Protein AF-A0A1V6RLN1-F1 (afdb_monomer)

pLDDT: mean 80.8, std 19.76, range [25.62, 98.81]

Secondary structure (DSSP, 8-state):
-TTTTSTTTSS---TTSHHHHHHT--HHHHGGGHHHHHHHHHHHHT----TT--S--SSEEESS-TT--S----TT-TTSTT---------------EEEESSBTTBTT--EEEE--------SS--HHHHHHHHHHH-HHHHTTTTTSPPPB--EEEEEETTTEEEEEES-HHHHHHHHHTB--BTTTB-HHHHHTTBHHHHHHHHHHHHHHHHTTT----PSEEES---S---SS-EEEEEEETTEEEEE-SSSS-GGGTS-----------TTS----EEE--B--GGGS-HHHHHHHHHHHHHHTT---S--SS-----S-EEEE-----TTT-HHHHHHHHHS-TTTEEEEEE-SSSSS-SS--HHHHHHHHHHHHTT-EEEEEEE-GGGG-STT----TTS---HHHHHHHHHHHHHHHHHHHGGG--EEEEES---S--GGGHHHHHHHHHHHHHHHHSTT-EEEEE-SS---GGGTTTSSEEEEEEEEHHHHHHS----SS--SSGGGEEEEEES--GGGHHHHHHHHHHTT--EEEE-S--TT-TTSSPPPHHHHHHHHHHS--------PPPPPP--------TT-EEEEE-SS-EEEE-PPPTT--EEEEEETTEEEEEEETT--EEEE-SPPTT-EEEEEEEEE--TTS---S----EEEEPPPPPTT-SEEEEEEEEETTEEEEEEEE-S--SEEEEEEEE---SS-BSS-EEEEEEEE-TTS-EEEEEE-EEEEE-SS-EEEEEE----BTT--SPPP--EEEEEE--EEEETTEEEEEEE-TT--EEEEEEEEEEESSS--EEEEES--EETT--

Solvent-accessible surface area (backbone atoms only — not comparable to full-atom values): 45846 Å² total; per-residue (Å²): 96,74,32,49,72,27,90,40,42,31,51,78,60,56,60,78,39,70,42,34,37,41,20,46,10,34,59,80,38,14,61,96,32,48,69,52,46,44,45,23,35,37,42,38,58,65,71,70,92,54,100,83,55,94,69,79,76,64,63,44,81,40,56,57,64,90,80,64,42,56,75,91,76,65,82,74,42,74,45,49,96,81,58,80,92,78,91,87,76,84,88,70,90,80,79,75,41,51,42,40,36,66,52,25,95,92,43,81,85,27,27,31,39,36,48,48,73,77,88,88,75,91,85,58,99,78,51,78,57,42,57,54,42,24,39,44,31,50,25,36,86,26,29,40,24,65,69,90,26,62,63,28,40,88,43,45,33,31,42,31,28,65,97,81,46,72,45,78,40,64,37,41,54,68,55,39,17,31,53,50,10,40,28,52,50,46,96,89,82,44,38,15,15,67,50,32,61,23,22,24,46,17,54,23,50,29,32,45,42,49,34,50,12,64,74,49,85,66,48,70,83,64,74,51,45,81,50,80,68,75,97,70,88,83,58,64,82,63,67,47,38,25,49,68,68,76,101,43,46,21,44,53,72,85,69,88,89,63,70,56,79,60,48,61,90,65,68,66,27,71,57,78,84,67,89,73,69,80,82,73,50,48,67,54,72,49,62,57,58,73,86,53,42,58,68,75,45,55,51,49,53,48,50,55,50,53,60,55,74,68,43,93,36,85,87,89,84,75,74,82,42,55,90,41,32,27,34,34,40,69,42,53,48,53,52,83,82,43,50,66,54,54,53,49,62,66,66,47,57,37,42,34,47,33,40,37,31,45,51,78,43,84,20,59,41,70,60,70,52,66,58,57,43,52,54,32,47,52,30,36,78,62,71,25,29,37,16,41,34,37,74,43,45,27,50,23,72,45,96,82,51,36,53,41,80,85,70,42,56,48,58,39,44,35,53,34,49,46,50,46,47,54,51,44,33,43,70,56,52,37,86,40,48,27,24,38,32,34,33,49,34,65,44,59,37,56,78,92,35,51,50,27,54,47,45,31,46,51,43,48,54,49,33,72,80,36,73,76,40,35,39,35,39,26,44,43,35,55,46,44,69,75,44,69,83,23,40,47,22,36,27,40,34,57,47,42,38,66,43,62,75,74,64,64,69,75,47,95,62,80,72,94,50,34,55,36,26,27,35,38,32,29,50,39,56,74,90,45,41,49,60,50,48,52,50,36,47,77,68,42,29,15,26,34,31,78,34,65,42,47,86,98,61,56,34,58,63,76,69,55,71,74,50,49,51,49,48,54,71,47,42,82,18,21,47,73,64,57,73,68,75,76,82,68,74,79,57,79,39,81,61,63,46,90,60,64,41,79,76,45,62,34,34,28,30,41,29,38,36,40,60,81,58,81,76,39,66,14,36,32,34,23,50,75,87,40,80,67,46,75,37,55,51,90,48,49,47,41,40,54,59,89,40,65,57,50,39,68,72,48,38,36,33,52,36,43,41,53,56,72,88,67,85,84,69,88,53,74,73,40,74,44,52,26,39,62,67,58,96,73,41,56,57,33,82,71,48,70,50,74,60,87,54,35,36,38,38,36,32,30,44,59,55,55,47,63,39,63,35,44,33,30,9,45,82,77,74,80,91,48,70,51,76,38,48,77,48,70,49,94,58,53,51,101,85,68,50,48,36,27,36,59,25,35,31,40,37,44,69,46,74,89,46,26,44,22,28,36,57,69,35,58,32,52,63,60,51,92,66,84,59,51,93,38,70,42,79,77,53,66,25,58,35,45,74,59,89,45,36,39,36,38,45,37,70,42,74,96,58,72,68,34,94,69,23,33,34,43,35,37,35,25,60,39,79,77,41,76,49,82,41,60,72,74,44,58,62,67,70,132

Sequence (830 aa):
MSTLATEGVASKIDWNNAAALEFLGAPATNKDQQSEIQAVFENTATVIYSNINPFPHWIKIRCDDPSNLCPKSNQDDPCQSGSSKRDGQAKVKTTLLAYATNDDPDSPGYPMINLCEEKARLSNYENRGALFLHELFHLNVAANSPDPNPSVIDLNIKIKYGTSGILDTPAYGPLATKVLARWQGNQALGTAGFWVQRNADNLAHYALAKYVMTKNGGIYPHLPIVTYEIDGPPHPGSLASFVREGSDFYLNTTSDDDITIWSGDYPVCDDDLVVSAASSSLTIDGFVPASDYPDSYNKQVSTWIEELGSTDGGSDSGSGGDAGQQIAIASYINPLGDSASWGRLLAYDTSKVSVLVANVLNGPDYVVDESWKLVIDQAASQGKKILGYVRTGYLGVSQQQFTTRLGSHDLADWASQIEQDIDKWFELYGTSLGGIFFDEGWPECGPNSIYADLYAYINKYTKQRHPGAYTVLNPGSPIAQCFEDTMDTLLTFESSYDTYTSSYVPNDWTPKDPRKLWHIIYKVPQDQIATIAALASSRHAGLLEITDDGQPNPYDNLPSEAYMQALIGAVPGGTPPINDLAKAASSYADGLPSDVAVSSSDYSSVTLTWSSVANALGYGVYKDGTLVLELPASLTRATVGMLDPGSSGISFEVRTVLASGSGGGSSRTILASTKSLPSDGPIANVRYTQNGDTVVYKADVLVPYAFVRLFIGIKQPDVGIGRGWPIQVPEVDAQGVAHHEIVNYMVEGNEFYSGFYKYTGAWYETTTANADWTWASIGVAPQSQSGYTYTWNVPFTGTDAVASEYVIQGQGYAPLRDVFIGTLRQYGAI

Organism: NCBI:txid60172

Nearest PDB structures (foldseek):
  5d6t-assembly1_A  TM=7.659E-01  e=9.845E-12  Aspergillus clavatus NRRL 1
  3se4-assembly1_A  TM=3.316E-01  e=7.053E-04  Homo sapiens
  6q9m-assembly2_B  TM=2.916E-01  e=4.585E-04  Drosophila melanogaster
  6q9m-assembly1_A  TM=2.777E-01  e=3.320E-04  Drosophila melanogaster
  1ffr-assembly1_A  TM=4.385E-01  e=1.396E+00  Serratia marcescens

Radius of gyration: 37.32 Å; Cα contacts (8 Å, |Δi|>4): 1724; chains: 1; bounding box: 80×52×123 Å

Mean predicted aligned error: 17.6 Å

InterPro domains:
  IPR013783 Immunoglobulin-like fold [G3DSA:2.60.40.10] (591-674)
  IPR021986 Spherulation-specific family 4 [PF12138] (326-569)
  IPR021986 Spherulation-specific family 4 [PTHR35040] (324-586)
  IPR024079 Metallopeptidase, catalytic domain superfamily [G3DSA:3.40.390.10] (1-212)

Foldseek 3Di:
DLLLVFPLQLDVPPCQDPLNCQLQAFCVFAVVQPVLLSVLSVQLVVQDDDPPDPDDNLEAEEQADPPQLFDPDDLQFPNDPDRDDDDDDDDDDDDKEKAKDLADPVGGRGIYIYTTDDDDDPPDPDDPQLVVQLRQQQHCSNRVDDPPPNGADFAWAWAAADPDDTDTATCAFSVSSSLLRFFCADPVGGGSSNVSSRYSRSSSSSSVQSSVCVVVVNDGPCFAPEDQADDDDAFPDGYWHWDDDDQFIHTDDPDPDDPCVRVDPDSYRPHPPPPPPPSPHHYRRHGDDPVSRDPVNVVVSVVVVVVRVPDDDDDDDDDQKDAWAAAAAQQAAQCVNCVPLLVVLLPDQCLHYAYYEDDPQQAQFQAADVSVLVSLLSCLVRNHAYATEFELQLLLPDPVSDADLQRDSHSQASQQRRLLRLVSNCVHNNLSHQAHEYELHNQELPDVNVSLVSLLVSQVSNCVVHPNHAYEYENLAAHAPSNLNSGLAYAHHEEEPCCLVPPDDAHPDAHPRLLNYEYEYELDDLVCLLVVLVSSVVSSHRYYHYYNDDPPCRNHDDDDPSSVVSNSVNIPGIHRRRDRDDQDDWDDDDDFQQDWDFPDAEQFKTKIFGDQDPPFQWKFKDKPNHGSGIGGSVDGMHMNGLHHGFAWQTWIFIAGDTSDPDGPDDTPIDIDGYHHDDPLGQKDPWDWDDDPQKIKTKIFGRGGFSWKKKFFAFPFDPFDKQRAAWDWDPDAPPVRWTKTAGTFWMWIDAQVATFIWGDDWIDGQQDPDHTPPDIDTPDGWHWYDDNRMIMTIDGNVPHRTDNQFMWIWGTGSDPTDIDGGDDMDTHHDD

Structure (mmCIF, N/CA/C/O backbone):
data_AF-A0A1V6RLN1-F1
#
_entry.id   AF-A0A1V6RLN1-F1
#
loop_
_atom_site.group_PDB
_atom_site.id
_atom_site.type_symbol
_atom_site.label_atom_id
_atom_site.label_alt_id
_atom_site.label_comp_id
_atom_site.label_asym_id
_atom_site.label_entity_id
_atom_site.label_seq_id
_atom_site.pdbx_PDB_ins_code
_atom_site.Cartn_x
_atom_site.Cartn_y
_atom_site.Cartn_z
_atom_site.occupancy
_atom_site.B_iso_or_equiv
_atom_site.auth_seq_id
_atom_site.auth_comp_id
_atom_site.auth_asym_id
_atom_site.auth_atom_id
_atom_site.pdbx_PDB_model_num
ATOM 1 N N . MET A 1 1 ? -11.264 10.037 51.842 1.00 53.62 1 MET A N 1
ATOM 2 C CA . MET A 1 1 ? -10.988 11.490 51.991 1.00 53.62 1 MET A CA 1
ATOM 3 C C . MET A 1 1 ? -10.481 12.141 50.707 1.00 53.62 1 MET A C 1
ATOM 5 O O . MET A 1 1 ? -11.074 13.129 50.305 1.00 53.62 1 MET A O 1
ATOM 9 N N . SER A 1 2 ? -9.456 11.613 50.024 1.00 55.88 2 SER A N 1
ATOM 10 C CA . SER A 1 2 ? -9.050 12.133 48.700 1.00 55.88 2 SER A CA 1
ATOM 11 C C . SER A 1 2 ? -10.163 12.039 47.642 1.00 55.88 2 SER A C 1
ATOM 13 O O . SER A 1 2 ? -10.234 12.887 46.761 1.00 55.88 2 SER A O 1
ATOM 15 N N . THR A 1 3 ? -11.058 11.053 47.765 1.00 62.16 3 THR A N 1
ATOM 16 C CA . THR A 1 3 ? -12.265 10.886 46.937 1.00 62.16 3 THR A CA 1
ATOM 17 C C . THR A 1 3 ? -13.268 12.031 47.116 1.00 62.16 3 THR A C 1
ATOM 19 O O . THR A 1 3 ? -13.607 12.687 46.142 1.00 62.16 3 THR A O 1
ATOM 22 N N . LEU A 1 4 ? -13.667 1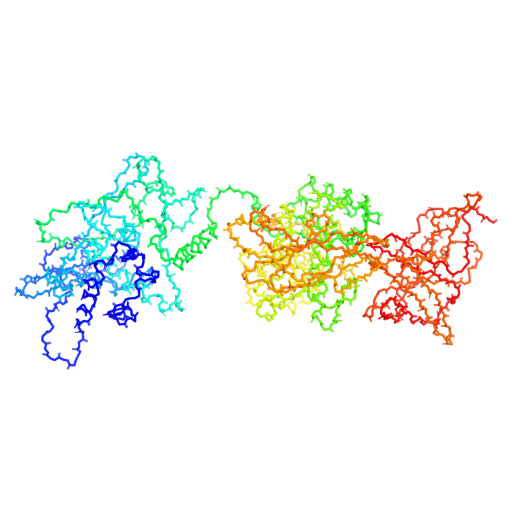2.359 48.351 1.00 72.38 4 LEU A N 1
ATOM 23 C CA . LEU A 1 4 ? -14.583 13.480 48.640 1.00 72.38 4 LEU A CA 1
ATOM 24 C C . LEU A 1 4 ? -13.993 14.854 48.283 1.00 72.38 4 LEU A C 1
ATOM 26 O O . LEU A 1 4 ? -14.725 15.748 47.873 1.00 72.38 4 LEU A O 1
ATOM 30 N N . ALA A 1 5 ? -12.670 15.015 48.383 1.00 71.94 5 ALA A N 1
ATOM 31 C CA . ALA A 1 5 ? -11.971 16.232 47.964 1.00 71.94 5 ALA A CA 1
ATOM 32 C C . ALA A 1 5 ? -11.813 16.365 46.433 1.00 71.94 5 ALA A C 1
ATOM 34 O O . ALA A 1 5 ? -11.226 17.339 45.963 1.00 71.94 5 ALA A O 1
ATOM 35 N N . THR A 1 6 ? -12.293 15.390 45.652 1.00 77.62 6 THR A N 1
ATOM 36 C CA . THR A 1 6 ? -12.260 15.444 44.186 1.00 77.62 6 THR A CA 1
ATOM 37 C C . THR A 1 6 ? -13.273 16.469 43.684 1.00 77.62 6 THR A C 1
ATOM 39 O O . THR A 1 6 ? -14.421 16.499 44.133 1.00 77.62 6 THR A O 1
ATOM 42 N N . GLU A 1 7 ? -12.853 17.311 42.738 1.00 81.38 7 GLU A N 1
ATOM 43 C CA . GLU A 1 7 ? -13.737 18.290 42.106 1.00 81.38 7 GLU A CA 1
ATOM 44 C C . GLU A 1 7 ? -14.972 17.602 41.498 1.00 81.38 7 GLU A C 1
ATOM 46 O O . GLU A 1 7 ? -14.869 16.580 40.813 1.00 81.38 7 GLU A O 1
ATOM 51 N N . GLY A 1 8 ? -16.152 18.157 41.780 1.00 82.56 8 GLY A N 1
ATOM 52 C CA . GLY A 1 8 ? -17.423 17.595 41.335 1.00 82.56 8 GLY A CA 1
ATOM 53 C C . GLY A 1 8 ? -17.945 16.426 42.175 1.00 82.56 8 GLY A C 1
ATOM 54 O O . GLY A 1 8 ? -18.871 15.768 41.724 1.00 82.56 8 GLY A O 1
ATOM 55 N N . VAL A 1 9 ? -17.381 16.127 43.356 1.00 84.25 9 VAL A N 1
ATOM 56 C CA . VAL A 1 9 ? -17.948 15.143 44.307 1.00 84.25 9 VAL A CA 1
ATOM 57 C C . VAL A 1 9 ? -18.674 15.852 45.452 1.00 84.25 9 VAL A C 1
ATOM 59 O O . VAL A 1 9 ? -19.899 15.862 45.494 1.00 84.25 9 VAL A O 1
ATOM 62 N N . ALA A 1 10 ? -17.936 16.512 46.349 1.00 84.69 10 ALA A N 1
ATOM 63 C CA . ALA A 1 10 ? -18.518 17.195 47.509 1.00 84.69 10 ALA A CA 1
ATOM 64 C C . ALA A 1 10 ? -19.271 18.491 47.175 1.00 84.69 10 ALA A C 1
ATOM 66 O O . ALA A 1 10 ? -19.934 19.032 48.041 1.00 84.69 10 ALA A O 1
ATOM 67 N N . SER A 1 11 ? -19.133 19.031 45.964 1.00 85.06 11 SER A N 1
ATOM 68 C CA . SER A 1 11 ? -19.912 20.177 45.481 1.00 85.06 11 SER A CA 1
ATOM 69 C C . SER A 1 11 ? -19.864 20.218 43.955 1.00 85.06 11 SER A C 1
ATOM 71 O O . SER A 1 11 ? -18.894 19.737 43.362 1.00 85.06 11 SER A O 1
ATOM 73 N N . LYS A 1 12 ? -20.874 20.837 43.329 1.00 87.19 12 LYS A N 1
ATOM 74 C CA . LYS A 1 12 ? -20.953 21.053 41.872 1.00 87.19 12 LYS A CA 1
ATOM 75 C C . LYS A 1 12 ? -20.808 19.758 41.064 1.00 87.19 12 LYS A C 1
ATOM 77 O O . LYS A 1 12 ? -20.012 19.704 40.126 1.00 87.19 12 LYS A O 1
ATOM 82 N N . ILE A 1 13 ? -21.556 18.718 41.433 1.00 92.19 13 ILE A N 1
ATOM 83 C CA . ILE A 1 13 ? -21.640 17.493 40.632 1.00 92.19 13 ILE A CA 1
ATOM 84 C C . ILE A 1 13 ? -22.000 17.855 39.182 1.00 92.19 13 ILE A C 1
ATOM 86 O O . ILE A 1 13 ? -23.005 18.515 38.918 1.00 92.19 13 ILE A O 1
ATOM 90 N N . ASP A 1 14 ? -21.159 17.427 38.239 1.00 92.25 14 ASP A N 1
ATOM 91 C CA . ASP A 1 14 ? -21.507 17.436 36.820 1.00 92.25 14 ASP A CA 1
ATOM 92 C C . ASP A 1 14 ? -22.346 16.193 36.524 1.00 92.25 14 ASP A C 1
ATOM 94 O O . ASP A 1 14 ? -21.816 15.107 36.276 1.00 92.25 14 ASP A O 1
ATOM 98 N N . TRP A 1 15 ? -23.663 16.385 36.576 1.00 93.25 15 TRP A N 1
ATOM 99 C CA . TRP A 1 15 ? -24.684 15.355 36.383 1.00 93.25 15 TRP A CA 1
ATOM 100 C C . TRP A 1 15 ? -24.689 14.722 34.988 1.00 93.25 15 TRP A C 1
ATOM 102 O O . TRP A 1 15 ? -25.380 13.729 34.785 1.00 93.25 15 TRP A O 1
ATOM 112 N N . ASN A 1 16 ? -23.930 15.274 34.034 1.00 91.38 16 ASN A N 1
ATOM 113 C CA . ASN A 1 16 ? -23.846 14.773 32.664 1.00 91.38 16 ASN A CA 1
ATOM 114 C C . ASN A 1 16 ? -22.516 14.068 32.356 1.00 91.38 16 ASN A C 1
ATOM 116 O O . ASN A 1 16 ? -22.307 13.644 31.218 1.00 91.38 16 ASN A O 1
ATOM 120 N N . ASN A 1 17 ? -21.607 13.934 33.328 1.00 90.12 17 ASN A N 1
ATOM 121 C CA . ASN A 1 17 ? -20.411 13.120 33.126 1.00 90.12 17 ASN A CA 1
ATOM 122 C C . ASN A 1 17 ? -20.702 11.626 33.313 1.00 90.12 17 ASN A C 1
ATOM 124 O O . ASN A 1 17 ? -21.638 11.229 34.004 1.00 90.12 17 ASN A O 1
ATOM 128 N N . ALA A 1 18 ? -19.834 10.800 32.734 1.00 86.56 18 ALA A N 1
ATOM 129 C CA . ALA A 1 18 ? -19.936 9.348 32.764 1.00 86.56 18 ALA A CA 1
ATOM 130 C C . ALA A 1 18 ? -20.139 8.753 34.169 1.00 86.56 18 ALA A C 1
ATOM 132 O O . ALA A 1 18 ? -20.981 7.881 34.349 1.00 86.56 18 ALA A O 1
ATOM 133 N N . ALA A 1 19 ? -19.418 9.249 35.181 1.00 88.31 19 ALA A N 1
ATOM 134 C CA . ALA A 1 19 ? -19.525 8.729 36.543 1.00 88.31 19 ALA A CA 1
ATOM 135 C C . ALA A 1 19 ? -20.888 9.025 37.184 1.00 88.31 19 ALA A C 1
ATOM 137 O O . ALA A 1 19 ? -21.445 8.152 37.846 1.00 88.31 19 ALA A O 1
ATOM 138 N N . ALA A 1 20 ? -21.434 10.228 36.983 1.00 93.12 20 ALA A N 1
ATOM 139 C CA . ALA A 1 20 ? -22.761 10.581 37.477 1.00 93.12 20 ALA A CA 1
ATOM 140 C C . ALA A 1 20 ? -23.849 9.776 36.753 1.00 93.12 20 ALA A C 1
ATOM 142 O O . ALA A 1 20 ? -24.738 9.235 37.400 1.00 93.12 20 ALA A O 1
ATOM 143 N N . LEU A 1 21 ? -23.739 9.626 35.433 1.00 93.62 21 LEU A N 1
ATOM 144 C CA . LEU A 1 21 ? -24.727 8.906 34.626 1.00 93.62 21 LEU A CA 1
ATOM 145 C C . LEU A 1 21 ? -24.758 7.397 34.915 1.00 93.62 21 LEU A C 1
ATOM 147 O O . LEU A 1 21 ? -25.832 6.798 34.893 1.00 93.62 21 LEU A O 1
ATOM 151 N N . GLU A 1 22 ? -23.609 6.799 35.236 1.00 89.44 22 GLU A N 1
ATOM 152 C CA . GLU A 1 22 ? -23.490 5.366 35.534 1.00 89.44 22 GLU A CA 1
ATOM 153 C C . GLU A 1 22 ? -23.836 5.010 36.987 1.00 89.44 22 GLU A C 1
ATOM 155 O O . GLU A 1 22 ? -24.316 3.909 37.221 1.00 89.44 22 GLU A O 1
ATOM 160 N N . PHE A 1 23 ? -23.631 5.902 37.967 1.00 93.06 23 PHE A N 1
ATOM 161 C CA . PHE A 1 23 ? -23.862 5.580 39.390 1.00 93.06 23 PHE A CA 1
ATOM 162 C C . PHE A 1 23 ? -24.986 6.378 40.061 1.00 93.06 23 PHE A C 1
ATOM 164 O O . PHE A 1 23 ? -25.514 5.933 41.077 1.00 93.06 23 PHE A O 1
ATOM 171 N N . LEU A 1 24 ? -25.381 7.527 39.510 1.00 94.50 24 LEU A N 1
ATOM 172 C CA . LEU A 1 24 ? -26.465 8.374 40.031 1.00 94.50 24 LEU A CA 1
ATOM 173 C C . LEU A 1 24 ? -27.667 8.452 39.072 1.00 94.50 24 LEU A C 1
ATOM 175 O O . LEU A 1 24 ? -28.677 9.070 39.405 1.00 94.50 24 LEU A O 1
ATOM 179 N N . GLY A 1 25 ? -27.576 7.830 37.896 1.00 91.94 25 GLY A N 1
ATOM 180 C CA . GLY A 1 25 ? -28.665 7.682 36.932 1.00 91.94 25 GLY A CA 1
ATOM 181 C C . GLY A 1 25 ? -28.781 8.806 35.903 1.00 91.94 25 GLY A C 1
ATOM 182 O O . GLY A 1 25 ? -28.053 9.800 35.928 1.00 91.94 25 GLY A O 1
ATOM 183 N N . ALA A 1 26 ? -29.708 8.627 34.959 1.00 91.25 26 ALA A N 1
ATOM 184 C CA . ALA A 1 26 ? -29.963 9.590 33.891 1.00 91.25 26 ALA A CA 1
ATOM 185 C C . ALA A 1 26 ? -30.563 10.898 34.441 1.00 91.25 26 ALA A C 1
ATOM 187 O O . ALA A 1 26 ? -31.353 10.851 35.389 1.00 91.25 26 ALA A O 1
ATOM 188 N N . PRO A 1 27 ? -30.318 12.062 33.805 1.00 87.50 27 PRO A N 1
ATOM 189 C CA . PRO A 1 27 ? -30.930 13.321 34.216 1.00 87.50 27 PRO A CA 1
ATOM 190 C C . PRO A 1 27 ? -32.458 13.242 34.234 1.00 87.50 27 PRO A C 1
ATOM 192 O O . PRO A 1 27 ? -33.092 13.837 35.097 1.00 87.50 27 PRO A O 1
ATOM 195 N N . ALA A 1 28 ? -33.064 12.468 33.328 1.00 83.44 28 ALA A N 1
ATOM 196 C CA . ALA A 1 28 ? -34.511 12.267 33.288 1.00 83.44 28 ALA A CA 1
ATOM 197 C C . ALA A 1 28 ? -35.076 11.568 34.539 1.00 83.44 28 ALA A C 1
ATOM 199 O O . ALA A 1 28 ? -36.226 11.811 34.898 1.00 83.44 28 ALA A O 1
ATOM 200 N N . THR A 1 29 ? -34.283 10.733 35.218 1.00 88.56 29 THR A N 1
ATOM 201 C CA . THR A 1 29 ? -34.725 9.917 36.360 1.00 88.56 29 THR A CA 1
ATOM 202 C C . THR A 1 29 ? -34.077 10.297 37.689 1.00 88.56 29 THR A C 1
ATOM 204 O O . THR A 1 29 ? -34.500 9.782 38.722 1.00 88.56 29 THR A O 1
ATOM 207 N N . ASN A 1 30 ? -33.099 11.209 37.711 1.00 91.69 30 ASN A N 1
ATOM 208 C CA . ASN A 1 30 ? -32.485 11.686 38.954 1.00 91.69 30 ASN A CA 1
ATOM 209 C C . ASN A 1 30 ? -32.689 13.173 39.262 1.00 91.69 30 ASN A C 1
ATOM 211 O O . ASN A 1 30 ? -32.362 13.587 40.371 1.00 91.69 30 ASN A O 1
ATOM 215 N N . LYS A 1 31 ? -33.245 13.968 38.333 1.00 90.56 31 LYS A N 1
ATOM 216 C CA . LYS A 1 31 ? -33.376 15.432 38.464 1.00 90.56 31 LYS A CA 1
ATOM 217 C C . LYS A 1 31 ? -33.961 15.891 39.797 1.00 90.56 31 LYS A C 1
ATOM 219 O O . LYS A 1 31 ? -33.435 16.825 40.396 1.00 90.56 31 LYS A O 1
ATOM 224 N N . ASP A 1 32 ? -35.017 15.225 40.252 1.00 90.06 32 ASP A N 1
ATOM 225 C CA . ASP A 1 32 ? -35.748 15.590 41.468 1.00 90.06 32 ASP A CA 1
ATOM 226 C C . ASP A 1 32 ? -34.997 15.225 42.761 1.00 90.06 32 ASP A C 1
ATOM 228 O O . ASP A 1 32 ? -35.445 15.602 43.834 1.00 90.06 32 ASP A O 1
ATOM 232 N N . GLN A 1 33 ? -33.892 14.474 42.671 1.00 93.56 33 GLN A N 1
ATOM 233 C CA . GLN A 1 33 ? -33.051 14.057 43.802 1.00 93.56 33 GLN A CA 1
ATOM 234 C C . GLN A 1 33 ? -31.626 14.628 43.725 1.00 93.56 33 GLN A C 1
ATOM 236 O O . GLN A 1 33 ? -30.782 14.312 44.562 1.00 93.56 33 GLN A O 1
ATOM 241 N N . GLN A 1 34 ? -31.312 15.463 42.726 1.00 94.31 34 GLN A N 1
ATOM 242 C CA . GLN A 1 34 ? -29.959 16.006 42.561 1.00 94.31 34 GLN A CA 1
ATOM 243 C C . GLN A 1 34 ? -29.534 16.871 43.756 1.00 94.31 34 GLN A C 1
ATOM 245 O O . GLN A 1 34 ? -28.388 16.788 44.196 1.00 94.31 34 GLN A O 1
ATOM 250 N N . SER A 1 35 ? -30.444 17.682 44.307 1.00 92.00 35 SER A N 1
ATOM 251 C CA . SER A 1 35 ? -30.176 18.499 45.499 1.00 92.00 35 SER A CA 1
ATOM 252 C C . SER A 1 35 ? -29.917 17.650 46.741 1.00 92.00 35 SER A C 1
ATOM 254 O O . SER A 1 35 ? -28.995 17.933 47.501 1.00 92.00 35 SER A O 1
ATOM 256 N N . GLU A 1 36 ? -30.709 16.603 46.920 1.00 92.44 36 GLU A N 1
ATOM 257 C CA . GLU A 1 36 ? -30.678 15.665 48.033 1.00 92.44 36 GLU A CA 1
ATOM 258 C C . GLU A 1 36 ? -29.365 14.878 48.021 1.00 92.44 36 GLU A C 1
ATOM 260 O O . GLU A 1 36 ? -28.617 14.896 49.001 1.00 92.44 36 GLU A O 1
ATOM 265 N N . ILE A 1 37 ? -29.016 14.291 46.870 1.00 93.62 37 ILE A N 1
ATOM 266 C CA . ILE A 1 37 ? -27.749 13.582 46.652 1.00 93.62 37 ILE A CA 1
ATOM 267 C C . ILE A 1 37 ? -26.556 14.528 46.849 1.00 93.62 37 ILE A C 1
ATOM 269 O O . ILE A 1 37 ? -25.581 14.165 47.507 1.00 93.62 37 ILE A O 1
ATOM 273 N N . GLN A 1 38 ? -26.611 15.758 46.324 1.00 93.25 38 GLN A N 1
ATOM 274 C CA . GLN A 1 38 ? -25.539 16.735 46.538 1.00 93.25 38 GLN A CA 1
ATOM 275 C C . GLN A 1 38 ? -25.378 17.074 48.028 1.00 93.25 38 GLN A C 1
ATOM 277 O O . GLN A 1 38 ? -24.242 17.152 48.499 1.00 93.25 38 GLN A O 1
ATOM 282 N N . ALA A 1 39 ? -26.481 17.211 48.773 1.00 90.25 39 ALA A N 1
ATOM 283 C CA . ALA A 1 39 ? -26.464 17.474 50.210 1.00 90.25 39 ALA A CA 1
ATOM 284 C C . ALA A 1 39 ? -25.853 16.312 51.014 1.00 90.25 39 ALA A C 1
ATOM 286 O O . ALA A 1 39 ? -25.134 16.565 51.982 1.00 90.25 39 ALA A O 1
ATOM 287 N N . VAL A 1 40 ? -26.066 15.055 50.594 1.00 91.56 40 VAL A N 1
ATOM 288 C CA . VAL A 1 40 ? -25.394 13.876 51.178 1.00 91.56 40 VAL A CA 1
ATOM 289 C C . VAL A 1 40 ? -23.871 14.028 51.077 1.00 91.56 40 VAL A C 1
ATOM 291 O O . VAL A 1 40 ? -23.171 13.939 52.088 1.00 91.56 40 VAL A O 1
ATOM 294 N N . PHE A 1 41 ? -23.342 14.305 49.879 1.00 92.12 41 PHE A N 1
ATOM 295 C CA . PHE A 1 41 ? -21.895 14.453 49.670 1.00 92.12 41 PHE A CA 1
ATOM 296 C C . PHE A 1 41 ? -21.316 15.703 50.346 1.00 92.12 41 PHE A C 1
ATOM 298 O O . PHE A 1 41 ? -20.222 15.628 50.909 1.00 92.12 41 PHE A O 1
ATOM 305 N N . GLU A 1 42 ? -22.035 16.831 50.316 1.00 88.75 42 GLU A N 1
ATOM 306 C CA . GLU A 1 42 ? -21.645 18.077 50.992 1.00 88.75 42 GLU A CA 1
ATOM 307 C C . GLU A 1 42 ? -21.506 17.856 52.498 1.00 88.75 42 GLU A C 1
ATOM 309 O O . GLU A 1 42 ? -20.472 18.186 53.081 1.00 88.75 42 GLU A O 1
ATOM 314 N N . ASN A 1 43 ? -22.511 17.236 53.122 1.00 87.38 43 ASN A N 1
ATOM 315 C CA . ASN A 1 43 ? -22.512 16.970 54.554 1.00 87.38 43 ASN A CA 1
ATOM 316 C C . ASN A 1 43 ? -21.463 15.916 54.939 1.00 87.38 43 ASN A C 1
ATOM 318 O O . ASN A 1 43 ? -20.701 16.126 55.884 1.00 87.38 43 ASN A O 1
ATOM 322 N N . THR A 1 44 ? -21.322 14.843 54.155 1.00 86.94 44 THR A N 1
ATOM 323 C CA . THR A 1 44 ? -20.286 13.816 54.369 1.00 86.94 44 THR A CA 1
ATOM 324 C C . THR A 1 44 ? -18.877 14.416 54.283 1.00 86.94 44 THR A C 1
ATOM 326 O O . THR A 1 44 ? -17.991 14.048 55.054 1.00 86.94 44 THR A O 1
ATOM 329 N N . ALA A 1 45 ? -18.649 15.395 53.401 1.00 83.00 45 ALA A N 1
ATOM 330 C CA . ALA A 1 45 ? -17.366 16.089 53.296 1.00 83.00 45 ALA A CA 1
ATOM 331 C C . ALA A 1 45 ? -17.026 16.960 54.522 1.00 83.00 45 ALA A C 1
ATOM 333 O O . ALA A 1 45 ? -15.853 17.277 54.734 1.00 83.00 45 ALA A O 1
ATOM 334 N N . THR A 1 46 ? -18.012 17.312 55.358 1.00 80.00 46 THR A N 1
ATOM 335 C CA . THR A 1 46 ? -17.772 18.010 56.635 1.00 80.00 46 THR A CA 1
ATOM 336 C C . THR A 1 46 ? -17.230 17.094 57.734 1.00 80.00 46 THR A C 1
ATOM 338 O O . THR A 1 46 ? -16.720 17.585 58.746 1.00 80.00 46 THR A O 1
ATOM 341 N N . VAL A 1 47 ? -17.264 15.771 57.531 1.00 73.25 47 VAL A N 1
ATOM 342 C CA . VAL A 1 47 ? -16.676 14.779 58.438 1.00 73.25 47 VAL A CA 1
ATOM 343 C C . VAL A 1 47 ? -15.143 14.823 58.306 1.00 73.25 47 VAL A C 1
ATOM 345 O O . VAL A 1 47 ? -14.517 14.040 57.592 1.00 73.25 47 VAL A O 1
ATOM 348 N N . ILE A 1 48 ? -14.513 15.804 58.961 1.00 56.69 48 ILE A N 1
ATOM 349 C CA . ILE A 1 48 ? -13.065 16.061 58.896 1.00 56.69 48 ILE A CA 1
ATOM 350 C C . ILE A 1 48 ? -12.312 15.259 59.971 1.00 56.69 48 ILE A C 1
ATOM 352 O O . ILE A 1 48 ? -12.597 15.360 61.164 1.00 56.69 48 ILE A O 1
ATOM 356 N N . TYR A 1 49 ? -11.243 14.565 59.564 1.00 51.75 49 TYR A N 1
ATOM 357 C CA . TYR A 1 49 ? -10.155 14.159 60.461 1.00 51.75 49 TYR A CA 1
ATOM 358 C C . TYR A 1 49 ? -9.226 15.356 60.678 1.00 51.75 49 TYR A C 1
ATOM 360 O O . TYR A 1 49 ? -8.453 15.722 59.792 1.00 51.75 49 TYR A O 1
ATOM 368 N N . SER A 1 50 ? -9.318 16.011 61.834 1.00 42.00 50 SER A N 1
ATOM 369 C CA . SER A 1 50 ? -8.417 17.107 62.182 1.00 42.00 50 SER A CA 1
ATOM 370 C C . SER A 1 50 ? -7.553 16.729 63.375 1.00 42.00 50 SER A C 1
ATOM 372 O O . SER A 1 50 ? -8.041 16.655 64.494 1.00 42.00 50 SER A O 1
ATOM 374 N N . ASN A 1 51 ? -6.241 16.620 63.154 1.00 42.12 51 ASN A N 1
ATOM 375 C CA . ASN A 1 51 ? -5.242 16.639 64.232 1.00 42.12 51 ASN A CA 1
ATOM 376 C C . ASN A 1 51 ? -5.087 18.042 64.868 1.00 42.12 51 ASN A C 1
ATOM 378 O O . ASN A 1 51 ? -4.201 18.249 65.694 1.00 42.12 51 ASN A O 1
ATOM 382 N N . ILE A 1 52 ? -5.886 19.031 64.441 1.00 41.34 52 ILE A N 1
ATOM 383 C CA . ILE A 1 52 ? -5.725 20.458 64.761 1.00 41.34 52 ILE A CA 1
ATOM 384 C C . ILE A 1 52 ? -6.999 21.045 65.409 1.00 41.34 52 ILE A C 1
ATOM 386 O O . ILE A 1 52 ? -6.960 22.161 65.921 1.00 41.34 52 ILE A O 1
ATOM 390 N N . ASN A 1 53 ? -8.121 20.314 65.452 1.00 40.78 53 ASN A N 1
ATOM 391 C CA . ASN A 1 53 ? -9.388 20.814 65.994 1.00 40.78 53 ASN A CA 1
ATOM 392 C C . ASN A 1 53 ? -9.830 19.983 67.219 1.00 40.78 53 ASN A C 1
ATOM 394 O O . ASN A 1 53 ? -10.141 18.809 67.054 1.00 40.78 53 ASN A O 1
ATOM 398 N N . PRO A 1 54 ? -9.866 20.551 68.441 1.00 39.88 54 PRO A N 1
ATOM 399 C CA . PRO A 1 54 ? -10.119 19.816 69.686 1.00 39.88 54 PRO A CA 1
ATOM 400 C C . PRO A 1 54 ? -11.611 19.573 69.994 1.00 39.88 54 PRO A C 1
ATOM 402 O O . PRO A 1 54 ? -11.949 19.225 71.125 1.00 39.88 54 PRO A O 1
ATOM 405 N N . PHE A 1 55 ? -12.517 19.773 69.031 1.00 47.03 55 PHE A N 1
ATOM 406 C CA . PHE A 1 55 ? -13.932 19.424 69.197 1.00 47.03 55 PHE A CA 1
ATOM 407 C C . PHE A 1 55 ? -14.136 17.922 68.937 1.00 47.03 55 PHE A C 1
ATOM 409 O O . PHE A 1 55 ? -13.480 17.367 68.057 1.00 47.03 55 PHE A O 1
ATOM 416 N N . PRO A 1 56 ? -14.983 17.245 69.732 1.00 47.59 56 PRO A N 1
ATOM 417 C CA . PRO A 1 56 ? -15.009 15.789 69.827 1.00 47.59 56 PRO A CA 1
ATOM 418 C C . PRO A 1 56 ? -15.352 15.163 68.475 1.00 47.59 56 PRO A C 1
ATOM 420 O O . PRO A 1 56 ? -16.356 15.518 67.865 1.00 47.59 56 PRO A O 1
ATOM 423 N N . HIS A 1 57 ? -14.527 14.218 68.022 1.00 54.06 57 HIS A N 1
ATOM 424 C CA . HIS A 1 57 ? -14.875 13.338 66.912 1.00 54.06 57 HIS A CA 1
ATOM 425 C C . HIS A 1 57 ? -16.188 12.621 67.264 1.00 54.06 57 HIS A C 1
ATOM 427 O O . HIS A 1 57 ? -16.206 11.759 68.139 1.00 54.06 57 HIS A O 1
ATOM 433 N N . TRP A 1 58 ? -17.297 13.033 66.644 1.00 65.00 58 TRP A N 1
ATOM 434 C CA . TRP A 1 58 ? -18.626 12.493 66.950 1.00 65.00 58 TRP A CA 1
ATOM 435 C C . TRP A 1 58 ? -18.842 11.080 66.403 1.00 65.00 58 TRP A C 1
ATOM 437 O O . TRP A 1 58 ? -19.732 10.392 66.884 1.00 65.00 58 TRP A O 1
ATOM 447 N N . ILE A 1 59 ? -18.015 10.643 65.449 1.00 71.06 59 ILE A N 1
ATOM 448 C CA . ILE A 1 59 ? -18.023 9.286 64.897 1.00 71.06 59 ILE A CA 1
ATOM 449 C C . ILE A 1 59 ? -16.828 8.526 65.468 1.00 71.06 59 ILE A C 1
ATOM 451 O O . ILE A 1 59 ? -15.683 8.973 65.346 1.00 71.06 59 ILE A O 1
ATOM 455 N N . LYS A 1 60 ? -17.084 7.377 66.087 1.00 71.12 60 LYS A N 1
ATOM 456 C CA . LYS A 1 60 ? -16.043 6.516 66.647 1.00 71.12 60 LYS A CA 1
ATOM 457 C C . LYS A 1 60 ? -15.577 5.485 65.632 1.00 71.12 60 LYS A C 1
ATOM 459 O O . LYS A 1 60 ? -16.387 4.773 65.055 1.00 71.12 60 LYS A O 1
ATOM 464 N N . ILE A 1 61 ? -14.265 5.374 65.457 1.00 68.06 61 ILE A N 1
ATOM 465 C CA . ILE A 1 61 ? -13.659 4.326 64.632 1.00 68.06 61 ILE A CA 1
ATOM 466 C C . ILE A 1 61 ? -13.102 3.250 65.552 1.00 68.06 61 ILE A C 1
ATOM 468 O O . ILE A 1 61 ? -12.318 3.557 66.455 1.00 68.06 61 ILE A O 1
ATOM 472 N N . ARG A 1 62 ? -13.523 2.009 65.329 1.00 61.78 62 ARG A N 1
ATOM 473 C CA . ARG A 1 62 ? -13.206 0.854 66.168 1.00 61.78 62 ARG A CA 1
ATOM 474 C C . ARG A 1 62 ? -12.554 -0.249 65.337 1.00 61.78 62 ARG A C 1
ATOM 476 O O . ARG A 1 62 ? -12.813 -0.360 64.143 1.00 61.78 62 ARG A O 1
ATOM 483 N N . CYS A 1 63 ? -11.689 -1.027 65.983 1.00 58.88 63 CYS A N 1
ATOM 484 C CA . CYS A 1 63 ? -11.045 -2.213 65.397 1.00 58.88 63 CYS A CA 1
ATOM 485 C C . CYS A 1 63 ? -11.385 -3.494 66.181 1.00 58.88 63 CYS A C 1
ATOM 487 O O . CYS A 1 63 ? -10.791 -4.545 65.959 1.00 58.88 63 CYS A O 1
ATOM 489 N N . ASP A 1 64 ? -12.280 -3.380 67.158 1.00 57.44 64 ASP A N 1
ATOM 490 C CA . ASP A 1 64 ? -12.886 -4.455 67.927 1.00 57.44 64 ASP A CA 1
ATOM 491 C C . ASP A 1 64 ? -14.349 -4.598 67.483 1.00 57.44 64 ASP A C 1
ATOM 493 O O . ASP A 1 64 ? -14.971 -3.580 67.207 1.00 57.44 64 ASP A O 1
ATOM 497 N N . ASP A 1 65 ? -14.897 -5.819 67.386 1.00 63.62 65 ASP A N 1
ATOM 498 C CA . ASP A 1 65 ? -16.318 -6.101 67.075 1.00 63.62 65 ASP A CA 1
ATOM 499 C C . ASP A 1 65 ? -17.147 -6.272 68.363 1.00 63.62 65 ASP A C 1
ATOM 501 O O . ASP A 1 65 ? -17.408 -7.402 68.788 1.00 63.62 65 ASP A O 1
ATOM 505 N N . PRO A 1 66 ? -17.544 -5.169 69.044 1.00 63.12 66 PRO A N 1
ATOM 506 C CA . PRO A 1 66 ? -18.288 -5.240 70.302 1.00 63.12 66 PRO A CA 1
ATOM 507 C C . PRO A 1 66 ? -19.677 -5.862 70.126 1.00 63.12 66 PRO A C 1
ATOM 509 O O . PRO A 1 66 ? -20.231 -6.402 71.086 1.00 63.12 66 PRO A O 1
ATOM 512 N N . SER A 1 67 ? -20.234 -5.796 68.915 1.00 67.12 67 SER A N 1
ATOM 513 C CA . SER A 1 67 ? -21.591 -6.246 68.611 1.00 67.12 67 SER A CA 1
ATOM 514 C C . SER A 1 67 ? -21.641 -7.689 68.092 1.00 67.12 67 SER A C 1
ATOM 516 O O . SER A 1 67 ? -22.729 -8.255 68.022 1.00 67.12 67 SER A O 1
ATOM 518 N N . ASN A 1 68 ? -20.490 -8.314 67.806 1.00 65.56 68 ASN A N 1
ATOM 519 C CA . ASN A 1 68 ? -20.377 -9.629 67.158 1.00 65.56 68 ASN A CA 1
ATOM 520 C C . ASN A 1 68 ? -21.202 -9.724 65.860 1.00 65.56 68 ASN A C 1
ATOM 522 O O . ASN A 1 68 ? -21.844 -10.752 65.622 1.00 65.56 68 ASN A O 1
ATOM 526 N N . LEU A 1 69 ? -21.231 -8.654 65.059 1.00 65.56 69 LEU A N 1
ATOM 527 C CA . LEU A 1 69 ? -21.978 -8.636 63.792 1.00 65.56 69 LEU A CA 1
ATOM 528 C C . LEU A 1 69 ? -21.192 -9.311 62.667 1.00 65.56 69 LEU A C 1
ATOM 530 O O . LEU A 1 69 ? -21.783 -9.767 61.691 1.00 65.56 69 LEU A O 1
ATOM 534 N N . CYS A 1 70 ? -19.870 -9.431 62.814 1.00 60.91 70 CYS A N 1
ATOM 535 C CA . CYS A 1 70 ? -19.018 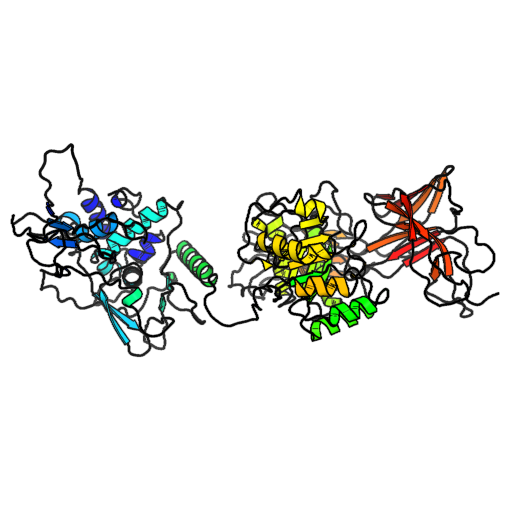-10.049 61.814 1.00 60.91 70 CYS A CA 1
ATOM 536 C C . CYS A 1 70 ? -18.915 -11.585 61.995 1.00 60.91 70 CYS A C 1
ATOM 538 O O . CYS A 1 70 ? -18.844 -12.092 63.123 1.00 60.91 70 CYS A O 1
ATOM 540 N N . PRO A 1 71 ? -18.870 -12.378 60.901 1.00 55.84 71 PRO A N 1
ATOM 541 C CA . PRO A 1 71 ? -18.773 -13.838 60.976 1.00 55.84 71 PRO A CA 1
ATOM 542 C C . PRO A 1 71 ? -17.487 -14.327 61.667 1.00 55.84 71 PRO A C 1
ATOM 544 O O . PRO A 1 71 ? -16.384 -13.887 61.352 1.00 55.84 71 PRO A O 1
ATOM 547 N N . LYS A 1 72 ? -17.600 -15.332 62.551 1.00 53.06 72 LYS A N 1
ATOM 548 C CA . LYS A 1 72 ? -16.476 -15.956 63.288 1.00 53.06 72 LYS A CA 1
ATOM 549 C C . LYS A 1 72 ? -15.610 -16.857 62.396 1.00 53.06 72 LYS A C 1
ATOM 551 O O . LYS A 1 72 ? -15.580 -18.075 62.587 1.00 53.06 72 LYS A O 1
ATOM 556 N N . SER A 1 73 ? -14.923 -16.302 61.404 1.00 45.62 73 SER A N 1
ATOM 557 C CA . SER A 1 73 ? -14.030 -17.080 60.542 1.00 45.62 73 SER A CA 1
ATOM 558 C C . SER A 1 73 ? -12.573 -16.971 61.021 1.00 45.62 73 SER A C 1
ATOM 560 O O . SER A 1 73 ? -11.896 -15.979 60.799 1.00 45.62 73 SER A O 1
ATOM 562 N N . ASN A 1 74 ? -12.104 -18.038 61.680 1.00 44.81 74 ASN A N 1
ATOM 563 C CA . ASN A 1 74 ? -10.741 -18.311 62.175 1.00 44.81 74 ASN A CA 1
ATOM 564 C C . ASN A 1 74 ? -10.350 -17.771 63.568 1.00 44.81 74 ASN A C 1
ATOM 566 O O . ASN A 1 74 ? -10.607 -16.633 63.940 1.00 44.81 74 ASN A O 1
ATOM 570 N N . GLN A 1 75 ? -9.675 -18.637 64.340 1.00 43.97 75 GLN A N 1
ATOM 571 C CA . GLN A 1 75 ? -9.140 -18.388 65.695 1.00 43.97 75 GLN A CA 1
ATOM 572 C C . GLN A 1 75 ? -7.910 -17.455 65.722 1.00 43.97 75 GLN A C 1
ATOM 574 O O . GLN A 1 75 ? -7.345 -17.214 66.789 1.00 43.97 75 GLN A O 1
ATOM 579 N N . ASP A 1 76 ? -7.500 -16.944 64.560 1.00 44.88 76 ASP A N 1
ATOM 580 C CA . ASP A 1 76 ? -6.316 -16.099 64.371 1.00 44.88 76 ASP A CA 1
ATOM 581 C C . ASP A 1 76 ? -6.674 -14.657 63.954 1.00 44.88 76 ASP A C 1
ATOM 583 O O . ASP A 1 76 ? -5.782 -13.871 63.645 1.00 44.88 76 ASP A O 1
ATOM 587 N N . ASP A 1 77 ? -7.962 -14.293 63.973 1.00 50.59 77 ASP A N 1
ATOM 588 C CA . ASP A 1 77 ? -8.434 -12.938 63.676 1.00 50.59 77 ASP A CA 1
ATOM 589 C C . ASP A 1 77 ? -8.023 -11.955 64.801 1.00 50.59 77 ASP A C 1
ATOM 591 O O . ASP A 1 77 ? -8.368 -12.172 65.972 1.00 50.59 77 ASP A O 1
ATOM 595 N N . PRO A 1 78 ? -7.261 -10.886 64.501 1.00 44.34 78 PRO A N 1
ATOM 596 C CA . PRO A 1 78 ? -6.845 -9.890 65.489 1.00 44.34 78 PRO A CA 1
ATOM 597 C C . PRO A 1 78 ? -7.992 -9.033 66.047 1.00 44.34 78 PRO A C 1
ATOM 599 O O . PRO A 1 78 ? -7.777 -8.346 67.046 1.00 44.34 78 PRO A O 1
ATOM 602 N N . CYS A 1 79 ? -9.197 -9.102 65.476 1.00 43.22 79 CYS A N 1
ATOM 603 C CA . CYS A 1 79 ? -10.405 -8.482 66.030 1.00 43.22 79 CYS A CA 1
ATOM 604 C C . CYS A 1 79 ? -11.040 -9.306 67.161 1.00 43.22 79 CYS A C 1
ATOM 606 O O . CYS A 1 79 ? -11.982 -8.852 67.812 1.00 43.22 79 CYS A O 1
ATOM 608 N N . GLN A 1 80 ? -10.493 -10.493 67.456 1.00 50.62 80 GLN A N 1
ATOM 609 C CA . GLN A 1 80 ? -10.914 -11.334 68.573 1.00 50.62 80 GLN A CA 1
ATOM 610 C C . GLN A 1 80 ? -10.066 -11.098 69.827 1.00 50.62 80 GLN A C 1
ATOM 612 O O . GLN A 1 80 ? -8.839 -10.983 69.796 1.00 50.62 80 GLN A O 1
ATOM 617 N N . SER A 1 81 ? -10.716 -11.127 70.991 1.00 38.19 81 SER A N 1
ATOM 618 C CA . SER A 1 81 ? -10.007 -11.135 72.270 1.00 38.19 81 SER A CA 1
ATOM 619 C C . SER A 1 81 ? -9.326 -12.499 72.511 1.00 38.19 81 SER A C 1
ATOM 621 O O . SER A 1 81 ? -9.972 -13.472 72.889 1.00 38.19 81 SER A O 1
ATOM 623 N N . GLY A 1 82 ? -7.998 -12.579 72.320 1.00 44.06 82 GLY A N 1
ATOM 624 C CA . GLY A 1 82 ? -7.158 -13.672 72.852 1.00 44.06 82 GLY A CA 1
ATOM 625 C C . GLY A 1 82 ? -6.393 -14.586 71.874 1.00 44.06 82 GLY A C 1
ATOM 626 O O . GLY A 1 82 ? -5.967 -15.659 72.302 1.00 44.06 82 GLY A O 1
ATOM 627 N N . SER A 1 83 ? -6.170 -14.217 70.607 1.00 41.09 83 SER A N 1
ATOM 628 C CA . SER A 1 83 ? -5.481 -15.081 69.625 1.00 41.09 83 SER A CA 1
ATOM 629 C C . SER A 1 83 ? -3.943 -15.165 69.810 1.00 41.09 83 SER A C 1
ATOM 631 O O . SER A 1 83 ? -3.251 -14.176 70.066 1.00 41.09 83 SER A O 1
ATOM 633 N N . SER A 1 84 ? -3.377 -16.381 69.710 1.00 37.94 84 SER A N 1
ATOM 634 C CA . SER A 1 84 ? -1.946 -16.693 69.907 1.00 37.94 84 SER A CA 1
ATOM 635 C C . SER A 1 84 ? -1.259 -17.068 68.586 1.00 37.94 84 SER A C 1
ATOM 637 O O . SER A 1 84 ? -1.567 -18.108 68.010 1.00 37.94 84 SER A O 1
ATOM 639 N N . LYS A 1 85 ? -0.279 -16.276 68.136 1.00 35.62 85 LYS A N 1
ATOM 640 C CA . LYS A 1 85 ? 0.407 -16.456 66.840 1.00 35.62 85 LYS A CA 1
ATOM 641 C C . LYS A 1 85 ? 1.143 -17.803 66.723 1.00 35.62 85 LYS A C 1
ATOM 643 O O . LYS A 1 85 ? 2.030 -18.083 67.532 1.00 35.62 85 LYS A O 1
ATOM 648 N N . ARG A 1 86 ? 0.873 -18.586 65.669 1.00 36.16 86 ARG A N 1
ATOM 649 C CA . ARG A 1 86 ? 1.771 -19.654 65.181 1.00 36.16 86 ARG A CA 1
ATOM 650 C C . ARG A 1 86 ? 2.254 -19.339 63.769 1.00 36.16 86 ARG A C 1
ATOM 652 O O . ARG A 1 86 ? 1.471 -18.962 62.909 1.00 36.16 86 ARG A O 1
ATOM 659 N N . ASP A 1 87 ? 3.553 -19.505 63.554 1.00 34.47 87 ASP A N 1
ATOM 660 C CA . ASP A 1 87 ? 4.236 -19.208 62.295 1.00 34.47 87 ASP A CA 1
ATOM 661 C C . ASP A 1 87 ? 4.242 -20.455 61.386 1.00 34.47 87 ASP A C 1
ATOM 663 O O . ASP A 1 87 ? 4.565 -21.548 61.861 1.00 34.47 87 ASP A O 1
ATOM 667 N N . GLY A 1 88 ? 3.895 -20.310 60.097 1.00 39.56 88 GLY A N 1
ATOM 668 C CA . GLY A 1 88 ? 4.174 -21.339 59.078 1.00 39.56 88 GLY A CA 1
ATOM 669 C C . GLY A 1 88 ? 3.028 -21.938 58.240 1.00 39.56 88 GLY A C 1
ATOM 670 O O . GLY A 1 88 ? 3.246 -23.001 57.662 1.00 39.56 88 GLY A O 1
ATOM 671 N N . GLN A 1 89 ? 1.849 -21.315 58.102 1.00 34.62 89 GLN A N 1
ATOM 672 C CA . GLN A 1 89 ? 0.839 -21.751 57.111 1.00 34.62 89 GLN A CA 1
ATOM 673 C C . GLN A 1 89 ? 0.672 -20.771 55.939 1.00 34.62 89 GLN A C 1
ATOM 675 O O . GLN A 1 89 ? 0.939 -19.576 56.050 1.00 34.62 89 GLN A O 1
ATOM 680 N N . ALA A 1 90 ? 0.285 -21.322 54.784 1.00 31.44 90 ALA A N 1
ATOM 681 C CA . ALA A 1 90 ? 0.100 -20.609 53.525 1.00 31.44 90 ALA A CA 1
ATOM 682 C C . ALA A 1 90 ? -0.879 -19.430 53.669 1.00 31.44 90 ALA A C 1
ATOM 684 O O . ALA A 1 90 ? -1.930 -19.556 54.288 1.00 31.44 90 ALA A O 1
ATOM 685 N N . LYS A 1 91 ? -0.530 -18.287 53.063 1.00 33.59 91 LYS A N 1
ATOM 686 C CA . LYS A 1 91 ? -1.359 -17.074 53.033 1.00 33.59 91 LYS A CA 1
ATOM 687 C C . LYS A 1 91 ? -2.687 -17.344 52.318 1.00 33.59 91 LYS A C 1
ATOM 689 O O . LYS A 1 91 ? -2.710 -17.431 51.092 1.00 33.59 91 LYS A O 1
ATOM 694 N N . VAL A 1 92 ? -3.768 -17.436 53.083 1.00 35.66 92 VAL A N 1
ATOM 695 C CA . VAL A 1 92 ? -5.152 -17.383 52.592 1.00 35.66 92 VAL A CA 1
ATOM 696 C C . VAL A 1 92 ? -5.475 -15.931 52.194 1.00 35.66 92 VAL A C 1
ATOM 698 O O . VAL A 1 92 ? -4.973 -14.999 52.822 1.00 35.66 92 VAL A O 1
ATOM 701 N N . LYS A 1 93 ? -6.254 -15.723 51.120 1.00 35.28 93 LYS A N 1
ATOM 702 C CA . LYS A 1 93 ? -6.798 -14.405 50.732 1.00 35.28 93 LYS A CA 1
ATOM 703 C C . LYS A 1 93 ? -7.657 -13.874 51.890 1.00 35.28 93 LYS A C 1
ATOM 705 O O . LYS A 1 93 ? -8.686 -14.468 52.183 1.00 35.28 93 LYS A O 1
ATOM 710 N N . THR A 1 94 ? -7.241 -12.795 52.542 1.00 39.34 94 THR A N 1
ATOM 711 C CA . THR A 1 94 ? -8.025 -12.112 53.580 1.00 39.34 94 THR A CA 1
ATOM 712 C C . THR A 1 94 ? -8.897 -11.024 52.940 1.00 39.34 94 THR A C 1
ATOM 714 O O . THR A 1 94 ? -8.371 -10.069 52.368 1.00 39.34 94 THR A O 1
ATOM 717 N N . THR A 1 95 ? -10.220 -11.190 52.998 1.00 44.56 95 THR A N 1
ATOM 718 C CA . THR A 1 95 ? -11.230 -10.166 52.657 1.00 44.56 95 THR A CA 1
ATOM 719 C C . THR A 1 95 ? -11.429 -9.232 53.863 1.00 44.56 95 THR A C 1
ATOM 721 O O . THR A 1 95 ? -11.265 -9.672 55.000 1.00 44.56 95 THR A O 1
ATOM 724 N N . LEU A 1 96 ? -11.718 -7.943 53.638 1.00 52.50 96 LEU A N 1
ATOM 725 C CA . LEU A 1 96 ? -11.961 -6.963 54.711 1.00 52.50 96 LEU A CA 1
ATOM 726 C C . LEU A 1 96 ? -13.390 -7.112 55.272 1.00 52.50 96 LEU A C 1
ATOM 728 O O . LEU A 1 96 ? -14.314 -7.298 54.489 1.00 52.50 96 LEU A O 1
ATOM 732 N N . LEU A 1 97 ? -13.563 -6.974 56.591 1.00 58.31 97 LEU A N 1
ATOM 733 C CA . LEU A 1 97 ? -14.859 -6.949 57.290 1.00 58.31 97 LEU A CA 1
ATOM 734 C C . LEU A 1 97 ? -15.076 -5.560 57.910 1.00 58.31 97 LEU A C 1
ATOM 736 O O . LEU A 1 97 ? -14.182 -5.071 58.612 1.00 58.31 97 LEU A O 1
ATOM 740 N N . ALA A 1 98 ? -16.223 -4.930 57.652 1.00 64.81 98 ALA A N 1
ATOM 741 C CA . ALA A 1 98 ? -16.600 -3.621 58.188 1.00 64.81 98 ALA A CA 1
ATOM 742 C C . ALA A 1 98 ? -18.124 -3.521 58.400 1.00 64.81 98 ALA A C 1
ATOM 744 O O . ALA A 1 98 ? -18.859 -4.311 57.816 1.00 64.81 98 ALA A O 1
ATOM 745 N N . TYR A 1 99 ? -18.553 -2.607 59.278 1.00 64.50 99 TYR A N 1
ATOM 746 C CA . TYR A 1 99 ? -19.953 -2.179 59.429 1.00 64.50 99 TYR A CA 1
ATOM 747 C C . TYR A 1 99 ? -20.055 -0.809 60.112 1.00 64.50 99 TYR A C 1
ATOM 749 O O . TYR A 1 99 ? -19.110 -0.381 60.798 1.00 64.50 99 TYR A O 1
ATOM 757 N N . ALA A 1 100 ? -21.222 -0.164 60.032 1.00 68.25 100 ALA A N 1
ATOM 758 C CA . ALA A 1 100 ? -21.507 1.095 60.713 1.00 68.25 100 ALA A CA 1
ATOM 759 C C . ALA A 1 100 ? -22.828 1.066 61.491 1.00 68.25 100 ALA A C 1
ATOM 761 O O . ALA A 1 100 ? -23.825 0.492 61.073 1.00 68.25 100 ALA A O 1
ATOM 762 N N . THR A 1 101 ? -22.873 1.744 62.640 1.00 72.25 101 THR A N 1
ATOM 763 C CA . THR A 1 101 ? -24.120 1.934 63.393 1.00 72.25 101 THR A CA 1
ATOM 764 C C . THR A 1 101 ? -24.307 3.392 63.778 1.00 72.25 101 THR A C 1
ATOM 766 O O . THR A 1 101 ? -23.368 4.111 64.124 1.00 72.25 101 THR A O 1
ATOM 769 N N . ASN A 1 102 ? -25.564 3.835 63.776 1.00 77.00 102 ASN A N 1
ATOM 770 C CA . ASN A 1 102 ? -25.938 5.167 64.252 1.00 77.00 102 ASN A CA 1
ATOM 771 C C . ASN A 1 102 ? -25.872 5.302 65.787 1.00 77.00 102 ASN A C 1
ATOM 773 O O . ASN A 1 102 ? -26.062 6.402 66.305 1.00 77.00 102 ASN A O 1
ATOM 777 N N . ASP A 1 103 ? -25.592 4.203 66.496 1.00 75.69 103 ASP A N 1
ATOM 778 C CA . ASP A 1 103 ? -25.486 4.143 67.952 1.00 75.69 103 ASP A CA 1
ATOM 779 C C . ASP A 1 103 ? -24.401 3.137 68.397 1.00 75.69 103 ASP A C 1
ATOM 781 O O . ASP A 1 103 ? -24.476 1.952 68.061 1.00 75.69 103 ASP A O 1
ATOM 785 N N . ASP A 1 104 ? -23.377 3.603 69.118 1.00 71.00 104 ASP A N 1
ATOM 786 C CA . ASP A 1 104 ? -22.287 2.788 69.671 1.00 71.00 104 ASP A CA 1
ATOM 787 C C . ASP A 1 104 ? -22.763 2.044 70.934 1.00 71.00 104 ASP A C 1
ATOM 789 O O . ASP A 1 104 ? -23.158 2.703 71.905 1.00 71.00 104 ASP A O 1
ATOM 793 N N . PRO A 1 105 ? -22.659 0.698 70.994 1.00 69.25 105 PRO A N 1
ATOM 794 C CA . PRO A 1 105 ? -23.038 -0.093 72.167 1.00 69.25 105 PRO A CA 1
ATOM 795 C C . PRO A 1 105 ? -22.386 0.368 73.478 1.00 69.25 105 PRO A C 1
ATOM 797 O O . PRO A 1 105 ? -23.001 0.273 74.540 1.00 69.25 105 PRO A O 1
ATOM 800 N N . ASP A 1 106 ? -21.156 0.889 73.414 1.00 72.56 106 ASP A N 1
ATOM 801 C CA . ASP A 1 106 ? -20.411 1.360 74.586 1.00 72.56 106 ASP A CA 1
ATOM 802 C C . ASP A 1 106 ? -20.616 2.859 74.861 1.00 72.56 106 ASP A C 1
ATOM 804 O O . ASP A 1 106 ? -20.151 3.387 75.878 1.00 72.56 106 ASP A O 1
ATOM 808 N N . SER A 1 107 ? -21.269 3.601 73.962 1.00 72.69 107 SER A N 1
ATOM 809 C CA . SER A 1 107 ? -21.573 5.026 74.146 1.00 72.69 107 SER A CA 1
ATOM 810 C C . SER A 1 107 ? -22.825 5.455 73.385 1.00 72.69 107 SER A C 1
ATOM 812 O O . SER A 1 107 ? -22.712 6.059 72.315 1.00 72.69 107 SER A O 1
ATOM 814 N N . PRO A 1 108 ? -24.006 5.235 73.988 1.00 73.06 108 PRO A N 1
ATOM 815 C CA . PRO A 1 108 ? -25.273 5.598 73.381 1.00 73.06 108 PRO A CA 1
ATOM 816 C C . PRO A 1 108 ? -25.333 7.072 72.942 1.00 73.06 108 PRO A C 1
ATOM 818 O O . PRO A 1 108 ? -24.961 7.970 73.704 1.00 73.06 108 PRO A O 1
ATOM 821 N N . GLY A 1 109 ? -25.814 7.327 71.727 1.00 67.81 109 GLY A N 1
ATOM 822 C CA . GLY A 1 109 ? -25.894 8.635 71.075 1.00 67.81 109 GLY A CA 1
ATOM 823 C C . GLY A 1 109 ? -24.675 9.021 70.229 1.00 67.81 109 GLY A C 1
ATOM 824 O O . GLY A 1 109 ? -24.666 10.120 69.673 1.00 67.81 109 GLY A O 1
ATOM 825 N N . TYR A 1 110 ? -23.660 8.156 70.125 1.00 73.62 110 TYR A N 1
ATOM 826 C CA . TYR A 1 110 ? -22.499 8.357 69.253 1.00 73.62 110 TYR A CA 1
ATOM 827 C C . TYR A 1 110 ? -22.480 7.313 68.131 1.00 73.62 110 TYR A C 1
ATOM 829 O O . TYR A 1 110 ? -22.438 6.128 68.442 1.00 73.62 110 TYR A O 1
ATOM 837 N N . PRO A 1 111 ? -22.454 7.704 66.848 1.00 76.62 111 PRO A N 1
ATOM 838 C CA . PRO A 1 111 ? -22.287 6.757 65.748 1.00 76.62 111 PRO A CA 1
ATOM 839 C C . PRO A 1 111 ? -20.889 6.120 65.729 1.00 76.62 111 PRO A C 1
ATOM 841 O O . PRO A 1 111 ? -19.902 6.738 66.149 1.00 76.62 111 PRO A O 1
ATOM 844 N N . MET A 1 112 ? -20.782 4.904 65.192 1.00 73.69 112 MET A N 1
ATOM 845 C CA . MET A 1 112 ? -19.512 4.185 65.059 1.00 73.69 112 MET A CA 1
ATOM 846 C C . MET A 1 112 ? -19.346 3.466 63.717 1.00 73.69 112 MET A C 1
ATOM 848 O O . MET A 1 112 ? -20.326 3.067 63.101 1.00 73.69 112 MET A O 1
ATOM 852 N N . ILE A 1 113 ? -18.088 3.288 63.299 1.00 71.06 113 ILE A N 1
ATOM 853 C CA . ILE A 1 113 ? -17.658 2.456 62.164 1.00 71.06 113 ILE A CA 1
ATOM 854 C C . ILE A 1 113 ? -16.621 1.448 62.673 1.00 71.06 113 ILE A C 1
ATOM 856 O O . ILE A 1 113 ? -15.687 1.824 63.392 1.00 71.06 113 ILE A O 1
ATOM 860 N N . ASN A 1 114 ? -16.762 0.186 62.277 1.00 66.75 114 ASN A N 1
ATOM 861 C CA . ASN A 1 114 ? -15.860 -0.912 62.607 1.00 66.75 114 ASN A CA 1
ATOM 862 C C . ASN A 1 114 ? -15.024 -1.346 61.392 1.00 66.75 114 ASN A C 1
ATOM 864 O O . ASN A 1 114 ? -15.564 -1.451 60.297 1.00 66.75 114 ASN A O 1
ATOM 868 N N . LEU A 1 115 ? -13.723 -1.605 61.571 1.00 63.16 115 LEU A N 1
ATOM 869 C CA . LEU A 1 115 ? -12.816 -2.112 60.531 1.00 63.16 115 LEU A CA 1
ATOM 870 C C . LEU A 1 115 ? -11.949 -3.265 61.076 1.00 63.16 115 LEU A C 1
ATOM 872 O O . LEU A 1 115 ? -11.121 -3.035 61.961 1.00 63.16 115 LEU A O 1
ATOM 876 N N . CYS A 1 116 ? -12.050 -4.473 60.507 1.00 54.84 116 CYS A N 1
ATOM 877 C CA . CYS A 1 116 ? -11.226 -5.623 60.916 1.00 54.84 116 CYS A CA 1
ATOM 878 C C . CYS A 1 116 ? -9.907 -5.727 60.114 1.00 54.84 116 CYS A C 1
ATOM 880 O O . CYS A 1 116 ? -9.914 -5.567 58.892 1.00 54.84 116 CYS A O 1
ATOM 882 N N . GLU A 1 117 ? -8.748 -5.968 60.752 1.00 41.88 117 GLU A N 1
ATOM 883 C CA . GLU A 1 117 ? -7.420 -5.758 60.126 1.00 41.88 117 GLU A CA 1
ATOM 884 C C . GLU A 1 117 ? -6.589 -7.044 59.888 1.00 41.88 117 GLU A C 1
ATOM 886 O O . GLU A 1 117 ? -6.121 -7.649 60.837 1.00 41.88 117 GLU A O 1
ATOM 891 N N . GLU A 1 118 ? -6.207 -7.371 58.641 1.00 38.03 118 GLU A N 1
ATOM 892 C CA . GLU A 1 118 ? -4.870 -7.931 58.345 1.00 38.03 118 GLU A CA 1
ATOM 893 C C . GLU A 1 118 ? -4.296 -7.398 57.010 1.00 38.03 118 GLU A C 1
ATOM 895 O O . GLU A 1 118 ? -4.951 -7.356 55.972 1.00 38.03 118 GLU A O 1
ATOM 900 N N . LYS A 1 119 ? -3.025 -6.974 57.078 1.00 34.12 119 LYS A N 1
ATOM 901 C CA . LYS A 1 119 ? -2.073 -6.534 56.030 1.00 34.12 119 LYS A CA 1
ATOM 902 C C . LYS A 1 119 ? -2.548 -6.558 54.559 1.00 34.12 119 LYS A C 1
ATOM 904 O O . LYS A 1 119 ? -2.487 -7.572 53.868 1.00 34.12 119 LYS A O 1
ATOM 909 N N . ALA A 1 120 ? -2.816 -5.350 54.060 1.00 35.62 120 ALA A N 1
ATOM 910 C CA . ALA A 1 120 ? -3.248 -5.000 52.707 1.00 35.62 120 ALA A CA 1
ATOM 911 C C . ALA A 1 120 ? -2.345 -5.502 51.555 1.00 35.62 120 ALA A C 1
ATOM 913 O O . ALA A 1 120 ? -1.134 -5.263 51.538 1.00 35.62 120 ALA A O 1
ATOM 914 N N . ARG A 1 121 ? -2.962 -6.095 50.521 1.00 31.41 121 ARG A N 1
ATOM 915 C CA . ARG A 1 121 ? -2.391 -6.244 49.170 1.00 31.41 121 ARG A CA 1
ATOM 916 C C . ARG A 1 121 ? -3.223 -5.438 48.166 1.00 31.41 121 ARG A C 1
ATOM 918 O O . ARG A 1 121 ? -4.386 -5.731 47.947 1.00 31.41 121 ARG A O 1
ATOM 925 N N . LEU A 1 122 ? -2.577 -4.444 47.554 1.00 35.03 122 LEU A N 1
ATOM 926 C CA . LEU A 1 122 ? -3.092 -3.437 46.605 1.00 35.03 122 LEU A CA 1
ATOM 927 C C . LEU A 1 122 ? -3.421 -3.967 45.190 1.00 35.03 122 LEU A C 1
ATOM 929 O O . LEU A 1 122 ? -3.448 -3.183 44.247 1.00 35.03 122 LEU A O 1
ATOM 933 N N . SER A 1 123 ? -3.588 -5.276 44.991 1.00 34.31 123 SER A N 1
ATOM 934 C CA . SER A 1 123 ? -3.562 -5.848 43.634 1.00 34.31 123 SER A CA 1
ATOM 935 C C . SER A 1 123 ? -4.910 -5.927 42.911 1.00 34.31 123 SER A C 1
ATOM 937 O O . SER A 1 123 ? -4.884 -6.168 41.713 1.00 34.31 123 SER A O 1
ATOM 939 N N . ASN A 1 124 ? -6.047 -5.680 43.572 1.00 37.91 124 ASN A N 1
ATOM 940 C CA . ASN A 1 124 ? -7.364 -5.609 42.923 1.00 37.91 124 ASN A CA 1
ATOM 941 C C . ASN A 1 124 ? -8.047 -4.297 43.350 1.00 37.91 124 ASN A C 1
ATOM 943 O O . ASN A 1 124 ? -7.968 -3.928 44.514 1.00 37.91 124 ASN A O 1
ATOM 947 N N . TYR A 1 125 ? -8.654 -3.574 42.413 1.00 41.50 125 TYR A N 1
ATOM 948 C CA . TYR A 1 125 ? -8.925 -2.125 42.430 1.00 41.50 125 TYR A CA 1
ATOM 949 C C . TYR A 1 125 ? -9.874 -1.549 43.517 1.00 41.50 125 TYR A C 1
ATOM 951 O O . TYR A 1 125 ? -10.204 -0.364 43.463 1.00 41.50 125 TYR A O 1
ATOM 959 N N . GLU A 1 126 ? -10.245 -2.302 44.551 1.00 51.75 126 GLU A N 1
ATOM 960 C CA . GLU A 1 126 ? -10.977 -1.795 45.718 1.00 51.75 126 GLU A CA 1
ATOM 961 C C . GLU A 1 126 ? -10.012 -1.371 46.825 1.00 51.75 126 GLU A C 1
ATOM 963 O O . GLU A 1 126 ? -9.233 -2.156 47.367 1.00 51.75 126 GLU A O 1
ATOM 968 N N . ASN A 1 127 ? -10.025 -0.078 47.148 1.00 56.22 127 ASN A N 1
ATOM 969 C CA . ASN A 1 127 ? -9.130 0.499 48.143 1.00 56.22 127 ASN A CA 1
ATOM 970 C C . ASN A 1 127 ? -9.887 0.853 49.432 1.00 56.22 127 ASN A C 1
ATOM 972 O O . ASN A 1 127 ? -11.075 1.164 49.412 1.00 56.22 127 ASN A O 1
ATOM 976 N N . ARG A 1 128 ? -9.159 0.884 50.558 1.00 58.12 128 ARG A N 1
ATOM 977 C CA . ARG A 1 128 ? -9.664 1.195 51.916 1.00 58.12 128 ARG A CA 1
ATOM 978 C C . ARG A 1 128 ? -10.531 2.460 52.004 1.00 58.12 128 ARG A C 1
ATOM 980 O O . ARG A 1 128 ? -11.283 2.614 52.957 1.00 58.12 128 ARG A O 1
ATOM 987 N N . GLY A 1 129 ? -10.383 3.391 51.060 1.00 64.00 129 GLY A N 1
ATOM 988 C CA . GLY A 1 129 ? -11.143 4.633 51.028 1.00 64.00 129 GLY A CA 1
ATOM 989 C C . GLY A 1 129 ? -12.575 4.483 50.516 1.00 64.00 129 GLY A C 1
ATOM 990 O O . GLY A 1 129 ? -13.408 5.279 50.933 1.00 64.00 129 GLY A O 1
ATOM 991 N N . ALA A 1 130 ? -12.852 3.512 49.640 1.00 68.38 130 ALA A N 1
ATOM 992 C CA . ALA A 1 130 ? -14.195 3.254 49.118 1.00 68.38 130 ALA A CA 1
ATOM 993 C C . ALA A 1 130 ? -15.065 2.542 50.161 1.00 68.38 130 ALA A C 1
ATOM 995 O O . ALA A 1 130 ? -16.149 3.025 50.457 1.00 68.38 130 ALA A O 1
ATOM 996 N N . LEU A 1 131 ? -14.527 1.501 50.808 1.00 71.19 131 LEU A N 1
ATOM 997 C CA . LEU A 1 131 ? -15.207 0.805 51.903 1.00 71.19 131 LEU A CA 1
ATOM 998 C C . LEU A 1 131 ? -15.502 1.743 53.079 1.00 71.19 131 LEU A C 1
ATOM 1000 O O . LEU A 1 131 ? -16.630 1.842 53.527 1.00 71.19 131 LEU A O 1
ATOM 1004 N N . PHE A 1 132 ? -14.519 2.528 53.532 1.00 74.19 132 PHE A N 1
ATOM 1005 C CA . PHE A 1 132 ? -14.772 3.510 54.592 1.00 74.19 132 PHE A CA 1
ATOM 1006 C C . PHE A 1 132 ? -15.860 4.525 54.209 1.00 74.19 132 PHE A C 1
ATOM 1008 O O . PHE A 1 132 ? -16.580 5.012 55.072 1.00 74.19 132 PHE A O 1
ATOM 1015 N N . LEU A 1 133 ? -15.947 4.885 52.926 1.00 78.88 133 LEU A N 1
ATOM 1016 C CA . LEU A 1 133 ? -16.952 5.820 52.445 1.00 78.88 133 LEU A CA 1
ATOM 1017 C C . LEU A 1 133 ? -18.347 5.178 52.374 1.00 78.88 133 LEU A C 1
ATOM 1019 O O . LEU A 1 133 ? -19.308 5.854 52.716 1.00 78.88 133 LEU A O 1
ATOM 1023 N N . HIS A 1 134 ? -18.435 3.903 51.988 1.00 84.12 134 HIS A N 1
ATOM 1024 C CA . HIS A 1 134 ? -19.648 3.086 52.069 1.00 84.12 134 HIS A CA 1
ATOM 1025 C C . HIS A 1 134 ? -20.197 3.088 53.504 1.00 84.12 134 HIS A C 1
ATOM 1027 O O . HIS A 1 134 ? -21.279 3.619 53.739 1.00 84.12 134 HIS A O 1
ATOM 1033 N N . GLU A 1 135 ? -19.376 2.672 54.475 1.00 80.94 135 GLU A N 1
ATOM 1034 C CA . GLU A 1 135 ? -19.748 2.655 55.899 1.00 80.94 135 GLU A CA 1
ATOM 1035 C C . GLU A 1 135 ? -20.169 4.028 56.425 1.00 80.94 135 GLU A C 1
ATOM 1037 O O . GLU A 1 135 ? -21.099 4.183 57.217 1.00 80.94 135 GLU A O 1
ATOM 1042 N N . LEU A 1 136 ? -19.476 5.072 55.970 1.00 83.50 136 LEU A N 1
ATOM 1043 C CA . LEU A 1 136 ? -19.781 6.433 56.372 1.00 83.50 136 LEU A CA 1
ATOM 1044 C C . LEU A 1 136 ? -21.175 6.869 55.902 1.00 83.50 136 LEU A C 1
ATOM 1046 O O . LEU A 1 136 ? -21.812 7.645 56.610 1.00 83.50 136 LEU A O 1
ATOM 1050 N N . PHE A 1 137 ? -21.666 6.381 54.759 1.00 87.19 137 PHE A N 1
ATOM 1051 C CA . PHE A 1 137 ? -22.985 6.753 54.250 1.00 87.19 137 PHE A CA 1
ATOM 1052 C C . PHE A 1 137 ? -24.149 6.147 55.044 1.00 87.19 137 PHE A C 1
ATOM 1054 O O . PHE A 1 137 ? -25.200 6.779 55.096 1.00 87.19 137 PHE A O 1
ATOM 1061 N N . HIS A 1 138 ? -23.978 5.023 55.744 1.00 83.56 138 HIS A N 1
ATOM 1062 C CA . HIS A 1 138 ? -25.019 4.492 56.644 1.00 83.56 138 HIS A CA 1
ATOM 1063 C C . HIS A 1 138 ? -25.293 5.384 57.860 1.00 83.56 138 HIS A C 1
ATOM 1065 O O . HIS A 1 138 ? -26.355 5.313 58.493 1.00 83.56 138 HIS A O 1
ATOM 1071 N N . LEU A 1 139 ? -24.342 6.251 58.213 1.00 82.94 139 LEU A N 1
ATOM 1072 C CA . LEU A 1 139 ? -24.507 7.168 59.327 1.00 82.94 139 LEU A CA 1
ATOM 1073 C C . LEU A 1 139 ? -25.416 8.331 58.923 1.00 82.94 139 LEU A C 1
ATOM 1075 O O . LEU A 1 139 ? -25.046 9.177 58.112 1.00 82.94 139 LEU A O 1
ATOM 1079 N N . ASN A 1 140 ? -26.566 8.444 59.583 1.00 83.88 140 ASN A N 1
ATOM 1080 C CA . ASN A 1 140 ? -27.546 9.516 59.413 1.00 83.88 140 ASN A CA 1
ATOM 1081 C C . ASN A 1 140 ? -26.900 10.908 59.502 1.00 83.88 140 ASN A C 1
ATOM 1083 O O . ASN A 1 140 ? -27.177 11.805 58.705 1.00 83.88 140 ASN A O 1
ATOM 1087 N N . VAL A 1 141 ? -25.964 11.066 60.444 1.00 80.69 141 VAL A N 1
ATOM 1088 C CA . VAL A 1 141 ? -25.221 12.316 60.653 1.00 80.69 141 VAL A CA 1
ATOM 1089 C C . VAL A 1 141 ? -24.283 12.676 59.501 1.00 80.69 141 VAL A C 1
ATOM 1091 O O . VAL A 1 141 ? -23.972 13.851 59.339 1.00 80.69 141 VAL A O 1
ATOM 1094 N N . ALA A 1 142 ? -23.819 11.700 58.717 1.00 83.25 142 ALA A N 1
ATOM 1095 C CA . ALA A 1 142 ? -22.962 11.918 57.555 1.00 83.25 142 ALA A CA 1
ATOM 1096 C C . ALA A 1 142 ? -23.801 12.048 56.276 1.00 83.25 142 ALA A C 1
ATOM 1098 O O . ALA A 1 142 ? -23.600 12.989 55.509 1.00 83.25 142 ALA A O 1
ATOM 1099 N N . ALA A 1 143 ? -24.817 11.201 56.104 1.00 85.44 143 ALA A N 1
ATOM 1100 C CA . ALA A 1 143 ? -25.711 11.226 54.952 1.00 85.44 143 ALA A CA 1
ATOM 1101 C C . ALA A 1 143 ? -26.810 12.304 54.997 1.00 85.44 143 ALA A C 1
ATOM 1103 O O . ALA A 1 143 ? -27.600 12.415 54.060 1.00 85.44 143 ALA A O 1
ATOM 1104 N N . ASN A 1 144 ? -26.855 13.135 56.045 1.00 86.00 144 ASN A N 1
ATOM 1105 C CA . ASN A 1 144 ? -27.869 14.183 56.201 1.00 86.00 144 ASN A CA 1
ATOM 1106 C C . ASN A 1 144 ? -29.306 13.610 56.160 1.00 86.00 144 ASN A C 1
ATOM 1108 O O . ASN A 1 144 ? -30.184 14.130 55.469 1.00 86.00 144 ASN A O 1
ATOM 1112 N N . SER A 1 145 ? -29.512 12.493 56.864 1.00 84.00 145 SER A N 1
ATOM 1113 C CA . SER A 1 145 ? -30.735 11.679 56.869 1.00 84.00 145 SER A CA 1
ATOM 1114 C C . SER A 1 145 ? -31.218 11.394 58.307 1.00 84.00 145 SER A C 1
ATOM 1116 O O . SER A 1 145 ? -30.460 11.616 59.252 1.00 84.00 145 SER A O 1
ATOM 1118 N N . PRO A 1 146 ? -32.479 10.963 58.551 1.00 72.88 146 PRO A N 1
ATOM 1119 C CA . PRO A 1 146 ? -33.579 10.754 57.603 1.00 72.88 146 PRO A CA 1
ATOM 1120 C C . PRO A 1 146 ? -34.329 12.040 57.177 1.00 72.88 146 PRO A C 1
ATOM 1122 O O . PRO A 1 146 ? -35.318 11.947 56.452 1.00 72.88 146 PRO A O 1
ATOM 1125 N N . ASP A 1 147 ? -33.914 13.224 57.638 1.00 77.12 147 ASP A N 1
ATOM 1126 C CA . ASP A 1 147 ? -34.505 14.519 57.265 1.00 77.12 147 ASP A CA 1
ATOM 1127 C C . ASP A 1 147 ? -33.370 15.527 57.000 1.00 77.12 147 ASP A C 1
ATOM 1129 O O . ASP A 1 147 ? -32.554 15.742 57.903 1.00 77.12 147 ASP A O 1
ATOM 1133 N N . PRO A 1 148 ? -33.261 16.125 55.795 1.00 79.69 148 PRO A N 1
ATOM 1134 C CA . PRO A 1 148 ? -34.201 16.071 54.666 1.00 79.69 148 PRO A CA 1
ATOM 1135 C C . PRO A 1 148 ? -34.072 14.847 53.744 1.00 79.69 148 PRO A C 1
ATOM 1137 O O . PRO A 1 148 ? -34.966 14.624 52.929 1.00 79.69 148 PRO A O 1
ATOM 1140 N N . ASN A 1 149 ? -32.995 14.059 53.841 1.00 85.19 149 ASN A N 1
ATOM 1141 C CA . ASN A 1 149 ? -32.758 12.929 52.934 1.00 85.19 149 ASN A CA 1
ATOM 1142 C C . ASN A 1 149 ? -33.246 11.605 53.526 1.00 85.19 149 ASN A C 1
ATOM 1144 O O . ASN A 1 149 ? -33.086 11.398 54.721 1.00 85.19 149 ASN A O 1
ATOM 1148 N N . PRO A 1 150 ? -33.747 10.649 52.726 1.00 87.19 150 PRO A N 1
ATOM 1149 C CA . PRO A 1 150 ? -34.050 9.312 53.232 1.00 87.19 150 PRO A CA 1
ATOM 1150 C C . PRO A 1 150 ? -32.801 8.615 53.798 1.00 87.19 150 PRO A C 1
ATOM 1152 O O . PRO A 1 150 ? -31.674 8.922 53.412 1.00 87.19 150 PRO A O 1
ATOM 1155 N N . SER A 1 151 ? -32.998 7.642 54.692 1.00 83.88 151 SER A N 1
ATOM 1156 C CA . SER A 1 151 ? -31.895 6.808 55.187 1.00 83.88 151 SER A CA 1
ATOM 1157 C C . SER A 1 151 ? -31.194 6.079 54.042 1.00 83.88 151 SER A C 1
ATOM 1159 O O . SER A 1 151 ? -31.853 5.536 53.146 1.00 83.88 151 SER A O 1
ATOM 1161 N N . VAL A 1 152 ? -29.864 6.064 54.116 1.00 86.25 152 VAL A N 1
ATOM 1162 C CA . VAL A 1 152 ? -28.989 5.326 53.208 1.00 86.25 152 VAL A CA 1
ATOM 1163 C C . VAL A 1 152 ? -28.698 3.969 53.835 1.00 86.25 152 VAL A C 1
ATOM 1165 O O . VAL A 1 152 ? -28.288 3.884 54.991 1.00 86.25 152 VAL A O 1
ATOM 1168 N N . ILE A 1 153 ? -28.984 2.919 53.084 1.00 82.00 153 ILE A N 1
ATOM 1169 C CA . ILE A 1 153 ? -28.980 1.526 53.521 1.00 82.00 153 ILE A CA 1
ATOM 1170 C C . ILE A 1 153 ? -28.367 0.657 52.426 1.00 82.00 153 ILE A C 1
ATOM 1172 O O . ILE A 1 153 ? -28.089 1.136 51.322 1.00 82.00 153 ILE A O 1
ATOM 1176 N N . ASP A 1 154 ? -28.231 -0.626 52.717 1.00 77.00 154 ASP A N 1
ATOM 1177 C CA . ASP A 1 154 ? -27.863 -1.635 51.736 1.00 77.00 154 ASP A CA 1
ATOM 1178 C C . ASP A 1 154 ? -29.107 -2.148 51.035 1.00 77.00 154 ASP A C 1
ATOM 1180 O O . ASP A 1 154 ? -29.931 -2.884 51.582 1.00 77.00 154 ASP A O 1
ATOM 1184 N N . LEU A 1 155 ? -29.312 -1.681 49.806 1.00 81.56 155 LEU A N 1
ATOM 1185 C CA . LEU A 1 155 ? -30.505 -2.046 49.060 1.00 81.56 155 LEU A CA 1
ATOM 1186 C C . LEU A 1 155 ? -30.360 -3.427 48.436 1.00 81.56 155 LEU A C 1
ATOM 1188 O O . LEU A 1 155 ? -29.400 -3.678 47.723 1.00 81.56 155 LEU A O 1
ATOM 1192 N N . ASN A 1 156 ? -31.385 -4.266 48.572 1.00 79.31 156 ASN A N 1
ATOM 1193 C CA . ASN A 1 156 ? -31.536 -5.465 47.747 1.00 79.31 156 ASN A CA 1
ATOM 1194 C C . ASN A 1 156 ? -32.364 -5.165 46.489 1.00 79.31 156 ASN A C 1
ATOM 1196 O O . ASN A 1 156 ? -33.424 -4.526 46.552 1.00 79.31 156 ASN A O 1
ATOM 1200 N N . ILE A 1 157 ? -31.900 -5.661 45.344 1.00 79.75 157 ILE A N 1
ATOM 1201 C CA . ILE A 1 157 ? -32.567 -5.564 44.045 1.00 79.75 157 ILE A CA 1
ATOM 1202 C C . ILE A 1 157 ? -32.841 -6.953 43.471 1.00 79.75 157 ILE A C 1
ATOM 1204 O O . ILE A 1 157 ? -32.057 -7.887 43.626 1.00 79.75 157 ILE A O 1
ATOM 1208 N N . LYS A 1 158 ? -33.967 -7.072 42.763 1.00 80.94 158 LYS A N 1
ATOM 1209 C CA . LYS A 1 158 ? -34.340 -8.265 42.001 1.00 80.94 158 LYS A CA 1
ATOM 1210 C C . LYS A 1 158 ? -34.084 -8.043 40.522 1.00 80.94 158 LYS A C 1
ATOM 1212 O O . LYS A 1 158 ? -34.759 -7.224 39.896 1.00 80.94 158 LYS A O 1
ATOM 1217 N N . ILE A 1 159 ? -33.144 -8.801 39.968 1.00 76.25 159 ILE A N 1
ATOM 1218 C CA . ILE A 1 159 ? -32.783 -8.781 38.549 1.00 76.25 159 ILE A CA 1
ATOM 1219 C C . ILE A 1 159 ? -33.277 -10.078 37.916 1.00 76.25 159 ILE A C 1
ATOM 1221 O O . ILE A 1 159 ? -32.906 -11.172 38.336 1.00 76.25 159 ILE A O 1
ATOM 1225 N N . LYS A 1 160 ? -34.127 -9.973 36.897 1.00 69.81 160 LYS A N 1
ATOM 1226 C CA . LYS A 1 160 ? -34.513 -11.131 36.084 1.00 69.81 160 LYS A CA 1
ATOM 1227 C C . LYS A 1 160 ? -33.332 -11.553 35.193 1.00 69.81 160 LYS A C 1
ATOM 1229 O O . LYS A 1 160 ? -32.669 -10.692 34.619 1.00 69.81 160 LYS A O 1
ATOM 1234 N N . TYR A 1 161 ? -33.075 -12.851 35.052 1.00 66.12 161 TYR A N 1
ATOM 1235 C CA . TYR A 1 161 ? -32.067 -13.405 34.135 1.00 66.12 161 TYR A CA 1
ATOM 1236 C C . TYR A 1 161 ? -32.626 -14.632 33.400 1.00 66.12 161 TYR A C 1
ATOM 1238 O O . TYR A 1 161 ? -33.377 -15.431 33.971 1.00 66.12 161 TYR A O 1
ATOM 1246 N N . GLY A 1 162 ? -32.296 -14.763 32.113 1.00 57.38 162 GLY A N 1
ATOM 1247 C CA . GLY A 1 162 ? -32.934 -15.740 31.222 1.00 57.38 162 GLY A CA 1
ATOM 1248 C C . GLY A 1 162 ? -34.473 -15.663 31.218 1.00 57.38 162 GLY A C 1
ATOM 1249 O O . GLY A 1 162 ? -35.074 -14.650 31.567 1.00 57.38 162 GLY A O 1
ATOM 1250 N N . THR A 1 163 ? -35.138 -16.762 30.850 1.00 56.97 163 THR A N 1
ATOM 1251 C CA . THR A 1 163 ? -36.605 -16.805 30.678 1.00 56.97 163 THR A CA 1
ATOM 1252 C C . THR A 1 163 ? -37.403 -17.025 31.971 1.00 56.97 163 THR A C 1
ATOM 1254 O O . THR A 1 163 ? -38.630 -16.947 31.953 1.00 56.97 163 THR A O 1
ATOM 1257 N N . SER A 1 164 ? -36.755 -17.347 33.097 1.00 58.41 164 SER A N 1
ATOM 1258 C CA . SER A 1 164 ? -37.455 -17.662 34.360 1.00 58.41 164 SER A CA 1
ATOM 1259 C C . SER A 1 164 ? -36.659 -17.408 35.647 1.00 58.41 164 SER A C 1
ATOM 1261 O O . SER A 1 164 ? -37.193 -17.642 36.732 1.00 58.41 164 SER A O 1
ATOM 1263 N N . GLY A 1 165 ? -35.399 -16.971 35.561 1.00 65.50 165 GLY A N 1
ATOM 1264 C CA . GLY A 1 165 ? -34.537 -16.739 36.720 1.00 65.50 165 GLY A CA 1
ATOM 1265 C C . GLY A 1 165 ? -34.777 -15.369 37.355 1.00 65.50 165 GLY A C 1
ATOM 1266 O O . GLY A 1 165 ? -34.976 -14.375 36.658 1.00 65.50 165 GLY A O 1
ATOM 1267 N N . ILE A 1 166 ? -34.750 -15.307 38.687 1.00 72.12 166 ILE A N 1
ATOM 1268 C CA . ILE A 1 166 ? -34.700 -14.055 39.453 1.00 72.12 166 ILE A CA 1
ATOM 1269 C C . ILE A 1 166 ? -33.497 -14.148 40.382 1.00 72.12 166 ILE A C 1
ATOM 1271 O O . ILE A 1 166 ? -33.411 -15.074 41.188 1.00 72.12 166 ILE A O 1
ATOM 1275 N N . LEU A 1 167 ? -32.584 -13.191 40.266 1.00 72.50 167 LEU A N 1
ATOM 1276 C CA . LEU A 1 167 ? -31.515 -12.972 41.224 1.00 72.50 167 LEU A CA 1
ATOM 1277 C C . LEU A 1 167 ? -31.979 -11.927 42.234 1.00 72.50 167 LEU A C 1
ATOM 1279 O O . LEU A 1 167 ? -32.286 -10.803 41.846 1.00 72.50 167 LEU A O 1
ATOM 1283 N N . ASP A 1 168 ? -32.015 -12.303 43.507 1.00 76.25 168 ASP A N 1
ATOM 1284 C CA . ASP A 1 168 ? -32.152 -11.381 44.635 1.00 76.25 168 ASP A CA 1
ATOM 1285 C C . ASP A 1 168 ? -30.741 -11.118 45.175 1.00 76.25 168 ASP A C 1
ATOM 1287 O O . ASP A 1 168 ? -30.076 -12.054 45.618 1.00 76.25 168 ASP A O 1
ATOM 1291 N N . THR A 1 169 ? -30.247 -9.888 45.037 1.00 69.06 169 THR A N 1
ATOM 1292 C CA . THR A 1 169 ? -28.862 -9.523 45.375 1.00 69.06 169 THR A CA 1
ATOM 1293 C C . THR A 1 169 ? -28.813 -8.147 46.026 1.00 69.06 169 THR A C 1
ATOM 1295 O O . THR A 1 169 ? -29.597 -7.274 45.634 1.00 69.06 169 THR A O 1
ATOM 1298 N N . PRO A 1 170 ? -27.867 -7.892 46.946 1.00 71.62 170 PRO A N 1
ATOM 1299 C CA . PRO A 1 170 ? -27.537 -6.526 47.317 1.00 71.62 170 PRO A CA 1
ATOM 1300 C C . PRO A 1 170 ? -27.096 -5.742 46.077 1.00 71.62 170 PRO A C 1
ATOM 1302 O O . PRO A 1 170 ? -26.473 -6.284 45.156 1.00 71.62 170 PRO A O 1
ATOM 1305 N N . ALA A 1 171 ? -27.419 -4.453 46.049 1.00 79.06 171 ALA A N 1
ATOM 1306 C CA . ALA A 1 171 ? -27.004 -3.483 45.046 1.00 79.06 171 ALA A CA 1
ATOM 1307 C C . ALA A 1 171 ? -25.544 -3.073 45.287 1.00 79.06 171 ALA A C 1
ATOM 1309 O O . ALA A 1 171 ? -25.235 -1.891 45.421 1.00 79.06 171 ALA A O 1
ATOM 1310 N N . TYR A 1 172 ? -24.667 -4.072 45.384 1.00 71.44 172 TYR A N 1
ATOM 1311 C CA . TYR A 1 172 ? -23.251 -3.942 45.690 1.00 71.44 172 TYR A CA 1
ATOM 1312 C C . TYR A 1 172 ? -22.381 -4.167 44.464 1.00 71.44 172 TYR A C 1
ATOM 1314 O O . TYR A 1 172 ? -22.694 -4.956 43.567 1.00 71.44 172 TYR A O 1
ATOM 1322 N N . GLY A 1 173 ? -21.246 -3.487 44.462 1.00 67.12 173 GLY A N 1
ATOM 1323 C CA . GLY A 1 173 ? -20.275 -3.539 43.398 1.00 67.12 173 GLY A CA 1
ATOM 1324 C C . GLY A 1 173 ? -20.722 -2.761 42.161 1.00 67.12 173 GLY A C 1
ATOM 1325 O O . GLY A 1 173 ? -21.863 -2.297 42.028 1.00 67.12 173 GLY A O 1
ATOM 1326 N N . PRO A 1 174 ? -19.813 -2.618 41.190 1.00 67.75 174 PRO A N 1
ATOM 1327 C CA . PRO A 1 174 ? -20.007 -1.712 40.072 1.00 67.75 174 PRO A CA 1
ATOM 1328 C C . PRO A 1 174 ? -21.124 -2.159 39.120 1.00 67.75 174 PRO A C 1
ATOM 1330 O O . PRO A 1 174 ? -21.720 -1.314 38.465 1.00 67.75 174 PRO A O 1
ATOM 1333 N N . LEU A 1 175 ? -21.449 -3.455 39.036 1.00 71.12 175 LEU A N 1
ATOM 1334 C CA . LEU A 1 175 ? -22.535 -3.926 38.174 1.00 71.12 175 LEU A CA 1
ATOM 1335 C C . LEU A 1 175 ? -23.914 -3.608 38.763 1.00 71.12 175 LEU A C 1
ATOM 1337 O O . LEU A 1 175 ? -24.731 -2.964 38.106 1.00 71.12 175 LEU A O 1
ATOM 1341 N N . ALA A 1 176 ? -24.186 -4.049 39.992 1.00 75.38 176 ALA A N 1
ATOM 1342 C CA . ALA A 1 176 ? -25.513 -3.927 40.589 1.00 75.38 176 ALA A CA 1
ATOM 1343 C C . ALA A 1 176 ? -25.889 -2.457 40.844 1.00 75.38 176 ALA A C 1
ATOM 1345 O O . ALA A 1 176 ? -27.031 -2.056 40.611 1.00 75.38 176 ALA A O 1
ATOM 1346 N N . THR A 1 177 ? -24.909 -1.627 41.214 1.00 84.31 177 THR A N 1
ATOM 1347 C CA . THR A 1 177 ? -25.089 -0.175 41.358 1.00 84.31 177 THR A CA 1
ATOM 1348 C C . THR A 1 177 ? -25.409 0.511 40.022 1.00 84.31 177 THR A C 1
ATOM 1350 O O . THR A 1 177 ? -26.323 1.339 39.974 1.00 84.31 177 THR A O 1
ATOM 1353 N N . LYS A 1 178 ? -24.741 0.136 38.918 1.00 87.38 178 LYS A N 1
ATOM 1354 C CA . LYS A 1 178 ? -25.058 0.630 37.561 1.00 87.38 178 LYS A CA 1
ATOM 1355 C C . LYS A 1 178 ? -26.430 0.176 37.068 1.00 87.38 178 LYS A C 1
ATOM 1357 O O . LYS A 1 178 ? -27.159 0.953 36.454 1.00 87.38 178 LYS A O 1
ATOM 1362 N N . VAL A 1 179 ? -26.808 -1.069 37.362 1.00 83.75 179 VAL A N 1
ATOM 1363 C CA . VAL A 1 179 ? -28.142 -1.608 37.056 1.00 83.75 179 VAL A CA 1
ATOM 1364 C C . VAL A 1 179 ? -29.225 -0.816 37.788 1.00 83.75 179 VAL A C 1
ATOM 1366 O O . VAL A 1 179 ? -30.205 -0.409 37.165 1.00 83.75 179 VAL A O 1
ATOM 1369 N N . LEU A 1 180 ? -29.029 -0.530 39.080 1.00 88.81 180 LEU A N 1
ATOM 1370 C CA . LEU A 1 180 ? -29.949 0.309 39.848 1.00 88.81 180 LEU A CA 1
ATOM 1371 C C . LEU A 1 180 ? -30.056 1.725 39.256 1.00 88.81 180 LEU A C 1
ATOM 1373 O O . LEU A 1 180 ? -31.159 2.249 39.102 1.00 88.81 180 LEU A O 1
ATOM 1377 N N . ALA A 1 181 ? -28.929 2.326 38.866 1.00 92.50 181 ALA A N 1
ATOM 1378 C CA . ALA A 1 181 ? -28.886 3.670 38.288 1.00 92.50 181 ALA A CA 1
ATOM 1379 C C . ALA A 1 181 ? -29.579 3.784 36.916 1.00 92.50 181 ALA A C 1
ATOM 1381 O O . ALA A 1 181 ? -30.075 4.855 36.562 1.00 92.50 181 ALA A O 1
ATOM 1382 N N . ARG A 1 182 ? -29.643 2.692 36.145 1.00 89.62 182 ARG A N 1
ATOM 1383 C CA . ARG A 1 182 ? -30.288 2.645 34.821 1.00 89.62 182 ARG A CA 1
ATOM 1384 C C . ARG A 1 182 ? -31.779 2.331 34.857 1.00 89.62 182 ARG A C 1
ATOM 1386 O O . ARG A 1 182 ? -32.421 2.374 33.808 1.00 89.62 182 ARG A O 1
ATOM 1393 N N . TRP A 1 183 ? -32.347 2.026 36.023 1.00 89.38 183 TRP A N 1
ATOM 1394 C CA . TRP A 1 183 ? -33.762 1.678 36.146 1.00 89.38 183 TRP A CA 1
ATOM 1395 C C . TRP A 1 183 ? -34.683 2.806 35.652 1.00 89.38 183 TRP A C 1
ATOM 1397 O O . TRP A 1 183 ? -34.522 3.972 36.005 1.00 89.38 183 TRP A O 1
ATOM 1407 N N . GLN A 1 184 ? -35.680 2.462 34.834 1.00 85.50 184 GLN A N 1
ATOM 1408 C CA . GLN A 1 184 ? -36.596 3.438 34.221 1.00 85.50 184 GLN A CA 1
ATOM 1409 C C . GLN A 1 184 ? -37.522 4.154 35.220 1.00 85.50 184 GLN A C 1
ATOM 1411 O O . GLN A 1 184 ? -38.098 5.192 34.898 1.00 85.50 184 GLN A O 1
ATOM 1416 N N . GLY A 1 185 ? -37.659 3.622 36.438 1.00 84.38 185 GLY A N 1
ATOM 1417 C CA . GLY A 1 185 ? -38.627 4.107 37.416 1.00 84.38 185 GLY A CA 1
ATOM 1418 C C . GLY A 1 185 ? -40.035 3.555 37.190 1.00 84.38 185 GLY A C 1
ATOM 1419 O O . GLY A 1 185 ? -40.376 3.060 36.116 1.00 84.38 185 GLY A O 1
ATOM 1420 N N . ASN A 1 186 ? -40.899 3.668 38.199 1.00 81.44 186 ASN A N 1
ATOM 1421 C CA . ASN A 1 186 ? -42.336 3.481 38.009 1.00 81.44 186 ASN A CA 1
ATOM 1422 C C . ASN A 1 186 ? -43.152 4.391 38.940 1.00 81.44 186 ASN A C 1
ATOM 1424 O O . ASN A 1 186 ? -42.677 4.850 39.978 1.00 81.44 186 ASN A O 1
ATOM 1428 N N . GLN A 1 187 ? -44.416 4.635 38.588 1.00 76.69 187 GLN A N 1
ATOM 1429 C CA . GLN A 1 187 ? -45.278 5.570 39.324 1.00 76.69 187 GLN A CA 1
ATOM 1430 C C . GLN A 1 187 ? -45.569 5.167 40.783 1.00 76.69 187 GLN A C 1
ATOM 1432 O O . GLN A 1 187 ? -45.913 6.029 41.585 1.00 76.69 187 GLN A O 1
ATOM 1437 N N . ALA A 1 188 ? -45.460 3.884 41.134 1.00 79.81 188 ALA A N 1
ATOM 1438 C CA . ALA A 1 188 ? -45.727 3.364 42.475 1.00 79.81 188 ALA A CA 1
ATOM 1439 C C . ALA A 1 188 ? -44.489 3.352 43.391 1.00 79.81 188 ALA A C 1
ATOM 1441 O O . ALA A 1 188 ? -44.636 3.463 44.605 1.00 79.81 188 ALA A O 1
ATOM 1442 N N . LEU A 1 189 ? -43.288 3.197 42.825 1.00 80.88 189 LEU A N 1
ATOM 1443 C CA . LEU A 1 189 ? -42.033 2.984 43.556 1.00 80.88 189 LEU A CA 1
ATOM 1444 C C . LEU A 1 189 ? -41.031 4.140 43.408 1.00 80.88 189 LEU A C 1
ATOM 1446 O O . LEU A 1 189 ? -39.994 4.125 44.066 1.00 80.88 189 LEU A O 1
ATOM 1450 N N . GLY A 1 190 ? -41.329 5.142 42.578 1.00 85.25 190 GLY A N 1
ATOM 1451 C CA . GLY A 1 190 ? -40.484 6.316 42.367 1.00 85.25 190 GLY A CA 1
ATOM 1452 C C . GLY A 1 190 ? -39.511 6.171 41.194 1.00 85.25 190 GLY A C 1
ATOM 1453 O O . GLY A 1 190 ? -39.694 5.345 40.300 1.00 85.25 190 GLY A O 1
ATOM 1454 N N . THR A 1 191 ? -38.488 7.020 41.181 1.00 89.88 191 THR A N 1
ATOM 1455 C CA . THR A 1 191 ? -37.486 7.132 40.109 1.00 89.88 191 THR A CA 1
ATOM 1456 C C . THR A 1 191 ? -36.171 6.447 40.494 1.00 89.88 191 THR A C 1
ATOM 1458 O O . THR A 1 191 ? -35.950 6.162 41.671 1.00 89.88 191 THR A O 1
ATOM 1461 N N . ALA A 1 192 ? -35.255 6.228 39.542 1.00 90.31 192 ALA A N 1
ATOM 1462 C CA . ALA A 1 192 ? -33.904 5.752 39.866 1.00 90.31 192 ALA A CA 1
ATOM 1463 C C . ALA A 1 192 ? -33.194 6.663 40.878 1.00 90.31 192 ALA A C 1
ATOM 1465 O O . ALA A 1 192 ? -32.608 6.154 41.831 1.00 90.31 192 ALA A O 1
ATOM 1466 N N . GLY A 1 193 ? -33.324 7.990 40.735 1.00 91.12 193 GLY A N 1
ATOM 1467 C CA . GLY A 1 193 ? -32.788 8.982 41.672 1.00 91.12 193 GLY A CA 1
ATOM 1468 C C . GLY A 1 193 ? -33.186 8.718 43.123 1.00 91.12 193 GLY A C 1
ATOM 1469 O O . GLY A 1 193 ? -32.346 8.771 44.021 1.00 91.12 193 GLY A O 1
ATOM 1470 N N . PHE A 1 194 ? -34.453 8.356 43.352 1.00 90.75 194 PHE A N 1
ATOM 1471 C CA . PHE A 1 194 ? -34.963 8.041 44.686 1.00 90.75 194 PHE A CA 1
ATOM 1472 C C . PHE A 1 194 ? -34.299 6.815 45.327 1.00 90.75 194 PHE A C 1
ATOM 1474 O O . PHE A 1 194 ? -34.163 6.776 46.551 1.00 90.75 194 PHE A O 1
ATOM 1481 N N . TRP A 1 195 ? -33.883 5.827 44.533 1.00 91.75 195 TRP A N 1
ATOM 1482 C CA . TRP A 1 195 ? -33.258 4.607 45.045 1.00 91.75 195 TRP A CA 1
ATOM 1483 C C . TRP A 1 195 ? -31.734 4.704 45.113 1.00 91.75 195 TRP A C 1
ATOM 1485 O O . TRP A 1 195 ? -31.164 4.292 46.118 1.00 91.75 195 TRP A O 1
ATOM 1495 N N . VAL A 1 196 ? -31.063 5.308 44.125 1.00 93.62 196 VAL A N 1
ATOM 1496 C CA . VAL A 1 196 ? -29.595 5.477 44.167 1.00 93.62 196 VAL A CA 1
ATOM 1497 C C . VAL A 1 196 ? -29.150 6.371 45.325 1.00 93.62 196 VAL A C 1
ATOM 1499 O O . VAL A 1 196 ? -28.123 6.091 45.933 1.00 93.62 196 VAL A O 1
ATOM 1502 N N . GLN A 1 197 ? -29.940 7.388 45.703 1.00 91.88 197 GLN A N 1
ATOM 1503 C CA . GLN A 1 197 ? -29.637 8.230 46.871 1.00 91.88 197 GLN A CA 1
ATOM 1504 C C . GLN A 1 197 ? -29.729 7.472 48.206 1.00 91.88 197 GLN A C 1
ATOM 1506 O O . GLN A 1 197 ? -29.272 7.978 49.223 1.00 91.88 197 GLN A O 1
ATOM 1511 N N . ARG A 1 198 ? -30.363 6.291 48.212 1.00 90.44 198 ARG A N 1
ATOM 1512 C CA . ARG A 1 198 ? -30.589 5.445 49.391 1.00 90.44 198 ARG A CA 1
ATOM 1513 C C . ARG A 1 198 ? -29.654 4.244 49.445 1.00 90.44 198 ARG A C 1
ATOM 1515 O O . ARG A 1 198 ? -29.754 3.493 50.405 1.00 90.44 198 ARG A O 1
ATOM 1522 N N . ASN A 1 199 ? -28.789 4.057 48.449 1.00 90.62 199 ASN A N 1
ATOM 1523 C CA . ASN A 1 199 ? -27.829 2.961 48.420 1.00 90.62 199 ASN A CA 1
ATOM 1524 C C . ASN A 1 199 ? -26.427 3.476 48.751 1.00 90.62 199 ASN A C 1
ATOM 1526 O O . ASN A 1 199 ? -25.887 4.292 47.997 1.00 90.62 199 ASN A O 1
ATOM 1530 N N . ALA A 1 200 ? -25.826 2.986 49.838 1.00 85.19 200 ALA A N 1
ATOM 1531 C CA . ALA A 1 200 ? -24.479 3.401 50.245 1.00 85.19 200 ALA A CA 1
ATOM 1532 C C . ALA A 1 200 ? -23.455 3.150 49.130 1.00 85.19 200 ALA A C 1
ATOM 1534 O O . ALA A 1 200 ? -22.599 3.994 48.840 1.00 85.19 200 ALA A O 1
ATOM 1535 N N . ASP A 1 201 ? -23.608 2.029 48.429 1.00 83.06 201 ASP A N 1
ATOM 1536 C CA . ASP A 1 201 ? -22.635 1.596 47.444 1.00 83.06 201 ASP A CA 1
ATOM 1537 C C . ASP A 1 201 ? -22.687 2.383 46.123 1.00 83.06 201 ASP A C 1
ATOM 1539 O O . ASP A 1 201 ? -21.638 2.660 45.538 1.00 83.06 201 ASP A O 1
ATOM 1543 N N . ASN A 1 202 ? -23.866 2.859 45.690 1.00 91.69 202 ASN A N 1
ATOM 1544 C CA . ASN A 1 202 ? -23.970 3.793 44.555 1.00 91.69 202 ASN A CA 1
ATOM 1545 C C . ASN A 1 202 ? -23.220 5.100 44.846 1.00 91.69 202 ASN A C 1
ATOM 1547 O O . ASN A 1 202 ? -22.489 5.610 43.992 1.00 91.69 202 ASN A O 1
ATOM 1551 N N . LEU A 1 203 ? -23.378 5.637 46.060 1.00 92.88 203 LEU A N 1
ATOM 1552 C CA . LEU A 1 203 ? -22.723 6.877 46.471 1.00 92.88 203 LEU A CA 1
ATOM 1553 C C . LEU A 1 203 ? -21.201 6.694 46.594 1.00 92.88 203 LEU A C 1
ATOM 1555 O O . LEU A 1 203 ? -20.426 7.545 46.141 1.00 92.88 203 LEU A O 1
ATOM 1559 N N . ALA A 1 204 ? -20.759 5.566 47.159 1.00 86.06 204 ALA A N 1
ATOM 1560 C CA . ALA A 1 204 ? -19.344 5.232 47.292 1.00 86.06 204 ALA A CA 1
ATOM 1561 C C . ALA A 1 204 ? -18.670 5.034 45.923 1.00 86.06 204 ALA A C 1
ATOM 1563 O O . ALA A 1 204 ? -17.604 5.612 45.672 1.00 86.06 204 ALA A O 1
ATOM 1564 N N . HIS A 1 205 ? -19.311 4.298 45.009 1.00 83.38 205 HIS A N 1
ATOM 1565 C CA . HIS A 1 205 ? -18.794 4.056 43.663 1.00 83.38 205 HIS A CA 1
ATOM 1566 C C . HIS A 1 205 ? -18.794 5.311 42.787 1.00 83.38 205 HIS A C 1
ATOM 1568 O O . HIS A 1 205 ? -17.835 5.512 42.041 1.00 83.38 205 HIS A O 1
ATOM 1574 N N . TYR A 1 206 ? -19.771 6.216 42.927 1.00 92.06 206 TYR A N 1
ATOM 1575 C CA . TYR A 1 206 ? -19.720 7.527 42.271 1.00 92.06 206 TYR A CA 1
ATOM 1576 C C . TYR A 1 206 ? -18.452 8.306 42.662 1.00 92.06 206 TYR A C 1
ATOM 1578 O O . TYR A 1 206 ? -17.675 8.737 41.801 1.00 92.06 206 TYR A O 1
ATOM 1586 N N . ALA A 1 207 ? -18.204 8.452 43.969 1.00 87.56 207 ALA A N 1
ATOM 1587 C CA . ALA A 1 207 ? -17.048 9.188 44.476 1.00 87.56 207 ALA A CA 1
ATOM 1588 C C . ALA A 1 207 ? -15.717 8.522 44.086 1.00 87.56 207 ALA A C 1
ATOM 1590 O O . ALA A 1 207 ? -14.745 9.211 43.754 1.00 87.56 207 ALA A O 1
ATOM 1591 N N . LEU A 1 208 ? -15.668 7.186 44.097 1.00 80.62 208 LEU A N 1
ATOM 1592 C CA . LEU A 1 208 ? -14.509 6.420 43.647 1.00 80.62 208 LEU A CA 1
ATOM 1593 C C . LEU A 1 208 ? -14.258 6.613 42.147 1.00 80.62 208 LEU A C 1
ATOM 1595 O O . LEU A 1 208 ? -13.131 6.921 41.754 1.00 80.62 208 LEU A O 1
ATOM 1599 N N . ALA A 1 209 ? -15.288 6.491 41.311 1.00 81.31 209 ALA A N 1
ATOM 1600 C CA . ALA A 1 209 ? -15.162 6.607 39.866 1.00 81.31 209 ALA A CA 1
ATOM 1601 C C . ALA A 1 209 ? -14.744 8.019 39.436 1.00 81.31 209 ALA A C 1
ATOM 1603 O O . ALA A 1 209 ? -13.876 8.163 38.574 1.00 81.31 209 ALA A O 1
ATOM 1604 N N . LYS A 1 210 ? -15.263 9.068 40.090 1.00 84.75 210 LYS A N 1
ATOM 1605 C CA . LYS A 1 210 ? -14.791 10.449 39.893 1.00 84.75 210 LYS A CA 1
ATOM 1606 C C . LYS A 1 210 ? -13.323 10.611 40.258 1.00 84.75 210 LYS A C 1
ATOM 1608 O O . LYS A 1 210 ? -12.566 11.194 39.482 1.00 84.75 210 LYS A O 1
ATOM 1613 N N . TYR A 1 211 ? -12.901 10.078 41.402 1.00 79.75 211 TYR A N 1
ATOM 1614 C CA . TYR A 1 211 ? -11.498 10.124 41.801 1.00 79.75 211 TYR A CA 1
ATOM 1615 C C . TYR A 1 211 ? -10.600 9.431 40.770 1.00 79.75 211 TYR A C 1
ATOM 1617 O O . TYR A 1 211 ? -9.637 10.037 40.299 1.00 79.75 211 TYR A O 1
ATOM 1625 N N . VAL A 1 212 ? -10.940 8.207 40.355 1.00 67.00 212 VAL A N 1
ATOM 1626 C CA . VAL A 1 212 ? -10.177 7.453 39.346 1.00 67.00 212 VAL A CA 1
ATOM 1627 C C . VAL A 1 212 ? -10.135 8.199 38.012 1.00 67.00 212 VAL A C 1
ATOM 1629 O O . VAL A 1 212 ? -9.051 8.366 37.459 1.00 67.00 212 VAL A O 1
ATOM 1632 N N . MET A 1 213 ? -11.264 8.743 37.550 1.00 74.62 213 MET A N 1
ATOM 1633 C CA . MET A 1 213 ? -11.3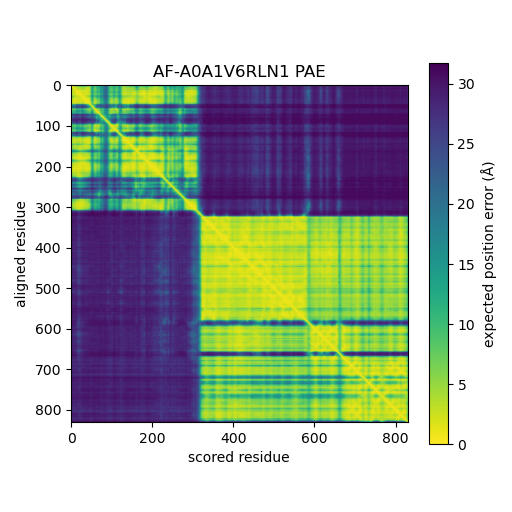46 9.546 36.326 1.00 74.62 213 MET A CA 1
ATOM 1634 C C . MET A 1 213 ? -10.364 10.728 36.353 1.00 74.62 213 MET A C 1
ATOM 1636 O O . MET A 1 213 ? -9.641 10.952 35.384 1.00 74.62 213 MET A O 1
ATOM 1640 N N . THR A 1 214 ? -10.249 11.449 37.477 1.00 70.94 214 THR A N 1
ATOM 1641 C CA . THR A 1 214 ? -9.265 12.548 37.593 1.00 70.94 214 THR A CA 1
ATOM 1642 C C . THR A 1 214 ? -7.812 12.078 37.613 1.00 70.94 214 THR A C 1
ATOM 1644 O O . THR A 1 214 ? -6.923 12.816 37.191 1.00 70.94 214 THR A O 1
ATOM 1647 N N . LYS A 1 215 ? -7.541 10.860 38.096 1.00 67.81 215 LYS A N 1
ATOM 1648 C CA . LYS A 1 215 ? -6.191 10.276 38.089 1.00 67.81 215 LYS A CA 1
ATOM 1649 C C . LYS A 1 215 ? -5.814 9.669 36.743 1.00 67.81 215 LYS A C 1
ATOM 1651 O O . LYS A 1 215 ? -4.627 9.582 36.453 1.00 67.81 215 LYS A O 1
ATOM 1656 N N . ASN A 1 216 ? -6.799 9.327 35.921 1.00 54.88 216 ASN A N 1
ATOM 1657 C CA . ASN A 1 216 ? -6.622 8.731 34.603 1.00 54.88 216 ASN A CA 1
ATOM 1658 C C . ASN A 1 216 ? -6.741 9.760 33.463 1.00 54.88 216 ASN A C 1
ATOM 1660 O O . ASN A 1 216 ? -7.369 9.503 32.442 1.00 54.88 216 ASN A O 1
ATOM 1664 N N . GLY A 1 217 ? -6.220 10.977 33.660 1.00 59.56 217 GLY A N 1
ATOM 1665 C CA . GLY A 1 217 ? -6.225 12.018 32.622 1.00 59.56 217 GLY A CA 1
ATOM 1666 C C . GLY A 1 217 ? -7.619 12.480 32.167 1.00 59.56 217 GLY A C 1
ATOM 1667 O O . GLY A 1 217 ? -7.740 13.048 31.088 1.00 59.56 217 GLY A O 1
ATOM 1668 N N . GLY A 1 218 ? -8.666 12.241 32.964 1.00 67.62 218 GLY A N 1
ATOM 1669 C CA . GLY A 1 218 ? -10.057 12.534 32.607 1.00 67.62 218 GLY A CA 1
ATOM 1670 C C . GLY A 1 218 ? -10.815 11.365 31.966 1.00 67.62 218 GLY A C 1
ATOM 1671 O O . GLY A 1 218 ? -11.993 11.526 31.663 1.00 67.62 218 GLY A O 1
ATOM 1672 N N . ILE A 1 219 ? -10.191 10.196 31.790 1.00 65.12 219 ILE A N 1
ATOM 1673 C CA . ILE A 1 219 ? -10.810 9.008 31.183 1.00 65.12 219 ILE A CA 1
ATOM 1674 C C . ILE A 1 219 ? -11.590 8.212 32.241 1.00 65.12 219 ILE A C 1
ATOM 1676 O O . ILE A 1 219 ? -11.050 7.857 33.293 1.00 65.12 219 ILE A O 1
ATOM 1680 N N . TYR A 1 220 ? -12.862 7.912 31.964 1.00 77.19 220 TYR A N 1
ATOM 1681 C CA . TYR A 1 220 ? -13.746 7.169 32.867 1.00 77.19 220 TYR A CA 1
ATOM 1682 C C . TYR A 1 220 ? -13.509 5.641 32.800 1.00 77.19 220 TYR A C 1
ATOM 1684 O O . TYR A 1 220 ? -13.476 5.088 31.699 1.00 77.19 220 TYR A O 1
ATOM 1692 N N . PRO A 1 221 ? -13.367 4.940 33.946 1.00 66.56 221 PRO A N 1
ATOM 1693 C CA . PRO A 1 221 ? -13.242 3.479 33.992 1.00 66.56 221 PRO A CA 1
ATOM 1694 C C . PRO A 1 221 ? -14.606 2.805 33.756 1.00 66.56 221 PRO A C 1
ATOM 1696 O O . PRO A 1 221 ? -15.402 2.642 34.679 1.00 66.56 221 PRO A O 1
ATOM 1699 N N . HIS A 1 222 ? -14.892 2.437 32.509 1.00 66.19 222 HIS A N 1
ATOM 1700 C CA . HIS A 1 222 ? -16.249 2.129 32.051 1.00 66.19 222 HIS A CA 1
ATOM 1701 C C . HIS A 1 222 ? -16.743 0.693 32.300 1.00 66.19 222 HIS A C 1
ATOM 1703 O O . HIS A 1 222 ? -17.932 0.436 32.129 1.00 66.19 222 HIS A O 1
ATOM 1709 N N . LEU A 1 223 ? -15.897 -0.229 32.768 1.00 61.44 223 LEU A N 1
ATOM 1710 C CA . LEU A 1 223 ? -16.296 -1.620 33.029 1.00 61.44 223 LEU A CA 1
ATOM 1711 C C . LEU A 1 223 ? -16.886 -1.832 34.432 1.00 61.44 223 LEU A C 1
ATOM 1713 O O . LEU A 1 223 ? -16.385 -1.238 35.389 1.00 61.44 223 LEU A O 1
ATOM 1717 N N . PRO A 1 224 ? -17.913 -2.694 34.585 1.00 64.94 224 PRO A N 1
ATOM 1718 C CA . PRO A 1 224 ? -18.696 -3.346 33.527 1.00 64.94 224 PRO A CA 1
ATOM 1719 C C . PRO A 1 224 ? -19.648 -2.349 32.843 1.00 64.94 224 PRO A C 1
ATOM 1721 O O . PRO A 1 224 ? -20.109 -1.408 33.491 1.00 64.94 224 PRO A O 1
ATOM 1724 N N . ILE A 1 225 ? -19.958 -2.549 31.558 1.00 65.81 225 ILE A N 1
ATOM 1725 C CA . ILE A 1 225 ? -20.955 -1.730 30.839 1.00 65.81 225 ILE A CA 1
ATOM 1726 C C . ILE A 1 225 ? -22.328 -2.392 30.942 1.00 65.81 225 ILE A C 1
ATOM 1728 O O . ILE A 1 225 ? -22.448 -3.603 30.758 1.00 65.81 225 ILE A O 1
ATOM 1732 N N . VAL A 1 226 ? -23.357 -1.583 31.197 1.00 73.06 226 VAL A N 1
ATOM 1733 C CA . VAL A 1 226 ? -24.766 -1.993 31.187 1.00 73.06 226 VAL A CA 1
ATOM 1734 C C . VAL A 1 226 ? -25.453 -1.395 29.954 1.00 73.06 226 VAL A C 1
ATOM 1736 O O . VAL A 1 226 ? -25.473 -0.176 29.799 1.00 73.06 226 VAL A O 1
ATOM 1739 N N . THR A 1 227 ? -26.024 -2.219 29.071 1.00 64.19 227 THR A N 1
ATOM 1740 C CA . THR A 1 227 ? -26.702 -1.763 27.835 1.00 64.19 227 THR A CA 1
ATOM 1741 C C . THR A 1 227 ? -28.124 -2.321 27.708 1.00 64.19 227 THR A C 1
ATOM 1743 O O . THR A 1 227 ? -28.498 -3.255 28.414 1.00 64.19 227 THR A O 1
ATOM 1746 N N . TYR A 1 228 ? -28.942 -1.697 26.848 1.00 56.22 228 TYR A N 1
ATOM 1747 C CA . TYR A 1 228 ? -30.374 -1.999 26.688 1.00 56.22 228 TYR A CA 1
ATOM 1748 C C . TYR A 1 228 ? -30.666 -3.146 25.693 1.00 56.22 228 TYR A C 1
ATOM 1750 O O . TYR A 1 228 ? -31.713 -3.761 25.831 1.00 56.22 228 TYR A O 1
ATOM 1758 N N . GLU A 1 229 ? -29.770 -3.442 24.736 1.00 52.41 229 GLU A N 1
ATOM 1759 C CA . GLU A 1 229 ? -29.879 -4.537 23.746 1.00 52.41 229 GLU A CA 1
ATOM 1760 C C . GLU A 1 229 ? -28.509 -4.783 23.063 1.00 52.41 229 GLU A C 1
ATOM 1762 O O . GLU A 1 229 ? -27.768 -3.827 22.818 1.00 52.41 229 GLU A O 1
ATOM 1767 N N . ILE A 1 230 ? -28.179 -6.042 22.731 1.00 39.00 230 ILE A N 1
ATOM 1768 C CA . ILE A 1 230 ? -27.096 -6.426 21.798 1.00 39.00 230 ILE A CA 1
ATOM 1769 C C . ILE A 1 230 ? -27.648 -7.510 20.856 1.00 39.00 230 ILE A C 1
ATOM 1771 O O . ILE A 1 230 ? -28.118 -8.542 21.332 1.00 39.00 230 ILE A O 1
ATOM 1775 N N . ASP A 1 231 ? -27.589 -7.288 19.538 1.00 35.69 231 ASP A N 1
ATOM 1776 C CA . ASP A 1 231 ? -27.904 -8.292 18.506 1.00 35.69 231 ASP A CA 1
ATOM 1777 C C . ASP A 1 231 ? -26.590 -8.924 18.000 1.00 35.69 231 ASP A C 1
ATOM 1779 O O . ASP A 1 231 ? -25.915 -8.381 17.123 1.00 35.69 231 ASP A O 1
ATOM 1783 N N . GLY A 1 232 ? -26.166 -10.020 18.642 1.00 37.84 232 GLY A N 1
ATOM 1784 C CA . GLY A 1 232 ? -24.907 -10.740 18.377 1.00 37.84 232 GLY A CA 1
ATOM 1785 C C . GLY A 1 232 ? -24.342 -11.445 19.626 1.00 37.84 232 GLY A C 1
ATOM 1786 O O . GLY A 1 232 ? -24.688 -11.048 20.742 1.00 37.84 232 GLY A O 1
ATOM 1787 N N . PRO A 1 233 ? -23.527 -12.517 19.490 1.00 33.16 233 PRO A N 1
ATOM 1788 C CA . PRO A 1 233 ? -23.082 -13.304 20.639 1.00 33.16 233 PRO A CA 1
ATOM 1789 C C . PRO A 1 233 ? -22.069 -12.526 21.505 1.00 33.16 233 PRO A C 1
ATOM 1791 O O . PRO A 1 233 ? -21.234 -11.810 20.954 1.00 33.16 233 PRO A O 1
ATOM 1794 N N . PRO A 1 234 ? -22.093 -12.653 22.846 1.00 39.88 234 PRO A N 1
ATOM 1795 C CA . PRO A 1 234 ? -21.150 -11.947 23.716 1.00 39.88 234 PRO A CA 1
ATOM 1796 C C . PRO A 1 234 ? -19.787 -12.671 23.768 1.00 39.88 234 PRO A C 1
ATOM 1798 O O . PRO A 1 234 ? -19.737 -13.896 23.655 1.00 39.88 234 PRO A O 1
ATOM 1801 N N . HIS A 1 235 ? -18.687 -11.937 23.995 1.00 39.81 235 HIS A N 1
ATOM 1802 C CA . HIS A 1 235 ? -17.325 -12.483 24.138 1.00 39.81 235 HIS A CA 1
ATOM 1803 C C . HIS A 1 235 ? -16.738 -12.255 25.560 1.00 39.81 235 HIS A C 1
ATOM 1805 O O . HIS A 1 235 ? -17.196 -11.366 26.281 1.00 39.81 235 HIS A O 1
ATOM 1811 N N . PRO A 1 236 ? -15.771 -13.081 26.019 1.00 35.53 236 PRO A N 1
ATOM 1812 C CA . PRO A 1 236 ? -15.176 -13.086 27.353 1.00 35.53 236 PRO A CA 1
ATOM 1813 C C . PRO A 1 236 ? -14.511 -11.761 27.716 1.00 35.53 236 PRO A C 1
ATOM 1815 O O . PRO A 1 236 ? -13.555 -11.340 27.072 1.00 35.53 236 PRO A O 1
ATOM 1818 N N . GLY A 1 237 ? -14.970 -11.168 28.821 1.00 46.47 237 GLY A N 1
ATOM 1819 C CA . GLY A 1 237 ? -14.358 -9.976 29.407 1.00 46.47 237 GLY A CA 1
ATOM 1820 C C . GLY A 1 237 ? -15.348 -8.881 29.801 1.00 46.47 237 GLY A C 1
ATOM 1821 O O . GLY A 1 237 ? -15.158 -7.734 29.421 1.00 46.47 237 GLY A O 1
ATOM 1822 N N . SER A 1 238 ? -16.346 -9.215 30.633 1.00 53.00 238 SER A N 1
ATOM 1823 C CA . SER A 1 238 ? -17.027 -8.256 31.530 1.00 53.00 238 SER A CA 1
ATOM 1824 C C . SER A 1 238 ? -18.080 -7.288 30.946 1.00 53.00 238 SER A C 1
ATOM 1826 O O . SER A 1 238 ? -18.090 -6.106 31.298 1.00 53.00 238 SER A O 1
ATOM 1828 N N . LEU A 1 239 ? -19.017 -7.785 30.129 1.00 50.41 239 LEU A N 1
ATOM 1829 C CA . LEU A 1 239 ? -20.213 -7.057 29.663 1.00 50.41 239 LEU A CA 1
ATOM 1830 C C . LEU A 1 239 ? -21.495 -7.569 30.344 1.00 50.41 239 LEU A C 1
ATOM 1832 O O . LEU A 1 239 ? -21.706 -8.777 30.417 1.00 50.41 239 LEU A O 1
ATOM 1836 N N . ALA A 1 240 ? -22.382 -6.667 30.779 1.00 53.84 240 ALA A N 1
ATOM 1837 C CA . ALA A 1 240 ? -23.736 -7.016 31.208 1.00 53.84 240 ALA A CA 1
ATOM 1838 C C . ALA A 1 240 ? -24.743 -6.636 30.113 1.00 53.84 240 ALA A C 1
ATOM 1840 O O . ALA A 1 240 ? -25.055 -5.460 29.915 1.00 53.84 240 ALA A O 1
ATOM 1841 N N . SER A 1 241 ? -25.237 -7.646 29.396 1.00 52.97 241 SER A N 1
ATOM 1842 C CA . SER A 1 241 ? -26.170 -7.478 28.274 1.00 52.97 241 SER A CA 1
ATOM 1843 C C . SER A 1 241 ? -27.593 -7.761 28.735 1.00 52.97 241 SER A C 1
ATOM 1845 O O . SER A 1 241 ? -27.827 -8.794 29.354 1.00 52.97 241 SER A O 1
ATOM 1847 N N . PHE A 1 242 ? -28.555 -6.896 28.426 1.00 58.62 242 PHE A N 1
ATOM 1848 C CA . PHE A 1 242 ? -29.965 -7.123 28.753 1.00 58.62 242 PHE A CA 1
ATOM 1849 C C . PHE A 1 242 ? -30.770 -7.306 27.466 1.00 58.62 242 PHE A C 1
ATOM 1851 O O . PHE A 1 242 ? -30.546 -6.594 26.492 1.00 58.62 242 PHE A O 1
ATOM 1858 N N . VAL A 1 243 ? -31.661 -8.299 27.442 1.00 53.56 243 VAL A N 1
ATOM 1859 C CA . VAL A 1 243 ? -32.477 -8.654 26.269 1.00 53.56 243 VAL A CA 1
ATOM 1860 C C . VAL A 1 243 ? -33.954 -8.509 26.624 1.00 53.56 243 VAL A C 1
ATOM 1862 O O . VAL A 1 243 ? -34.370 -8.824 27.744 1.00 53.56 243 VAL A O 1
ATOM 1865 N N . ARG A 1 244 ? -34.748 -8.018 25.666 1.00 54.09 244 ARG A N 1
ATOM 1866 C CA . ARG A 1 244 ? -36.195 -7.838 25.801 1.00 54.09 244 ARG A CA 1
ATOM 1867 C C . ARG A 1 244 ? -36.939 -8.787 24.851 1.00 54.09 244 ARG A C 1
ATOM 1869 O O . ARG A 1 244 ? -37.172 -8.452 23.694 1.00 54.09 244 ARG A O 1
ATOM 1876 N N . GLU A 1 245 ? -37.321 -9.977 25.320 1.00 44.09 245 GLU A N 1
ATOM 1877 C CA . GLU A 1 245 ? -38.265 -10.845 24.592 1.00 44.09 245 GLU A CA 1
ATOM 1878 C C . GLU A 1 245 ? -39.691 -10.586 25.082 1.00 44.09 245 GLU A C 1
ATOM 1880 O O . GLU A 1 245 ? -40.048 -10.886 26.222 1.00 44.09 245 GLU A O 1
ATOM 1885 N N . GLY A 1 246 ? -40.541 -10.022 24.220 1.00 51.53 246 GLY A N 1
ATOM 1886 C CA . GLY A 1 246 ? -41.890 -9.639 24.636 1.00 51.53 246 GLY A CA 1
ATOM 1887 C C . GLY A 1 246 ? -41.853 -8.655 25.812 1.00 51.53 246 GLY A C 1
ATOM 1888 O O . GLY A 1 246 ? -40.908 -7.896 25.981 1.00 51.53 246 GLY A O 1
ATOM 1889 N N . SER A 1 247 ? -42.889 -8.616 26.640 1.00 45.84 247 SER A N 1
ATOM 1890 C CA . SER A 1 247 ? -42.989 -7.686 27.775 1.00 45.84 247 SER A CA 1
ATOM 1891 C C . SER A 1 247 ? -41.987 -7.926 28.925 1.00 45.84 247 SER A C 1
ATOM 1893 O O . SER A 1 247 ? -42.138 -7.297 29.971 1.00 45.84 247 SER A O 1
ATOM 1895 N N . ASP A 1 248 ? -40.990 -8.802 28.768 1.00 51.62 248 ASP A N 1
ATOM 1896 C CA . ASP A 1 248 ? -40.071 -9.221 29.828 1.00 51.62 248 ASP A CA 1
ATOM 1897 C C . ASP A 1 248 ? -38.629 -8.724 29.605 1.00 51.62 248 ASP A C 1
ATOM 1899 O O . ASP A 1 248 ? -38.123 -8.692 28.488 1.00 51.62 248 ASP A O 1
ATOM 1903 N N . PHE A 1 249 ? -37.982 -8.300 30.696 1.00 53.72 249 PHE A N 1
ATOM 1904 C CA . PHE A 1 249 ? -36.606 -7.789 30.767 1.00 53.72 249 PHE A CA 1
ATOM 1905 C C . PHE A 1 249 ? -35.732 -8.815 31.489 1.00 53.72 249 PHE A C 1
ATOM 1907 O O . PHE A 1 249 ? -36.126 -9.245 32.574 1.00 53.72 249 PHE A O 1
ATOM 1914 N N . TYR A 1 250 ? -34.578 -9.201 30.934 1.00 58.53 250 TYR A N 1
ATOM 1915 C CA . TYR A 1 250 ? -33.634 -10.090 31.621 1.00 58.53 250 TYR A CA 1
ATOM 1916 C C . TYR A 1 250 ? -32.166 -9.859 31.229 1.00 58.53 250 TYR A C 1
ATOM 1918 O O . TYR A 1 250 ? -31.868 -9.435 30.115 1.00 58.53 250 TYR A O 1
ATOM 1926 N N . LEU A 1 251 ? -31.245 -10.158 32.153 1.00 59.00 251 LEU A N 1
ATOM 1927 C CA . LEU A 1 251 ? -29.795 -10.197 31.921 1.00 59.00 251 LEU A CA 1
ATOM 1928 C C . LEU A 1 251 ? -29.412 -11.480 31.153 1.00 59.00 251 LEU A C 1
ATOM 1930 O O . LEU A 1 251 ? -29.814 -12.580 31.538 1.00 59.00 251 LEU A O 1
ATOM 1934 N N . ASN A 1 252 ? -28.627 -11.334 30.086 1.00 50.91 252 ASN A N 1
ATOM 1935 C CA . ASN A 1 252 ? -27.998 -12.401 29.311 1.00 50.91 252 ASN A CA 1
ATOM 1936 C C . ASN A 1 252 ? -26.507 -12.477 29.685 1.00 50.91 252 ASN A C 1
ATOM 1938 O O . ASN A 1 252 ? -25.755 -11.532 29.434 1.00 50.91 252 ASN A O 1
ATOM 1942 N N . THR A 1 253 ? -26.083 -13.575 30.314 1.00 51.09 253 THR A N 1
ATOM 1943 C CA . THR A 1 253 ? -24.696 -13.802 30.750 1.00 51.09 253 THR A CA 1
ATOM 1944 C C . THR A 1 253 ? -24.049 -14.877 29.881 1.00 51.09 253 THR A C 1
ATOM 1946 O O . THR A 1 253 ? -24.630 -15.939 29.670 1.00 51.09 253 THR A O 1
ATOM 1949 N N . THR A 1 254 ? -22.842 -14.634 29.369 1.00 44.09 254 THR A N 1
ATOM 1950 C CA . THR A 1 254 ? -22.048 -15.678 28.712 1.00 44.09 254 THR A CA 1
ATOM 1951 C C . THR A 1 254 ? -21.486 -16.647 29.739 1.00 44.09 254 THR A C 1
ATOM 1953 O O . THR A 1 254 ? -20.821 -16.225 30.679 1.00 44.09 254 THR A O 1
ATOM 1956 N N . SER A 1 255 ? -21.690 -17.941 29.489 1.00 40.16 255 SER A N 1
ATOM 1957 C CA . SER A 1 255 ? -21.327 -19.106 30.313 1.00 40.16 255 SER A CA 1
ATOM 1958 C C . SER A 1 255 ? -22.233 -19.378 31.519 1.00 40.16 255 SER A C 1
ATOM 1960 O O . SER A 1 255 ? -22.702 -18.464 32.192 1.00 40.16 255 SER A O 1
ATOM 1962 N N . ASP A 1 256 ? -22.512 -20.669 31.705 1.00 40.19 256 ASP A N 1
ATOM 1963 C CA . ASP A 1 256 ? -23.393 -21.242 32.718 1.00 40.19 256 ASP A CA 1
ATOM 1964 C C . ASP A 1 256 ? -23.156 -20.644 34.118 1.00 40.19 256 ASP A C 1
ATOM 1966 O O . ASP A 1 256 ? -22.042 -20.671 34.637 1.00 40.19 256 ASP A O 1
ATOM 1970 N N . ASP A 1 257 ? -24.244 -20.144 34.708 1.00 43.16 257 ASP A N 1
ATOM 1971 C CA . ASP A 1 257 ? -24.492 -19.972 36.141 1.00 43.16 257 ASP A CA 1
ATOM 1972 C C . ASP A 1 257 ? -23.355 -19.392 37.006 1.00 43.16 257 ASP A C 1
ATOM 1974 O O . ASP A 1 257 ? -22.856 -20.094 37.883 1.00 43.16 257 ASP A O 1
ATOM 1978 N N . ASP A 1 258 ? -23.025 -18.092 36.881 1.00 45.12 258 ASP A N 1
ATOM 1979 C CA . ASP A 1 258 ? -22.584 -17.355 38.079 1.00 45.12 258 ASP A CA 1
ATOM 1980 C C . ASP A 1 258 ? -22.653 -15.810 38.016 1.00 45.12 258 ASP A C 1
ATOM 1982 O O . ASP A 1 258 ? -21.696 -15.122 37.651 1.00 45.12 258 ASP A O 1
ATOM 1986 N N . ILE A 1 259 ? -23.764 -15.210 38.471 1.00 46.09 259 ILE A N 1
ATOM 1987 C CA . ILE A 1 259 ? -23.762 -13.773 38.824 1.00 46.09 259 ILE A CA 1
ATOM 1988 C C . ILE A 1 259 ? -22.931 -13.529 40.107 1.00 46.09 259 ILE A C 1
ATOM 1990 O O . ILE A 1 259 ? -22.530 -12.392 40.369 1.00 46.09 259 ILE A O 1
ATOM 1994 N N . THR A 1 260 ? -22.558 -14.577 40.862 1.00 44.34 260 THR A N 1
ATOM 1995 C CA . THR A 1 260 ? -21.756 -14.411 42.088 1.00 44.34 260 THR A CA 1
ATOM 1996 C C . THR A 1 260 ? -20.306 -13.991 41.840 1.00 44.34 260 THR A C 1
ATOM 1998 O O . THR A 1 260 ? -19.631 -13.513 42.743 1.00 44.34 260 THR A O 1
ATOM 2001 N N . ILE A 1 261 ? -19.834 -14.025 40.588 1.00 43.53 261 ILE A N 1
ATOM 2002 C CA . ILE A 1 261 ? -18.544 -13.426 40.206 1.00 43.53 261 ILE A CA 1
ATOM 2003 C C . ILE A 1 261 ? -18.599 -11.881 40.281 1.00 43.53 261 ILE A C 1
ATOM 2005 O O . ILE A 1 261 ? -17.563 -11.233 40.445 1.00 43.53 261 ILE A O 1
ATOM 2009 N N . TRP A 1 262 ? -19.797 -11.286 40.196 1.00 44.12 262 TRP A N 1
ATOM 2010 C CA . TRP A 1 262 ? -20.044 -9.834 40.228 1.00 44.12 262 TRP A CA 1
ATOM 2011 C C . TRP A 1 262 ? -20.535 -9.331 41.579 1.00 44.12 262 TRP A C 1
ATOM 2013 O O . TRP A 1 262 ? -20.206 -8.211 41.969 1.00 44.12 262 TRP A O 1
ATOM 2023 N N . SER A 1 263 ? -21.310 -10.150 42.289 1.00 41.78 263 SER A N 1
ATOM 2024 C CA . SER A 1 263 ? -21.544 -9.969 43.715 1.00 41.78 263 SER A CA 1
ATOM 2025 C C . SER A 1 263 ? -20.382 -10.639 44.433 1.00 41.78 263 SER A C 1
ATOM 2027 O O . SER A 1 263 ? -20.485 -11.803 44.807 1.00 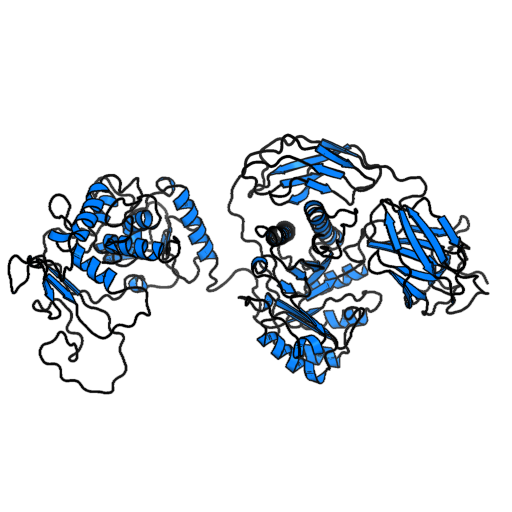41.78 263 SER A O 1
ATOM 2029 N N . GLY A 1 264 ? -19.243 -9.949 44.549 1.00 39.16 264 GLY A N 1
ATOM 2030 C CA . GLY A 1 264 ? -18.118 -10.492 45.307 1.00 39.16 264 GLY A CA 1
ATOM 2031 C C . GLY A 1 264 ? -18.621 -11.087 46.624 1.00 39.16 264 GLY A C 1
ATOM 2032 O O . GLY A 1 264 ? -19.516 -10.507 47.241 1.00 39.16 264 GLY A O 1
ATOM 2033 N N . ASP A 1 265 ? -18.094 -12.251 47.020 1.00 37.62 265 ASP A N 1
ATOM 2034 C CA . ASP A 1 265 ? -18.282 -12.796 48.367 1.00 37.62 265 ASP A CA 1
ATOM 2035 C C . ASP A 1 265 ? -17.706 -11.771 49.355 1.00 37.62 265 ASP A C 1
ATOM 2037 O O . ASP A 1 265 ? -16.546 -11.842 49.776 1.00 37.62 265 ASP A O 1
ATOM 2041 N N . TYR A 1 266 ? -18.501 -10.754 49.668 1.00 41.41 266 TYR A N 1
ATOM 2042 C CA . TYR A 1 266 ? -18.297 -9.886 50.798 1.00 41.41 266 TYR A CA 1
ATOM 2043 C C . TYR A 1 266 ? -18.842 -10.669 51.975 1.00 41.41 266 TYR A C 1
ATOM 2045 O O . TYR A 1 266 ? -20.050 -10.899 52.053 1.00 41.41 266 TYR A O 1
ATOM 2053 N N . PRO A 1 267 ? -17.993 -11.139 52.894 1.00 40.44 267 PRO A N 1
ATOM 2054 C CA . PRO A 1 267 ? -18.509 -11.498 54.191 1.00 40.44 267 PRO A CA 1
ATOM 2055 C C . PRO A 1 267 ? -19.044 -10.192 54.800 1.00 40.44 267 PRO A C 1
ATOM 2057 O O . PRO A 1 267 ? -18.286 -9.305 55.170 1.00 40.44 267 PRO A O 1
ATOM 2060 N N . VAL A 1 268 ? -20.363 -10.029 54.776 1.00 48.22 268 VAL A N 1
ATOM 2061 C CA . VAL A 1 268 ? -21.048 -8.856 55.322 1.00 48.22 268 VAL A CA 1
ATOM 2062 C C . VAL A 1 268 ? -21.171 -9.064 56.828 1.00 48.22 268 VAL A C 1
ATOM 2064 O O . VAL A 1 268 ? -21.500 -10.165 57.286 1.00 48.22 268 VAL A O 1
ATOM 2067 N N . CYS A 1 269 ? -20.850 -8.036 57.605 1.00 51.28 269 CYS A N 1
ATOM 2068 C CA . CYS A 1 269 ? -21.237 -7.996 59.007 1.00 51.28 269 CYS A CA 1
ATOM 2069 C C . CYS A 1 269 ? -22.696 -7.525 59.039 1.00 51.28 269 CYS A C 1
ATOM 2071 O O . CYS A 1 269 ? -22.994 -6.488 58.467 1.00 51.28 269 CYS A O 1
ATOM 2073 N N . ASP A 1 270 ? -23.603 -8.302 59.630 1.00 50.50 270 ASP A N 1
ATOM 2074 C CA . ASP A 1 270 ? -25.052 -8.037 59.586 1.00 50.50 270 ASP A CA 1
ATOM 2075 C C . ASP A 1 270 ? -25.378 -6.780 60.416 1.00 50.50 270 ASP A C 1
ATOM 2077 O O . ASP A 1 270 ? -25.507 -6.856 61.637 1.00 50.50 270 ASP A O 1
ATOM 2081 N N . ASP A 1 271 ? -25.417 -5.604 59.790 1.00 50.44 271 ASP A N 1
ATOM 2082 C CA . ASP A 1 271 ? -25.589 -4.303 60.450 1.00 50.44 271 ASP A CA 1
ATOM 2083 C C . ASP A 1 271 ? -26.982 -3.689 60.268 1.00 50.44 271 ASP A C 1
ATOM 2085 O O . ASP A 1 271 ? -27.266 -2.596 60.774 1.00 50.44 271 ASP A O 1
ATOM 2089 N N . ASP A 1 272 ? -27.893 -4.478 59.691 1.00 45.72 272 ASP A N 1
ATOM 2090 C CA . ASP A 1 272 ? -29.319 -4.220 59.496 1.00 45.72 272 ASP A CA 1
ATOM 2091 C C . ASP A 1 272 ? -30.098 -4.224 60.836 1.00 45.72 272 ASP A C 1
ATOM 2093 O O . ASP A 1 272 ? -31.072 -4.944 61.073 1.00 45.72 272 ASP A O 1
ATOM 2097 N N . LEU A 1 273 ? -29.711 -3.352 61.769 1.00 39.47 273 LEU A N 1
ATOM 2098 C CA . LEU A 1 273 ? -30.414 -3.140 63.038 1.00 39.47 273 LEU A CA 1
ATOM 2099 C C . LEU A 1 273 ? -31.692 -2.290 62.893 1.00 39.47 273 LEU A C 1
ATOM 2101 O O . LEU A 1 273 ? -32.308 -1.926 63.898 1.00 39.47 273 LEU A O 1
ATOM 2105 N N . VAL A 1 274 ? -32.166 -2.018 61.670 1.00 34.91 274 VAL A N 1
ATOM 2106 C CA . VAL A 1 274 ? -33.446 -1.329 61.420 1.00 34.91 274 VAL A CA 1
ATOM 2107 C C . VAL A 1 274 ? -34.425 -2.237 60.669 1.00 34.91 274 VAL A C 1
ATOM 2109 O O . VAL A 1 274 ? -34.823 -1.994 59.533 1.00 34.91 274 VAL A O 1
ATOM 2112 N N . VAL A 1 275 ? -34.910 -3.260 61.377 1.00 30.84 275 VAL A N 1
ATOM 2113 C CA . VAL A 1 275 ? -35.946 -4.233 60.967 1.00 30.84 275 VAL A CA 1
ATOM 2114 C C . VAL A 1 275 ? -37.350 -3.598 60.825 1.00 30.84 275 VAL A C 1
ATOM 2116 O O . VAL A 1 275 ? -38.338 -4.116 61.342 1.00 30.84 275 VAL A O 1
ATOM 2119 N N . SER A 1 276 ? -37.506 -2.436 60.179 1.00 31.23 276 SER A N 1
ATOM 2120 C CA . SER A 1 276 ? -38.848 -1.825 60.052 1.00 31.23 276 SER A CA 1
ATOM 2121 C C . SER A 1 276 ? -39.174 -1.064 58.773 1.00 31.23 276 SER A C 1
ATOM 2123 O O . SER A 1 276 ? -40.350 -0.774 58.551 1.00 31.23 276 SER A O 1
ATOM 2125 N N . ALA A 1 277 ? -38.224 -0.831 57.870 1.00 35.75 277 ALA A N 1
ATOM 2126 C CA . ALA A 1 277 ? -38.584 -0.540 56.489 1.00 35.75 277 ALA A CA 1
ATOM 2127 C C . ALA A 1 277 ? -38.539 -1.872 55.751 1.00 35.75 277 ALA A C 1
ATOM 2129 O O . ALA A 1 277 ? -37.459 -2.381 55.489 1.00 35.75 277 ALA A O 1
ATOM 2130 N N . ALA A 1 278 ? -39.703 -2.472 55.492 1.00 33.97 278 ALA A N 1
ATOM 2131 C CA . ALA A 1 278 ? -39.811 -3.661 54.657 1.00 33.97 278 ALA A CA 1
ATOM 2132 C C . ALA A 1 278 ? -38.876 -3.501 53.448 1.00 33.97 278 ALA A C 1
ATOM 2134 O O . ALA A 1 278 ? -39.108 -2.611 52.627 1.00 33.97 278 ALA A O 1
ATOM 2135 N N . SER A 1 279 ? -37.813 -4.310 53.373 1.00 44.34 279 SER A N 1
ATOM 2136 C CA . SER A 1 279 ? -36.929 -4.405 52.213 1.00 44.34 279 SER A CA 1
ATOM 2137 C C . SER A 1 279 ? -37.725 -5.051 51.082 1.00 44.34 279 SER A C 1
ATOM 2139 O O . SER A 1 279 ? -37.546 -6.201 50.691 1.00 44.34 279 SER A O 1
ATOM 2141 N N . SER A 1 280 ? -38.720 -4.318 50.583 1.00 52.88 280 SER A N 1
ATOM 2142 C CA . SER A 1 280 ? -39.393 -4.618 49.339 1.00 52.88 280 SER A CA 1
ATOM 2143 C C . SER A 1 280 ? -38.333 -4.445 48.264 1.00 52.88 280 SER A C 1
ATOM 2145 O O . SER A 1 280 ? -38.131 -3.341 47.761 1.00 52.88 280 SER A O 1
ATOM 2147 N N . SER A 1 281 ? -37.605 -5.528 48.004 1.00 64.88 281 SER A N 1
ATOM 2148 C CA . SER A 1 281 ? -36.586 -5.625 46.969 1.00 64.88 281 SER A CA 1
ATOM 2149 C C . SER A 1 281 ? -37.114 -4.955 45.701 1.00 64.88 281 SER A C 1
ATOM 2151 O O . SER A 1 281 ? -38.172 -5.357 45.191 1.00 64.88 281 SER A O 1
ATOM 2153 N N . LEU A 1 282 ? -36.421 -3.933 45.207 1.00 81.81 282 LEU A N 1
ATOM 2154 C CA . LEU A 1 282 ? -36.834 -3.268 43.979 1.00 81.81 282 LEU A CA 1
ATOM 2155 C C . LEU A 1 282 ? -36.651 -4.251 42.822 1.00 81.81 282 LEU A C 1
ATOM 2157 O O . LEU A 1 282 ? -35.557 -4.768 42.616 1.00 81.81 282 LEU A O 1
ATOM 2161 N N . THR A 1 283 ? -37.715 -4.528 42.071 1.00 83.62 283 THR A N 1
ATOM 2162 C CA . THR A 1 283 ? -37.598 -5.341 40.855 1.00 83.62 283 THR A CA 1
ATOM 2163 C C . THR A 1 283 ? -37.209 -4.445 39.691 1.00 83.62 283 THR A C 1
ATOM 2165 O O . THR A 1 283 ? -37.931 -3.501 39.379 1.00 83.62 283 THR A O 1
ATOM 2168 N N . ILE A 1 284 ? -36.085 -4.756 39.049 1.00 83.12 284 ILE A N 1
ATOM 2169 C CA . ILE A 1 284 ? -35.620 -4.061 37.851 1.00 83.12 284 ILE A CA 1
ATOM 2170 C C . ILE A 1 284 ? -36.372 -4.645 36.651 1.00 83.12 284 ILE A C 1
ATOM 2172 O O . ILE A 1 284 ? -36.119 -5.772 36.227 1.00 83.12 284 ILE A O 1
ATOM 2176 N N . ASP A 1 285 ? -37.346 -3.893 36.145 1.00 73.88 285 ASP A N 1
ATOM 2177 C CA . ASP A 1 285 ? -38.308 -4.312 35.114 1.00 73.88 285 ASP A CA 1
ATOM 2178 C C . ASP A 1 285 ? -38.144 -3.575 33.771 1.00 73.88 285 ASP A C 1
ATOM 2180 O O . ASP A 1 285 ? -38.900 -3.803 32.823 1.00 73.88 285 ASP A O 1
ATOM 2184 N N . GLY A 1 286 ? -37.137 -2.708 33.677 1.00 75.19 286 GLY A N 1
ATOM 2185 C CA . GLY A 1 286 ? -36.736 -2.029 32.454 1.00 75.19 286 GLY A CA 1
ATOM 2186 C C . GLY A 1 286 ? -35.753 -0.895 32.717 1.00 75.19 286 GLY A C 1
ATOM 2187 O O . GLY A 1 286 ? -35.633 -0.390 33.839 1.00 75.19 286 GLY A O 1
ATOM 2188 N N . PHE A 1 287 ? -35.053 -0.491 31.662 1.00 85.12 287 PHE A N 1
ATOM 2189 C CA . PHE A 1 287 ? -34.074 0.587 31.711 1.00 85.12 287 PHE A CA 1
ATOM 2190 C C . PHE A 1 287 ? -34.527 1.827 30.960 1.00 85.12 287 PHE A C 1
ATOM 2192 O O . PHE A 1 287 ? -35.288 1.757 29.995 1.00 85.12 287 PHE A O 1
ATOM 2199 N N . VAL A 1 288 ? -34.013 2.960 31.428 1.00 81.81 288 VAL A N 1
ATOM 2200 C CA . VAL A 1 288 ? -34.128 4.255 30.765 1.00 81.81 288 VAL A CA 1
ATOM 2201 C C . VAL A 1 288 ? -33.587 4.137 29.326 1.00 81.81 288 VAL A C 1
ATOM 2203 O O . VAL A 1 288 ? -32.479 3.620 29.146 1.00 81.81 288 VAL A O 1
ATOM 2206 N N . PRO A 1 289 ? -34.327 4.587 28.294 1.00 76.94 289 PRO A N 1
ATOM 2207 C CA . PRO A 1 289 ? -33.852 4.539 26.913 1.00 76.94 289 PRO A CA 1
ATOM 2208 C C . PRO A 1 289 ? -32.647 5.466 26.702 1.00 76.94 289 PRO A C 1
ATOM 2210 O O . PRO A 1 289 ? -32.497 6.482 27.378 1.00 76.94 289 PRO A O 1
ATOM 2213 N N . ALA A 1 290 ? -31.812 5.165 25.701 1.00 75.06 290 ALA A N 1
ATOM 2214 C CA . ALA A 1 290 ? -30.634 5.981 25.381 1.00 75.06 290 ALA A CA 1
ATOM 2215 C C . ALA A 1 290 ? -30.978 7.462 25.110 1.00 75.06 290 ALA A C 1
ATOM 2217 O O . ALA A 1 290 ? -30.177 8.339 25.413 1.00 75.06 290 ALA A O 1
ATOM 2218 N N . SER A 1 291 ? -32.184 7.758 24.610 1.00 80.06 291 SER A N 1
ATOM 2219 C CA . SER A 1 291 ? -32.670 9.126 24.363 1.00 80.06 291 SER A CA 1
ATOM 2220 C C . SER A 1 291 ? -32.705 10.029 25.597 1.00 80.06 291 SER A C 1
ATOM 2222 O O . SER A 1 291 ? -32.720 11.248 25.458 1.00 80.06 291 SER A O 1
ATOM 2224 N N . ASP A 1 292 ? -32.738 9.444 26.792 1.00 82.62 292 ASP A N 1
ATOM 2225 C CA . ASP A 1 292 ? -32.832 10.179 28.056 1.00 82.62 292 ASP A CA 1
ATOM 2226 C C . ASP A 1 292 ? -31.445 10.462 28.663 1.00 82.62 292 ASP A C 1
ATOM 2228 O O . ASP A 1 292 ? -31.330 11.107 29.711 1.00 82.62 292 ASP A O 1
ATOM 2232 N N . TYR A 1 293 ? -30.386 10.009 27.987 1.00 87.06 293 TYR A N 1
ATOM 2233 C CA . TYR A 1 293 ? -28.997 10.337 28.276 1.00 87.06 293 TYR A CA 1
ATOM 2234 C C . TYR A 1 293 ? -28.459 11.384 27.286 1.00 87.06 293 TYR A C 1
ATOM 2236 O O . TYR A 1 293 ? -28.897 11.430 26.136 1.00 87.06 293 TYR A O 1
ATOM 2244 N N . PRO A 1 294 ? -27.472 12.213 27.683 1.00 88.88 294 PRO A N 1
ATOM 2245 C CA . PRO A 1 294 ? -26.821 13.142 26.762 1.00 88.88 294 PRO A CA 1
ATOM 2246 C C . PRO A 1 294 ? -26.169 12.429 25.568 1.00 88.88 294 PRO A C 1
ATOM 2248 O O . PRO A 1 294 ? -25.477 11.426 25.746 1.00 88.88 294 PRO A O 1
ATOM 2251 N N . ASP A 1 295 ? -26.271 13.007 24.367 1.00 79.94 295 ASP A N 1
ATOM 2252 C CA . ASP A 1 295 ? -25.642 12.463 23.149 1.00 79.94 295 ASP A CA 1
ATOM 2253 C C . ASP A 1 295 ? -24.130 12.241 23.312 1.00 79.94 295 ASP A C 1
ATOM 2255 O O . ASP A 1 295 ? -23.572 11.259 22.826 1.00 79.94 295 ASP A O 1
ATOM 2259 N N . SER A 1 296 ? -23.456 13.129 24.049 1.00 80.69 296 SER A N 1
ATOM 2260 C CA . SER A 1 296 ? -22.027 13.018 24.363 1.00 80.69 296 SER A CA 1
ATOM 2261 C C . SER A 1 296 ? -21.694 11.805 25.233 1.00 80.69 296 SER A C 1
ATOM 2263 O O . SER A 1 296 ? -20.596 11.260 25.127 1.00 80.69 296 SER A O 1
ATOM 2265 N N . TYR A 1 297 ? -22.618 11.379 26.091 1.00 84.50 297 TYR A N 1
ATOM 2266 C CA . TYR A 1 297 ? -22.480 10.174 26.894 1.00 84.50 297 TYR A CA 1
ATOM 2267 C C . TYR A 1 297 ? -22.846 8.929 26.091 1.00 84.50 297 TYR A C 1
ATOM 2269 O O . TYR A 1 297 ? -22.091 7.967 26.117 1.00 84.50 297 TYR A O 1
ATOM 2277 N N . ASN A 1 298 ? -23.923 8.965 25.302 1.00 81.75 298 ASN A N 1
ATOM 2278 C CA . ASN A 1 298 ? -24.268 7.865 24.394 1.00 81.75 298 ASN A CA 1
ATOM 2279 C C . ASN A 1 298 ? -23.128 7.566 23.411 1.00 81.75 298 ASN A C 1
ATOM 2281 O O . ASN A 1 298 ? -22.827 6.403 23.146 1.00 81.75 298 ASN A O 1
ATOM 2285 N N . LYS A 1 299 ? -22.434 8.607 22.935 1.00 73.88 299 LYS A N 1
ATOM 2286 C CA . LYS A 1 299 ? -21.216 8.472 22.130 1.00 73.88 299 LYS A CA 1
ATOM 2287 C C . LYS A 1 299 ? -20.081 7.797 22.905 1.00 73.88 299 LYS A C 1
ATOM 2289 O O . LYS A 1 299 ? -19.462 6.891 22.369 1.00 73.88 299 LYS A O 1
ATOM 2294 N N . GLN A 1 300 ? -19.837 8.198 24.155 1.00 75.75 300 GLN A N 1
ATOM 2295 C CA . GLN A 1 300 ? -18.827 7.558 25.008 1.00 75.75 300 GLN A CA 1
ATOM 2296 C C . GLN A 1 300 ? -19.157 6.087 25.283 1.00 75.75 300 GLN A C 1
ATOM 2298 O O . GLN A 1 300 ? -18.287 5.246 25.116 1.00 75.75 300 GLN A O 1
ATOM 2303 N N . VAL A 1 301 ? -20.408 5.766 25.626 1.00 68.75 301 VAL A N 1
ATOM 2304 C CA . VAL A 1 301 ? -20.880 4.386 25.820 1.00 68.75 301 VAL A CA 1
ATOM 2305 C C . VAL A 1 301 ? -20.705 3.565 24.547 1.00 68.75 301 VAL A C 1
ATOM 2307 O O . VAL A 1 301 ? -20.257 2.429 24.630 1.00 68.75 301 VAL A O 1
ATOM 2310 N N . SER A 1 302 ? -20.996 4.139 23.376 1.00 61.72 302 SER A N 1
ATOM 2311 C CA . SER A 1 302 ? -20.769 3.471 22.087 1.00 61.72 302 SER A CA 1
ATOM 2312 C C . SER A 1 302 ? -19.285 3.161 21.880 1.00 61.72 302 SER A C 1
ATOM 2314 O O . SER A 1 302 ? -18.948 2.020 21.595 1.00 61.72 302 SER A O 1
ATOM 2316 N N . THR A 1 303 ? -18.396 4.126 22.138 1.00 62.97 303 THR A N 1
ATOM 2317 C CA . THR A 1 303 ? -16.940 3.915 22.091 1.00 62.97 303 THR A CA 1
ATOM 2318 C C . THR A 1 303 ? -16.472 2.855 23.092 1.00 62.97 303 THR A C 1
ATOM 2320 O O . THR A 1 303 ? -15.669 2.003 22.741 1.00 62.97 303 THR A O 1
ATOM 2323 N N . TRP A 1 304 ? -16.998 2.841 24.320 1.00 66.62 304 TRP A N 1
ATOM 2324 C CA . TRP A 1 304 ? -16.657 1.821 25.319 1.00 66.62 304 TRP A CA 1
ATOM 2325 C C . TRP A 1 304 ? -17.129 0.415 24.908 1.00 66.62 304 TRP A C 1
ATOM 2327 O O . TRP A 1 304 ? -16.448 -0.572 25.170 1.00 66.62 304 TRP A O 1
ATOM 2337 N N . ILE A 1 305 ? -18.295 0.303 24.261 1.00 57.91 305 ILE A N 1
ATOM 2338 C CA . ILE A 1 305 ? -18.803 -0.966 23.716 1.00 57.91 305 ILE A CA 1
ATOM 2339 C C . ILE A 1 305 ? -17.940 -1.421 22.530 1.00 57.91 305 ILE A C 1
ATOM 2341 O O . ILE A 1 305 ? -17.623 -2.603 22.433 1.00 57.91 305 ILE A O 1
ATOM 2345 N N . GLU A 1 306 ? -17.521 -0.497 21.663 1.00 54.06 306 GLU A N 1
ATOM 2346 C CA . GLU A 1 306 ? -16.582 -0.760 20.563 1.00 54.06 306 GLU A CA 1
ATOM 2347 C C . GLU A 1 306 ? -15.218 -1.246 21.087 1.00 54.06 306 GLU A C 1
ATOM 2349 O O . GLU A 1 306 ? -14.679 -2.228 20.578 1.00 54.06 306 GLU A O 1
ATOM 2354 N N . GLU A 1 307 ? -14.695 -0.630 22.153 1.00 52.31 307 GLU A N 1
ATOM 2355 C CA . GLU A 1 307 ? -13.461 -1.045 22.837 1.00 52.31 307 GLU A CA 1
ATOM 2356 C C . GLU A 1 307 ? -13.557 -2.474 23.407 1.00 52.31 307 GLU A C 1
ATOM 2358 O O . GLU A 1 307 ? -12.558 -3.193 23.431 1.00 52.31 307 GLU A O 1
ATOM 2363 N N . LEU A 1 308 ? -14.749 -2.926 23.814 1.00 48.16 308 LEU A N 1
ATOM 2364 C CA . LEU A 1 308 ? -14.978 -4.295 24.308 1.00 48.16 308 LEU A CA 1
ATOM 2365 C C . LEU A 1 308 ? -15.261 -5.311 23.206 1.00 48.16 308 LEU A C 1
ATOM 2367 O O . LEU A 1 308 ? -14.911 -6.480 23.344 1.00 48.16 308 LEU A O 1
ATOM 2371 N N . GLY A 1 309 ? -15.824 -4.870 22.082 1.00 41.16 309 GLY A N 1
ATOM 2372 C CA . GLY A 1 309 ? -15.834 -5.649 20.842 1.00 41.16 309 GLY A CA 1
ATOM 2373 C C . GLY A 1 309 ? -14.429 -5.889 20.274 1.00 41.16 309 GLY A C 1
ATOM 2374 O O . GLY A 1 309 ? -14.271 -6.704 19.372 1.00 41.16 309 GLY A O 1
ATOM 2375 N N . SER A 1 310 ? -13.411 -5.212 20.823 1.00 34.25 310 SER A N 1
ATOM 2376 C CA . SER A 1 310 ? -11.991 -5.370 20.495 1.00 34.25 310 SER A CA 1
ATOM 2377 C C . SER A 1 310 ? -11.239 -6.346 21.421 1.00 34.25 310 SER A C 1
ATOM 2379 O O . SER A 1 310 ? -10.012 -6.449 21.313 1.00 34.25 310 SER A O 1
ATOM 2381 N N . THR A 1 311 ? -11.919 -7.080 22.314 1.00 31.61 311 THR A N 1
ATOM 2382 C CA . THR A 1 311 ? -11.301 -8.176 23.083 1.00 31.61 311 THR A CA 1
ATOM 2383 C C . THR A 1 311 ? -11.760 -9.540 22.581 1.00 31.61 311 THR A C 1
ATOM 2385 O O . THR A 1 311 ? -12.833 -10.024 22.940 1.00 31.61 311 THR A O 1
ATOM 2388 N N . ASP A 1 312 ? -10.903 -10.179 21.784 1.00 30.02 312 ASP A N 1
ATOM 2389 C CA . ASP A 1 312 ? -10.985 -11.601 21.475 1.00 30.02 312 ASP A CA 1
ATOM 2390 C C . ASP A 1 312 ? -10.916 -12.428 22.760 1.00 30.02 312 ASP A C 1
ATOM 2392 O O . ASP A 1 312 ? -9.859 -12.634 23.364 1.00 30.02 312 ASP A O 1
ATOM 2396 N N . GLY A 1 313 ? -12.060 -12.987 23.127 1.00 26.05 313 GLY A N 1
ATOM 2397 C CA . GLY A 1 313 ? -12.093 -14.294 23.740 1.00 26.05 313 GLY A CA 1
ATOM 2398 C C . GLY A 1 313 ? -13.055 -15.198 22.966 1.00 26.05 313 GLY A C 1
ATOM 2399 O O . GLY A 1 313 ? -14.235 -14.920 22.803 1.00 26.05 313 GLY A O 1
ATOM 2400 N N . GLY A 1 314 ? -12.538 -16.325 22.500 1.00 27.00 314 GLY A N 1
ATOM 2401 C CA . GLY A 1 314 ? -13.310 -17.552 22.329 1.00 27.00 314 GLY A CA 1
ATOM 2402 C C . GLY A 1 314 ? -14.430 -17.573 21.284 1.00 27.00 314 GLY A C 1
ATOM 2403 O O . GLY A 1 314 ? -15.606 -17.481 21.620 1.00 27.00 314 GLY A O 1
ATOM 2404 N N . SER A 1 315 ? -14.010 -17.928 20.066 1.00 32.69 315 SER A N 1
ATOM 2405 C CA . SER A 1 315 ? -14.675 -18.821 19.100 1.00 32.69 315 SER A CA 1
ATOM 2406 C C . SER A 1 315 ? -15.916 -18.317 18.358 1.00 32.69 315 SER A C 1
ATOM 2408 O O . SER A 1 315 ? -17.047 -18.586 18.746 1.00 32.69 315 SER A O 1
ATOM 2410 N N . ASP A 1 316 ? -15.659 -17.726 17.189 1.00 34.69 316 ASP A N 1
ATOM 2411 C CA . ASP A 1 316 ? -15.779 -18.396 15.876 1.00 34.69 316 ASP A CA 1
ATOM 2412 C C . ASP A 1 316 ? -16.463 -17.504 14.825 1.00 34.69 316 ASP A C 1
ATOM 2414 O O . ASP A 1 316 ? -17.674 -17.557 14.615 1.00 34.69 316 ASP A O 1
ATOM 2418 N N . SER A 1 317 ? -15.658 -16.705 14.116 1.00 25.62 317 SER A N 1
ATOM 2419 C CA . SER A 1 317 ? -15.924 -16.370 12.715 1.00 25.62 317 SER A CA 1
ATOM 2420 C C . SER A 1 317 ? -14.641 -15.922 12.010 1.00 25.62 317 SER A C 1
ATOM 2422 O O . SER A 1 317 ? -14.143 -14.830 12.261 1.00 25.62 317 SER A O 1
ATOM 2424 N N . GLY A 1 318 ? -14.147 -16.750 11.084 1.00 27.72 318 GLY A N 1
ATOM 2425 C CA . GLY A 1 318 ? -13.301 -16.290 9.976 1.00 27.72 318 GLY A CA 1
ATOM 2426 C C . GLY A 1 318 ? -11.787 -16.429 10.147 1.00 27.72 318 GLY A C 1
ATOM 2427 O O . GLY A 1 318 ? -11.074 -15.442 10.085 1.00 27.72 318 GLY A O 1
ATOM 2428 N N . SER A 1 319 ? -11.285 -17.663 10.276 1.00 29.28 319 SER A N 1
ATOM 2429 C CA . SER A 1 319 ? -9.910 -18.056 9.905 1.00 29.28 319 SER A CA 1
ATOM 2430 C C . SER A 1 319 ? -8.767 -17.157 10.420 1.00 29.28 319 SER A C 1
ATOM 2432 O O . SER A 1 319 ? -7.848 -16.812 9.673 1.00 29.28 319 SER A O 1
ATOM 2434 N N . GLY A 1 320 ? -8.744 -16.870 11.723 1.00 32.62 320 GLY A N 1
ATOM 2435 C CA . GLY A 1 320 ? -7.479 -16.626 12.416 1.00 32.62 320 GLY A CA 1
ATOM 2436 C C . GLY A 1 320 ? -6.689 -17.930 12.416 1.00 32.62 320 GLY A C 1
ATOM 2437 O O . GLY A 1 320 ? -6.836 -18.736 13.328 1.00 32.62 320 GLY A O 1
ATOM 2438 N N . GLY A 1 321 ? -5.948 -18.211 11.347 1.00 39.66 321 GLY A N 1
ATOM 2439 C CA . GLY A 1 321 ? -5.219 -19.470 11.275 1.00 39.66 321 GLY A CA 1
ATOM 2440 C C . GLY A 1 321 ? -4.045 -19.499 12.244 1.00 39.66 321 GLY A C 1
ATOM 2441 O O . GLY A 1 321 ? -3.717 -18.497 12.890 1.00 39.66 321 GLY A O 1
ATOM 2442 N N . ASP A 1 322 ? -3.475 -20.696 12.370 1.00 52.19 322 ASP A N 1
ATOM 2443 C CA . ASP A 1 322 ? -2.547 -21.073 13.431 1.00 52.19 322 ASP A CA 1
ATOM 2444 C C . ASP A 1 322 ? -1.477 -20.000 13.680 1.00 52.19 322 ASP A C 1
ATOM 2446 O O . ASP A 1 322 ? -0.821 -19.502 12.759 1.00 52.19 322 ASP A O 1
ATOM 2450 N N . ALA A 1 323 ? -1.310 -19.625 14.949 1.00 62.03 323 ALA A N 1
ATOM 2451 C CA . ALA A 1 323 ? -0.271 -18.697 15.358 1.00 62.03 323 ALA A CA 1
ATOM 2452 C C . ALA A 1 323 ? 1.107 -19.332 15.114 1.00 62.03 323 ALA A C 1
ATOM 2454 O O . ALA A 1 323 ? 1.477 -20.316 15.754 1.00 62.03 323 ALA A O 1
ATOM 2455 N N . GLY A 1 324 ? 1.887 -18.739 14.211 1.00 77.69 324 GLY A N 1
ATOM 2456 C CA . GLY A 1 324 ? 3.274 -19.117 13.990 1.00 77.69 324 GLY A CA 1
ATOM 2457 C C . GLY A 1 324 ? 3.946 -18.309 12.884 1.00 77.69 324 GLY A C 1
ATOM 2458 O O . GLY A 1 324 ? 3.296 -17.687 12.039 1.00 77.69 324 GLY A O 1
ATOM 2459 N N . GLN A 1 325 ? 5.277 -18.282 12.947 1.00 93.75 325 GLN A N 1
ATOM 2460 C CA . GLN A 1 325 ? 6.116 -17.617 11.960 1.00 93.75 325 GLN A CA 1
ATOM 2461 C C . GLN A 1 325 ? 6.043 -18.351 10.610 1.00 93.75 325 GLN A C 1
ATOM 2463 O O . GLN A 1 325 ? 6.051 -19.584 10.564 1.00 93.75 325 GLN A O 1
ATOM 2468 N N . GLN A 1 326 ? 5.951 -17.581 9.530 1.00 96.44 326 GLN A N 1
ATOM 2469 C CA . GLN A 1 326 ? 5.699 -18.015 8.156 1.00 96.44 326 GLN A CA 1
ATOM 2470 C C . GLN A 1 326 ? 6.724 -17.412 7.197 1.00 96.44 326 GLN A C 1
ATOM 2472 O O . GLN A 1 326 ? 7.399 -16.433 7.516 1.00 96.44 326 GLN A O 1
ATOM 2477 N N . ILE A 1 327 ? 6.802 -17.986 6.002 1.00 98.25 327 ILE A N 1
ATOM 2478 C CA . ILE A 1 327 ? 7.603 -17.486 4.892 1.00 98.25 327 ILE A CA 1
ATOM 2479 C C . ILE A 1 327 ? 6.696 -16.686 3.957 1.00 98.25 327 ILE A C 1
ATOM 2481 O O . ILE A 1 327 ? 5.681 -17.195 3.470 1.00 98.25 327 ILE A O 1
ATOM 2485 N N . ALA A 1 328 ? 7.101 -15.448 3.703 1.00 97.94 328 ALA A N 1
ATOM 2486 C CA . ALA A 1 328 ? 6.524 -14.556 2.711 1.00 97.94 328 ALA A CA 1
ATOM 2487 C C . ALA A 1 328 ? 7.641 -14.114 1.766 1.00 97.94 328 ALA A C 1
ATOM 2489 O O . ALA A 1 328 ? 8.744 -13.846 2.235 1.00 97.94 328 ALA A O 1
ATOM 2490 N N . ILE A 1 329 ? 7.388 -14.107 0.456 1.00 97.62 329 ILE A N 1
ATOM 2491 C CA . ILE A 1 329 ? 8.435 -13.897 -0.553 1.00 97.62 329 ILE A CA 1
ATOM 2492 C C . ILE A 1 329 ? 8.015 -12.775 -1.498 1.00 97.62 329 ILE A C 1
ATOM 2494 O O . ILE A 1 329 ? 6.987 -12.885 -2.173 1.00 97.62 329 ILE A O 1
ATOM 2498 N N . ALA A 1 330 ? 8.832 -11.728 -1.590 1.00 95.69 330 ALA A N 1
ATOM 2499 C CA . ALA A 1 330 ? 8.782 -10.740 -2.658 1.00 95.69 330 ALA A CA 1
ATOM 2500 C C . ALA A 1 330 ? 9.215 -11.400 -3.983 1.00 95.69 330 ALA A C 1
ATOM 2502 O O . ALA A 1 330 ? 10.331 -11.245 -4.454 1.00 95.69 330 ALA A O 1
ATOM 2503 N N . SER A 1 331 ? 8.347 -12.225 -4.570 1.00 93.25 331 SER A N 1
ATOM 2504 C CA . SER A 1 331 ? 8.670 -13.113 -5.693 1.00 93.25 331 SER A CA 1
ATOM 2505 C C . SER A 1 331 ? 8.687 -12.387 -7.042 1.00 93.25 331 SER A C 1
ATOM 2507 O O . SER A 1 331 ? 7.848 -12.657 -7.903 1.00 93.25 331 SER A O 1
ATOM 2509 N N . TYR A 1 332 ? 9.647 -11.487 -7.263 1.00 92.38 332 TYR A N 1
ATOM 2510 C CA . TYR A 1 332 ? 9.817 -10.738 -8.519 1.00 92.38 332 TYR A CA 1
ATOM 2511 C C . TYR A 1 332 ? 10.441 -11.596 -9.636 1.00 92.38 332 TYR A C 1
ATOM 2513 O O . TYR A 1 332 ? 11.299 -11.157 -10.398 1.00 92.38 332 TYR A O 1
ATOM 2521 N N . ILE A 1 333 ? 9.969 -12.839 -9.740 1.00 92.56 333 ILE A N 1
ATOM 2522 C CA . ILE A 1 333 ? 10.398 -13.861 -10.685 1.00 92.56 333 ILE A CA 1
ATOM 2523 C C . ILE A 1 333 ? 9.355 -13.928 -11.797 1.00 92.56 333 ILE A C 1
ATOM 2525 O O . ILE A 1 333 ? 8.204 -14.297 -11.555 1.00 92.56 333 ILE A O 1
ATOM 2529 N N . ASN A 1 334 ? 9.741 -13.612 -13.031 1.00 90.50 334 ASN A N 1
ATOM 2530 C CA . ASN A 1 334 ? 8.831 -13.713 -14.170 1.00 90.50 334 ASN A CA 1
ATOM 2531 C C . ASN A 1 334 ? 8.377 -15.184 -14.377 1.00 90.50 334 ASN A C 1
ATOM 2533 O O . ASN A 1 334 ? 9.242 -16.047 -14.559 1.00 90.50 334 ASN A O 1
ATOM 2537 N N . PRO A 1 335 ? 7.062 -15.495 -14.406 1.00 92.69 335 PRO A N 1
ATOM 2538 C CA . PRO A 1 335 ? 6.578 -16.873 -14.538 1.00 92.69 335 PRO A CA 1
ATOM 2539 C C . PRO A 1 335 ? 7.010 -17.602 -15.815 1.00 92.69 335 PRO A C 1
ATOM 2541 O O . PRO A 1 335 ? 7.191 -18.820 -15.792 1.00 92.69 335 PRO A O 1
ATOM 2544 N N . LEU A 1 336 ? 7.206 -16.877 -16.921 1.00 88.69 336 LEU A N 1
ATOM 2545 C CA . LEU A 1 336 ? 7.753 -17.433 -18.163 1.00 88.69 336 LEU A CA 1
ATOM 2546 C C . LEU A 1 336 ? 9.279 -17.549 -18.123 1.00 88.69 336 LEU A C 1
ATOM 2548 O O . LEU A 1 336 ? 9.830 -18.470 -18.723 1.00 88.69 336 LEU A O 1
ATOM 2552 N N . GLY A 1 337 ? 9.949 -16.623 -17.433 1.00 84.69 337 GLY A N 1
ATOM 2553 C CA . GLY A 1 337 ? 11.403 -16.611 -17.276 1.00 84.69 337 GLY A CA 1
ATOM 2554 C C . GLY A 1 337 ? 11.922 -17.765 -16.416 1.00 84.69 337 GLY A C 1
ATOM 2555 O O . GLY A 1 337 ? 12.951 -18.350 -16.745 1.00 84.69 337 GLY A O 1
ATOM 2556 N N . ASP A 1 338 ? 11.191 -18.134 -15.360 1.00 88.94 338 ASP A N 1
ATOM 2557 C CA . ASP A 1 338 ? 11.534 -19.263 -14.490 1.00 88.94 338 ASP A CA 1
ATOM 2558 C C . ASP A 1 338 ? 10.289 -19.988 -13.948 1.00 88.94 338 ASP A C 1
ATOM 2560 O O . ASP A 1 338 ? 9.903 -19.895 -12.777 1.00 88.94 338 ASP A O 1
ATOM 2564 N N . SER A 1 339 ? 9.670 -20.793 -14.812 1.00 92.12 339 SER A N 1
ATOM 2565 C CA . SER A 1 339 ? 8.525 -21.629 -14.434 1.00 92.12 339 SER A CA 1
ATOM 2566 C C . SER A 1 339 ? 8.862 -22.689 -13.371 1.00 92.12 339 SER A C 1
ATOM 2568 O O . SER A 1 339 ? 7.967 -23.182 -12.682 1.00 92.12 339 SER A O 1
ATOM 2570 N N . ALA A 1 340 ? 10.139 -23.077 -13.237 1.00 93.56 340 ALA A N 1
ATOM 2571 C CA . ALA A 1 340 ? 10.553 -24.120 -12.301 1.00 93.56 340 ALA A CA 1
ATOM 2572 C C . ALA A 1 340 ? 10.500 -23.616 -10.852 1.00 93.56 340 ALA A C 1
ATOM 2574 O O . ALA A 1 340 ? 10.020 -24.335 -9.970 1.00 93.56 340 ALA A O 1
ATOM 2575 N N . SER A 1 341 ? 10.923 -22.372 -10.616 1.00 95.44 341 SER A N 1
ATOM 2576 C CA . SER A 1 341 ? 10.789 -21.712 -9.315 1.00 95.44 341 SER A CA 1
ATOM 2577 C C . SER A 1 341 ? 9.328 -21.566 -8.895 1.00 95.44 341 SER A C 1
ATOM 2579 O O . SER A 1 341 ? 8.981 -21.932 -7.770 1.00 95.44 341 SER A O 1
ATOM 2581 N N . TRP A 1 342 ? 8.439 -21.163 -9.808 1.00 96.25 342 TRP A N 1
ATOM 2582 C CA . TRP A 1 342 ? 6.996 -21.121 -9.539 1.00 96.25 342 TRP A CA 1
ATOM 2583 C C . TRP A 1 342 ? 6.413 -22.498 -9.216 1.00 96.25 342 TRP A C 1
ATOM 2585 O O . TRP A 1 342 ? 5.655 -22.634 -8.255 1.00 96.25 342 TRP A O 1
ATOM 2595 N N . GLY A 1 343 ? 6.830 -23.544 -9.936 1.00 96.56 343 GLY A N 1
ATOM 2596 C CA . GLY A 1 343 ? 6.446 -24.922 -9.621 1.00 96.56 343 GLY A CA 1
ATOM 2597 C C . GLY A 1 343 ? 6.811 -25.337 -8.190 1.00 96.56 343 GLY A C 1
ATOM 2598 O O . GLY A 1 343 ? 6.016 -26.000 -7.525 1.00 96.56 343 GLY A O 1
ATOM 2599 N N . ARG A 1 344 ? 7.976 -24.907 -7.685 1.00 97.44 344 ARG A N 1
ATOM 2600 C CA . ARG A 1 344 ? 8.416 -25.156 -6.300 1.00 97.44 344 ARG A CA 1
ATOM 2601 C C . ARG A 1 344 ? 7.619 -24.330 -5.287 1.00 97.44 344 ARG A C 1
ATOM 2603 O O . ARG A 1 344 ? 7.085 -24.900 -4.339 1.00 97.44 344 ARG A O 1
ATOM 2610 N N . LEU A 1 345 ? 7.478 -23.020 -5.512 1.00 97.56 345 LEU A N 1
ATOM 2611 C CA . LEU A 1 345 ? 6.714 -22.108 -4.645 1.00 97.56 345 LEU A CA 1
ATOM 2612 C C . LEU A 1 345 ? 5.274 -22.590 -4.408 1.00 97.56 345 LEU A C 1
ATOM 2614 O O . LEU A 1 345 ? 4.783 -22.584 -3.274 1.00 97.56 345 LEU A O 1
ATOM 2618 N N . LEU A 1 346 ? 4.622 -23.051 -5.478 1.00 96.44 346 LEU A N 1
ATOM 2619 C CA . LEU A 1 346 ? 3.257 -23.579 -5.461 1.00 96.44 346 LEU A CA 1
ATOM 2620 C C . LEU A 1 346 ? 3.168 -24.982 -4.836 1.00 96.44 346 LEU A C 1
ATOM 2622 O O . LEU A 1 346 ? 2.112 -25.370 -4.347 1.00 96.44 346 LEU A O 1
ATOM 2626 N N . ALA A 1 347 ? 4.254 -25.758 -4.830 1.00 96.44 347 ALA A N 1
ATOM 2627 C CA . ALA A 1 347 ? 4.279 -27.093 -4.231 1.00 96.44 347 ALA A CA 1
ATOM 2628 C C . ALA A 1 347 ? 4.511 -27.083 -2.711 1.00 96.44 347 ALA A C 1
ATOM 2630 O O . ALA A 1 347 ? 4.138 -28.042 -2.034 1.00 96.44 347 ALA A O 1
ATOM 2631 N N . TYR A 1 348 ? 5.134 -26.035 -2.162 1.00 97.38 348 TYR A N 1
ATOM 2632 C CA . TYR A 1 348 ? 5.376 -25.942 -0.722 1.00 97.38 348 TYR A CA 1
ATOM 2633 C C . TYR A 1 348 ? 4.078 -25.825 0.080 1.00 97.38 348 TYR A C 1
ATOM 2635 O O . TYR A 1 348 ? 3.099 -25.232 -0.373 1.00 97.38 348 TYR A O 1
ATOM 2643 N N . ASP A 1 349 ? 4.095 -26.330 1.313 1.00 95.38 349 ASP A N 1
ATOM 2644 C CA . ASP A 1 349 ? 2.967 -26.242 2.242 1.00 95.38 349 ASP A CA 1
ATOM 2645 C C . ASP A 1 349 ? 2.525 -24.778 2.432 1.00 95.38 349 ASP A C 1
ATOM 2647 O O . ASP A 1 349 ? 3.345 -23.903 2.721 1.00 95.38 349 ASP A O 1
ATOM 2651 N N . THR A 1 350 ? 1.232 -24.504 2.245 1.00 95.12 350 THR A N 1
ATOM 2652 C CA . THR A 1 350 ? 0.662 -23.153 2.363 1.00 95.12 350 THR A CA 1
ATOM 2653 C C . THR A 1 350 ? 0.718 -22.594 3.783 1.00 95.12 350 THR A C 1
ATOM 2655 O O . THR A 1 350 ? 0.702 -21.379 3.942 1.00 95.12 350 THR A O 1
ATOM 2658 N N . SER A 1 351 ? 0.812 -23.445 4.809 1.00 94.00 351 SER A N 1
ATOM 2659 C CA . SER A 1 351 ? 1.037 -23.003 6.188 1.00 94.00 351 SER A CA 1
ATOM 2660 C C . SER A 1 351 ? 2.475 -22.531 6.412 1.00 94.00 351 SER A C 1
ATOM 2662 O O . SER A 1 351 ? 2.753 -21.788 7.345 1.00 94.00 351 SER A O 1
ATOM 2664 N N . LYS A 1 352 ? 3.423 -22.952 5.566 1.00 95.81 352 LYS A N 1
ATOM 2665 C CA . LYS A 1 352 ? 4.836 -22.560 5.660 1.00 95.81 352 LYS A CA 1
ATOM 2666 C C . LYS A 1 352 ? 5.135 -21.381 4.752 1.00 95.81 352 LYS A C 1
ATOM 2668 O O . LYS A 1 352 ? 5.649 -20.380 5.229 1.00 95.81 352 LYS A O 1
ATOM 2673 N N . VAL A 1 353 ? 4.813 -21.514 3.467 1.00 97.44 353 VAL A N 1
ATOM 2674 C CA . VAL A 1 353 ? 4.983 -20.484 2.435 1.00 97.44 353 VAL A CA 1
ATOM 2675 C C . VAL A 1 353 ? 3.596 -19.987 2.055 1.00 97.44 353 VAL A C 1
ATOM 2677 O O . VAL A 1 353 ? 2.908 -20.615 1.240 1.00 97.44 353 VAL A O 1
ATOM 2680 N N . SER A 1 354 ? 3.173 -18.903 2.700 1.00 94.69 354 SER A N 1
ATOM 2681 C CA . SER A 1 354 ? 1.780 -18.450 2.695 1.00 94.69 354 SER A CA 1
ATOM 2682 C C . SER A 1 354 ? 1.528 -17.243 1.792 1.00 94.69 354 SER A C 1
ATOM 2684 O O . SER A 1 354 ? 0.437 -17.127 1.227 1.00 94.69 354 SER A O 1
ATOM 2686 N N . VAL A 1 355 ? 2.531 -16.375 1.619 1.00 97.94 355 VAL A N 1
ATOM 2687 C CA . VAL A 1 355 ? 2.413 -15.099 0.896 1.00 97.94 355 VAL A CA 1
ATOM 2688 C C . VAL A 1 355 ? 3.496 -14.984 -0.175 1.00 97.94 355 VAL A C 1
ATOM 2690 O O . VAL A 1 355 ? 4.671 -15.228 0.087 1.00 97.94 355 VAL A O 1
ATOM 2693 N N . LEU A 1 356 ? 3.095 -14.595 -1.380 1.00 98.31 356 LEU A N 1
ATOM 2694 C CA . LEU A 1 356 ? 3.950 -14.293 -2.526 1.00 98.31 356 LEU A CA 1
ATOM 2695 C C . LEU A 1 356 ? 3.570 -12.907 -3.068 1.00 98.31 356 LEU A C 1
ATOM 2697 O O . LEU A 1 356 ? 2.456 -12.438 -2.828 1.00 98.31 356 LEU A O 1
ATOM 2701 N N . VAL A 1 357 ? 4.447 -12.267 -3.838 1.00 98.38 357 VAL A N 1
ATOM 2702 C CA . VAL A 1 357 ? 4.173 -10.954 -4.448 1.00 98.38 357 VAL A CA 1
ATOM 2703 C C . VAL A 1 357 ? 4.310 -11.045 -5.962 1.00 98.38 357 VAL A C 1
ATOM 2705 O O . VAL A 1 357 ? 5.330 -11.498 -6.478 1.00 98.38 357 VAL A O 1
ATOM 2708 N N . ALA A 1 358 ? 3.275 -10.610 -6.676 1.00 97.62 358 ALA A N 1
ATOM 2709 C CA . ALA A 1 358 ? 3.291 -10.439 -8.117 1.00 97.62 358 ALA A CA 1
ATOM 2710 C C . ALA A 1 358 ? 3.694 -9.010 -8.474 1.00 97.62 358 ALA A C 1
ATOM 2712 O O . ALA A 1 358 ? 3.067 -8.042 -8.043 1.00 97.62 358 ALA A O 1
ATOM 2713 N N . ASN A 1 359 ? 4.710 -8.891 -9.321 1.00 95.56 359 ASN A N 1
ATOM 2714 C CA . ASN A 1 359 ? 5.116 -7.633 -9.923 1.00 95.56 359 ASN A CA 1
ATOM 2715 C C . ASN A 1 359 ? 5.239 -7.846 -11.436 1.00 95.56 359 ASN A C 1
ATOM 2717 O O . ASN A 1 359 ? 6.250 -8.363 -11.907 1.00 95.56 359 ASN A O 1
ATOM 2721 N N . VAL A 1 360 ? 4.182 -7.511 -12.186 1.00 94.12 360 VAL A N 1
ATOM 2722 C CA . VAL A 1 360 ? 4.117 -7.771 -13.636 1.00 94.12 360 VAL A CA 1
ATOM 2723 C C . VAL A 1 360 ? 5.078 -6.832 -14.356 1.00 94.12 360 VAL A C 1
ATOM 2725 O O . VAL A 1 360 ? 5.999 -7.282 -15.034 1.00 94.12 360 VAL A O 1
ATOM 2728 N N . LEU A 1 361 ? 4.883 -5.525 -14.162 1.00 90.81 361 LEU A N 1
ATOM 2729 C CA . LEU A 1 361 ? 5.686 -4.452 -14.751 1.00 90.81 361 LEU A CA 1
ATOM 2730 C C . LEU A 1 361 ? 5.692 -3.218 -13.831 1.00 90.81 361 LEU A C 1
ATOM 2732 O O . LEU A 1 361 ? 5.171 -2.167 -14.196 1.00 90.81 361 LEU A O 1
ATOM 2736 N N . ASN A 1 362 ? 6.241 -3.341 -12.618 1.00 90.25 362 ASN A N 1
ATOM 2737 C CA . ASN A 1 362 ? 6.142 -2.324 -11.555 1.00 90.25 362 ASN A CA 1
ATOM 2738 C C . ASN A 1 362 ? 4.685 -1.905 -11.283 1.00 90.25 362 ASN A C 1
ATOM 2740 O O . ASN A 1 362 ? 4.354 -0.721 -11.160 1.00 90.25 362 ASN A O 1
ATOM 2744 N N . GLY A 1 363 ? 3.803 -2.907 -11.247 1.00 93.56 363 GLY A N 1
ATOM 2745 C CA . GLY A 1 363 ? 2.356 -2.733 -11.186 1.00 93.56 363 GLY A CA 1
ATOM 2746 C C . GLY A 1 363 ? 1.572 -3.822 -11.927 1.00 93.56 363 GLY A C 1
ATOM 2747 O O . GLY A 1 363 ? 2.167 -4.830 -12.324 1.00 93.56 363 GLY A O 1
ATOM 2748 N N . PRO A 1 364 ? 0.257 -3.609 -12.132 1.00 93.62 364 PRO A N 1
ATOM 2749 C CA . PRO A 1 364 ? -0.667 -4.584 -12.727 1.00 93.62 364 PRO A CA 1
ATOM 2750 C C . PRO A 1 364 ? -0.567 -4.730 -14.251 1.00 93.62 364 PRO A C 1
ATOM 2752 O O . PRO A 1 364 ? -1.092 -5.702 -14.791 1.00 93.62 364 PRO A O 1
ATOM 2755 N N . ASP A 1 365 ? 0.095 -3.783 -14.924 1.00 93.94 365 ASP A N 1
ATOM 2756 C CA . ASP A 1 365 ? 0.008 -3.528 -16.370 1.00 93.94 365 ASP A CA 1
ATOM 2757 C C . ASP A 1 365 ? -1.375 -2.987 -16.828 1.00 93.94 365 ASP A C 1
ATOM 2759 O O . ASP A 1 365 ? -2.246 -2.678 -16.014 1.00 93.94 365 ASP A O 1
ATOM 2763 N N . TYR A 1 366 ? -1.567 -2.764 -18.134 1.00 91.00 366 TYR A N 1
ATOM 2764 C CA . TYR A 1 366 ? -2.830 -2.299 -18.728 1.00 91.00 366 TYR A CA 1
ATOM 2765 C C . TYR A 1 366 ? -3.735 -3.444 -19.204 1.00 91.00 366 TYR A C 1
ATOM 2767 O O . TYR A 1 366 ? -4.941 -3.237 -19.378 1.00 91.00 366 TYR A O 1
ATOM 2775 N N . VAL A 1 367 ? -3.157 -4.630 -19.409 1.00 94.44 367 VAL A N 1
ATOM 2776 C CA . VAL A 1 367 ? -3.798 -5.848 -19.915 1.00 94.44 367 VAL A CA 1
ATOM 2777 C C . VAL A 1 367 ? -3.380 -7.045 -19.061 1.00 94.44 367 VAL A C 1
ATOM 2779 O O . VAL A 1 367 ? -2.334 -7.022 -18.422 1.00 94.44 367 VAL A O 1
ATOM 2782 N N . VAL A 1 368 ? -4.208 -8.088 -19.038 1.00 96.38 368 VAL A N 1
ATOM 2783 C CA . VAL A 1 368 ? -3.915 -9.331 -18.316 1.00 96.38 368 VAL A CA 1
ATOM 2784 C C . VAL A 1 368 ? -2.653 -9.982 -18.881 1.00 96.38 368 VAL A C 1
ATOM 2786 O O . VAL A 1 368 ? -2.580 -10.245 -20.082 1.00 96.38 368 VAL A O 1
ATOM 2789 N N . ASP A 1 369 ? -1.700 -10.311 -18.009 1.00 96.00 369 ASP A N 1
ATOM 2790 C CA . ASP A 1 369 ? -0.634 -11.257 -18.328 1.00 96.00 369 ASP A CA 1
ATOM 2791 C C . ASP A 1 369 ? -1.098 -12.678 -17.977 1.00 96.00 369 ASP A C 1
ATOM 2793 O O . ASP A 1 369 ? -1.310 -13.024 -16.811 1.00 96.00 369 ASP A O 1
ATOM 2797 N N . GLU A 1 370 ? -1.272 -13.516 -18.999 1.00 95.88 370 GLU A N 1
ATOM 2798 C CA . GLU A 1 370 ? -1.793 -14.878 -18.839 1.00 95.88 370 GLU A CA 1
ATOM 2799 C C . GLU A 1 370 ? -0.872 -15.778 -18.000 1.00 95.88 370 GLU A C 1
ATOM 2801 O O . GLU A 1 370 ? -1.345 -16.680 -17.310 1.00 95.88 370 GLU A O 1
ATOM 2806 N N . SER A 1 371 ? 0.443 -15.540 -18.010 1.00 95.38 371 SER A N 1
ATOM 2807 C CA . SER A 1 371 ? 1.383 -16.336 -17.217 1.00 95.38 371 SER A CA 1
ATOM 2808 C C . SER A 1 371 ? 1.276 -16.018 -15.726 1.00 95.38 371 SER A C 1
ATOM 2810 O O . SER A 1 371 ? 1.253 -16.933 -14.899 1.00 95.38 371 SER A O 1
ATOM 2812 N N . TRP A 1 372 ? 1.107 -14.737 -15.388 1.00 97.06 372 TRP A N 1
ATOM 2813 C CA . TRP A 1 372 ? 0.806 -14.292 -14.030 1.00 97.06 372 TRP A CA 1
ATOM 2814 C C . TRP A 1 372 ? -0.573 -14.756 -13.577 1.00 97.06 372 TRP A C 1
ATOM 2816 O O . TRP A 1 372 ? -0.716 -15.268 -12.467 1.00 97.06 372 TRP A O 1
ATOM 2826 N N . LYS A 1 373 ? -1.584 -14.652 -14.446 1.00 97.31 373 LYS A N 1
ATOM 2827 C CA . LYS A 1 373 ? -2.934 -15.134 -14.150 1.00 97.31 373 LYS A CA 1
ATOM 2828 C C . LYS A 1 373 ? -2.942 -16.618 -13.778 1.00 97.31 373 LYS A C 1
ATOM 2830 O O . LYS A 1 373 ? -3.559 -16.983 -12.780 1.00 97.31 373 LYS A O 1
ATOM 2835 N N . LEU A 1 374 ? -2.221 -17.456 -14.525 1.00 96.75 374 LEU A N 1
ATOM 2836 C CA . LEU A 1 374 ? -2.113 -18.889 -14.241 1.00 96.75 374 LEU A CA 1
ATOM 2837 C C . LEU A 1 374 ? -1.535 -19.171 -12.848 1.00 96.75 374 LEU A C 1
ATOM 2839 O O . LEU A 1 374 ? -2.107 -19.974 -12.109 1.00 96.75 374 LEU A O 1
ATOM 2843 N N . VAL A 1 375 ? -0.434 -18.514 -12.463 1.00 97.50 375 VAL A N 1
ATOM 2844 C CA . VAL A 1 375 ? 0.169 -18.740 -11.137 1.00 97.50 375 VAL A CA 1
ATOM 2845 C C . VAL A 1 375 ? -0.680 -18.156 -10.004 1.00 97.50 375 VAL A C 1
ATOM 2847 O O . VAL A 1 375 ? -0.756 -18.772 -8.943 1.00 97.50 375 VAL A O 1
ATOM 2850 N N . ILE A 1 376 ? -1.373 -17.033 -10.232 1.00 98.31 376 ILE A N 1
ATOM 2851 C CA . ILE A 1 376 ? -2.321 -16.434 -9.277 1.00 98.31 376 ILE A CA 1
ATOM 2852 C C . ILE A 1 376 ? -3.508 -17.371 -9.036 1.00 98.31 376 ILE A C 1
ATOM 2854 O O . ILE A 1 376 ? -3.799 -17.705 -7.887 1.00 98.31 376 ILE A O 1
ATOM 2858 N N . ASP A 1 377 ? -4.151 -17.855 -10.100 1.00 97.56 377 ASP A N 1
ATOM 2859 C CA . ASP A 1 377 ? -5.287 -18.776 -10.002 1.00 97.56 377 ASP A CA 1
ATOM 2860 C C . ASP A 1 377 ? -4.876 -20.099 -9.328 1.00 97.56 377 ASP A C 1
ATOM 2862 O O . ASP A 1 377 ? -5.592 -20.626 -8.469 1.00 97.56 377 ASP A O 1
ATOM 2866 N N . GLN A 1 378 ? -3.692 -20.627 -9.662 1.00 97.06 378 GLN A N 1
ATOM 2867 C CA . GLN A 1 378 ? -3.179 -21.849 -9.046 1.00 97.06 378 GLN A CA 1
ATOM 2868 C C . GLN A 1 378 ? -2.869 -21.654 -7.556 1.00 97.06 378 GLN A C 1
ATOM 2870 O O . GLN A 1 378 ? -3.297 -22.478 -6.744 1.00 97.06 378 GLN A O 1
ATOM 2875 N N . ALA A 1 379 ? -2.185 -20.573 -7.177 1.00 96.56 379 ALA A N 1
ATOM 2876 C CA . ALA A 1 379 ? -1.894 -20.257 -5.780 1.00 96.56 379 ALA A CA 1
ATOM 2877 C C . ALA A 1 379 ? -3.177 -20.102 -4.951 1.00 96.56 379 ALA A C 1
ATOM 2879 O O . ALA A 1 379 ? -3.289 -20.693 -3.874 1.00 96.56 379 ALA A O 1
ATOM 2880 N N . ALA A 1 380 ? -4.172 -19.387 -5.485 1.00 95.50 380 ALA A N 1
ATOM 2881 C CA . ALA A 1 380 ? -5.467 -19.206 -4.838 1.00 95.50 380 ALA A CA 1
ATOM 2882 C C . ALA A 1 380 ? -6.174 -20.548 -4.584 1.00 95.50 380 ALA A C 1
ATOM 2884 O O . ALA A 1 380 ? -6.676 -20.784 -3.484 1.00 95.50 380 ALA A O 1
ATOM 2885 N N . SER A 1 381 ? -6.141 -21.475 -5.554 1.00 94.81 381 SER A N 1
ATOM 2886 C CA . SER A 1 381 ? -6.714 -22.825 -5.400 1.00 94.81 381 SER A CA 1
ATOM 2887 C C . SER A 1 381 ? -6.047 -23.665 -4.298 1.00 94.81 381 SER A C 1
ATOM 2889 O O . SER A 1 381 ? -6.639 -24.623 -3.801 1.00 94.81 381 SER A O 1
ATOM 2891 N N . GLN A 1 382 ? -4.827 -23.294 -3.902 1.00 92.75 382 GLN A N 1
ATOM 2892 C CA . GLN A 1 382 ? -4.034 -23.939 -2.854 1.00 92.75 382 GLN A CA 1
ATOM 2893 C C . GLN A 1 382 ? -4.100 -23.193 -1.512 1.00 92.75 382 GLN A C 1
ATOM 2895 O O . GLN A 1 382 ? -3.451 -23.610 -0.555 1.00 92.75 382 GLN A O 1
ATOM 2900 N N . GLY A 1 383 ? -4.858 -22.093 -1.432 1.00 91.38 383 GLY A N 1
ATOM 2901 C CA . GLY A 1 383 ? -4.971 -21.258 -0.234 1.00 91.38 383 GLY A CA 1
ATOM 2902 C C . GLY A 1 383 ? -3.814 -20.275 -0.017 1.00 91.38 383 GLY A C 1
ATOM 2903 O O . GLY A 1 383 ? -3.816 -19.563 0.988 1.00 91.38 383 GLY A O 1
ATOM 2904 N N . LYS A 1 384 ? -2.858 -20.189 -0.951 1.00 94.88 384 LYS A N 1
ATOM 2905 C CA . LYS A 1 384 ? -1.759 -19.212 -0.914 1.00 94.88 384 LYS A CA 1
ATOM 2906 C C . LYS A 1 384 ? -2.256 -17.834 -1.340 1.00 94.88 384 LYS A C 1
ATOM 2908 O O . LYS A 1 384 ? -3.206 -17.711 -2.114 1.00 94.88 384 LYS A O 1
ATOM 2913 N N . LYS A 1 385 ? -1.585 -16.785 -0.871 1.00 96.56 385 LYS A N 1
ATOM 2914 C CA . LYS A 1 385 ? -1.902 -15.397 -1.221 1.00 96.56 385 LYS A CA 1
ATOM 2915 C C . LYS A 1 385 ? -0.824 -14.833 -2.134 1.00 96.56 385 LYS A C 1
ATOM 2917 O O . LYS A 1 385 ? 0.305 -14.662 -1.694 1.00 96.56 385 LYS A O 1
ATOM 2922 N N . ILE A 1 386 ? -1.172 -14.531 -3.385 1.00 98.44 386 ILE A N 1
ATOM 2923 C CA . ILE A 1 386 ? -0.336 -13.684 -4.246 1.00 98.44 386 ILE A CA 1
ATOM 2924 C C . ILE A 1 386 ? -0.853 -12.252 -4.158 1.00 98.44 386 ILE A C 1
ATOM 2926 O O . ILE A 1 386 ? -2.027 -12.013 -4.436 1.00 98.44 386 ILE A O 1
ATOM 2930 N N . LEU A 1 387 ? 0.011 -11.324 -3.756 1.00 98.75 387 LEU A N 1
ATOM 2931 C CA . LEU A 1 387 ? -0.314 -9.909 -3.598 1.00 98.75 387 LEU A CA 1
ATOM 2932 C C . LEU A 1 387 ? 0.147 -9.110 -4.812 1.00 98.75 387 LEU A C 1
ATOM 2934 O O . LEU A 1 387 ? 1.276 -9.284 -5.261 1.00 98.75 387 LEU A O 1
ATOM 2938 N N . GLY A 1 388 ? -0.702 -8.225 -5.327 1.00 98.62 388 GLY A N 1
ATOM 2939 C CA . GLY A 1 388 ? -0.330 -7.316 -6.408 1.00 98.62 388 GLY A CA 1
ATOM 2940 C C . GLY A 1 388 ? 0.561 -6.182 -5.904 1.00 98.62 388 GLY A C 1
ATOM 2941 O O . GLY A 1 388 ? 0.204 -5.505 -4.942 1.00 98.62 388 GLY A O 1
ATOM 2942 N N . TYR A 1 389 ? 1.711 -5.968 -6.539 1.00 98.50 389 TYR A N 1
ATOM 2943 C CA . TYR A 1 389 ? 2.621 -4.863 -6.232 1.00 98.50 389 TYR A CA 1
ATOM 2944 C C . TYR A 1 389 ? 2.006 -3.504 -6.599 1.00 98.50 389 TYR A C 1
ATOM 2946 O O . TYR A 1 389 ? 1.613 -3.285 -7.748 1.00 98.50 389 TYR A O 1
ATOM 2954 N N . VAL A 1 390 ? 1.981 -2.562 -5.656 1.00 98.56 390 VAL A N 1
ATOM 2955 C CA . VAL A 1 390 ? 1.563 -1.171 -5.873 1.00 98.56 390 VAL A CA 1
ATOM 2956 C C . VAL A 1 390 ? 2.625 -0.224 -5.329 1.00 98.56 390 VAL A C 1
ATOM 2958 O O . VAL A 1 390 ? 2.975 -0.267 -4.153 1.00 98.56 390 VAL A O 1
ATOM 2961 N N . ARG A 1 391 ? 3.115 0.675 -6.184 1.00 96.31 391 ARG A N 1
ATOM 2962 C CA . ARG A 1 391 ? 4.133 1.665 -5.825 1.00 96.31 391 ARG A CA 1
ATOM 2963 C C . ARG A 1 391 ? 3.502 2.881 -5.141 1.00 96.31 391 ARG A C 1
ATOM 2965 O O . ARG A 1 391 ? 2.714 3.587 -5.773 1.00 96.31 391 ARG A O 1
ATOM 2972 N N . THR A 1 392 ? 3.897 3.183 -3.902 1.00 97.50 392 THR A N 1
ATOM 2973 C CA . THR A 1 392 ? 3.356 4.330 -3.142 1.00 97.50 392 THR A CA 1
ATOM 2974 C C . THR A 1 392 ? 4.262 5.562 -3.137 1.00 97.50 392 THR A C 1
ATOM 2976 O O . THR A 1 392 ? 3.830 6.635 -2.709 1.00 97.50 392 THR A O 1
ATOM 2979 N N . GLY A 1 393 ? 5.502 5.458 -3.635 1.00 95.50 393 GLY A N 1
ATOM 2980 C CA . GLY A 1 393 ? 6.366 6.615 -3.866 1.00 95.50 393 GLY A CA 1
ATOM 2981 C C . GLY A 1 393 ? 6.767 7.386 -2.624 1.00 95.50 393 GLY A C 1
ATOM 2982 O O . GLY A 1 393 ? 7.068 8.576 -2.736 1.00 95.50 393 GLY A O 1
ATOM 2983 N N . TYR A 1 394 ? 6.704 6.773 -1.442 1.00 96.50 394 TYR A N 1
ATOM 2984 C CA . TYR A 1 394 ? 6.822 7.462 -0.161 1.00 96.50 394 TYR A CA 1
ATOM 2985 C C . TYR A 1 394 ? 5.879 8.667 -0.062 1.00 96.50 394 TYR A C 1
ATOM 2987 O O . TYR A 1 394 ? 6.235 9.683 0.533 1.00 96.50 394 TYR A O 1
ATOM 2995 N N . LEU A 1 395 ? 4.712 8.600 -0.715 1.00 96.00 395 LEU A N 1
ATOM 2996 C CA . LEU A 1 395 ? 3.734 9.687 -0.820 1.00 96.00 395 LEU A CA 1
ATOM 2997 C C . LEU A 1 395 ? 4.311 11.007 -1.377 1.00 96.00 395 LEU A C 1
ATOM 2999 O O . LEU A 1 395 ? 3.738 12.075 -1.173 1.00 96.00 395 LEU A O 1
ATOM 3003 N N . GLY A 1 396 ? 5.465 10.951 -2.051 1.00 93.69 396 GLY A N 1
ATOM 3004 C CA . GLY A 1 396 ? 6.191 12.113 -2.567 1.00 93.69 396 GLY A CA 1
ATOM 3005 C C . GLY A 1 396 ? 6.911 12.954 -1.510 1.00 93.69 396 GLY A C 1
ATOM 3006 O O . GLY A 1 396 ? 7.465 13.998 -1.851 1.00 93.69 396 GLY A O 1
ATOM 3007 N N . VAL A 1 397 ? 6.941 12.521 -0.244 1.00 93.31 397 VAL A N 1
ATOM 3008 C CA . VAL A 1 397 ? 7.493 13.320 0.869 1.00 93.31 397 VAL A CA 1
ATOM 3009 C C . VAL A 1 397 ? 8.935 12.963 1.234 1.00 93.31 397 VAL A C 1
ATOM 3011 O O . VAL A 1 397 ? 9.567 13.671 2.019 1.00 93.31 397 VAL A O 1
ATOM 3014 N N . SER A 1 398 ? 9.483 11.899 0.644 1.00 91.12 398 SER A N 1
ATOM 3015 C CA . SER A 1 398 ? 10.879 11.496 0.836 1.00 91.12 398 SER A CA 1
ATOM 3016 C C . SER A 1 398 ? 11.868 12.536 0.303 1.00 91.12 398 SER A C 1
ATOM 3018 O O . SER A 1 398 ? 11.523 13.407 -0.494 1.00 91.12 398 SER A O 1
ATOM 3020 N N . GLN A 1 399 ? 13.143 12.438 0.691 1.00 88.19 399 GLN A N 1
ATOM 3021 C CA . GLN A 1 399 ? 14.192 13.334 0.173 1.00 88.19 399 GLN A CA 1
ATOM 3022 C C . GLN A 1 399 ? 14.365 13.223 -1.347 1.00 88.19 399 GLN A C 1
ATOM 3024 O O . GLN A 1 399 ? 14.739 14.193 -2.000 1.00 88.19 399 GLN A O 1
ATOM 3029 N N . GLN A 1 400 ? 14.072 12.047 -1.900 1.00 85.38 400 GLN A N 1
ATOM 3030 C CA . GLN A 1 400 ? 14.068 11.777 -3.330 1.00 85.38 400 GLN A CA 1
ATOM 3031 C C . GLN A 1 400 ? 12.914 12.487 -4.043 1.00 85.38 400 GLN A C 1
ATOM 3033 O O . GLN A 1 400 ? 12.983 12.635 -5.251 1.00 85.38 400 GLN A O 1
ATOM 3038 N N . GLN A 1 401 ? 11.880 12.951 -3.329 1.00 87.62 401 GLN A N 1
ATOM 3039 C CA . GLN A 1 401 ? 10.755 13.691 -3.908 1.00 87.62 401 GLN A CA 1
ATOM 3040 C C . GLN A 1 401 ? 10.159 12.946 -5.108 1.00 87.62 401 GLN A C 1
ATOM 3042 O O . GLN A 1 401 ? 10.068 13.479 -6.211 1.00 87.62 401 GLN A O 1
ATOM 3047 N N . PHE A 1 402 ? 9.788 11.678 -4.923 1.00 91.38 402 PHE A N 1
ATOM 3048 C CA . PHE A 1 402 ? 9.169 10.927 -6.008 1.00 91.38 402 PHE A CA 1
ATOM 3049 C C . PHE A 1 402 ? 7.866 11.580 -6.470 1.00 91.38 402 PHE A C 1
ATOM 3051 O O . PHE A 1 402 ? 7.126 12.191 -5.695 1.00 91.38 402 PHE A O 1
ATOM 3058 N N . THR A 1 403 ? 7.588 11.421 -7.757 1.00 93.38 403 THR A N 1
ATOM 3059 C CA . THR A 1 403 ? 6.336 11.832 -8.377 1.00 93.38 403 THR A CA 1
ATOM 3060 C C . THR A 1 403 ? 5.466 10.625 -8.696 1.00 93.38 403 THR A C 1
ATOM 3062 O O . THR A 1 403 ? 5.961 9.510 -8.912 1.00 93.38 403 THR A O 1
ATOM 3065 N N . THR A 1 404 ? 4.155 10.861 -8.744 1.00 94.50 404 THR A N 1
ATOM 3066 C CA . THR A 1 404 ? 3.198 9.944 -9.369 1.00 94.50 404 THR A CA 1
ATOM 3067 C C . THR A 1 404 ? 3.576 9.711 -10.835 1.00 94.50 404 THR A C 1
ATOM 3069 O O . THR A 1 404 ? 4.323 10.490 -11.431 1.00 94.50 404 THR A O 1
ATOM 3072 N N . ARG A 1 405 ? 2.993 8.697 -11.483 1.00 91.44 405 ARG A N 1
ATOM 3073 C CA . ARG A 1 405 ? 3.178 8.446 -12.926 1.00 91.44 405 ARG A CA 1
ATOM 3074 C C . ARG A 1 405 ? 2.765 9.633 -13.808 1.00 91.44 405 ARG A C 1
ATOM 3076 O O . ARG A 1 405 ? 3.167 9.717 -14.960 1.00 91.44 405 ARG A O 1
ATOM 3083 N N . LEU A 1 406 ? 1.958 10.546 -13.262 1.00 92.56 406 LEU A N 1
ATOM 3084 C CA . LEU A 1 406 ? 1.508 11.781 -13.908 1.00 92.56 406 LEU A CA 1
ATOM 3085 C C . LEU A 1 406 ? 2.335 13.015 -13.497 1.00 92.56 406 LEU A C 1
ATOM 3087 O O . LEU A 1 406 ? 1.957 14.137 -13.824 1.00 92.56 406 LEU A O 1
ATOM 3091 N N . GLY A 1 407 ? 3.451 12.833 -12.785 1.00 91.38 407 GLY A N 1
ATOM 3092 C CA . GLY A 1 407 ? 4.388 13.909 -12.460 1.00 91.38 407 GLY A CA 1
ATOM 3093 C C . GLY A 1 407 ? 3.977 14.800 -11.283 1.00 91.38 407 GLY A C 1
ATOM 3094 O O . GLY A 1 407 ? 4.416 15.946 -11.224 1.00 91.38 407 GLY A O 1
ATOM 3095 N N . SER A 1 408 ? 3.134 14.322 -10.360 1.00 92.81 408 SER A N 1
ATOM 3096 C CA . SER A 1 408 ? 2.687 15.100 -9.191 1.00 92.81 408 SER A CA 1
ATOM 3097 C C . SER A 1 408 ? 3.383 14.681 -7.896 1.00 92.81 408 SER A C 1
ATOM 3099 O O . SER A 1 408 ? 3.654 13.500 -7.697 1.00 92.81 408 SER A O 1
ATOM 3101 N N . HIS A 1 409 ? 3.612 15.643 -6.998 1.00 92.62 409 HIS A N 1
ATOM 3102 C CA . HIS A 1 409 ? 4.031 15.410 -5.606 1.00 92.62 409 HIS A CA 1
ATOM 3103 C C . HIS A 1 409 ? 2.870 15.554 -4.607 1.00 92.62 409 HIS A C 1
ATOM 3105 O O . HIS A 1 409 ? 3.075 15.455 -3.401 1.00 92.62 409 HIS A O 1
ATOM 3111 N N . ASP A 1 410 ? 1.665 15.871 -5.085 1.00 94.06 410 ASP A N 1
ATOM 3112 C CA . ASP A 1 410 ? 0.509 16.109 -4.225 1.00 94.06 410 ASP A CA 1
ATOM 3113 C C . ASP A 1 410 ? 0.047 14.797 -3.576 1.00 94.06 410 ASP A C 1
ATOM 3115 O O . ASP A 1 410 ? -0.120 13.778 -4.252 1.00 94.06 410 ASP A O 1
ATOM 3119 N N . LEU A 1 411 ? -0.193 14.836 -2.265 1.00 95.00 411 LEU A N 1
ATOM 3120 C CA . LEU A 1 411 ? -0.637 13.682 -1.487 1.00 95.00 411 LEU A CA 1
ATOM 3121 C C . LEU A 1 411 ? -1.951 13.089 -2.027 1.00 95.00 411 LEU A C 1
ATOM 3123 O O . LEU A 1 411 ? -2.120 11.872 -2.039 1.00 95.00 411 LEU A O 1
ATOM 3127 N N . ALA A 1 412 ? -2.864 13.931 -2.519 1.00 95.75 412 ALA A N 1
ATOM 3128 C CA . ALA A 1 412 ? -4.131 13.480 -3.086 1.00 95.75 412 ALA A CA 1
ATOM 3129 C C . ALA A 1 412 ? -3.972 12.808 -4.454 1.00 95.75 412 ALA A C 1
ATOM 3131 O O . ALA A 1 412 ? -4.733 11.898 -4.792 1.00 95.75 412 ALA A O 1
ATOM 3132 N N . ASP A 1 413 ? -2.967 13.213 -5.232 1.00 97.12 413 ASP A N 1
ATOM 3133 C CA . ASP A 1 413 ? -2.651 12.553 -6.497 1.00 97.12 413 ASP A CA 1
ATOM 3134 C C . ASP A 1 413 ? -1.983 11.190 -6.249 1.00 97.12 413 ASP A C 1
ATOM 3136 O O . ASP A 1 413 ? -2.258 10.245 -6.988 1.00 97.12 413 ASP A O 1
ATOM 3140 N N . TRP A 1 414 ? -1.171 11.057 -5.190 1.00 97.69 414 TRP A N 1
ATOM 3141 C CA . TRP A 1 414 ? -0.653 9.760 -4.735 1.00 97.69 414 TRP A CA 1
ATOM 3142 C C . TRP A 1 414 ? -1.769 8.823 -4.283 1.00 97.69 414 TRP A C 1
ATOM 3144 O O . TRP A 1 414 ? -1.834 7.699 -4.774 1.00 97.69 414 TRP A O 1
ATOM 3154 N N . ALA A 1 415 ? -2.683 9.296 -3.429 1.00 96.88 415 ALA A N 1
ATOM 3155 C CA . ALA A 1 415 ? -3.863 8.531 -3.026 1.00 96.88 415 ALA A CA 1
ATOM 3156 C C . ALA A 1 415 ? -4.666 8.058 -4.251 1.00 96.88 415 ALA A C 1
ATOM 3158 O O . ALA A 1 415 ? -4.948 6.870 -4.394 1.00 96.88 415 ALA A O 1
ATOM 3159 N N . SER A 1 416 ? -4.922 8.976 -5.193 1.00 97.31 416 SER A N 1
ATOM 3160 C CA . SER A 1 416 ? -5.641 8.668 -6.432 1.00 97.31 416 SER A CA 1
ATOM 3161 C C . SER A 1 416 ? -4.940 7.581 -7.254 1.00 97.31 416 SER A C 1
ATOM 3163 O O . SER A 1 416 ? -5.594 6.684 -7.779 1.00 97.31 416 SER A O 1
ATOM 3165 N N . GLN A 1 417 ? -3.616 7.663 -7.413 1.00 97.69 417 GLN A N 1
ATOM 3166 C CA . GLN A 1 417 ? -2.842 6.667 -8.154 1.00 97.69 417 GLN A CA 1
ATOM 3167 C C . GLN A 1 417 ? -2.881 5.292 -7.472 1.00 97.69 417 GLN A C 1
ATOM 3169 O O . GLN A 1 417 ? -3.082 4.292 -8.157 1.00 97.69 417 GLN A O 1
ATOM 3174 N N . ILE A 1 418 ? -2.695 5.245 -6.151 1.00 98.31 418 ILE A N 1
ATOM 3175 C CA . ILE A 1 418 ? -2.643 3.993 -5.389 1.00 98.31 418 ILE A CA 1
ATOM 3176 C C . ILE A 1 418 ? -3.967 3.231 -5.528 1.00 98.31 418 ILE A C 1
ATOM 3178 O O . ILE A 1 418 ? -3.955 2.047 -5.851 1.00 98.31 418 ILE A O 1
ATOM 3182 N N . GLU A 1 419 ? -5.106 3.910 -5.368 1.00 96.94 419 GLU A N 1
ATOM 3183 C CA . GLU A 1 419 ? -6.436 3.300 -5.527 1.00 96.94 419 GLU A CA 1
ATOM 3184 C C . GLU A 1 419 ? -6.702 2.803 -6.944 1.00 96.94 419 GLU A C 1
ATOM 3186 O O . GLU A 1 419 ? -7.226 1.707 -7.131 1.00 96.94 419 GLU A O 1
ATOM 3191 N N . GLN A 1 420 ? -6.274 3.568 -7.947 1.00 96.44 420 GLN A N 1
ATOM 3192 C CA . GLN A 1 420 ? -6.351 3.151 -9.343 1.00 96.44 420 GLN A CA 1
ATOM 3193 C C . GLN A 1 420 ? -5.541 1.880 -9.618 1.00 96.44 420 GLN A C 1
ATOM 3195 O O . GLN A 1 420 ? -5.994 1.026 -10.376 1.00 96.44 420 GLN A O 1
ATOM 3200 N N . ASP A 1 421 ? -4.365 1.740 -9.008 1.00 98.00 421 ASP A N 1
ATOM 3201 C CA . ASP A 1 421 ? -3.518 0.562 -9.205 1.00 98.00 421 ASP A CA 1
ATOM 3202 C C . ASP A 1 421 ? -4.097 -0.659 -8.482 1.00 98.00 421 ASP A C 1
ATOM 3204 O O . ASP A 1 421 ? -4.093 -1.751 -9.051 1.00 98.00 421 ASP A O 1
ATOM 3208 N N . ILE A 1 422 ? -4.675 -0.470 -7.287 1.00 98.12 422 ILE A N 1
ATOM 3209 C CA . ILE A 1 422 ? -5.461 -1.500 -6.587 1.00 98.12 422 ILE A CA 1
ATOM 3210 C C . ILE A 1 422 ? -6.602 -1.986 -7.485 1.00 98.12 422 ILE A C 1
ATOM 3212 O O . ILE A 1 422 ? -6.705 -3.180 -7.768 1.00 98.12 422 ILE A O 1
ATOM 3216 N N . ASP A 1 423 ? -7.441 -1.066 -7.965 1.00 95.94 423 ASP A N 1
ATOM 3217 C CA . ASP A 1 423 ? -8.591 -1.407 -8.799 1.00 95.94 423 ASP A CA 1
ATOM 3218 C C . ASP A 1 423 ? -8.160 -2.108 -10.087 1.00 95.94 423 ASP A C 1
ATOM 3220 O O . ASP A 1 423 ? -8.788 -3.086 -10.492 1.00 95.94 423 ASP A O 1
ATOM 3224 N N . LYS A 1 424 ? -7.059 -1.666 -10.708 1.00 96.88 424 LYS A N 1
ATOM 3225 C CA . LYS A 1 424 ? -6.553 -2.274 -11.939 1.00 96.88 424 LYS A CA 1
ATOM 3226 C C . LYS A 1 424 ? -6.034 -3.695 -11.715 1.00 96.88 424 LYS A C 1
ATOM 3228 O O . LYS A 1 424 ? -6.281 -4.567 -12.546 1.00 96.88 424 LYS A O 1
ATOM 3233 N N . TRP A 1 425 ? -5.380 -3.964 -10.584 1.00 98.19 425 TRP A N 1
ATOM 3234 C CA . TRP A 1 425 ? -5.000 -5.323 -10.188 1.00 98.19 425 TRP A CA 1
ATOM 3235 C C . TRP A 1 425 ? -6.217 -6.254 -10.104 1.00 98.19 425 TRP A C 1
ATOM 3237 O O . TRP A 1 425 ? -6.215 -7.332 -10.701 1.00 98.19 425 TRP A O 1
ATOM 3247 N N . PHE A 1 426 ? -7.278 -5.840 -9.412 1.00 97.75 426 PHE A N 1
ATOM 3248 C CA . PHE A 1 426 ? -8.484 -6.663 -9.281 1.00 97.75 426 PHE A CA 1
ATOM 3249 C C . PHE A 1 426 ? -9.323 -6.723 -10.566 1.00 97.75 426 PHE A C 1
ATOM 3251 O O . PHE A 1 426 ? -9.966 -7.742 -10.814 1.00 97.75 426 PHE A O 1
ATOM 3258 N N . GLU A 1 427 ? -9.291 -5.689 -11.410 1.00 96.19 427 GLU A N 1
ATOM 3259 C CA . GLU A 1 427 ? -9.896 -5.699 -12.748 1.00 96.19 427 GLU A CA 1
ATOM 3260 C C . GLU A 1 427 ? -9.261 -6.781 -13.634 1.00 96.19 427 GLU A C 1
ATOM 3262 O O . GLU A 1 427 ? -9.975 -7.555 -14.271 1.00 96.19 427 GLU A O 1
ATOM 3267 N N . LEU A 1 428 ? -7.926 -6.849 -13.663 1.00 97.31 428 LEU A N 1
ATOM 3268 C CA . LEU A 1 428 ? -7.188 -7.745 -14.554 1.00 97.31 428 LEU A CA 1
ATOM 3269 C C . LEU A 1 428 ? -7.116 -9.188 -14.030 1.00 97.31 428 LEU A C 1
ATOM 3271 O O . LEU A 1 428 ? -7.261 -10.135 -14.804 1.00 97.31 428 LEU A O 1
ATOM 3275 N N . TYR A 1 429 ? -6.909 -9.377 -12.725 1.00 97.44 429 TYR A N 1
ATOM 3276 C CA . TYR A 1 429 ? -6.627 -10.699 -12.146 1.00 97.44 429 TYR A CA 1
ATOM 3277 C C . TYR A 1 429 ? -7.794 -11.279 -11.333 1.00 97.44 429 TYR A C 1
ATOM 3279 O O . TYR A 1 429 ? -7.787 -12.466 -10.997 1.00 97.44 429 TYR A O 1
ATOM 3287 N N . GLY A 1 430 ? -8.844 -10.488 -11.089 1.00 94.00 430 GLY A N 1
ATOM 3288 C CA . GLY A 1 430 ? -10.069 -10.930 -10.431 1.00 94.00 430 GLY A CA 1
ATOM 3289 C C . GLY A 1 430 ? -9.883 -11.316 -8.963 1.00 94.00 430 GLY A C 1
ATOM 3290 O O . GLY A 1 430 ? -8.900 -10.977 -8.309 1.00 94.00 430 GLY A O 1
ATOM 3291 N N . THR A 1 431 ? -10.852 -12.062 -8.430 1.00 92.12 431 THR A N 1
ATOM 3292 C CA . THR A 1 431 ? -10.908 -12.446 -7.008 1.00 92.12 431 THR A CA 1
ATOM 3293 C C . THR A 1 431 ? -9.889 -13.515 -6.601 1.00 92.12 431 THR A C 1
ATOM 3295 O O . THR A 1 431 ? -9.811 -13.849 -5.423 1.00 92.12 431 THR A O 1
ATOM 3298 N N . SER A 1 432 ? -9.139 -14.085 -7.550 1.00 95.62 432 SER A N 1
ATOM 3299 C CA . SER A 1 432 ? -8.022 -14.991 -7.251 1.00 95.62 432 SER A CA 1
ATOM 3300 C C . SER A 1 432 ? -6.811 -14.245 -6.687 1.00 95.62 432 SER A C 1
ATOM 3302 O O . SER A 1 432 ? -5.969 -14.851 -6.026 1.00 95.62 432 SER A O 1
ATOM 3304 N N . LEU A 1 433 ? -6.708 -12.934 -6.931 1.00 98.06 433 LEU A N 1
ATOM 3305 C CA . LEU A 1 433 ? -5.672 -12.111 -6.324 1.00 98.06 433 LEU A CA 1
ATOM 3306 C C . LEU A 1 433 ? -5.856 -12.091 -4.799 1.00 98.06 433 LEU A C 1
ATOM 3308 O O . LEU A 1 433 ? -6.940 -11.815 -4.288 1.00 98.06 433 LEU A O 1
ATOM 3312 N N . GLY A 1 434 ? -4.787 -12.392 -4.062 1.00 96.75 434 GLY A N 1
ATOM 3313 C CA . GLY A 1 434 ? -4.826 -12.552 -2.608 1.00 96.75 434 GLY A CA 1
ATOM 3314 C C . GLY A 1 434 ? -4.849 -11.240 -1.823 1.00 96.75 434 GLY A C 1
ATOM 3315 O O . GLY A 1 434 ? -5.120 -11.269 -0.623 1.00 96.75 434 GLY A O 1
ATOM 3316 N N . GLY A 1 435 ? -4.555 -10.111 -2.472 1.00 98.12 435 GLY A N 1
ATOM 3317 C CA . GLY A 1 435 ? -4.464 -8.798 -1.842 1.00 98.12 435 GLY A CA 1
ATOM 3318 C C . GLY A 1 435 ? -3.427 -7.894 -2.507 1.00 98.12 435 GLY A C 1
ATOM 3319 O O . GLY A 1 435 ? -3.113 -8.083 -3.682 1.00 98.12 435 GLY A O 1
ATOM 3320 N N . ILE A 1 436 ? -2.903 -6.916 -1.765 1.00 98.75 436 ILE A N 1
ATOM 3321 C CA . ILE A 1 436 ? -2.034 -5.852 -2.290 1.00 98.75 436 ILE A CA 1
ATOM 3322 C C . ILE A 1 436 ? -0.784 -5.686 -1.418 1.00 98.75 436 ILE A C 1
ATOM 3324 O O . ILE A 1 436 ? -0.860 -5.642 -0.189 1.00 98.75 436 ILE A O 1
ATOM 3328 N N . PHE A 1 437 ? 0.366 -5.577 -2.080 1.00 98.81 437 PHE A N 1
ATOM 3329 C CA . PHE A 1 437 ? 1.655 -5.242 -1.488 1.00 98.81 437 PHE A CA 1
ATOM 3330 C C . PHE A 1 437 ? 2.012 -3.800 -1.864 1.00 98.81 437 PHE A C 1
ATOM 3332 O O . PHE A 1 437 ? 2.336 -3.511 -3.015 1.00 98.81 437 PHE A O 1
ATOM 3339 N N . PHE A 1 438 ? 1.920 -2.894 -0.897 1.00 98.81 438 PHE A N 1
ATOM 3340 C CA . PHE A 1 438 ? 2.234 -1.478 -1.040 1.00 98.81 438 PHE A CA 1
ATOM 3341 C C . PHE A 1 438 ? 3.719 -1.246 -0.783 1.00 98.81 438 PHE A C 1
ATOM 3343 O O . PHE A 1 438 ? 4.169 -1.335 0.356 1.00 98.81 438 PHE A O 1
ATOM 3350 N N . ASP A 1 439 ? 4.474 -0.928 -1.824 1.00 98.00 439 ASP A N 1
ATOM 3351 C CA . ASP A 1 439 ? 5.912 -0.699 -1.730 1.00 98.00 439 ASP A CA 1
ATOM 3352 C C . ASP A 1 439 ? 6.266 0.786 -1.623 1.00 98.00 439 ASP A C 1
ATOM 3354 O O . ASP A 1 439 ? 5.448 1.657 -1.942 1.00 98.00 439 ASP A O 1
ATOM 3358 N N . GLU A 1 440 ? 7.495 1.075 -1.187 1.00 96.44 440 GLU A N 1
ATOM 3359 C CA . GLU A 1 440 ? 8.001 2.431 -0.932 1.00 96.44 440 GLU A CA 1
ATOM 3360 C C . GLU A 1 440 ? 7.159 3.185 0.119 1.00 96.44 440 GLU A C 1
ATOM 3362 O O . GLU A 1 440 ? 6.850 4.365 -0.029 1.00 96.44 440 GLU A O 1
ATOM 3367 N N . GLY A 1 441 ? 6.756 2.495 1.186 1.00 97.56 441 GLY A N 1
ATOM 3368 C CA . GLY A 1 441 ? 5.928 3.042 2.256 1.00 97.56 441 GLY A CA 1
ATOM 3369 C C . GLY A 1 441 ? 6.637 4.115 3.084 1.00 97.56 441 GLY A C 1
ATOM 3370 O O . GLY A 1 441 ? 7.793 3.964 3.479 1.00 97.56 441 GLY A O 1
ATOM 3371 N N . TRP A 1 442 ? 5.940 5.209 3.394 1.00 97.25 442 TRP A N 1
ATOM 3372 C CA . TRP A 1 442 ? 6.484 6.256 4.265 1.00 97.25 442 TRP A CA 1
ATOM 3373 C C . TRP A 1 442 ? 6.345 5.865 5.748 1.00 97.25 442 TRP A C 1
ATOM 3375 O O . TRP A 1 442 ? 5.222 5.592 6.170 1.00 97.25 442 TRP A O 1
ATOM 3385 N N . PRO A 1 443 ? 7.432 5.848 6.550 1.00 96.38 443 PRO A N 1
ATOM 3386 C CA . PRO A 1 443 ? 7.400 5.245 7.884 1.00 96.38 443 PRO A CA 1
ATOM 3387 C C . PRO A 1 443 ? 7.041 6.199 9.040 1.00 96.38 443 PRO A C 1
ATOM 3389 O O . PRO A 1 443 ? 6.957 5.770 10.194 1.00 96.38 443 PRO A O 1
ATOM 3392 N N . GLU A 1 444 ? 6.855 7.495 8.777 1.00 95.88 444 GLU A N 1
ATOM 3393 C CA . GLU A 1 444 ? 6.548 8.491 9.813 1.00 95.88 444 GLU A CA 1
ATOM 3394 C C . GLU A 1 444 ? 5.073 8.903 9.772 1.00 95.88 444 GLU A C 1
ATOM 3396 O O . GLU A 1 444 ? 4.492 9.026 8.697 1.00 95.88 444 GLU A O 1
ATOM 3401 N N . CYS A 1 445 ? 4.463 9.183 10.931 1.00 91.75 445 CYS A N 1
ATOM 3402 C CA . CYS A 1 445 ? 3.029 9.513 11.011 1.00 91.75 445 CYS A CA 1
ATOM 3403 C C . CYS A 1 445 ? 2.655 10.756 10.186 1.00 91.75 445 CYS A C 1
ATOM 3405 O O . CYS A 1 445 ? 1.535 10.882 9.693 1.00 91.75 445 CYS A O 1
ATOM 3407 N N . GLY A 1 446 ? 3.600 11.688 10.045 1.00 90.12 446 GLY A N 1
ATOM 3408 C CA . GLY A 1 446 ? 3.360 13.007 9.476 1.00 90.12 446 GLY A CA 1
ATOM 3409 C C . GLY A 1 446 ? 2.656 13.963 10.443 1.00 90.12 446 GLY A C 1
ATOM 3410 O O . GLY A 1 446 ? 2.320 13.596 11.574 1.00 90.12 446 GLY A O 1
ATOM 3411 N N . PRO A 1 447 ? 2.434 15.219 10.022 1.00 87.88 447 PRO A N 1
ATOM 3412 C CA . PRO A 1 447 ? 1.697 16.194 10.818 1.00 87.88 447 PRO A CA 1
ATOM 3413 C C . PRO A 1 447 ? 0.280 15.692 11.116 1.00 87.88 447 PRO A C 1
ATOM 3415 O O . PRO A 1 447 ? -0.467 15.376 10.193 1.00 87.88 447 PRO A O 1
ATOM 3418 N N . ASN A 1 448 ? -0.093 15.636 12.399 1.00 85.25 448 ASN A N 1
ATOM 3419 C CA . ASN A 1 448 ? -1.394 15.130 12.860 1.00 85.25 448 ASN A CA 1
ATOM 3420 C C . ASN A 1 448 ? -1.749 13.730 12.315 1.00 85.25 448 ASN A C 1
ATOM 3422 O O . ASN A 1 448 ? -2.914 13.477 12.042 1.00 85.25 448 ASN A O 1
ATOM 3426 N N . SER A 1 449 ? -0.755 12.855 12.127 1.00 90.06 449 SER A N 1
ATOM 3427 C CA . SER A 1 449 ? -0.933 11.479 11.628 1.00 90.06 449 SER A CA 1
ATOM 3428 C C . SER A 1 449 ? -1.448 11.335 10.192 1.00 90.06 449 SER A C 1
ATOM 3430 O O . SER A 1 449 ? -1.788 10.230 9.783 1.00 90.06 449 SER A O 1
ATOM 3432 N N . ILE A 1 450 ? -1.433 12.405 9.390 1.00 90.81 450 ILE A N 1
ATOM 3433 C CA . ILE A 1 450 ? -2.021 12.411 8.040 1.00 90.81 450 ILE A CA 1
ATOM 3434 C C . ILE A 1 450 ? -1.532 11.276 7.121 1.00 90.81 450 ILE A C 1
ATOM 3436 O O . ILE A 1 450 ? -2.302 10.799 6.290 1.00 90.81 450 ILE A O 1
ATOM 3440 N N . TYR A 1 451 ? -0.276 10.832 7.245 1.00 95.06 451 TYR A N 1
ATOM 3441 C CA . TYR A 1 451 ? 0.246 9.753 6.402 1.00 95.06 451 TYR A CA 1
ATOM 3442 C C . TYR A 1 451 ? -0.270 8.391 6.862 1.00 95.06 451 TYR A C 1
ATOM 3444 O O . TYR A 1 451 ? -0.735 7.613 6.033 1.00 95.06 451 TYR A O 1
ATOM 3452 N N . ALA A 1 452 ? -0.251 8.126 8.171 1.00 93.94 452 ALA A N 1
ATOM 3453 C CA . ALA A 1 452 ? -0.820 6.903 8.733 1.00 93.94 452 ALA A CA 1
ATOM 3454 C C . ALA A 1 452 ? -2.330 6.815 8.450 1.00 93.94 452 ALA A C 1
ATOM 3456 O O . ALA A 1 452 ? -2.809 5.784 7.980 1.00 93.94 452 ALA A O 1
ATOM 3457 N N . ASP A 1 453 ? -3.057 7.923 8.625 1.00 88.75 453 ASP A N 1
ATOM 3458 C CA . ASP A 1 453 ? -4.490 8.014 8.335 1.00 88.75 453 ASP A CA 1
ATOM 3459 C C . ASP A 1 453 ? -4.791 7.722 6.860 1.00 88.75 453 ASP A C 1
ATOM 3461 O O . ASP A 1 453 ? -5.766 7.037 6.552 1.00 88.75 453 ASP A O 1
ATOM 3465 N N . LEU A 1 454 ? -3.944 8.193 5.935 1.00 93.31 454 LEU A N 1
ATOM 3466 C CA . LEU A 1 454 ? -4.092 7.889 4.514 1.00 93.31 454 LEU A CA 1
ATOM 3467 C C . LEU A 1 454 ? -3.885 6.396 4.223 1.00 93.31 454 LEU A C 1
ATOM 3469 O O . LEU A 1 454 ? -4.677 5.816 3.487 1.00 93.31 454 LEU A O 1
ATOM 3473 N N . TYR A 1 455 ? -2.870 5.750 4.800 1.00 96.50 455 TYR A N 1
ATOM 3474 C CA . TYR A 1 455 ? -2.682 4.307 4.610 1.00 96.50 455 TYR A CA 1
ATOM 3475 C C . TYR A 1 455 ? -3.822 3.487 5.223 1.00 96.50 455 TYR A C 1
ATOM 3477 O O . TYR A 1 455 ? -4.300 2.554 4.579 1.00 96.50 455 TYR A O 1
ATOM 3485 N N . ALA A 1 456 ? -4.321 3.863 6.407 1.00 92.44 456 ALA A N 1
ATOM 3486 C CA . ALA A 1 456 ? -5.525 3.255 6.979 1.00 92.44 456 ALA A CA 1
ATOM 3487 C C . ALA A 1 456 ? -6.739 3.426 6.050 1.00 92.44 456 ALA A C 1
ATOM 3489 O O . ALA A 1 456 ? -7.525 2.494 5.866 1.00 92.44 456 ALA A O 1
ATOM 3490 N N . TYR A 1 457 ? -6.870 4.598 5.422 1.00 89.62 457 TYR A N 1
ATOM 3491 C CA . TYR A 1 457 ? -7.917 4.872 4.443 1.00 89.62 457 TYR A CA 1
ATOM 3492 C C . TYR A 1 457 ? -7.793 3.980 3.201 1.00 89.62 457 TYR A C 1
ATOM 3494 O O . TYR A 1 457 ? -8.770 3.352 2.806 1.00 89.62 457 TYR A O 1
ATOM 3502 N N . ILE A 1 458 ? -6.592 3.857 2.630 1.00 94.00 458 ILE A N 1
ATOM 3503 C CA . ILE A 1 458 ? -6.304 2.998 1.470 1.00 94.00 458 ILE A CA 1
ATOM 3504 C C . ILE A 1 458 ? -6.584 1.524 1.793 1.00 94.00 458 ILE A C 1
ATOM 3506 O O . ILE A 1 458 ? -7.169 0.801 0.983 1.00 94.00 458 ILE A O 1
ATOM 3510 N N . ASN A 1 459 ? -6.210 1.062 2.989 1.00 93.88 459 ASN A N 1
ATOM 3511 C CA . ASN A 1 459 ? -6.510 -0.294 3.446 1.00 93.88 459 ASN A CA 1
ATOM 3512 C C . ASN A 1 459 ? -8.023 -0.527 3.540 1.00 93.88 459 ASN A C 1
ATOM 3514 O O . ASN A 1 459 ? -8.543 -1.531 3.048 1.00 93.88 459 ASN A O 1
ATOM 3518 N N . LYS A 1 460 ? -8.749 0.440 4.113 1.00 88.38 460 LYS A N 1
ATOM 3519 C CA . LYS A 1 460 ? -10.211 0.419 4.163 1.00 88.38 460 LYS A CA 1
ATOM 3520 C C . LYS A 1 460 ? -10.815 0.389 2.759 1.00 88.38 460 LYS A C 1
ATOM 3522 O O . LYS A 1 460 ? -11.636 -0.482 2.497 1.00 88.38 460 LYS A O 1
ATOM 3527 N N . TYR A 1 461 ? -10.388 1.263 1.852 1.00 88.75 461 TYR A N 1
ATOM 3528 C CA . TYR A 1 461 ? -10.836 1.263 0.458 1.00 88.75 461 TYR A CA 1
ATOM 3529 C C . TYR A 1 461 ? -10.649 -0.117 -0.190 1.00 88.75 461 TYR A C 1
ATOM 3531 O O . TYR A 1 461 ? -11.600 -0.706 -0.712 1.00 88.75 461 TYR A O 1
ATOM 3539 N N . THR A 1 462 ? -9.442 -0.676 -0.055 1.00 92.38 462 THR A N 1
ATOM 3540 C CA . THR A 1 462 ? -9.072 -1.993 -0.591 1.00 92.38 462 THR A CA 1
ATOM 3541 C C . THR A 1 462 ? -10.003 -3.081 -0.065 1.00 92.38 462 THR A C 1
ATOM 3543 O O . THR A 1 462 ? -10.607 -3.805 -0.851 1.00 92.38 462 THR A O 1
ATOM 3546 N N . LYS A 1 463 ? -10.182 -3.176 1.257 1.00 89.12 463 LYS A N 1
ATOM 3547 C CA . LYS A 1 463 ? -10.999 -4.226 1.883 1.00 89.12 463 LYS A CA 1
ATOM 3548 C C . LYS A 1 463 ? -12.506 -4.035 1.674 1.00 89.12 463 LYS A C 1
ATOM 3550 O O . LYS A 1 463 ? -13.234 -5.023 1.638 1.00 89.12 463 LYS A O 1
ATOM 3555 N N . GLN A 1 464 ? -12.999 -2.802 1.517 1.00 84.44 464 GLN A N 1
ATOM 3556 C CA . GLN A 1 464 ? -14.414 -2.548 1.203 1.00 84.44 464 GLN A CA 1
ATOM 3557 C C . GLN A 1 464 ? -14.772 -3.032 -0.201 1.00 84.44 464 GLN A C 1
ATOM 3559 O O . GLN A 1 464 ? -15.844 -3.603 -0.403 1.00 84.44 464 GLN A O 1
ATOM 3564 N N . ARG A 1 465 ? -13.883 -2.801 -1.169 1.00 84.44 465 ARG A N 1
ATOM 3565 C CA . ARG A 1 465 ? -14.086 -3.208 -2.565 1.00 84.44 465 ARG A CA 1
ATOM 3566 C C . ARG A 1 465 ? -13.723 -4.666 -2.809 1.00 84.44 465 ARG A C 1
ATOM 3568 O O . ARG A 1 465 ? -14.349 -5.323 -3.640 1.00 84.44 465 ARG A O 1
ATOM 3575 N N . HIS A 1 466 ? -12.758 -5.172 -2.048 1.00 89.69 466 HIS A N 1
ATOM 3576 C CA . HIS A 1 466 ? -12.215 -6.517 -2.175 1.00 89.69 466 HIS A CA 1
ATOM 3577 C C . HIS A 1 466 ? -12.135 -7.194 -0.793 1.00 89.69 466 HIS A C 1
ATOM 3579 O O . HIS A 1 466 ? -11.052 -7.296 -0.211 1.00 89.69 466 HIS A O 1
ATOM 3585 N N . PRO A 1 467 ? -13.276 -7.652 -0.235 1.00 89.19 467 PRO A N 1
ATOM 3586 C CA . PRO A 1 467 ? -13.294 -8.391 1.029 1.00 89.19 467 PRO A CA 1
ATOM 3587 C C . PRO A 1 467 ? -12.352 -9.602 1.000 1.00 89.19 467 PRO A C 1
ATOM 3589 O O . PRO A 1 467 ? -12.259 -10.293 -0.017 1.00 89.19 467 PRO A O 1
ATOM 3592 N N . GLY A 1 468 ? -11.647 -9.866 2.103 1.00 89.81 468 GLY A N 1
ATOM 3593 C CA . GLY A 1 468 ? -10.623 -10.910 2.177 1.00 89.81 468 GLY A CA 1
ATOM 3594 C C . GLY A 1 468 ? -9.273 -10.571 1.525 1.00 89.81 468 GLY A C 1
ATOM 3595 O O . GLY A 1 468 ? -8.383 -11.430 1.523 1.00 89.81 468 GLY A O 1
ATOM 3596 N N . ALA A 1 469 ? -9.088 -9.357 0.989 1.00 95.25 469 ALA A N 1
ATOM 3597 C CA . ALA A 1 469 ? -7.785 -8.882 0.530 1.00 95.25 469 ALA A CA 1
ATOM 3598 C C . ALA A 1 469 ? -6.816 -8.710 1.712 1.00 95.25 469 ALA A C 1
ATOM 3600 O O . ALA A 1 469 ? -7.120 -8.026 2.697 1.00 95.25 469 ALA A O 1
ATOM 3601 N N . TYR A 1 470 ? -5.637 -9.320 1.584 1.00 97.62 470 TYR A N 1
ATOM 3602 C CA . TYR A 1 470 ? -4.526 -9.166 2.520 1.00 97.62 470 TYR A CA 1
ATOM 3603 C C . TYR A 1 470 ? -3.657 -7.962 2.138 1.00 97.62 470 TYR A C 1
ATOM 3605 O O . TYR A 1 470 ? -3.258 -7.835 0.979 1.00 97.62 470 TYR A O 1
ATOM 3613 N N . THR A 1 471 ? -3.366 -7.073 3.084 1.00 98.38 471 THR A N 1
ATOM 3614 C CA . THR A 1 471 ? -2.623 -5.836 2.806 1.00 98.38 471 THR A CA 1
ATOM 3615 C C . THR A 1 471 ? -1.288 -5.768 3.537 1.00 98.38 471 THR A C 1
ATOM 3617 O O . THR A 1 471 ? -1.194 -5.967 4.749 1.00 98.38 471 THR A O 1
ATOM 3620 N N . VAL A 1 472 ? -0.234 -5.455 2.784 1.00 98.69 472 VAL A N 1
ATOM 3621 C CA . VAL A 1 472 ? 1.124 -5.282 3.313 1.00 98.69 472 VAL A CA 1
ATOM 3622 C C . VAL A 1 472 ? 1.644 -3.904 2.937 1.00 98.69 472 VAL A C 1
ATOM 3624 O O . VAL A 1 472 ? 1.566 -3.545 1.769 1.00 98.69 472 VAL A O 1
ATOM 3627 N N . LEU A 1 473 ? 2.212 -3.157 3.887 1.00 98.81 473 LEU A N 1
ATOM 3628 C CA . LEU A 1 473 ? 2.973 -1.932 3.603 1.00 98.81 473 LEU A CA 1
ATOM 3629 C C . LEU A 1 473 ? 4.464 -2.156 3.842 1.00 98.81 473 LEU A C 1
ATOM 3631 O O . LEU A 1 473 ? 4.860 -2.554 4.937 1.00 98.81 473 LEU A O 1
ATOM 3635 N N . ASN A 1 474 ? 5.279 -1.858 2.832 1.00 98.56 474 ASN A N 1
ATOM 3636 C CA . ASN A 1 474 ? 6.726 -1.993 2.857 1.00 98.56 474 ASN A CA 1
ATOM 3637 C C . ASN A 1 474 ? 7.451 -0.639 2.885 1.00 98.56 474 ASN A C 1
ATOM 3639 O O . ASN A 1 474 ? 7.721 -0.063 1.832 1.00 98.56 474 ASN A O 1
ATOM 3643 N N . PRO A 1 475 ? 7.817 -0.125 4.072 1.00 96.62 475 PRO A N 1
ATOM 3644 C CA . PRO A 1 475 ? 8.827 0.925 4.204 1.00 96.62 475 PRO A CA 1
ATOM 3645 C C . PRO A 1 475 ? 10.281 0.415 4.138 1.00 96.62 475 PRO A C 1
ATOM 3647 O O . PRO A 1 475 ? 11.203 1.234 4.110 1.00 96.62 475 PRO A O 1
ATOM 3650 N N . GLY A 1 476 ? 10.516 -0.899 4.239 1.00 95.81 476 GLY A N 1
ATOM 3651 C CA . GLY A 1 476 ? 11.843 -1.528 4.318 1.00 95.81 476 GLY A CA 1
ATOM 3652 C C . GLY A 1 476 ? 12.659 -1.161 5.568 1.00 95.81 476 GLY A C 1
ATOM 3653 O O . GLY A 1 476 ? 13.840 -1.497 5.684 1.00 95.81 476 GLY A O 1
ATOM 3654 N N . SER A 1 477 ? 12.055 -0.437 6.512 1.00 96.00 477 SER A N 1
ATOM 3655 C CA . SER A 1 477 ? 12.728 0.243 7.621 1.00 96.00 477 SER A CA 1
ATOM 3656 C C . SER A 1 477 ? 11.815 0.368 8.849 1.00 96.00 477 SER A C 1
ATOM 3658 O O . SER A 1 477 ? 10.608 0.126 8.734 1.00 96.00 477 SER A O 1
ATOM 3660 N N . PRO A 1 478 ? 12.361 0.721 10.034 1.00 96.12 478 PRO A N 1
ATOM 3661 C CA . PRO A 1 478 ? 11.551 0.905 11.233 1.00 96.12 478 PRO A CA 1
ATOM 3662 C C . PRO A 1 478 ? 10.427 1.916 11.017 1.00 96.12 478 PRO A C 1
ATOM 3664 O O . PRO A 1 478 ? 10.633 2.955 10.390 1.00 96.12 478 PRO A O 1
ATOM 3667 N N . ILE A 1 479 ? 9.252 1.618 11.566 1.00 96.06 479 ILE A N 1
ATOM 3668 C CA . ILE A 1 479 ? 8.016 2.374 11.335 1.00 96.06 479 ILE A CA 1
ATOM 3669 C C . ILE A 1 479 ? 7.385 2.822 12.654 1.00 96.06 479 ILE A C 1
ATOM 3671 O O . ILE A 1 479 ? 7.429 2.095 13.648 1.00 96.06 479 ILE A O 1
ATOM 3675 N N . ALA A 1 480 ? 6.787 4.015 12.671 1.00 95.56 480 ALA A N 1
ATOM 3676 C CA . ALA A 1 480 ? 6.152 4.579 13.861 1.00 95.56 480 ALA A CA 1
ATOM 3677 C C . ALA A 1 480 ? 4.883 3.810 14.285 1.00 95.56 480 ALA A C 1
ATOM 3679 O O . ALA A 1 480 ? 4.156 3.274 13.449 1.00 95.56 480 ALA A O 1
ATOM 3680 N N . GLN A 1 481 ? 4.563 3.812 15.586 1.00 94.62 481 GLN A N 1
ATOM 3681 C CA . GLN A 1 481 ? 3.437 3.035 16.134 1.00 94.62 481 GLN A CA 1
ATOM 3682 C C . GLN A 1 481 ? 2.062 3.415 15.564 1.00 94.62 481 GLN A C 1
ATOM 3684 O O . GLN A 1 481 ? 1.177 2.570 15.489 1.00 94.62 481 GLN A O 1
ATOM 3689 N N . CYS A 1 482 ? 1.870 4.654 15.102 1.00 93.31 482 CYS A N 1
ATOM 3690 C CA . CYS A 1 482 ? 0.624 5.080 14.450 1.00 93.31 482 CYS A CA 1
ATOM 3691 C C . CYS A 1 482 ? 0.242 4.221 13.225 1.00 93.31 482 CYS A C 1
ATOM 3693 O O . CYS A 1 482 ? -0.900 4.279 12.784 1.00 93.31 482 CYS A O 1
ATOM 3695 N N . PHE A 1 483 ? 1.175 3.422 12.690 1.00 93.06 483 PHE A N 1
ATOM 3696 C CA . PHE A 1 483 ? 0.928 2.498 11.588 1.00 93.06 483 PHE A CA 1
ATOM 3697 C C . PHE A 1 483 ? 0.475 1.098 12.011 1.00 93.06 483 PHE A C 1
ATOM 3699 O O . PHE A 1 483 ? 0.061 0.340 11.133 1.00 93.06 483 PHE A O 1
ATOM 3706 N N . GLU A 1 484 ? 0.536 0.738 13.301 1.00 90.62 484 GLU A N 1
ATOM 3707 C CA . GLU A 1 484 ? 0.260 -0.626 13.795 1.00 90.62 484 GLU A CA 1
ATOM 3708 C C . GLU A 1 484 ? -1.080 -1.175 13.267 1.00 90.62 484 GLU A C 1
ATOM 3710 O O . GLU A 1 484 ? -1.156 -2.330 12.843 1.00 90.62 484 GLU A O 1
ATOM 3715 N N . ASP A 1 485 ? -2.100 -0.322 13.171 1.00 86.81 485 ASP A N 1
ATOM 3716 C CA . ASP A 1 485 ? -3.447 -0.691 12.722 1.00 86.81 485 ASP A CA 1
ATOM 3717 C C . ASP A 1 485 ? -3.783 -0.208 11.294 1.00 86.81 485 ASP A C 1
ATOM 3719 O O . ASP A 1 485 ? -4.936 -0.251 10.870 1.00 86.81 485 ASP A O 1
ATOM 3723 N N . THR A 1 486 ? -2.790 0.242 10.516 1.00 91.56 486 THR A N 1
ATOM 3724 C CA . THR A 1 486 ? -3.030 0.764 9.153 1.00 91.56 486 THR A CA 1
ATOM 3725 C C . THR A 1 486 ? -3.153 -0.327 8.094 1.00 91.56 486 THR A C 1
ATOM 3727 O O . THR A 1 486 ? -3.922 -0.160 7.154 1.00 91.56 486 THR A O 1
ATOM 3730 N N . MET A 1 487 ? -2.441 -1.446 8.250 1.00 95.31 487 MET A N 1
ATOM 3731 C CA . MET A 1 487 ? -2.407 -2.585 7.320 1.00 95.31 487 MET A CA 1
ATOM 3732 C C . MET A 1 487 ? -2.433 -3.906 8.088 1.00 95.31 487 MET A C 1
ATOM 3734 O O . MET A 1 487 ? -2.162 -3.931 9.293 1.00 95.31 487 MET A O 1
ATOM 3738 N N . ASP A 1 488 ? -2.713 -5.020 7.411 1.00 96.44 488 ASP A N 1
ATOM 3739 C CA . ASP A 1 488 ? -2.641 -6.335 8.057 1.00 96.44 488 ASP A CA 1
ATOM 3740 C C . ASP A 1 488 ? -1.209 -6.639 8.537 1.00 96.44 488 ASP A C 1
ATOM 3742 O O . ASP A 1 488 ? -1.013 -7.043 9.687 1.00 96.44 488 ASP A O 1
ATOM 3746 N N . THR A 1 489 ? -0.207 -6.343 7.698 1.00 97.75 489 THR A N 1
ATOM 3747 C CA . THR A 1 489 ? 1.221 -6.526 8.004 1.00 97.75 489 THR A CA 1
ATOM 3748 C C . THR A 1 489 ? 2.079 -5.355 7.507 1.00 97.75 489 THR A C 1
ATOM 3750 O O . THR A 1 489 ? 1.787 -4.714 6.500 1.00 97.75 489 THR A O 1
ATOM 3753 N N . LEU A 1 490 ? 3.168 -5.081 8.223 1.00 98.25 490 LEU A N 1
ATOM 3754 C CA . LEU A 1 490 ? 4.160 -4.046 7.947 1.00 98.25 490 LEU A CA 1
ATOM 3755 C C . LEU A 1 490 ? 5.527 -4.707 7.733 1.00 98.25 490 LEU A C 1
ATOM 3757 O O . LEU A 1 490 ? 5.986 -5.475 8.581 1.00 98.25 490 LEU A O 1
ATOM 3761 N N . LEU A 1 491 ? 6.198 -4.409 6.622 1.00 98.50 491 LEU A N 1
ATOM 3762 C CA . LEU A 1 491 ? 7.541 -4.911 6.339 1.00 98.50 491 LEU A CA 1
ATOM 3763 C C . LEU A 1 491 ? 8.588 -3.938 6.896 1.00 98.50 491 LEU A C 1
ATOM 3765 O O . LEU A 1 491 ? 8.968 -2.956 6.265 1.00 98.50 491 LEU A O 1
ATOM 3769 N N . THR A 1 492 ? 9.022 -4.184 8.130 1.00 97.94 492 THR A N 1
ATOM 3770 C CA . THR A 1 492 ? 9.777 -3.208 8.940 1.00 97.94 492 THR A CA 1
ATOM 3771 C C . THR A 1 492 ? 11.289 -3.398 8.909 1.00 97.94 492 THR A C 1
ATOM 3773 O O . THR A 1 492 ? 12.025 -2.702 9.609 1.00 97.94 492 THR A O 1
ATOM 3776 N N . PHE A 1 493 ? 11.777 -4.357 8.125 1.00 98.25 493 PHE A N 1
ATOM 3777 C CA . PHE A 1 493 ? 13.204 -4.563 7.916 1.00 98.25 493 PHE A CA 1
ATOM 3778 C C . PHE A 1 493 ? 13.470 -5.184 6.550 1.00 98.25 493 PHE A C 1
ATOM 3780 O O . PHE A 1 493 ? 12.986 -6.278 6.268 1.00 98.25 493 PHE A O 1
ATOM 3787 N N . GLU A 1 494 ? 14.321 -4.533 5.765 1.00 97.62 494 GLU A N 1
ATOM 3788 C CA . GLU A 1 494 ? 14.783 -5.026 4.472 1.00 97.62 494 GLU A CA 1
ATOM 3789 C C . GLU A 1 494 ? 16.282 -4.725 4.318 1.00 97.62 494 GLU A C 1
ATOM 3791 O O . GLU A 1 494 ? 16.698 -3.635 3.919 1.00 97.62 494 GLU A O 1
ATOM 3796 N N . SER A 1 495 ? 17.145 -5.661 4.727 1.00 97.38 495 SER A N 1
ATOM 3797 C CA . SER A 1 495 ? 18.598 -5.470 4.617 1.00 97.38 495 SER A CA 1
ATOM 3798 C C . SER A 1 495 ? 19.390 -6.777 4.699 1.00 97.38 495 SER A C 1
ATOM 3800 O O . SER A 1 495 ? 18.847 -7.875 4.785 1.00 97.38 495 SER A O 1
ATOM 3802 N N . SER A 1 496 ? 20.716 -6.657 4.669 1.00 97.69 496 SER A N 1
ATOM 3803 C CA . SER A 1 496 ? 21.630 -7.797 4.696 1.00 97.69 496 SER A CA 1
ATOM 3804 C C . SER A 1 496 ? 21.651 -8.529 6.040 1.00 97.69 496 SER A C 1
ATOM 3806 O O . SER A 1 496 ? 21.402 -7.941 7.095 1.00 97.69 496 SER A O 1
ATOM 3808 N N . TYR A 1 497 ? 22.074 -9.791 6.006 1.00 98.00 497 TYR A N 1
ATOM 3809 C CA . TYR A 1 497 ? 22.437 -10.603 7.167 1.00 98.00 497 TYR A CA 1
ATOM 3810 C C . TYR A 1 497 ? 23.372 -9.874 8.148 1.00 98.00 497 TYR A C 1
ATOM 3812 O O . TYR A 1 497 ? 23.133 -9.880 9.360 1.00 98.00 497 TYR A O 1
ATOM 3820 N N . ASP A 1 498 ? 24.398 -9.188 7.639 1.00 97.25 498 ASP A N 1
ATOM 3821 C CA . ASP A 1 498 ? 25.350 -8.439 8.468 1.00 97.25 498 ASP A CA 1
ATOM 3822 C C . ASP A 1 498 ? 24.655 -7.283 9.201 1.00 97.25 498 ASP A C 1
ATOM 3824 O O . ASP A 1 498 ? 24.825 -7.112 10.412 1.00 97.25 498 ASP A O 1
ATOM 3828 N N . THR A 1 499 ? 23.799 -6.532 8.498 1.00 97.50 499 THR A N 1
ATOM 3829 C CA . THR A 1 499 ? 22.971 -5.479 9.104 1.00 97.50 499 THR A CA 1
ATOM 3830 C C . THR A 1 499 ? 22.065 -6.067 10.181 1.00 97.50 499 THR A C 1
ATOM 3832 O O . THR A 1 499 ? 22.001 -5.545 11.293 1.00 97.50 499 THR A O 1
ATOM 3835 N N . TYR A 1 500 ? 21.389 -7.179 9.880 1.00 97.62 500 TYR A N 1
ATOM 3836 C CA . TYR A 1 500 ? 20.423 -7.792 10.786 1.00 97.62 500 TYR A CA 1
ATOM 3837 C C . TYR A 1 500 ? 21.070 -8.294 12.080 1.00 97.62 500 TYR A C 1
ATOM 3839 O O . TYR A 1 500 ? 20.476 -8.207 13.156 1.00 97.62 500 TYR A O 1
ATOM 3847 N N . THR A 1 501 ? 22.293 -8.808 12.006 1.00 95.06 501 THR A N 1
ATOM 3848 C CA . THR A 1 501 ? 23.002 -9.359 13.168 1.00 95.06 501 THR A CA 1
ATOM 3849 C C . THR A 1 501 ? 23.754 -8.298 13.966 1.00 95.06 501 THR A C 1
ATOM 3851 O O . THR A 1 501 ? 23.790 -8.383 15.192 1.00 95.06 501 THR A O 1
ATOM 3854 N N . SER A 1 502 ? 24.313 -7.284 13.299 1.00 94.50 502 SER A N 1
ATOM 3855 C CA . SER A 1 502 ? 25.286 -6.367 13.912 1.00 94.50 502 SER A CA 1
ATOM 3856 C C . SER A 1 502 ? 24.794 -4.928 14.075 1.00 94.50 502 SER A C 1
ATOM 3858 O O . SER A 1 502 ? 25.393 -4.158 14.824 1.00 94.50 502 SER A O 1
ATOM 3860 N N . SER A 1 503 ? 23.746 -4.514 13.362 1.00 95.19 503 SER A N 1
ATOM 3861 C CA . SER A 1 503 ? 23.306 -3.108 13.309 1.00 95.19 503 SER A CA 1
ATOM 3862 C C . SER A 1 503 ? 21.791 -2.960 13.137 1.00 95.19 503 SER A C 1
ATOM 3864 O O . SER A 1 503 ? 21.316 -1.984 12.564 1.00 95.19 503 SER A O 1
ATOM 3866 N N . TYR A 1 504 ? 21.029 -3.934 13.635 1.00 95.81 504 TYR A N 1
ATOM 3867 C CA . TYR A 1 504 ? 19.572 -3.893 13.618 1.00 95.81 504 TYR A CA 1
ATOM 3868 C C . TYR A 1 504 ? 19.039 -2.743 14.478 1.00 95.81 504 TYR A C 1
ATOM 3870 O O . TYR A 1 504 ? 19.446 -2.580 15.631 1.00 95.81 504 TYR A O 1
ATOM 3878 N N . VAL A 1 505 ? 18.089 -1.995 13.922 1.00 95.69 505 VAL A N 1
ATOM 3879 C CA . VAL A 1 505 ? 17.340 -0.948 14.620 1.00 95.69 505 VAL A CA 1
ATOM 3880 C C . VAL A 1 505 ? 15.896 -1.438 14.771 1.00 95.69 505 VAL A C 1
ATOM 3882 O O . VAL A 1 505 ? 15.261 -1.696 13.752 1.00 95.69 505 VAL A O 1
ATOM 3885 N N . PRO A 1 506 ? 15.381 -1.626 16.000 1.00 92.69 506 PRO A N 1
ATOM 3886 C CA . PRO A 1 506 ? 13.989 -2.011 16.215 1.00 92.69 506 PRO A CA 1
ATOM 3887 C C . PRO A 1 506 ? 13.032 -0.829 16.024 1.00 92.69 506 PRO A C 1
ATOM 3889 O O . PRO A 1 506 ? 13.437 0.330 16.120 1.00 92.69 506 PRO A O 1
ATOM 3892 N N . ASN A 1 507 ? 11.744 -1.138 15.863 1.00 93.00 507 ASN A N 1
ATOM 3893 C CA . ASN A 1 507 ? 10.673 -0.182 16.141 1.00 93.00 507 ASN A CA 1
ATOM 3894 C C . ASN A 1 507 ? 10.716 0.250 17.621 1.00 93.00 507 ASN A C 1
ATOM 3896 O O . ASN A 1 507 ? 11.198 -0.488 18.484 1.00 93.00 507 ASN A O 1
ATOM 3900 N N . ASP A 1 508 ? 10.170 1.424 17.933 1.00 91.56 508 ASP A N 1
ATOM 3901 C CA . ASP A 1 508 ? 10.005 1.911 19.311 1.00 91.56 508 ASP A CA 1
ATOM 3902 C C . ASP A 1 508 ? 8.765 1.331 20.022 1.00 91.56 508 ASP A C 1
ATOM 3904 O O . ASP A 1 508 ? 8.525 1.614 21.197 1.00 91.56 508 ASP A O 1
ATOM 3908 N N . TRP A 1 509 ? 8.022 0.461 19.334 1.00 91.31 509 TRP A N 1
ATOM 3909 C CA . TRP A 1 509 ? 6.859 -0.273 19.821 1.00 91.31 509 TRP A CA 1
ATOM 3910 C C . TRP A 1 509 ? 6.994 -1.775 19.538 1.00 91.31 509 TRP A C 1
ATOM 3912 O O . TRP A 1 509 ? 7.801 -2.217 18.719 1.00 91.31 509 TRP A O 1
ATOM 3922 N N . THR A 1 510 ? 6.207 -2.579 20.251 1.00 89.81 510 THR A N 1
ATOM 3923 C CA . THR A 1 510 ? 6.144 -4.040 20.087 1.00 89.81 510 THR A CA 1
ATOM 3924 C C . THR A 1 510 ? 4.750 -4.418 19.600 1.00 89.81 510 THR A C 1
ATOM 3926 O O . THR A 1 510 ? 3.785 -3.973 20.222 1.00 89.81 510 THR A O 1
ATOM 3929 N N . PRO A 1 511 ? 4.619 -5.225 18.533 1.00 87.69 511 PRO A N 1
ATOM 3930 C CA . PRO A 1 511 ? 3.314 -5.581 18.000 1.00 87.69 511 PRO A CA 1
ATOM 3931 C C . PRO A 1 511 ? 2.557 -6.518 18.941 1.00 87.69 511 PRO A C 1
ATOM 3933 O O . PRO A 1 511 ? 3.149 -7.407 19.561 1.00 87.69 511 PRO A O 1
ATOM 3936 N N . LYS A 1 512 ? 1.230 -6.366 18.993 1.00 84.25 512 LYS A N 1
ATOM 3937 C CA . LYS A 1 512 ? 0.345 -7.308 19.707 1.00 84.25 512 LYS A CA 1
ATOM 3938 C C . LYS A 1 512 ? 0.366 -8.710 19.084 1.00 84.25 512 LYS A C 1
ATOM 3940 O O . LYS A 1 512 ? 0.386 -9.704 19.804 1.00 84.25 512 LYS A O 1
ATOM 3945 N N . ASP A 1 513 ? 0.394 -8.778 17.753 1.00 88.56 513 ASP A N 1
ATOM 3946 C CA . ASP A 1 513 ? 0.521 -10.010 16.969 1.00 88.56 513 ASP A CA 1
ATOM 3947 C C . ASP A 1 513 ? 1.845 -9.976 16.188 1.00 88.56 513 ASP A C 1
ATOM 3949 O O . ASP A 1 513 ? 2.036 -9.065 15.380 1.00 88.56 513 ASP A O 1
ATOM 3953 N N . PRO A 1 514 ? 2.766 -10.944 16.356 1.00 91.75 514 PRO A N 1
ATOM 3954 C CA . PRO A 1 514 ? 4.021 -10.958 15.607 1.00 91.75 514 PRO A CA 1
ATOM 3955 C C . PRO A 1 514 ? 3.823 -11.006 14.083 1.00 91.75 514 PRO A C 1
ATOM 3957 O O . PRO A 1 514 ? 4.664 -10.514 13.335 1.00 91.75 514 PRO A O 1
ATOM 3960 N N . ARG A 1 515 ? 2.700 -11.535 13.582 1.00 94.25 515 ARG A N 1
ATOM 3961 C CA . ARG A 1 515 ? 2.373 -11.515 12.145 1.00 94.25 515 ARG A CA 1
ATOM 3962 C C . ARG A 1 515 ? 2.154 -10.101 11.595 1.00 94.25 515 ARG A C 1
ATOM 3964 O O . ARG A 1 515 ? 2.110 -9.917 10.382 1.00 94.25 515 ARG A O 1
ATOM 3971 N N . LYS A 1 516 ? 2.072 -9.090 12.464 1.00 94.62 516 LYS A N 1
ATOM 3972 C CA . LYS A 1 516 ? 2.095 -7.681 12.075 1.00 94.62 516 LYS A CA 1
ATOM 3973 C C . LYS A 1 516 ? 3.421 -7.272 11.438 1.00 94.62 516 LYS A C 1
ATOM 3975 O O . LYS A 1 516 ? 3.422 -6.312 10.681 1.00 94.62 516 LYS A O 1
ATOM 3980 N N . LEU A 1 517 ? 4.525 -7.969 11.716 1.00 96.94 517 LEU A N 1
ATOM 3981 C CA . LEU A 1 517 ? 5.846 -7.613 11.201 1.00 96.94 517 LEU A CA 1
ATOM 3982 C C . LEU A 1 517 ? 6.374 -8.655 10.210 1.00 96.94 517 LEU A C 1
ATOM 3984 O O . LEU A 1 517 ? 6.407 -9.856 10.500 1.00 96.94 517 LEU A O 1
ATOM 3988 N N . TRP A 1 518 ? 6.846 -8.165 9.063 1.00 98.25 518 TRP A N 1
ATOM 3989 C CA . TRP A 1 518 ? 7.603 -8.919 8.068 1.00 98.25 518 TRP A CA 1
ATOM 3990 C C . TRP A 1 518 ? 9.043 -8.396 7.997 1.00 98.25 518 TRP A C 1
ATOM 3992 O O . TRP A 1 518 ? 9.272 -7.193 7.887 1.00 98.25 518 TRP A O 1
ATOM 4002 N N . HIS A 1 519 ? 10.025 -9.295 8.070 1.00 98.56 519 HIS A N 1
ATOM 4003 C CA . HIS A 1 519 ? 11.427 -8.988 7.781 1.00 98.56 519 HIS A CA 1
ATOM 4004 C C . HIS A 1 519 ? 11.941 -9.734 6.543 1.00 98.56 519 HIS A C 1
ATOM 4006 O O . HIS A 1 519 ? 11.781 -10.951 6.445 1.00 98.56 519 HIS A O 1
ATOM 4012 N N . ILE A 1 520 ? 12.643 -9.025 5.663 1.00 98.50 520 ILE A N 1
ATOM 4013 C CA . ILE A 1 520 ? 13.452 -9.591 4.582 1.00 98.50 520 ILE A CA 1
ATOM 4014 C C . ILE A 1 520 ? 14.929 -9.498 4.978 1.00 98.50 520 ILE A C 1
ATOM 4016 O O . ILE A 1 520 ? 15.448 -8.411 5.249 1.00 98.50 520 ILE A O 1
ATOM 4020 N N . ILE A 1 521 ? 15.621 -10.640 4.998 1.00 98.50 521 ILE A N 1
ATOM 4021 C CA . ILE A 1 521 ? 17.059 -10.721 5.260 1.00 98.50 521 ILE A CA 1
ATOM 4022 C C . ILE A 1 521 ? 17.768 -11.416 4.092 1.00 98.50 521 ILE A C 1
ATOM 4024 O O . ILE A 1 521 ? 17.646 -12.628 3.910 1.00 98.50 521 ILE A O 1
ATOM 4028 N N . TYR A 1 522 ? 18.558 -10.658 3.330 1.00 98.19 522 TYR A N 1
ATOM 4029 C CA . TYR A 1 522 ? 19.340 -11.185 2.204 1.00 98.19 522 TYR A CA 1
ATOM 4030 C C . TYR A 1 522 ? 20.798 -11.488 2.594 1.00 98.19 522 TYR A C 1
ATOM 4032 O O . TYR A 1 522 ? 21.292 -11.011 3.620 1.00 98.19 522 TYR A O 1
ATOM 4040 N N . LYS A 1 523 ? 21.529 -12.248 1.766 1.00 97.69 523 LYS A N 1
ATOM 4041 C CA . LYS A 1 523 ? 22.895 -12.753 2.024 1.00 97.69 523 LYS A CA 1
ATOM 4042 C C . LYS A 1 523 ? 23.023 -13.625 3.282 1.00 97.69 523 LYS A C 1
ATOM 4044 O O . LYS A 1 523 ? 24.056 -13.590 3.951 1.00 97.69 523 LYS A O 1
ATOM 4049 N N . VAL A 1 524 ? 21.997 -14.399 3.634 1.00 98.12 524 VAL A N 1
ATOM 4050 C CA . VAL A 1 524 ? 22.050 -15.303 4.795 1.00 98.12 524 VAL A CA 1
ATOM 4051 C C . VAL A 1 524 ? 22.697 -16.634 4.391 1.00 98.12 524 VAL A C 1
ATOM 4053 O O . VAL A 1 524 ? 22.164 -17.323 3.518 1.00 98.12 524 VAL A O 1
ATOM 4056 N N . PRO A 1 525 ? 23.811 -17.055 5.022 1.00 97.38 525 PRO A N 1
ATOM 4057 C CA . PRO A 1 525 ? 24.381 -18.380 4.790 1.00 97.38 525 PRO A CA 1
ATOM 4058 C C . PRO A 1 525 ? 23.405 -19.496 5.187 1.00 97.38 525 PRO A C 1
ATOM 4060 O O . PRO A 1 525 ? 22.718 -19.394 6.204 1.00 97.38 525 PRO A O 1
ATOM 4063 N N . GLN A 1 526 ? 23.369 -20.589 4.418 1.00 97.12 526 GLN A N 1
ATOM 4064 C CA . GLN A 1 526 ? 22.391 -21.668 4.619 1.00 97.12 526 GLN A CA 1
ATOM 4065 C C . GLN A 1 526 ? 22.426 -22.274 6.038 1.00 97.12 526 GLN A C 1
ATOM 4067 O O . GLN A 1 526 ? 21.389 -22.624 6.597 1.00 97.12 526 GLN A O 1
ATOM 4072 N N . ASP A 1 527 ? 23.605 -22.387 6.650 1.00 96.06 527 ASP A N 1
ATOM 4073 C CA . ASP A 1 527 ? 23.784 -22.918 8.006 1.00 96.06 527 ASP A CA 1
ATOM 4074 C C . ASP A 1 527 ? 23.285 -21.967 9.112 1.00 96.06 527 ASP A C 1
ATOM 4076 O O . ASP A 1 527 ? 23.1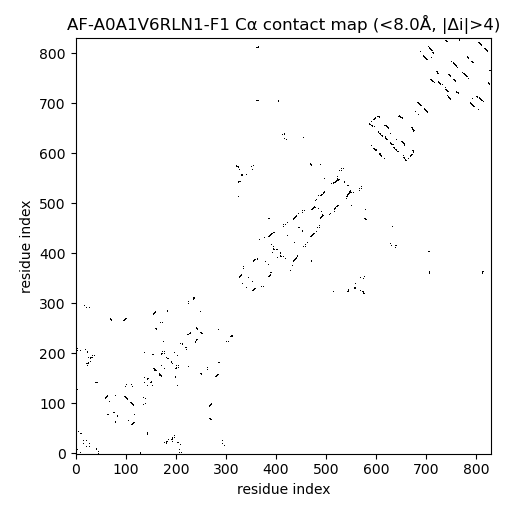04 -22.396 10.251 1.00 96.06 527 ASP A O 1
ATOM 4080 N N . GLN A 1 528 ? 23.021 -20.697 8.785 1.00 98.06 528 GLN A N 1
ATOM 4081 C CA . GLN A 1 528 ? 22.522 -19.681 9.717 1.00 98.06 528 GLN A CA 1
ATOM 4082 C C . GLN A 1 528 ? 21.001 -19.497 9.673 1.00 98.06 528 GLN A C 1
ATOM 4084 O O . GLN A 1 528 ? 20.457 -18.804 10.532 1.00 98.06 528 GLN A O 1
ATOM 4089 N N . ILE A 1 529 ? 20.299 -20.138 8.732 1.00 98.06 529 ILE A N 1
ATOM 4090 C CA . ILE A 1 529 ? 18.850 -19.974 8.528 1.00 98.06 529 ILE A CA 1
ATOM 4091 C C . ILE A 1 529 ? 18.058 -20.169 9.829 1.00 98.06 529 ILE A C 1
ATOM 4093 O O . ILE A 1 529 ? 17.275 -19.301 10.207 1.00 98.06 529 ILE A O 1
ATOM 4097 N N . ALA A 1 530 ? 18.288 -21.270 10.553 1.00 94.94 530 ALA A N 1
ATOM 4098 C CA . ALA A 1 530 ? 17.558 -21.560 11.790 1.00 94.94 530 ALA A CA 1
ATOM 4099 C C . ALA A 1 530 ? 17.837 -20.525 12.896 1.00 94.94 530 ALA A C 1
ATOM 4101 O O . ALA A 1 530 ? 16.923 -20.108 13.608 1.00 94.94 530 ALA A O 1
ATOM 4102 N N . THR A 1 531 ? 19.089 -20.070 13.010 1.00 96.12 531 THR A N 1
ATOM 4103 C CA . THR A 1 531 ? 19.490 -19.016 13.952 1.00 96.12 531 THR A CA 1
ATOM 4104 C C . THR A 1 531 ? 18.797 -17.697 13.625 1.00 96.12 531 THR A C 1
ATOM 4106 O O . THR A 1 531 ? 18.300 -17.025 14.527 1.00 96.12 531 THR A O 1
ATOM 4109 N N . ILE A 1 532 ? 18.732 -17.330 12.342 1.00 97.81 532 ILE A N 1
ATOM 4110 C CA . ILE A 1 532 ? 18.105 -16.083 11.896 1.00 97.81 532 ILE A CA 1
ATOM 4111 C C . ILE A 1 532 ? 16.584 -16.132 12.017 1.00 97.81 532 ILE A C 1
ATOM 4113 O O . ILE A 1 532 ? 16.006 -15.156 12.490 1.00 97.81 532 ILE A O 1
ATOM 4117 N N . ALA A 1 533 ? 15.937 -17.254 11.697 1.00 96.56 533 ALA A N 1
ATOM 4118 C CA . ALA A 1 533 ? 14.498 -17.423 11.907 1.00 96.56 533 ALA A CA 1
ATOM 4119 C C . ALA A 1 533 ? 14.122 -17.258 13.394 1.00 96.56 533 ALA A C 1
ATOM 4121 O O . ALA A 1 533 ? 13.233 -16.473 13.740 1.00 96.56 533 ALA A O 1
ATOM 4122 N N . ALA A 1 534 ? 14.878 -17.900 14.296 1.00 93.81 534 ALA A N 1
ATOM 4123 C CA . ALA A 1 534 ? 14.700 -17.758 15.742 1.00 93.81 534 ALA A CA 1
ATOM 4124 C C . ALA A 1 534 ? 14.973 -16.324 16.233 1.00 93.81 534 ALA A C 1
ATOM 4126 O O . ALA A 1 534 ? 14.211 -15.789 17.042 1.00 93.81 534 ALA A O 1
ATOM 4127 N N . LEU A 1 535 ? 16.026 -15.673 15.723 1.00 96.00 535 LEU A N 1
ATOM 4128 C CA . LEU A 1 535 ? 16.325 -14.275 16.037 1.00 96.00 535 LEU A CA 1
ATOM 4129 C C . LEU A 1 535 ? 15.183 -13.358 15.592 1.00 96.00 535 LEU A C 1
ATOM 4131 O O . LEU A 1 535 ? 14.771 -12.482 16.350 1.00 96.00 535 LEU A O 1
ATOM 4135 N N . ALA A 1 536 ? 14.632 -13.579 14.403 1.00 96.81 536 ALA A N 1
ATOM 4136 C CA . ALA A 1 536 ? 13.520 -12.795 13.902 1.00 96.81 536 ALA A CA 1
ATOM 4137 C C . ALA A 1 536 ? 12.231 -13.024 14.694 1.00 96.81 536 ALA A C 1
ATOM 4139 O O . ALA A 1 536 ? 11.527 -12.063 14.997 1.00 96.81 536 ALA A O 1
ATOM 4140 N N . SER A 1 537 ? 11.986 -14.256 15.149 1.00 93.81 537 SER A N 1
ATOM 4141 C CA . SER A 1 537 ? 10.887 -14.561 16.069 1.00 93.81 537 SER A CA 1
ATOM 4142 C C . SER A 1 537 ? 11.052 -13.821 17.404 1.00 93.81 537 SER A C 1
ATOM 4144 O O . SER A 1 537 ? 10.104 -13.203 17.883 1.00 93.81 537 SER A O 1
ATOM 4146 N N . SER A 1 538 ? 12.273 -13.769 17.957 1.00 93.94 538 SER A N 1
ATOM 4147 C CA . SER A 1 538 ? 12.578 -12.982 19.169 1.00 93.94 538 SER A CA 1
ATOM 4148 C C . SER A 1 538 ? 12.429 -11.466 18.980 1.00 93.94 538 SER A C 1
ATOM 4150 O O . SER A 1 538 ? 12.291 -10.732 19.953 1.00 93.94 538 SER A O 1
ATOM 4152 N N . ARG A 1 539 ? 12.440 -11.003 17.724 1.00 94.00 539 ARG A N 1
ATOM 4153 C CA . ARG A 1 539 ? 12.183 -9.616 17.311 1.00 94.00 539 ARG A CA 1
ATOM 4154 C C . ARG A 1 539 ? 10.734 -9.404 16.868 1.00 94.00 539 ARG A C 1
ATOM 4156 O O . ARG A 1 539 ? 10.437 -8.381 16.265 1.00 94.00 539 ARG A O 1
ATOM 4163 N N . HIS A 1 540 ? 9.853 -10.355 17.175 1.00 93.50 540 HIS A N 1
ATOM 4164 C CA . HIS A 1 540 ? 8.421 -10.311 16.895 1.00 93.50 540 HIS A CA 1
ATOM 4165 C C . HIS A 1 540 ? 8.051 -10.280 15.405 1.00 93.50 540 HIS A C 1
ATOM 4167 O O . HIS A 1 540 ? 6.952 -9.855 15.077 1.00 93.50 540 HIS A O 1
ATOM 4173 N N . ALA A 1 541 ? 8.918 -10.762 14.507 1.00 96.00 541 ALA A N 1
ATOM 4174 C CA . ALA A 1 541 ? 8.567 -10.933 13.097 1.00 96.00 541 ALA A CA 1
ATOM 4175 C C . ALA A 1 541 ? 7.923 -12.295 12.844 1.00 96.00 541 ALA A C 1
ATOM 4177 O O . ALA A 1 541 ? 8.563 -13.345 12.974 1.00 96.00 541 ALA A O 1
ATOM 4178 N N . GLY A 1 542 ? 6.643 -12.263 12.488 1.00 96.12 542 GLY A N 1
ATOM 4179 C CA . GLY A 1 542 ? 5.841 -13.425 12.135 1.00 96.12 542 GLY A CA 1
ATOM 4180 C C . GLY A 1 542 ? 5.905 -13.777 10.651 1.00 96.12 542 GLY A C 1
ATOM 4181 O O . GLY A 1 542 ? 5.592 -14.910 10.306 1.00 96.12 542 GLY A O 1
ATOM 4182 N N . LEU A 1 543 ? 6.330 -12.864 9.777 1.00 98.00 543 LEU A N 1
ATOM 4183 C CA . LEU A 1 543 ? 6.591 -13.155 8.366 1.00 98.00 543 LEU A CA 1
ATOM 4184 C C . LEU A 1 543 ? 8.075 -12.940 8.060 1.00 98.00 543 LEU A C 1
ATOM 4186 O O . LEU A 1 543 ? 8.682 -11.979 8.536 1.00 98.00 543 LEU A O 1
ATOM 4190 N N . LEU A 1 544 ? 8.669 -13.842 7.280 1.00 97.19 544 LEU A N 1
ATOM 4191 C CA . LEU A 1 544 ? 10.084 -13.795 6.931 1.00 97.19 544 LEU A CA 1
ATOM 4192 C C . LEU A 1 544 ? 10.337 -14.093 5.463 1.00 97.19 544 LEU A C 1
ATOM 4194 O O . LEU A 1 544 ? 9.798 -15.051 4.916 1.00 97.19 544 LEU A O 1
ATOM 4198 N N . GLU A 1 545 ? 11.286 -13.360 4.899 1.00 98.06 545 GLU A N 1
ATOM 4199 C CA . GLU A 1 545 ? 12.034 -13.785 3.725 1.00 98.06 545 GLU A CA 1
ATOM 4200 C C . GLU A 1 545 ? 13.507 -13.925 4.106 1.00 98.06 545 GLU A C 1
ATOM 4202 O O . GLU A 1 545 ? 14.100 -13.016 4.688 1.00 98.06 545 GLU A O 1
ATOM 4207 N N . ILE A 1 546 ? 14.100 -15.079 3.812 1.00 98.06 546 ILE A N 1
ATOM 4208 C CA . ILE A 1 546 ? 15.523 -15.342 4.026 1.00 98.06 546 ILE A CA 1
ATOM 4209 C C . ILE A 1 546 ? 16.078 -15.887 2.713 1.00 98.06 546 ILE A C 1
ATOM 4211 O O . ILE A 1 546 ? 15.580 -16.894 2.212 1.00 98.06 546 ILE A O 1
ATOM 4215 N N . THR A 1 547 ? 17.101 -15.228 2.173 1.00 97.75 547 THR A N 1
ATOM 4216 C CA . THR A 1 547 ? 17.725 -15.596 0.894 1.00 97.75 547 THR A CA 1
ATOM 4217 C C . THR A 1 547 ? 19.250 -15.485 0.965 1.00 97.75 547 THR A C 1
ATOM 4219 O O . THR A 1 547 ? 19.797 -14.673 1.721 1.00 97.75 547 THR A O 1
ATOM 4222 N N . ASP A 1 548 ? 19.952 -16.317 0.193 1.00 96.44 548 ASP A N 1
ATOM 4223 C CA . ASP A 1 548 ? 21.401 -16.242 -0.018 1.00 96.44 548 ASP A CA 1
ATOM 4224 C C . ASP A 1 548 ? 21.805 -15.221 -1.092 1.00 96.44 548 ASP A C 1
ATOM 4226 O O . ASP A 1 548 ? 22.987 -14.876 -1.180 1.00 96.44 548 ASP A O 1
ATOM 4230 N N . ASP A 1 549 ? 20.840 -14.688 -1.844 1.00 95.06 549 ASP A N 1
ATOM 4231 C CA . ASP A 1 549 ? 21.080 -13.672 -2.867 1.00 95.06 549 ASP A CA 1
ATOM 4232 C C . ASP A 1 549 ? 21.392 -12.286 -2.267 1.00 95.06 549 ASP A C 1
ATOM 4234 O O . ASP A 1 549 ? 21.341 -12.064 -1.051 1.00 95.06 549 ASP A O 1
ATOM 4238 N N . GLY A 1 550 ? 21.763 -11.326 -3.110 1.00 91.94 550 GLY A N 1
ATOM 4239 C CA . GLY A 1 550 ? 22.115 -9.977 -2.708 1.00 91.94 550 GLY A CA 1
ATOM 4240 C C . GLY A 1 550 ? 21.771 -8.902 -3.733 1.00 91.94 550 GLY A C 1
ATOM 4241 O O . GLY A 1 550 ? 21.061 -9.093 -4.706 1.00 91.94 550 GLY A O 1
ATOM 4242 N N . GLN A 1 551 ? 22.295 -7.710 -3.471 1.00 86.69 551 GLN A N 1
ATOM 4243 C CA . GLN A 1 551 ? 22.118 -6.539 -4.327 1.00 86.69 551 GLN A CA 1
ATOM 4244 C C . GLN A 1 551 ? 22.670 -6.776 -5.751 1.00 86.69 551 GLN A C 1
ATOM 4246 O O . GLN A 1 551 ? 23.707 -7.435 -5.884 1.00 86.69 551 GLN A O 1
ATOM 4251 N N . PRO A 1 552 ? 22.072 -6.169 -6.796 1.00 80.44 552 PRO A N 1
ATOM 4252 C CA . PRO A 1 552 ? 21.060 -5.106 -6.734 1.00 80.44 552 PRO A CA 1
ATOM 4253 C C . PRO A 1 552 ? 19.606 -5.581 -6.594 1.00 80.44 552 PRO A C 1
ATOM 4255 O O . PRO A 1 552 ? 18.742 -4.743 -6.368 1.00 80.44 552 PRO A O 1
ATOM 4258 N N . ASN A 1 553 ? 19.324 -6.875 -6.743 1.00 85.12 553 ASN A N 1
ATOM 4259 C CA . ASN A 1 553 ? 17.960 -7.390 -6.704 1.00 85.12 553 ASN A CA 1
ATOM 4260 C C . ASN A 1 553 ? 17.939 -8.796 -6.087 1.00 85.12 553 ASN A C 1
ATOM 4262 O O . ASN A 1 553 ? 18.105 -9.758 -6.815 1.00 85.12 553 ASN A O 1
ATOM 4266 N N . PRO A 1 554 ? 17.752 -8.940 -4.767 1.00 90.69 554 PRO A N 1
ATOM 4267 C CA . PRO A 1 554 ? 17.725 -10.255 -4.120 1.00 90.69 554 PRO A CA 1
ATOM 4268 C C . PRO A 1 554 ? 16.404 -11.028 -4.329 1.00 90.69 554 PRO A C 1
ATOM 4270 O O . PRO A 1 554 ? 16.217 -12.080 -3.722 1.00 90.69 554 PRO A O 1
ATOM 4273 N N . TYR A 1 555 ? 15.487 -10.491 -5.140 1.00 91.00 555 TYR A N 1
ATOM 4274 C CA . TYR A 1 555 ? 14.093 -10.927 -5.291 1.00 91.00 555 TYR A CA 1
ATOM 4275 C C . TYR A 1 555 ? 13.804 -11.610 -6.636 1.00 91.00 555 TYR A C 1
ATOM 4277 O O . TYR A 1 555 ? 12.688 -12.075 -6.876 1.00 91.00 555 TYR A O 1
ATOM 4285 N N . ASP A 1 556 ? 14.784 -11.635 -7.544 1.00 88.38 556 ASP A N 1
ATOM 4286 C CA . ASP A 1 556 ? 14.642 -12.144 -8.913 1.00 88.38 556 ASP A CA 1
ATOM 4287 C C . ASP A 1 556 ? 14.956 -13.638 -9.058 1.00 88.38 556 ASP A C 1
ATOM 4289 O O . ASP A 1 556 ? 14.736 -14.205 -10.130 1.00 88.38 556 ASP A O 1
ATOM 4293 N N . ASN A 1 557 ? 15.408 -14.293 -7.984 1.00 89.31 557 ASN A N 1
ATOM 4294 C CA . ASN A 1 557 ? 15.728 -15.715 -7.962 1.00 89.31 557 ASN A CA 1
ATOM 4295 C C . ASN A 1 557 ? 15.182 -16.404 -6.705 1.00 89.31 557 ASN A C 1
ATOM 4297 O O . ASN A 1 557 ? 15.231 -15.872 -5.598 1.00 89.31 557 ASN A O 1
ATOM 4301 N N . LEU A 1 558 ? 14.722 -17.648 -6.860 1.00 95.19 558 LEU A N 1
ATOM 4302 C CA . LEU A 1 558 ? 14.401 -18.513 -5.724 1.00 95.19 558 LEU A CA 1
ATOM 4303 C C . LEU A 1 558 ? 15.654 -19.300 -5.298 1.00 95.19 558 LEU A C 1
ATOM 4305 O O . LEU A 1 558 ? 16.237 -19.986 -6.146 1.00 95.19 558 LEU A O 1
ATOM 4309 N N . PRO A 1 559 ? 16.025 -19.327 -4.001 1.00 96.31 559 PRO A N 1
ATOM 4310 C CA . PRO A 1 559 ? 17.134 -20.146 -3.525 1.00 96.31 559 PRO A CA 1
ATOM 4311 C C . PRO A 1 559 ? 17.007 -21.631 -3.893 1.00 96.31 559 PRO A C 1
ATOM 4313 O O . PRO A 1 559 ? 15.925 -22.161 -4.191 1.00 96.31 559 PRO A O 1
ATOM 4316 N N . SER A 1 560 ? 18.132 -22.348 -3.831 1.00 97.31 560 SER A N 1
ATOM 4317 C CA . SER A 1 560 ? 18.174 -23.789 -4.119 1.00 97.31 560 SER A CA 1
ATOM 4318 C C . SER A 1 560 ? 17.180 -24.597 -3.266 1.00 97.31 560 SER A C 1
ATOM 4320 O O . SER A 1 560 ? 16.748 -24.165 -2.197 1.00 97.31 560 SER A O 1
ATOM 4322 N N . GLU A 1 561 ? 16.820 -25.806 -3.705 1.00 97.25 561 GLU A N 1
ATOM 4323 C CA . GLU A 1 561 ? 15.883 -26.664 -2.955 1.00 97.25 561 GLU A CA 1
ATOM 4324 C C . GLU A 1 561 ? 16.372 -26.980 -1.543 1.00 97.25 561 GLU A C 1
ATOM 4326 O O . GLU A 1 561 ? 15.603 -26.895 -0.591 1.00 97.25 561 GLU A O 1
ATOM 4331 N N . ALA A 1 562 ? 17.665 -27.262 -1.381 1.00 98.00 562 ALA A N 1
ATOM 4332 C CA . ALA A 1 562 ? 18.245 -27.515 -0.066 1.00 98.00 562 ALA A CA 1
ATOM 4333 C C . ALA A 1 562 ? 18.126 -26.296 0.866 1.00 98.00 562 ALA A C 1
ATOM 4335 O O . ALA A 1 562 ? 17.875 -26.461 2.060 1.00 98.00 562 ALA A O 1
ATOM 4336 N N . TYR A 1 563 ? 18.273 -25.088 0.317 1.00 98.50 563 TYR A N 1
ATOM 4337 C CA . TYR A 1 563 ? 18.129 -23.841 1.061 1.00 98.50 563 TYR A CA 1
ATOM 4338 C C . TYR A 1 563 ? 16.676 -23.613 1.490 1.00 98.50 563 TYR A C 1
ATOM 4340 O O . TYR A 1 563 ? 16.400 -23.414 2.672 1.00 98.50 563 TYR A O 1
ATOM 4348 N N . MET A 1 564 ? 15.733 -23.724 0.549 1.00 98.31 564 MET A N 1
ATOM 4349 C CA . MET A 1 564 ? 14.308 -23.536 0.834 1.00 98.31 564 MET A CA 1
ATOM 4350 C C . MET A 1 564 ? 13.783 -24.551 1.850 1.00 98.31 564 MET A C 1
ATOM 4352 O O . MET A 1 564 ? 13.056 -24.173 2.763 1.00 98.31 564 MET A O 1
ATOM 4356 N N . GLN A 1 565 ? 14.194 -25.819 1.765 1.00 97.69 565 GLN A N 1
ATOM 4357 C CA . GLN A 1 565 ? 13.805 -26.833 2.750 1.00 97.69 565 GLN A CA 1
ATOM 4358 C C . GLN A 1 565 ? 14.373 -26.547 4.147 1.00 97.69 565 GLN A C 1
ATOM 4360 O O . GLN A 1 565 ? 13.690 -26.777 5.144 1.00 97.69 565 GLN A O 1
ATOM 4365 N N . ALA A 1 566 ? 15.592 -26.003 4.240 1.00 97.38 566 ALA A N 1
ATOM 4366 C CA . ALA A 1 566 ? 16.152 -25.568 5.518 1.00 97.38 566 ALA A CA 1
ATOM 4367 C C . ALA A 1 566 ? 15.340 -24.413 6.133 1.00 97.38 566 ALA A C 1
ATOM 4369 O O . ALA A 1 566 ? 15.072 -24.433 7.334 1.00 97.38 566 ALA A O 1
ATOM 4370 N N . LEU A 1 567 ? 14.890 -23.454 5.316 1.00 98.00 567 LEU A N 1
ATOM 4371 C CA . LEU A 1 567 ? 14.026 -22.353 5.754 1.00 98.00 567 LEU A CA 1
ATOM 4372 C C . LEU A 1 567 ? 12.629 -22.831 6.167 1.00 98.00 567 LEU A C 1
ATOM 4374 O O . LEU A 1 567 ? 12.162 -22.503 7.256 1.00 98.00 567 LEU A O 1
ATOM 4378 N N . ILE A 1 568 ? 11.992 -23.674 5.354 1.00 98.00 568 ILE A N 1
ATOM 4379 C CA . ILE A 1 568 ? 10.687 -24.283 5.654 1.00 98.00 568 ILE A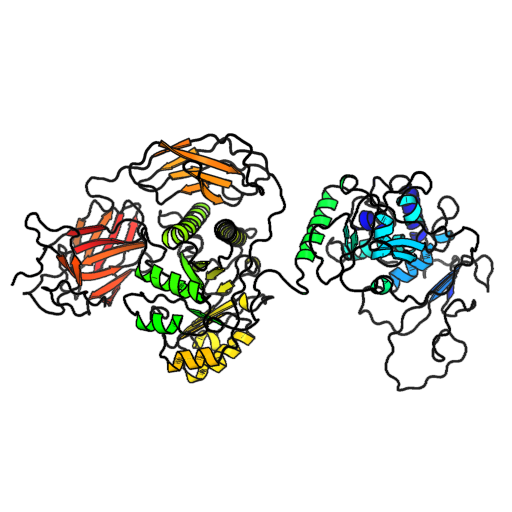 CA 1
ATOM 4380 C C . ILE A 1 568 ? 10.738 -25.089 6.960 1.00 98.00 568 ILE A C 1
ATOM 4382 O O . ILE A 1 568 ? 9.802 -25.034 7.759 1.00 98.00 568 ILE A O 1
ATOM 4386 N N . GLY A 1 569 ? 11.836 -25.811 7.201 1.00 95.25 569 GLY A N 1
ATOM 4387 C CA . GLY A 1 569 ? 12.058 -26.557 8.439 1.00 95.25 569 GLY A CA 1
ATOM 4388 C C . GLY A 1 569 ? 12.344 -25.682 9.666 1.00 95.25 569 GLY A C 1
ATOM 4389 O O . GLY A 1 569 ? 12.162 -26.151 10.788 1.00 95.25 569 GLY A O 1
ATOM 4390 N N . ALA A 1 570 ? 12.779 -24.432 9.474 1.00 95.31 570 ALA A N 1
ATOM 4391 C CA . ALA A 1 570 ? 13.115 -23.504 10.554 1.00 95.31 570 ALA A CA 1
ATOM 4392 C C . ALA A 1 570 ? 11.905 -22.734 11.106 1.00 95.31 570 ALA A C 1
ATOM 4394 O O . ALA A 1 570 ? 11.963 -22.251 12.236 1.00 95.31 570 ALA A O 1
ATOM 4395 N N . VAL A 1 571 ? 10.816 -22.627 10.340 1.00 95.31 571 VAL A N 1
ATOM 4396 C CA . VAL A 1 571 ? 9.608 -21.902 10.753 1.00 95.31 571 VAL A CA 1
ATOM 4397 C C . VAL A 1 571 ? 8.505 -22.870 11.205 1.00 95.31 571 VAL A C 1
ATOM 4399 O O . VAL A 1 571 ? 8.351 -23.947 10.622 1.00 95.31 571 VAL A O 1
ATOM 4402 N N . PRO A 1 572 ? 7.697 -22.535 12.227 1.00 92.56 572 PRO A N 1
ATOM 4403 C CA . PRO A 1 572 ? 6.599 -23.381 12.696 1.00 92.56 572 PRO A CA 1
ATOM 4404 C C . PRO A 1 572 ? 5.426 -23.434 11.707 1.00 92.56 572 PRO A C 1
ATOM 4406 O O . PRO A 1 572 ? 4.771 -24.472 11.631 1.00 92.56 572 PRO A O 1
ATOM 4409 N N . GLY A 1 573 ? 5.249 -22.417 10.858 1.00 91.88 573 GLY A N 1
ATOM 4410 C CA . GLY A 1 573 ? 4.091 -22.271 9.976 1.00 91.88 573 GLY A CA 1
ATOM 4411 C C . GLY A 1 573 ? 2.893 -21.635 10.682 1.00 91.88 573 GLY A C 1
ATOM 4412 O O . GLY A 1 573 ? 2.884 -21.517 11.903 1.00 91.88 573 GLY A O 1
ATOM 4413 N N . GLY A 1 574 ? 1.909 -21.192 9.909 1.00 91.12 574 GLY A N 1
ATOM 4414 C CA . GLY A 1 574 ? 0.715 -20.491 10.365 1.00 91.12 574 GLY A CA 1
ATOM 4415 C C . GLY A 1 574 ? -0.097 -19.955 9.189 1.00 91.12 574 GLY A C 1
ATOM 4416 O O . GLY A 1 574 ? 0.088 -20.399 8.055 1.00 91.12 574 GLY A O 1
ATOM 4417 N N . THR A 1 575 ? -0.960 -18.969 9.434 1.00 91.12 575 THR A N 1
ATOM 4418 C CA . THR A 1 575 ? -1.611 -18.215 8.346 1.00 91.12 575 THR A CA 1
ATOM 4419 C C . THR A 1 575 ? -1.450 -16.702 8.500 1.00 91.12 575 THR A C 1
ATOM 4421 O O . THR A 1 575 ? -1.290 -16.214 9.629 1.00 91.12 575 THR A O 1
ATOM 4424 N N . PRO A 1 576 ? -1.514 -15.933 7.397 1.00 90.25 576 PRO A N 1
ATOM 4425 C CA . PRO A 1 576 ? -1.494 -14.477 7.455 1.00 90.25 576 PRO A CA 1
ATOM 4426 C C . PRO A 1 576 ? -2.702 -13.928 8.236 1.00 90.25 576 PRO A C 1
ATOM 4428 O O . PRO A 1 576 ? -3.773 -14.545 8.196 1.00 90.25 576 PRO A O 1
ATOM 4431 N N . PRO A 1 577 ? -2.554 -12.794 8.945 1.00 88.44 577 PRO A N 1
ATOM 4432 C CA . PRO A 1 577 ? -3.622 -12.180 9.724 1.00 88.44 577 PRO A CA 1
ATOM 4433 C C . PRO A 1 577 ? -4.489 -11.318 8.802 1.00 88.44 577 PRO A C 1
ATOM 4435 O O . PRO A 1 577 ? -4.268 -10.121 8.672 1.00 88.44 577 PRO A O 1
ATOM 4438 N N . ILE A 1 578 ? -5.444 -11.928 8.106 1.00 87.25 578 ILE A N 1
ATOM 4439 C CA . ILE A 1 578 ? -6.347 -11.180 7.226 1.00 87.25 578 ILE A CA 1
ATOM 4440 C C . ILE A 1 578 ? -7.509 -10.678 8.069 1.00 87.25 578 ILE A C 1
ATOM 4442 O O . ILE A 1 578 ? -8.406 -11.447 8.404 1.00 87.25 578 ILE A O 1
ATOM 4446 N N . ASN A 1 579 ? -7.490 -9.393 8.408 1.00 79.00 579 ASN A N 1
ATOM 4447 C CA . ASN A 1 579 ? -8.579 -8.796 9.165 1.00 79.00 579 ASN A CA 1
ATOM 4448 C C . ASN A 1 579 ? -9.587 -8.205 8.185 1.00 79.00 579 ASN A C 1
ATOM 4450 O O . ASN A 1 579 ? -9.284 -7.232 7.492 1.00 79.00 579 ASN A O 1
ATOM 4454 N N . ASP A 1 580 ? -10.776 -8.790 8.088 1.00 65.06 580 ASP A N 1
ATOM 4455 C CA . ASP A 1 580 ? -11.863 -8.131 7.371 1.00 65.06 580 ASP A CA 1
ATOM 4456 C C . ASP A 1 580 ? -12.256 -6.840 8.096 1.00 65.06 580 ASP A C 1
ATOM 4458 O O . ASP A 1 580 ? -12.074 -6.686 9.306 1.00 65.06 580 ASP A O 1
ATOM 4462 N N . LEU A 1 581 ? -12.793 -5.880 7.345 1.00 55.41 581 LEU A N 1
ATOM 4463 C CA . LEU A 1 581 ? -13.277 -4.650 7.955 1.00 55.41 581 LEU A CA 1
ATOM 4464 C C . LEU A 1 581 ? -14.424 -4.952 8.910 1.00 55.41 581 LEU A C 1
ATOM 4466 O O . LEU A 1 581 ? -15.415 -5.582 8.530 1.00 55.41 581 LEU A O 1
ATOM 4470 N N . ALA A 1 582 ? -14.335 -4.402 10.119 1.00 41.94 582 ALA A N 1
ATOM 4471 C CA . ALA A 1 582 ? -15.494 -4.277 10.983 1.00 41.94 582 ALA A CA 1
ATOM 4472 C C . ALA A 1 582 ? -16.616 -3.569 10.202 1.00 41.94 582 ALA A C 1
ATOM 4474 O O . ALA A 1 582 ? -16.391 -2.537 9.558 1.00 41.94 582 ALA A O 1
ATOM 4475 N N . LYS A 1 583 ? -17.830 -4.139 10.218 1.00 34.56 583 LYS A N 1
ATOM 4476 C CA . LYS A 1 583 ? -18.996 -3.516 9.577 1.00 34.56 583 LYS A CA 1
ATOM 4477 C C . LYS A 1 583 ? -19.171 -2.114 10.156 1.00 34.56 583 LYS A C 1
ATOM 4479 O O . LYS A 1 583 ? -19.407 -1.963 11.350 1.00 34.56 583 LYS A O 1
ATOM 4484 N N . ALA A 1 584 ? -19.058 -1.102 9.300 1.00 32.25 584 ALA A N 1
ATOM 4485 C CA . ALA A 1 584 ? -19.239 0.285 9.695 1.00 32.25 584 ALA A CA 1
ATOM 4486 C C . ALA A 1 584 ? -20.635 0.477 10.305 1.00 32.25 584 ALA A C 1
ATOM 4488 O O . ALA A 1 584 ? -21.646 0.211 9.651 1.00 32.25 584 ALA A O 1
ATOM 4489 N N . ALA A 1 585 ? -20.695 0.962 11.544 1.00 30.97 585 ALA A N 1
ATOM 4490 C CA . ALA A 1 585 ? -21.930 1.487 12.097 1.00 30.97 585 ALA A CA 1
ATOM 4491 C C . ALA A 1 585 ? -22.255 2.818 11.404 1.00 30.97 585 ALA A C 1
ATOM 4493 O O . ALA A 1 585 ? -21.393 3.670 11.168 1.00 30.97 585 ALA A O 1
ATOM 4494 N N . SER A 1 586 ? -23.518 2.969 11.028 1.00 30.62 586 SER A N 1
ATOM 4495 C CA . SER A 1 586 ? -24.030 4.095 10.261 1.00 30.62 586 SER A CA 1
ATOM 4496 C C . SER A 1 586 ? -23.799 5.434 10.967 1.00 30.62 586 SER A C 1
ATOM 4498 O O . SER A 1 586 ? -24.418 5.716 11.990 1.00 30.62 586 SER A O 1
ATOM 4500 N N . SER A 1 587 ? -22.989 6.298 10.357 1.00 36.06 587 SER A N 1
ATOM 4501 C CA . SER A 1 587 ? -23.023 7.745 10.569 1.00 36.06 587 SER A CA 1
ATOM 4502 C C . SER A 1 587 ? -23.069 8.453 9.212 1.00 36.06 587 SER A C 1
ATOM 4504 O O . SER A 1 587 ? -22.483 8.000 8.225 1.00 36.06 587 SER A O 1
ATOM 4506 N N . TYR A 1 588 ? -23.864 9.519 9.143 1.00 34.16 588 TYR A N 1
ATOM 4507 C CA . TYR A 1 588 ? -24.177 10.253 7.920 1.00 34.16 588 TYR A CA 1
ATOM 4508 C C . TYR A 1 588 ? -23.618 11.670 8.026 1.00 34.16 588 TYR A C 1
ATOM 4510 O O . TYR A 1 588 ? -23.858 12.356 9.020 1.00 34.16 588 TYR A O 1
ATOM 4518 N N . ALA A 1 589 ? -22.905 12.108 6.991 1.00 39.97 589 ALA A N 1
ATOM 4519 C CA . ALA A 1 589 ? -22.588 13.510 6.767 1.00 39.97 589 ALA A CA 1
ATOM 4520 C C . ALA A 1 589 ? -23.404 13.991 5.561 1.00 39.97 589 ALA A C 1
ATOM 4522 O O . ALA A 1 589 ? -23.099 13.628 4.425 1.00 39.97 589 ALA A O 1
ATOM 4523 N N . ASP A 1 590 ? -24.453 14.780 5.805 1.00 45.78 590 ASP A N 1
ATOM 4524 C CA . ASP A 1 590 ? -25.205 15.427 4.725 1.00 45.78 590 ASP A CA 1
ATOM 4525 C C . ASP A 1 590 ? -24.400 16.597 4.154 1.00 45.78 590 ASP A C 1
ATOM 4527 O O . ASP A 1 590 ? -23.885 17.427 4.908 1.00 45.78 590 ASP A O 1
ATOM 4531 N N . GLY A 1 591 ? -24.321 16.693 2.830 1.00 56.44 591 GLY A N 1
ATOM 4532 C CA . GLY A 1 591 ? -23.686 17.816 2.146 1.00 56.44 591 GLY A CA 1
ATOM 4533 C C . GLY A 1 591 ? -22.952 17.406 0.875 1.00 56.44 591 GLY A C 1
ATOM 4534 O O . GLY A 1 591 ? -22.155 16.479 0.869 1.00 56.44 591 GLY A O 1
ATOM 4535 N N . LEU A 1 592 ? -23.192 18.128 -0.217 1.00 68.38 592 LEU A N 1
ATOM 4536 C CA . LEU A 1 592 ? -22.446 17.977 -1.465 1.00 68.38 592 LEU A CA 1
ATOM 4537 C C . LEU A 1 592 ? -21.420 19.108 -1.578 1.00 68.38 592 LEU A C 1
ATOM 4539 O O . LEU A 1 592 ? -21.764 20.252 -1.256 1.00 68.38 592 LEU A O 1
ATOM 4543 N N . PRO A 1 593 ? -20.202 18.848 -2.087 1.00 79.56 593 PRO A N 1
ATOM 4544 C CA . PRO A 1 593 ? -19.336 19.939 -2.499 1.00 79.56 593 PRO A CA 1
ATOM 4545 C C . PRO A 1 593 ? -20.038 20.698 -3.636 1.00 79.56 593 PRO A C 1
ATOM 4547 O O . PRO A 1 593 ? -20.358 20.130 -4.681 1.00 79.56 593 PRO A O 1
ATOM 4550 N N . SER A 1 594 ? -20.361 21.973 -3.417 1.00 75.81 594 SER A N 1
ATOM 4551 C CA . SER A 1 594 ? -21.184 22.763 -4.350 1.00 75.81 594 SER A CA 1
ATOM 4552 C C . SER A 1 594 ? -20.380 23.366 -5.509 1.00 75.81 594 SER A C 1
ATOM 4554 O O . SER A 1 594 ? -20.952 23.837 -6.495 1.00 75.81 594 SER A O 1
ATOM 4556 N N . ASP A 1 595 ? -19.055 23.322 -5.407 1.00 87.56 595 ASP A N 1
ATOM 4557 C CA . ASP A 1 595 ? -18.092 24.025 -6.248 1.00 87.56 595 ASP A CA 1
ATOM 4558 C C . ASP A 1 595 ? -17.121 23.086 -6.976 1.00 87.56 595 ASP A C 1
ATOM 4560 O O . ASP A 1 595 ? -16.081 23.541 -7.452 1.00 87.56 595 ASP A O 1
ATOM 4564 N N . VAL A 1 596 ? -17.466 21.797 -7.100 1.00 91.12 596 VAL A N 1
ATOM 4565 C CA . VAL A 1 596 ? -16.656 20.835 -7.861 1.00 91.12 596 VAL A CA 1
ATOM 4566 C C . VAL A 1 596 ? -16.350 21.415 -9.248 1.00 91.12 596 VAL A C 1
ATOM 4568 O O . VAL A 1 596 ? -17.231 21.931 -9.953 1.00 91.12 596 VAL A O 1
ATOM 4571 N N . ALA A 1 597 ? -15.084 21.344 -9.642 1.00 93.94 597 ALA A N 1
ATOM 4572 C CA . ALA A 1 597 ? -14.605 21.847 -10.918 1.00 93.94 597 ALA A CA 1
ATOM 4573 C C . ALA A 1 597 ? -13.474 20.977 -11.466 1.00 93.94 597 ALA A C 1
ATOM 4575 O O . ALA A 1 597 ? -12.680 20.419 -10.712 1.00 93.94 597 ALA A O 1
ATOM 4576 N N . VAL A 1 598 ? -13.384 20.914 -12.795 1.00 96.62 598 VAL A N 1
ATOM 4577 C CA . VAL A 1 598 ? -12.199 20.408 -13.492 1.00 96.62 598 VAL A CA 1
ATOM 4578 C C . VAL A 1 598 ? -11.118 21.478 -13.391 1.00 96.62 598 VAL A C 1
ATOM 4580 O O . VAL A 1 598 ? -11.270 22.561 -13.960 1.00 96.62 598 VAL A O 1
ATOM 4583 N N . SER A 1 599 ? -10.049 21.195 -12.651 1.00 96.38 599 SER A N 1
ATOM 4584 C CA . SER A 1 599 ? -8.909 22.104 -12.507 1.00 96.38 599 SER A CA 1
ATOM 4585 C C . SER A 1 599 ? -7.894 21.922 -13.636 1.00 96.38 599 SER A C 1
ATOM 4587 O O . SER A 1 599 ? -7.269 22.892 -14.068 1.00 96.38 599 SER A O 1
ATOM 4589 N N . SER A 1 600 ? -7.763 20.701 -14.159 1.00 96.31 600 SER A N 1
ATOM 4590 C CA . SER A 1 600 ? -6.944 20.394 -15.330 1.00 96.31 600 SER A CA 1
ATOM 4591 C C . SER A 1 600 ? -7.453 19.153 -16.068 1.00 96.31 600 SER A C 1
ATOM 4593 O O . SER A 1 600 ? -8.204 18.327 -15.543 1.00 96.31 600 SER A O 1
ATOM 4595 N N . SER A 1 601 ? -7.060 19.022 -17.332 1.00 96.50 601 SER A N 1
ATOM 4596 C CA . SER A 1 601 ? -7.276 17.812 -18.122 1.00 96.50 601 SER A CA 1
ATOM 4597 C C . SER A 1 601 ? -6.092 17.591 -19.046 1.00 96.50 601 SER A C 1
ATOM 4599 O O . SER A 1 601 ? -5.519 18.545 -19.588 1.00 96.50 601 SER A O 1
ATOM 4601 N N . ASP A 1 602 ? -5.735 16.327 -19.219 1.00 96.94 602 ASP A N 1
ATOM 4602 C CA . ASP A 1 602 ? -4.593 15.909 -20.009 1.00 96.94 602 ASP A CA 1
ATOM 4603 C C . ASP A 1 602 ? -4.929 14.758 -20.967 1.00 96.94 602 ASP A C 1
ATOM 4605 O O . ASP A 1 602 ? -6.100 14.443 -21.174 1.00 96.94 602 ASP A O 1
ATOM 4609 N N . TYR A 1 603 ? -3.923 14.166 -21.616 1.00 97.31 603 TYR A N 1
ATOM 4610 C CA . TYR A 1 603 ? -4.107 13.072 -22.570 1.00 97.31 603 TYR A CA 1
ATOM 4611 C C . TYR A 1 603 ? -4.795 11.858 -21.955 1.00 97.31 603 TYR A C 1
ATOM 4613 O O . TYR A 1 603 ? -5.625 11.258 -22.617 1.00 97.31 603 TYR A O 1
ATOM 4621 N N . SER A 1 604 ? -4.502 11.508 -20.704 1.00 96.44 604 SER A N 1
ATOM 4622 C CA . SER A 1 604 ? -5.063 10.308 -20.067 1.00 96.44 604 SER A CA 1
ATOM 4623 C C . SER A 1 604 ? -5.544 10.546 -18.637 1.00 96.44 604 SER A C 1
ATOM 4625 O O . SER A 1 604 ? -5.626 9.606 -17.842 1.00 96.44 604 SER A O 1
ATOM 4627 N N . SER A 1 605 ? -5.809 11.804 -18.273 1.00 97.50 605 SER A N 1
ATOM 4628 C CA . SER A 1 605 ? -6.224 12.162 -16.919 1.00 97.50 605 SER A CA 1
ATOM 4629 C C . SER A 1 605 ? -7.074 13.429 -16.851 1.00 97.50 605 SER A C 1
ATOM 4631 O O . SER A 1 605 ? -7.022 14.299 -17.723 1.00 97.50 605 SER A O 1
ATOM 4633 N N . VAL A 1 606 ? -7.863 13.531 -15.785 1.00 98.19 606 VAL A N 1
ATOM 4634 C CA . VAL A 1 606 ? -8.639 14.716 -15.408 1.00 98.19 606 VAL A CA 1
ATOM 4635 C C . VAL A 1 606 ? -8.445 14.955 -13.915 1.00 98.19 606 VAL A C 1
ATOM 4637 O O . VAL A 1 606 ? -8.643 14.042 -13.113 1.00 98.19 606 VAL A O 1
ATOM 4640 N N . THR A 1 607 ? -8.091 16.183 -13.533 1.00 97.88 607 THR A N 1
ATOM 4641 C CA . THR A 1 607 ? -8.004 16.587 -12.125 1.00 97.88 607 THR A CA 1
ATOM 4642 C C . THR A 1 607 ? -9.240 17.389 -11.734 1.00 97.88 607 THR A C 1
ATOM 4644 O O . THR A 1 607 ? -9.632 18.345 -12.409 1.00 97.88 607 THR A O 1
ATOM 4647 N N . LEU A 1 608 ? -9.843 16.999 -10.617 1.00 96.94 608 LEU A N 1
ATOM 4648 C CA . LEU A 1 608 ? -10.998 17.637 -10.001 1.00 96.94 608 LEU A CA 1
ATOM 4649 C C . LEU A 1 608 ? -10.582 18.306 -8.689 1.00 96.94 608 LEU A C 1
ATOM 4651 O O . LEU A 1 608 ? -9.734 17.785 -7.965 1.00 96.94 608 LEU A O 1
ATOM 4655 N N . THR A 1 609 ? -11.204 19.437 -8.367 1.00 96.12 609 THR A N 1
ATOM 4656 C CA . THR A 1 609 ? -11.040 20.142 -7.085 1.00 96.12 609 THR A CA 1
ATOM 4657 C C . THR A 1 609 ? -12.385 20.601 -6.548 1.00 96.12 609 THR A C 1
ATOM 4659 O O . THR A 1 609 ? -13.283 20.916 -7.333 1.00 96.12 609 THR A O 1
ATOM 4662 N N . TRP A 1 610 ? -12.508 20.673 -5.226 1.00 93.38 610 TRP A N 1
ATOM 4663 C CA . TRP A 1 610 ? -13.700 21.156 -4.527 1.00 93.38 610 TRP A CA 1
ATOM 4664 C C . TRP A 1 610 ? -13.336 21.794 -3.179 1.00 93.38 610 TRP A C 1
ATOM 4666 O O . TRP A 1 610 ? -12.202 21.680 -2.710 1.00 93.38 610 TRP A O 1
ATOM 4676 N N . SER A 1 611 ? -14.293 22.476 -2.552 1.00 90.50 611 SER A N 1
ATOM 4677 C CA . SER A 1 611 ? -14.166 22.974 -1.180 1.00 90.50 611 SER A CA 1
ATOM 4678 C C . SER A 1 611 ? -14.531 21.902 -0.156 1.00 90.50 611 SER A C 1
ATOM 4680 O O . SER A 1 611 ? -15.380 21.044 -0.405 1.00 90.50 611 SER A O 1
ATOM 4682 N N . SER A 1 612 ? -13.926 21.976 1.032 1.00 88.62 612 SER A N 1
ATOM 4683 C CA . SER A 1 612 ? -14.248 21.056 2.121 1.00 88.62 612 SER A CA 1
ATOM 4684 C C . SER A 1 612 ? -15.690 21.229 2.613 1.00 88.62 612 SER A C 1
ATOM 4686 O O . SER A 1 612 ? -16.215 22.338 2.723 1.00 88.62 612 SER A O 1
ATOM 4688 N N . VAL A 1 613 ? -16.331 20.107 2.931 1.00 82.94 613 VAL A N 1
ATOM 4689 C CA . VAL A 1 613 ? -17.674 20.034 3.508 1.00 82.94 613 VAL A CA 1
ATOM 4690 C C . VAL A 1 613 ? -17.545 19.712 4.997 1.00 82.94 613 VAL A C 1
ATOM 4692 O O . VAL A 1 613 ? -16.829 18.790 5.388 1.00 82.94 613 VAL A O 1
ATOM 4695 N N . ALA A 1 614 ? -18.221 20.487 5.847 1.00 80.00 614 ALA A N 1
ATOM 4696 C CA . ALA A 1 614 ? -18.175 20.293 7.294 1.00 80.00 614 ALA A CA 1
ATOM 4697 C C . ALA A 1 614 ? -18.689 18.897 7.684 1.00 80.00 614 ALA A C 1
ATOM 4699 O O . ALA A 1 614 ? -19.727 18.459 7.195 1.00 80.00 614 ALA A O 1
ATOM 4700 N N . ASN A 1 615 ? -17.976 18.227 8.594 1.00 72.81 615 ASN A N 1
ATOM 4701 C CA . ASN A 1 615 ? -18.265 16.867 9.070 1.00 72.81 615 ASN A CA 1
ATOM 4702 C C . ASN A 1 615 ? -18.207 15.762 7.999 1.00 72.81 615 ASN A C 1
ATOM 4704 O O . ASN A 1 615 ? -18.613 14.640 8.291 1.00 72.81 615 ASN A O 1
ATOM 4708 N N . ALA A 1 616 ? -17.709 16.037 6.787 1.00 76.38 616 ALA A N 1
ATOM 4709 C CA . ALA A 1 616 ? -17.484 14.988 5.799 1.00 76.38 616 ALA A CA 1
ATOM 4710 C C . ALA A 1 616 ? -16.519 13.929 6.354 1.00 76.38 616 ALA A C 1
ATOM 4712 O O . ALA A 1 616 ? -15.503 14.268 6.958 1.00 76.38 616 ALA A O 1
ATOM 4713 N N . LEU A 1 617 ? -16.834 12.653 6.126 1.00 76.12 617 LEU A N 1
ATOM 4714 C CA . LEU A 1 617 ? -15.955 11.528 6.471 1.00 76.12 617 LEU A CA 1
ATOM 4715 C C . LEU A 1 617 ? -14.913 11.251 5.374 1.00 76.12 617 LEU A C 1
ATOM 4717 O O . LEU A 1 617 ? -13.877 10.647 5.630 1.00 76.12 617 LEU A O 1
ATOM 4721 N N . GLY A 1 618 ? -15.189 11.722 4.160 1.00 83.19 618 GLY A N 1
ATOM 4722 C CA . GLY A 1 618 ? -14.378 11.555 2.962 1.00 83.19 618 GLY A CA 1
ATOM 4723 C C . GLY A 1 618 ? -15.143 12.025 1.728 1.00 83.19 618 GLY A C 1
ATOM 4724 O O . GLY A 1 618 ? -16.281 12.499 1.844 1.00 83.19 618 GLY A O 1
ATOM 4725 N N . TYR A 1 619 ? -14.547 11.862 0.551 1.00 86.75 619 TYR A N 1
ATOM 4726 C CA . TYR A 1 619 ? -15.150 12.179 -0.742 1.00 86.75 619 TYR A CA 1
ATOM 4727 C C . TYR A 1 619 ? -15.010 11.011 -1.714 1.00 86.75 619 TYR A C 1
ATOM 4729 O O . TYR A 1 619 ? -13.903 10.590 -2.021 1.00 86.75 619 TYR A O 1
ATOM 4737 N N . GLY A 1 620 ? -16.130 10.524 -2.239 1.00 88.50 620 GLY A N 1
ATOM 4738 C CA . GLY A 1 620 ? -16.153 9.582 -3.351 1.00 88.50 620 GLY A CA 1
ATOM 4739 C C . GLY A 1 620 ? -16.194 10.330 -4.679 1.00 88.50 620 GLY A C 1
ATOM 4740 O O . GLY A 1 620 ? -17.051 11.200 -4.874 1.00 88.50 620 GLY A O 1
ATOM 4741 N N . VAL A 1 621 ? -15.298 9.977 -5.597 1.00 91.19 621 VAL A N 1
ATOM 4742 C CA . VAL A 1 621 ? -15.284 10.469 -6.977 1.00 91.19 621 VAL A CA 1
ATOM 4743 C C . VAL A 1 621 ? -15.910 9.417 -7.874 1.00 91.19 621 VAL A C 1
ATOM 4745 O O . VAL A 1 621 ? -15.483 8.264 -7.907 1.00 91.19 621 VAL A O 1
ATOM 4748 N N . TYR A 1 622 ? -16.923 9.825 -8.627 1.00 90.81 622 TYR A N 1
ATOM 4749 C CA . TYR A 1 622 ? -17.669 8.963 -9.524 1.00 90.81 622 TYR A CA 1
ATOM 4750 C C . TYR A 1 622 ? -17.403 9.378 -10.964 1.00 90.81 622 TYR A C 1
ATOM 4752 O O . TYR A 1 622 ? -17.570 10.547 -11.309 1.00 90.81 622 TYR A O 1
ATOM 4760 N N . LYS A 1 623 ? -17.031 8.414 -11.803 1.00 93.56 623 LYS A N 1
ATOM 4761 C CA . LYS A 1 623 ? -16.924 8.550 -13.255 1.00 93.56 623 LYS A CA 1
ATOM 4762 C C . LYS A 1 623 ? -18.071 7.773 -13.888 1.00 93.56 623 LYS A C 1
ATOM 4764 O O . LYS A 1 623 ? -18.205 6.577 -13.639 1.00 93.56 623 LYS A O 1
ATOM 4769 N N . ASP A 1 624 ? -18.904 8.436 -14.684 1.00 91.94 624 ASP A N 1
ATOM 4770 C CA . ASP A 1 624 ? -20.046 7.809 -15.371 1.00 91.94 624 ASP A CA 1
ATOM 4771 C C . ASP A 1 624 ? -20.951 7.009 -14.414 1.00 91.94 624 ASP A C 1
ATOM 4773 O O . ASP A 1 624 ? -21.412 5.908 -14.707 1.00 91.94 624 ASP A O 1
ATOM 4777 N N . GLY A 1 625 ? -21.171 7.572 -13.219 1.00 85.19 625 GLY A N 1
ATOM 4778 C CA . GLY A 1 625 ? -21.982 6.982 -12.150 1.00 85.19 625 GLY A CA 1
ATOM 4779 C C . GLY A 1 625 ? -21.296 5.881 -11.329 1.00 85.19 625 GLY A C 1
ATOM 4780 O O . GLY A 1 625 ? -21.889 5.410 -10.361 1.00 85.19 625 GLY A O 1
ATOM 4781 N N . THR A 1 626 ? -20.060 5.499 -11.659 1.00 87.06 626 THR A N 1
ATOM 4782 C CA . THR A 1 626 ? -19.292 4.455 -10.957 1.00 87.06 626 THR A CA 1
ATOM 4783 C C . THR A 1 626 ? -18.250 5.077 -10.036 1.00 87.06 626 THR A C 1
ATOM 4785 O O . THR A 1 626 ? -17.513 5.956 -10.471 1.00 87.06 626 THR A O 1
ATOM 4788 N N . LEU A 1 627 ? -18.169 4.626 -8.779 1.00 86.69 627 LEU A N 1
ATOM 4789 C CA . LEU A 1 627 ? -17.127 5.052 -7.835 1.00 86.69 627 LEU A CA 1
ATOM 4790 C C . LEU A 1 627 ? -15.753 4.584 -8.334 1.00 86.69 627 LEU A C 1
ATOM 4792 O O . LEU A 1 627 ? -15.530 3.375 -8.451 1.00 86.69 627 LEU A O 1
ATOM 4796 N N . VAL A 1 628 ? -14.862 5.539 -8.605 1.00 90.38 628 VAL A N 1
ATOM 4797 C CA . VAL A 1 628 ? -13.502 5.292 -9.115 1.00 90.38 628 VAL A CA 1
ATOM 4798 C C . VAL A 1 628 ? -12.395 5.693 -8.147 1.00 90.38 628 VAL A C 1
ATOM 4800 O O . VAL A 1 628 ? -11.274 5.257 -8.350 1.00 90.38 628 VAL A O 1
ATOM 4803 N N . LEU A 1 629 ? -12.687 6.539 -7.155 1.00 91.56 629 LEU A N 1
ATOM 4804 C CA . LEU A 1 629 ? -11.761 6.926 -6.086 1.00 91.56 629 LEU A CA 1
ATOM 4805 C C . LEU A 1 629 ? -12.549 7.254 -4.821 1.00 91.56 629 LEU A C 1
ATOM 4807 O O . LEU A 1 629 ? -13.679 7.750 -4.909 1.00 91.56 629 LEU A O 1
ATOM 4811 N N . GLU A 1 630 ? -11.932 7.084 -3.664 1.00 88.19 630 GLU A N 1
ATOM 4812 C CA . GLU A 1 630 ? -12.441 7.535 -2.379 1.00 88.19 630 GLU A CA 1
ATOM 4813 C C . GLU A 1 630 ? -11.321 8.219 -1.585 1.00 88.19 630 GLU A C 1
ATOM 4815 O O . GLU A 1 630 ? -10.225 7.710 -1.474 1.00 88.19 630 GLU A O 1
ATOM 4820 N N . LEU A 1 631 ? -11.542 9.412 -1.043 1.00 88.06 631 LEU A N 1
ATOM 4821 C CA . LEU A 1 631 ? -10.467 10.194 -0.424 1.00 88.06 631 LEU A CA 1
ATOM 4822 C C . LEU A 1 631 ? -10.840 10.619 0.995 1.00 88.06 631 LEU A C 1
ATOM 4824 O O . LEU A 1 631 ? -11.996 10.986 1.226 1.00 88.06 631 LEU A O 1
ATOM 4828 N N . PRO A 1 632 ? -9.885 10.663 1.943 1.00 87.56 632 PRO A N 1
ATOM 4829 C CA . PRO A 1 632 ? -10.143 11.193 3.275 1.00 87.56 632 PRO A CA 1
ATOM 4830 C C . PRO A 1 632 ? -10.575 12.662 3.216 1.00 87.56 632 PRO A C 1
ATOM 4832 O O . PRO A 1 632 ? -10.212 13.414 2.311 1.00 87.56 632 PRO A O 1
ATOM 4835 N N . ALA A 1 633 ? -11.334 13.103 4.222 1.00 85.69 633 ALA A N 1
ATOM 4836 C CA . ALA A 1 633 ? -11.944 14.437 4.250 1.00 85.69 633 ALA A CA 1
ATOM 4837 C C . ALA A 1 633 ? -10.942 15.609 4.221 1.00 85.69 633 ALA A C 1
ATOM 4839 O O . ALA A 1 633 ? -11.326 16.745 3.929 1.00 85.69 633 ALA A O 1
ATOM 4840 N N . SER A 1 634 ? -9.670 15.340 4.526 1.00 87.50 634 SER A N 1
ATOM 4841 C CA . SER A 1 634 ? -8.558 16.288 4.437 1.00 87.50 634 SER A CA 1
ATOM 4842 C C . SER A 1 634 ? -8.120 16.590 2.999 1.00 87.50 634 SER A C 1
ATOM 4844 O O . SER A 1 634 ? -7.453 17.600 2.780 1.00 87.50 634 SER A O 1
ATOM 4846 N N . LEU A 1 635 ? -8.492 15.756 2.023 1.00 91.69 635 LEU A N 1
ATOM 4847 C CA . LEU A 1 635 ? -8.089 15.879 0.624 1.00 91.69 635 LEU A CA 1
ATOM 4848 C C . LEU A 1 635 ? -9.280 16.331 -0.225 1.00 91.69 635 LEU A C 1
ATOM 4850 O O . LEU A 1 635 ? -10.296 15.648 -0.321 1.00 91.69 635 LEU A O 1
ATOM 4854 N N . THR A 1 636 ? -9.160 17.499 -0.857 1.00 93.88 636 THR A N 1
ATOM 4855 C CA . THR A 1 636 ? -10.240 18.110 -1.656 1.00 93.88 636 THR A CA 1
ATOM 4856 C C . THR A 1 636 ? -9.885 18.246 -3.139 1.00 93.88 636 THR A C 1
ATOM 4858 O O . THR A 1 636 ? -10.303 19.174 -3.842 1.00 93.88 636 THR A O 1
ATOM 4861 N N . ARG A 1 637 ? -9.060 17.311 -3.606 1.00 95.62 637 ARG A N 1
ATOM 4862 C CA . ARG A 1 637 ? -8.550 17.189 -4.968 1.00 95.62 637 ARG A CA 1
ATOM 4863 C C . ARG A 1 637 ? -8.467 15.710 -5.323 1.00 95.62 637 ARG A C 1
ATOM 4865 O O . ARG A 1 637 ? -8.143 14.909 -4.460 1.00 95.62 637 ARG A O 1
ATOM 4872 N N . ALA A 1 638 ? -8.699 15.364 -6.584 1.00 95.81 638 ALA A N 1
ATOM 4873 C CA . ALA A 1 638 ? -8.441 14.025 -7.109 1.00 95.81 638 ALA A CA 1
ATOM 4874 C C . ALA A 1 638 ? -7.958 14.096 -8.554 1.00 95.81 638 ALA A C 1
ATOM 4876 O O . ALA A 1 638 ? -8.475 14.909 -9.322 1.00 95.81 638 ALA A O 1
ATOM 4877 N N . THR A 1 639 ? -7.045 13.210 -8.948 1.00 97.75 639 THR A N 1
ATOM 4878 C CA . THR A 1 639 ? -6.669 13.032 -10.357 1.00 97.75 639 THR A CA 1
ATOM 4879 C C . THR A 1 639 ? -7.078 11.646 -10.828 1.00 97.75 639 THR A C 1
ATOM 4881 O O . THR A 1 639 ? -6.439 10.647 -10.504 1.00 97.75 639 THR A O 1
ATOM 4884 N N . VAL A 1 640 ? -8.136 11.593 -11.636 1.00 97.50 640 VAL A N 1
ATOM 4885 C CA . VAL A 1 640 ? -8.588 10.362 -12.288 1.00 97.50 640 VAL A CA 1
ATOM 4886 C C . VAL A 1 640 ? -7.721 10.148 -13.524 1.00 97.50 640 VAL A C 1
ATOM 4888 O O . VAL A 1 640 ? -7.764 10.956 -14.452 1.00 97.50 640 VAL A O 1
ATOM 4891 N N . GLY A 1 641 ? -6.894 9.106 -13.510 1.00 95.19 641 GLY A N 1
ATOM 4892 C CA . GLY A 1 641 ? -6.003 8.706 -14.597 1.00 95.19 641 GLY A CA 1
ATOM 4893 C C . GLY A 1 641 ? -6.538 7.504 -15.378 1.00 95.19 641 GLY A C 1
ATOM 4894 O O . GLY A 1 641 ? -7.717 7.168 -15.287 1.00 95.19 641 GLY A O 1
ATOM 4895 N N . MET A 1 642 ? -5.660 6.881 -16.176 1.00 92.69 642 MET A N 1
ATOM 4896 C CA . MET A 1 642 ? -5.976 5.728 -17.041 1.00 92.69 642 MET A CA 1
ATOM 4897 C C . MET A 1 642 ? -7.197 5.960 -17.951 1.00 92.69 642 MET A C 1
ATOM 4899 O O . MET A 1 642 ? -7.923 5.031 -18.292 1.00 92.69 642 MET A O 1
ATOM 4903 N N . LEU A 1 643 ? -7.438 7.217 -18.333 1.00 95.50 643 LEU A N 1
ATOM 4904 C CA . LEU A 1 643 ? -8.509 7.582 -19.253 1.00 95.50 643 LEU A CA 1
ATOM 4905 C C . LEU A 1 643 ? -8.028 7.457 -20.698 1.00 95.50 643 LEU A C 1
ATOM 4907 O O . LEU A 1 643 ? -6.886 7.801 -21.007 1.00 95.50 643 LEU A O 1
ATOM 4911 N N . ASP A 1 644 ? -8.929 7.057 -21.592 1.00 94.94 644 ASP A N 1
ATOM 4912 C CA . ASP A 1 644 ? -8.634 7.005 -23.021 1.00 94.94 644 ASP A CA 1
ATOM 4913 C C . ASP A 1 644 ? -8.372 8.414 -23.583 1.00 94.94 644 ASP A C 1
ATOM 4915 O O . ASP A 1 644 ? -9.184 9.330 -23.360 1.00 94.94 644 ASP A O 1
ATOM 4919 N N . PRO A 1 645 ? -7.288 8.618 -24.351 1.00 96.62 645 PRO A N 1
ATOM 4920 C CA . PRO A 1 645 ? -7.034 9.887 -25.018 1.00 96.62 645 PRO A CA 1
ATOM 4921 C C . PRO A 1 645 ? -8.088 10.278 -26.051 1.00 96.62 645 PRO A C 1
ATOM 4923 O O . PRO A 1 645 ? -8.604 9.451 -26.797 1.00 96.62 645 PRO A O 1
ATOM 4926 N N . GLY A 1 646 ? -8.378 11.578 -26.132 1.00 97.12 646 GLY A N 1
ATOM 4927 C CA . GLY A 1 646 ? -9.380 12.140 -27.043 1.00 97.12 646 GLY A CA 1
ATOM 4928 C C . GLY A 1 646 ? -10.836 11.854 -26.659 1.00 97.12 646 GLY A C 1
ATOM 4929 O O . GLY A 1 646 ? -11.734 12.064 -27.476 1.00 97.12 646 GLY A O 1
ATOM 4930 N N . SER A 1 647 ? -11.083 11.395 -25.435 1.00 97.00 647 SER A N 1
ATOM 4931 C CA . SER A 1 647 ? -12.422 11.183 -24.892 1.00 97.00 647 SER A CA 1
ATOM 4932 C C . SER A 1 647 ? -13.122 12.514 -24.634 1.00 97.00 647 SER A C 1
ATOM 4934 O O . SER A 1 647 ? -12.516 13.469 -24.147 1.00 97.00 647 SER A O 1
ATOM 4936 N N . SER A 1 648 ? -14.424 12.581 -24.908 1.00 95.94 648 SER A N 1
ATOM 4937 C CA . SER A 1 648 ? -15.244 13.769 -24.646 1.00 95.94 648 SER A CA 1
ATOM 4938 C C . SER A 1 648 ? -16.539 13.404 -23.934 1.00 95.94 648 SER A C 1
ATOM 4940 O O . SER A 1 648 ? -17.038 12.291 -24.078 1.00 95.94 648 SER A O 1
ATOM 4942 N N . GLY A 1 649 ? -17.076 14.342 -23.151 1.00 94.62 649 GLY A N 1
ATOM 4943 C CA . GLY A 1 649 ? -18.321 14.132 -22.411 1.00 94.62 649 GLY A CA 1
ATOM 4944 C C . GLY A 1 649 ? -18.203 13.148 -21.244 1.00 94.62 649 GLY A C 1
ATOM 4945 O O . GLY A 1 649 ? -19.219 12.587 -20.846 1.00 94.62 649 GLY A O 1
ATOM 4946 N N . ILE A 1 650 ? -16.998 12.950 -20.694 1.00 96.69 650 ILE A N 1
ATOM 4947 C CA . ILE A 1 650 ? -16.795 12.113 -19.503 1.00 96.69 650 ILE A CA 1
ATOM 4948 C C . ILE A 1 650 ? -17.505 12.786 -18.337 1.00 96.69 650 ILE A C 1
ATOM 4950 O O . ILE A 1 650 ? -17.233 13.957 -18.056 1.00 96.69 650 ILE A O 1
ATOM 4954 N N . SER A 1 651 ? -18.405 12.070 -17.672 1.00 95.12 651 SER A N 1
ATOM 4955 C CA . SER A 1 651 ? -19.177 12.632 -16.571 1.00 95.12 651 SER A CA 1
ATOM 4956 C C . SER A 1 651 ? -18.509 12.342 -15.230 1.00 95.12 651 SER A C 1
ATOM 4958 O O . SER A 1 651 ? -18.154 11.202 -14.933 1.00 95.12 651 SER A O 1
ATOM 4960 N N . PHE A 1 652 ? -18.335 13.388 -14.424 1.00 94.06 652 PHE A N 1
ATOM 4961 C CA . PHE A 1 652 ? -17.772 13.311 -13.082 1.00 94.06 652 PHE A CA 1
ATOM 4962 C C . PHE A 1 652 ? -18.720 13.880 -12.037 1.00 94.06 652 PHE A C 1
ATOM 4964 O O . PHE A 1 652 ? -19.360 14.915 -12.246 1.00 94.06 652 PHE A O 1
ATOM 4971 N N . GLU A 1 653 ? -18.749 13.222 -10.885 1.00 89.56 653 GLU A N 1
ATOM 4972 C CA . GLU A 1 653 ? -19.449 13.660 -9.685 1.00 89.56 653 GLU A CA 1
ATOM 4973 C C . GLU A 1 653 ? -18.556 13.447 -8.468 1.00 89.56 653 GLU A C 1
ATOM 4975 O O . GLU A 1 653 ? -17.858 12.442 -8.367 1.00 89.56 653 GLU A O 1
ATOM 4980 N N . VAL A 1 654 ? -18.608 14.378 -7.520 1.00 88.81 654 VAL A N 1
ATOM 4981 C CA . VAL A 1 654 ? -17.997 14.196 -6.200 1.00 88.81 654 VAL A CA 1
ATOM 4982 C C . VAL A 1 654 ? -19.110 14.230 -5.168 1.00 88.81 654 VAL A C 1
ATOM 4984 O O . VAL A 1 654 ? -20.011 15.074 -5.233 1.00 88.81 654 VAL A O 1
ATOM 4987 N N . ARG A 1 655 ? -19.080 13.268 -4.250 1.00 84.06 655 ARG A N 1
ATOM 4988 C CA . ARG A 1 655 ? -20.069 13.093 -3.183 1.00 84.06 655 ARG A CA 1
ATOM 4989 C C . ARG A 1 655 ? -19.328 12.885 -1.869 1.00 84.06 655 ARG A C 1
ATOM 4991 O O . ARG A 1 655 ? -18.256 12.291 -1.873 1.00 84.06 655 ARG A O 1
ATOM 4998 N N . THR A 1 656 ? -19.875 13.346 -0.752 1.00 79.50 656 THR A N 1
ATOM 4999 C CA . THR A 1 656 ? -19.345 12.950 0.558 1.00 79.50 656 THR A CA 1
ATOM 5000 C C . THR A 1 656 ? -19.553 11.450 0.772 1.00 79.50 656 THR A C 1
ATOM 5002 O O . THR A 1 656 ? -20.539 10.871 0.309 1.00 79.50 656 THR A O 1
ATOM 5005 N N . VAL A 1 657 ? -18.601 10.798 1.437 1.00 68.44 657 VAL A N 1
ATOM 5006 C CA . VAL A 1 657 ? -18.694 9.371 1.772 1.00 68.44 657 VAL A CA 1
ATOM 5007 C C . VAL A 1 657 ? -19.692 9.183 2.915 1.00 68.44 657 VAL A C 1
ATOM 5009 O O . VAL A 1 657 ? -19.607 9.856 3.943 1.00 68.44 657 VAL A O 1
ATOM 5012 N N . LEU A 1 658 ? -20.630 8.249 2.732 1.00 58.03 658 LEU A N 1
ATOM 5013 C CA . LEU A 1 658 ? -21.631 7.840 3.718 1.00 58.03 658 LEU A CA 1
ATOM 5014 C C . LEU A 1 658 ? -21.403 6.383 4.111 1.00 58.03 658 LEU A C 1
ATOM 5016 O O . LEU A 1 658 ? -21.119 5.555 3.250 1.00 58.03 658 LEU A O 1
ATOM 5020 N N . ALA A 1 659 ? -21.629 6.039 5.378 1.00 41.66 659 ALA A N 1
ATOM 5021 C CA . ALA A 1 659 ? -21.450 4.670 5.863 1.00 41.66 659 ALA A CA 1
ATOM 5022 C C . ALA A 1 659 ? -22.477 3.641 5.317 1.00 41.66 659 ALA A C 1
ATOM 5024 O O . ALA A 1 659 ? -22.312 2.452 5.566 1.00 41.66 659 ALA A O 1
ATOM 5025 N N . SER A 1 660 ? -23.530 4.045 4.584 1.00 39.47 660 SER A N 1
ATOM 5026 C CA . SER A 1 660 ? -24.654 3.153 4.221 1.00 39.47 660 SER A CA 1
ATOM 5027 C C . SER A 1 660 ? -25.202 3.279 2.788 1.00 39.47 660 SER A C 1
ATOM 5029 O O . SER A 1 660 ? -26.405 3.175 2.567 1.00 39.47 660 SER A O 1
ATOM 5031 N N . GLY A 1 661 ? -24.343 3.457 1.780 1.00 39.69 661 GLY A N 1
ATOM 5032 C CA . GLY A 1 661 ? -24.666 3.051 0.397 1.00 39.69 661 GLY A CA 1
ATOM 5033 C C . GLY A 1 661 ? -25.796 3.791 -0.344 1.00 39.69 661 GLY A C 1
ATOM 5034 O O . GLY A 1 661 ? -26.107 3.433 -1.476 1.00 39.69 661 GLY A O 1
ATOM 5035 N N . SER A 1 662 ? -26.389 4.846 0.213 1.00 41.62 662 SER A N 1
ATOM 5036 C CA . SER A 1 662 ? -27.351 5.692 -0.504 1.00 41.62 662 SER A CA 1
ATOM 5037 C C . SER A 1 662 ? -26.986 7.164 -0.351 1.00 41.62 662 SER A C 1
ATOM 5039 O O . SER A 1 662 ? -27.386 7.822 0.607 1.00 41.62 662 SER A O 1
ATOM 5041 N N . GLY A 1 663 ? -26.209 7.670 -1.314 1.00 42.41 663 GLY A N 1
ATOM 5042 C CA . GLY A 1 663 ? -25.924 9.094 -1.493 1.00 42.41 663 GLY A CA 1
ATOM 5043 C C . GLY A 1 663 ? -27.212 9.884 -1.710 1.00 42.41 663 GLY A C 1
ATOM 5044 O O . GLY A 1 663 ? -27.728 9.947 -2.823 1.00 42.41 663 GLY A O 1
ATOM 5045 N N . GLY A 1 664 ? -27.746 10.468 -0.640 1.00 40.00 664 GLY A N 1
ATOM 5046 C CA . GLY A 1 664 ? -28.826 11.443 -0.706 1.00 40.00 664 GLY A CA 1
ATOM 5047 C C . GLY A 1 664 ? -28.285 12.781 -1.200 1.00 40.00 664 GLY A C 1
ATOM 5048 O O . GLY A 1 664 ? -27.673 13.512 -0.435 1.00 40.00 664 GLY A O 1
ATOM 5049 N N . GLY A 1 665 ? -28.491 13.082 -2.483 1.00 49.31 665 GLY A N 1
ATOM 5050 C CA . GLY A 1 665 ? -28.243 14.401 -3.071 1.00 49.31 665 GLY A CA 1
ATOM 5051 C C . GLY A 1 665 ? -27.892 14.332 -4.559 1.00 49.31 665 GLY A C 1
ATOM 5052 O O . GLY A 1 665 ? -27.102 13.492 -4.978 1.00 49.31 665 GLY A O 1
ATOM 5053 N N . SER A 1 666 ? -28.458 15.229 -5.376 1.00 48.56 666 SER A N 1
ATOM 5054 C CA . SER A 1 666 ? -28.038 15.383 -6.779 1.00 48.56 666 SER A CA 1
ATOM 5055 C C . SER A 1 666 ? -26.710 16.143 -6.818 1.00 48.56 666 SER A C 1
ATOM 5057 O O . SER A 1 666 ? -26.703 17.368 -6.701 1.00 48.56 666 SER A O 1
ATOM 5059 N N . SER A 1 667 ? -25.591 15.424 -6.939 1.00 58.69 667 SER A N 1
ATOM 5060 C CA . SER A 1 667 ? -24.289 16.024 -7.256 1.00 58.69 667 SER A CA 1
ATOM 5061 C C . SER A 1 667 ? -24.393 16.799 -8.572 1.00 58.69 667 SER A C 1
ATOM 5063 O O . SER A 1 667 ? -25.115 16.396 -9.488 1.00 58.69 667 SER A O 1
ATOM 5065 N N . ARG A 1 668 ? -23.697 17.935 -8.683 1.00 73.19 668 ARG A N 1
ATOM 5066 C CA . ARG A 1 668 ? -23.558 18.617 -9.970 1.00 73.19 668 ARG A CA 1
ATOM 5067 C C . ARG A 1 668 ? -22.669 17.745 -10.851 1.00 73.19 668 ARG A C 1
ATOM 5069 O O . ARG A 1 668 ? -21.457 17.735 -10.668 1.00 73.19 668 ARG A O 1
ATOM 5076 N N . THR A 1 669 ? -23.262 17.067 -11.826 1.00 86.00 669 THR A N 1
ATOM 5077 C CA . THR A 1 669 ? -22.501 16.380 -12.870 1.00 86.00 669 THR A CA 1
ATOM 5078 C C . THR A 1 669 ? -21.676 17.399 -13.654 1.00 86.00 669 THR A C 1
ATOM 5080 O O . THR A 1 669 ? -22.193 18.423 -14.116 1.00 86.00 669 THR A O 1
ATOM 5083 N N . ILE A 1 670 ? -20.384 17.130 -13.805 1.00 91.81 670 ILE A N 1
ATOM 5084 C CA . ILE A 1 670 ? -19.458 17.952 -14.585 1.00 91.81 670 ILE A CA 1
ATOM 5085 C C . ILE A 1 670 ? -18.948 17.120 -15.743 1.00 91.81 670 ILE A C 1
ATOM 5087 O O . ILE A 1 670 ? -18.622 15.950 -15.578 1.00 91.81 670 ILE A O 1
ATOM 5091 N N . LEU A 1 671 ? -18.886 17.736 -16.919 1.00 95.25 671 LEU A N 1
ATOM 5092 C CA . LEU A 1 671 ? -18.331 17.100 -18.101 1.00 95.25 671 LEU A CA 1
ATOM 5093 C C . LEU A 1 671 ? -16.871 17.504 -18.262 1.00 95.25 671 LEU A C 1
ATOM 5095 O O . LEU A 1 671 ? -16.533 18.686 -18.171 1.00 95.25 671 LEU A O 1
ATOM 5099 N 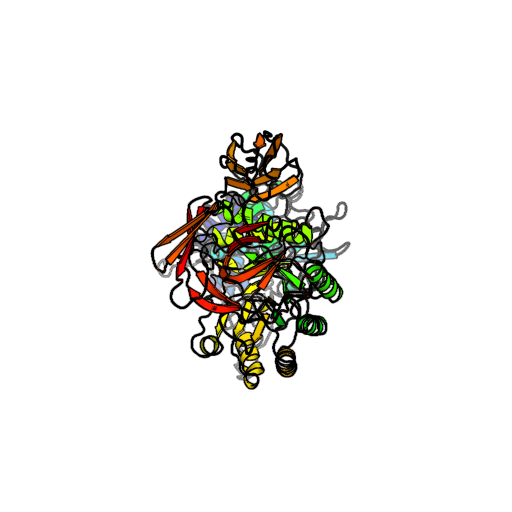N . ALA A 1 672 ? -16.027 16.522 -18.542 1.00 96.94 672 ALA A N 1
ATOM 5100 C CA . ALA A 1 672 ? -14.626 16.712 -18.870 1.00 96.94 672 ALA A CA 1
ATOM 5101 C C . ALA A 1 672 ? -14.292 16.061 -20.217 1.00 96.94 672 ALA A C 1
ATOM 5103 O O . ALA A 1 672 ? -15.109 15.383 -20.850 1.00 96.94 672 ALA A O 1
ATOM 5104 N N . SER A 1 673 ? -13.084 16.315 -20.705 1.00 97.19 673 SER A N 1
ATOM 5105 C CA . SER A 1 673 ? -12.551 15.719 -21.930 1.00 97.19 673 SER A CA 1
ATOM 5106 C C . SER A 1 673 ? -11.045 15.555 -21.789 1.00 97.19 673 SER A C 1
ATOM 5108 O O . SER A 1 673 ? -10.405 16.377 -21.136 1.00 97.19 673 SER A O 1
ATOM 5110 N N . THR A 1 674 ? -10.481 14.522 -22.403 1.00 98.31 674 THR A N 1
ATOM 5111 C CA . THR A 1 674 ? -9.031 14.313 -22.476 1.00 98.31 674 THR A CA 1
ATOM 5112 C C . THR A 1 674 ? -8.481 14.855 -23.793 1.00 98.31 674 THR A C 1
ATOM 5114 O O . THR A 1 674 ? -9.197 14.989 -24.790 1.00 98.31 674 THR A O 1
ATOM 5117 N N . LYS A 1 675 ? -7.192 15.201 -23.818 1.00 97.69 675 LYS A N 1
ATOM 5118 C CA . LYS A 1 675 ? -6.529 15.647 -25.053 1.00 97.69 675 LYS A CA 1
ATOM 5119 C C . LYS A 1 675 ? -6.401 14.477 -26.030 1.00 97.69 675 LYS A C 1
ATOM 5121 O O . LYS A 1 675 ? -6.103 13.357 -25.624 1.00 97.69 675 LYS A O 1
ATOM 5126 N N . SER A 1 676 ? -6.579 14.733 -27.324 1.00 97.25 676 SER A N 1
ATOM 5127 C CA . SER A 1 676 ? -6.279 13.748 -28.370 1.00 97.25 676 SER A CA 1
ATOM 5128 C C . SER A 1 676 ? -4.772 13.619 -28.576 1.00 97.25 676 SER A C 1
ATOM 5130 O O . SER A 1 676 ? -4.067 14.627 -28.599 1.00 97.25 676 SER A O 1
ATOM 5132 N N . LEU A 1 677 ? -4.293 12.390 -28.774 1.00 97.00 677 LEU A N 1
ATOM 5133 C CA . LEU A 1 677 ? -2.906 12.137 -29.164 1.00 97.00 677 LEU A CA 1
ATOM 5134 C C . LEU A 1 677 ? -2.603 12.699 -30.568 1.00 97.00 677 LEU A C 1
ATOM 5136 O O . LEU A 1 677 ? -3.507 12.772 -31.409 1.00 97.00 677 LEU A O 1
ATOM 5140 N N . PRO A 1 678 ? -1.341 13.074 -30.853 1.00 95.50 678 PRO A N 1
ATOM 5141 C CA . PRO A 1 678 ? -0.893 13.351 -32.215 1.00 95.50 678 PRO A CA 1
ATOM 5142 C C . PRO A 1 678 ? -0.925 12.079 -33.080 1.00 95.50 678 PRO A C 1
ATOM 5144 O O . PRO A 1 678 ? -1.033 10.964 -32.571 1.00 95.50 678 PRO A O 1
ATOM 5147 N N . SER A 1 679 ? -0.779 12.239 -34.401 1.00 91.06 679 SER A N 1
ATOM 5148 C CA . SER A 1 679 ? -0.746 11.122 -35.365 1.00 91.06 679 SER A CA 1
ATOM 5149 C C . SER A 1 679 ? 0.324 10.077 -35.057 1.00 91.06 679 SER A C 1
ATOM 5151 O O . SER A 1 679 ? 0.142 8.900 -35.353 1.00 91.06 679 SER A O 1
ATOM 5153 N N . ASP A 1 680 ? 1.428 10.516 -34.455 1.00 86.50 680 ASP A N 1
ATOM 5154 C CA . ASP A 1 680 ? 2.590 9.680 -34.153 1.00 86.50 680 ASP A CA 1
ATOM 5155 C C . ASP A 1 680 ? 2.357 8.803 -32.906 1.00 86.50 680 ASP A C 1
ATOM 5157 O O . ASP A 1 680 ? 3.132 7.885 -32.621 1.00 86.50 680 ASP A O 1
ATOM 5161 N N . GLY A 1 681 ? 1.245 9.035 -32.198 1.00 94.19 681 GLY A N 1
ATOM 5162 C CA . GLY A 1 681 ? 0.811 8.274 -31.037 1.00 94.19 681 GLY A CA 1
ATOM 5163 C C . GLY A 1 681 ? 1.307 8.853 -29.704 1.00 94.19 681 GLY A C 1
ATOM 5164 O O . GLY A 1 681 ? 1.552 10.055 -29.597 1.00 94.19 681 GLY A O 1
ATOM 5165 N N . PRO A 1 682 ? 1.414 8.017 -28.654 1.00 96.31 682 PRO A N 1
ATOM 5166 C CA . PRO A 1 682 ? 1.734 8.465 -27.295 1.00 96.31 682 PRO A CA 1
ATOM 5167 C C . PRO A 1 682 ? 3.207 8.832 -27.072 1.00 96.31 682 PRO A C 1
ATOM 5169 O O . PRO A 1 682 ? 3.515 9.488 -26.080 1.00 96.31 682 PRO A O 1
ATOM 5172 N N . ILE A 1 683 ? 4.103 8.431 -27.977 1.00 97.69 683 ILE A N 1
ATOM 5173 C CA . ILE A 1 683 ? 5.518 8.815 -27.979 1.00 97.69 683 ILE A CA 1
ATOM 5174 C C . ILE A 1 683 ? 5.777 9.579 -29.276 1.00 97.69 683 ILE A C 1
ATOM 5176 O O . ILE A 1 683 ? 5.619 9.025 -30.362 1.00 97.69 683 ILE A O 1
ATOM 5180 N N . ALA A 1 684 ? 6.148 10.852 -29.161 1.00 96.81 684 ALA A N 1
ATOM 5181 C CA . ALA A 1 684 ? 6.271 11.778 -30.283 1.00 96.81 684 ALA A CA 1
ATOM 5182 C C . ALA A 1 684 ? 7.526 12.659 -30.165 1.00 96.81 684 ALA A C 1
ATOM 5184 O O . ALA A 1 684 ? 8.259 12.610 -29.177 1.00 96.81 684 ALA A O 1
ATOM 5185 N N . ASN A 1 685 ? 7.789 13.480 -31.189 1.00 96.31 685 ASN A N 1
ATOM 5186 C CA . ASN A 1 685 ? 8.905 14.441 -31.217 1.00 96.31 685 ASN A CA 1
ATOM 5187 C C . ASN A 1 685 ? 10.284 13.815 -30.918 1.00 96.31 685 ASN A C 1
ATOM 5189 O O . ASN A 1 685 ? 11.169 14.456 -30.331 1.00 96.31 685 ASN A O 1
ATOM 5193 N N . VAL A 1 686 ? 10.455 12.560 -31.339 1.00 97.25 686 VAL A N 1
ATOM 5194 C CA . VAL A 1 686 ? 11.668 11.768 -31.142 1.00 97.25 686 VAL A CA 1
ATOM 5195 C C . VAL A 1 686 ? 12.824 12.360 -31.947 1.00 97.25 686 VAL A C 1
ATOM 5197 O O . VAL A 1 686 ? 12.696 12.635 -33.140 1.00 97.25 686 VAL A O 1
ATOM 5200 N N . ARG A 1 687 ? 13.953 12.615 -31.282 1.00 97.25 687 ARG A N 1
ATOM 5201 C CA . ARG A 1 687 ? 15.141 13.234 -31.885 1.00 97.25 687 ARG A CA 1
ATOM 5202 C C . ARG A 1 687 ? 16.395 12.947 -31.075 1.00 97.25 687 ARG A C 1
ATOM 5204 O O . ARG A 1 687 ? 16.323 12.726 -29.869 1.00 97.25 687 ARG A O 1
ATOM 5211 N N . TYR A 1 688 ? 17.552 13.083 -31.713 1.00 98.19 688 TYR A N 1
ATOM 5212 C CA . TYR A 1 688 ? 18.839 13.048 -31.030 1.00 98.19 688 TYR A CA 1
ATOM 5213 C C . TYR A 1 688 ? 19.775 14.154 -31.525 1.00 98.19 688 TYR A C 1
ATOM 5215 O O . TYR A 1 688 ? 19.636 14.675 -32.633 1.00 98.19 688 TYR A O 1
ATOM 5223 N N . THR A 1 689 ? 20.748 14.511 -30.692 1.00 97.94 689 THR A N 1
ATOM 5224 C CA . THR A 1 689 ? 21.883 15.365 -31.057 1.00 97.94 689 THR A CA 1
ATOM 5225 C C . THR A 1 689 ? 23.161 14.766 -30.499 1.00 97.94 689 THR A C 1
ATOM 5227 O O . THR A 1 689 ? 23.200 14.402 -29.325 1.00 97.94 689 THR A O 1
ATOM 5230 N N . GLN A 1 690 ? 24.213 14.696 -31.309 1.00 96.50 690 GLN A N 1
ATOM 5231 C CA . GLN A 1 690 ? 25.508 14.167 -30.890 1.00 96.50 690 GLN A CA 1
ATOM 5232 C C . GLN A 1 690 ? 26.521 15.299 -30.703 1.00 96.50 690 GLN A C 1
ATOM 5234 O O . GLN A 1 690 ? 26.772 16.072 -31.627 1.00 96.50 690 GLN A O 1
ATOM 5239 N N . ASN A 1 691 ? 27.120 15.368 -29.513 1.00 92.06 691 ASN A N 1
ATOM 5240 C CA . ASN A 1 691 ? 28.144 16.341 -29.145 1.00 92.06 691 ASN A CA 1
ATOM 5241 C C . ASN A 1 691 ? 29.404 15.592 -28.688 1.00 92.06 691 ASN A C 1
ATOM 5243 O O . ASN A 1 691 ? 29.544 15.249 -27.515 1.00 92.06 691 ASN A O 1
ATOM 5247 N N . GLY A 1 692 ? 30.319 15.321 -29.622 1.00 91.06 692 GLY A N 1
ATOM 5248 C CA . GLY A 1 692 ? 31.477 14.464 -29.352 1.00 91.06 692 GLY A CA 1
ATOM 5249 C C . GLY A 1 692 ? 31.043 13.037 -29.003 1.00 91.06 692 GLY A C 1
ATOM 5250 O O . GLY A 1 692 ? 30.271 12.431 -29.749 1.00 91.06 692 GLY A O 1
ATOM 5251 N N . ASP A 1 693 ? 31.513 12.538 -27.860 1.00 92.69 693 ASP A N 1
ATOM 5252 C CA . ASP A 1 693 ? 31.214 11.191 -27.357 1.00 92.69 693 ASP A CA 1
ATOM 5253 C C . ASP A 1 693 ? 29.933 11.122 -26.506 1.00 92.69 693 ASP A C 1
ATOM 5255 O O . ASP A 1 693 ? 29.633 10.074 -25.945 1.00 92.69 693 ASP A O 1
ATOM 5259 N N . THR A 1 694 ? 29.164 12.206 -26.380 1.00 96.62 694 THR A N 1
ATOM 5260 C CA . THR A 1 694 ? 27.869 12.176 -25.685 1.00 96.62 694 THR A CA 1
ATOM 5261 C C . THR A 1 694 ? 26.743 12.384 -26.685 1.00 96.62 694 THR A C 1
ATOM 5263 O O . THR A 1 694 ? 26.729 13.369 -27.431 1.00 96.62 694 THR A O 1
ATOM 5266 N N . VAL A 1 695 ? 25.765 11.479 -26.673 1.00 98.31 695 VAL A N 1
ATOM 5267 C CA . VAL A 1 695 ? 24.538 11.605 -27.462 1.00 98.31 695 VAL A CA 1
ATOM 5268 C C . VAL A 1 695 ? 23.384 11.963 -26.541 1.00 98.31 695 VAL A C 1
ATOM 5270 O O . VAL A 1 695 ? 23.174 11.327 -25.511 1.00 98.31 695 VAL A O 1
ATOM 5273 N N . VAL A 1 696 ? 22.642 13.001 -26.912 1.00 98.44 696 VAL A N 1
ATOM 5274 C CA . VAL A 1 696 ? 21.445 13.439 -26.197 1.00 98.44 696 VAL A CA 1
ATOM 5275 C C . VAL A 1 696 ? 20.227 13.021 -27.003 1.00 98.44 696 VAL A C 1
ATOM 5277 O O . VAL A 1 696 ? 20.002 13.571 -28.082 1.00 98.44 696 VAL A O 1
ATOM 5280 N N . TYR A 1 697 ? 19.444 12.085 -26.479 1.00 98.62 697 TYR A N 1
ATOM 5281 C CA . TYR A 1 697 ? 18.163 11.667 -27.051 1.00 98.62 697 TYR A CA 1
ATOM 5282 C C . TYR A 1 697 ? 17.022 12.380 -26.347 1.00 98.62 697 TYR A C 1
ATOM 5284 O O . TYR A 1 697 ? 17.102 12.638 -25.145 1.00 98.62 697 TYR A O 1
ATOM 5292 N N . LYS A 1 698 ? 15.960 12.696 -27.088 1.00 98.38 698 LYS A N 1
ATOM 5293 C CA . LYS A 1 698 ? 14.743 13.297 -26.550 1.00 98.38 698 LYS A CA 1
ATOM 5294 C C . LYS A 1 698 ? 13.501 12.709 -27.191 1.00 98.38 698 LYS A C 1
ATOM 5296 O O . LYS A 1 698 ? 13.476 12.515 -28.405 1.00 98.38 698 LYS A O 1
ATOM 5301 N N . ALA A 1 699 ? 12.464 12.531 -26.387 1.00 98.25 699 ALA A N 1
ATOM 5302 C CA . ALA A 1 699 ? 11.124 12.181 -26.838 1.00 98.25 699 ALA A CA 1
ATOM 5303 C C . ALA A 1 699 ? 10.080 12.789 -25.913 1.00 98.25 699 ALA A C 1
ATOM 5305 O O . ALA A 1 699 ? 10.323 12.920 -24.716 1.00 98.25 699 ALA A O 1
ATOM 5306 N N . ASP A 1 700 ? 8.928 13.135 -26.472 1.00 97.75 700 ASP A N 1
ATOM 5307 C CA . ASP A 1 700 ? 7.765 13.515 -25.689 1.00 97.75 700 ASP A CA 1
ATOM 5308 C C . ASP A 1 700 ? 6.913 12.269 -25.454 1.00 97.75 700 ASP A C 1
ATOM 5310 O O . ASP A 1 700 ? 6.453 11.643 -26.408 1.00 97.75 700 ASP A O 1
ATOM 5314 N N . VAL A 1 701 ? 6.714 11.912 -24.189 1.00 97.19 701 VAL A N 1
ATOM 5315 C CA . VAL A 1 701 ? 5.887 10.783 -23.757 1.00 97.19 701 VAL A CA 1
ATOM 5316 C C . VAL A 1 701 ? 4.623 11.354 -23.122 1.00 97.19 701 VAL A C 1
ATOM 5318 O O . VAL A 1 701 ? 4.672 12.011 -22.084 1.00 97.19 701 VAL A O 1
ATOM 5321 N N . LEU A 1 702 ? 3.496 11.178 -23.809 1.00 96.75 702 LEU A N 1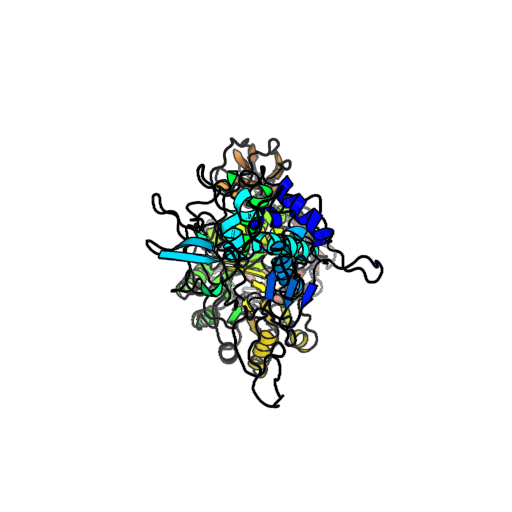
ATOM 5322 C CA . LEU A 1 702 ? 2.254 11.924 -23.574 1.00 96.75 702 LEU A CA 1
ATOM 5323 C C . LEU A 1 702 ? 1.273 11.209 -22.637 1.00 96.75 702 LEU A C 1
ATOM 5325 O O . LEU A 1 702 ? 0.332 11.829 -22.149 1.00 96.75 702 LEU A O 1
ATOM 5329 N N . VAL A 1 703 ? 1.487 9.918 -22.388 1.00 96.12 703 VAL A N 1
ATOM 5330 C CA . VAL A 1 703 ? 0.720 9.087 -21.447 1.00 96.12 703 VAL A CA 1
ATOM 5331 C C . VAL A 1 703 ? 1.699 8.360 -20.522 1.00 96.12 703 VAL A C 1
ATOM 5333 O O . VAL A 1 703 ? 2.842 8.131 -20.923 1.00 96.12 703 VAL A O 1
ATOM 5336 N N . PRO A 1 704 ? 1.299 8.011 -19.291 1.00 93.81 704 PRO A N 1
ATOM 5337 C CA . PRO A 1 704 ? 2.199 7.356 -18.355 1.00 93.81 704 PRO A CA 1
ATOM 5338 C C . PRO A 1 704 ? 2.519 5.922 -18.790 1.00 93.81 704 PRO A C 1
ATOM 5340 O O . PRO A 1 704 ? 1.631 5.183 -19.210 1.00 93.81 704 PRO A O 1
ATOM 5343 N N . TYR A 1 705 ? 3.778 5.530 -18.604 1.00 94.31 705 TYR A N 1
ATOM 5344 C CA . TYR A 1 705 ? 4.258 4.157 -18.743 1.00 94.31 705 TYR A CA 1
ATOM 5345 C C . TYR A 1 705 ? 4.974 3.719 -17.463 1.00 94.31 705 TYR A C 1
ATOM 5347 O O . TYR A 1 705 ? 5.516 4.562 -16.747 1.00 94.31 705 TYR A O 1
ATOM 5355 N N . ALA A 1 706 ? 5.013 2.412 -17.184 1.00 92.12 706 ALA A N 1
ATOM 5356 C CA . ALA A 1 706 ? 5.838 1.887 -16.090 1.00 92.12 706 ALA A CA 1
ATOM 5357 C C . ALA A 1 706 ? 7.332 2.019 -16.413 1.00 92.12 706 ALA A C 1
ATOM 5359 O O . ALA A 1 706 ? 8.137 2.380 -15.556 1.00 92.12 706 ALA A O 1
ATOM 5360 N N . PHE A 1 707 ? 7.682 1.757 -17.673 1.00 92.56 707 PHE A N 1
ATOM 5361 C CA . PHE A 1 707 ? 9.030 1.872 -18.201 1.00 92.56 707 PHE A CA 1
ATOM 5362 C C . PHE A 1 707 ? 9.031 2.721 -19.466 1.00 92.56 707 PHE A C 1
ATOM 5364 O O . PHE A 1 707 ? 8.255 2.479 -20.392 1.00 92.56 707 PHE A O 1
ATOM 5371 N N . VAL A 1 708 ? 9.962 3.673 -19.520 1.00 95.44 708 VAL A N 1
ATOM 5372 C CA . VAL A 1 708 ? 10.349 4.363 -20.751 1.00 95.44 708 VAL A CA 1
ATOM 5373 C C . VAL A 1 708 ? 11.814 4.035 -21.007 1.00 95.44 708 VAL A C 1
ATOM 5375 O O . VAL A 1 708 ? 12.698 4.525 -20.304 1.00 95.44 708 VAL A O 1
ATOM 5378 N N . ARG A 1 709 ? 12.072 3.164 -21.982 1.00 96.94 709 ARG A N 1
ATOM 5379 C CA . ARG A 1 709 ? 13.417 2.676 -22.306 1.00 96.94 709 ARG A CA 1
ATOM 5380 C C . ARG A 1 709 ? 13.930 3.310 -23.581 1.00 96.94 709 ARG A C 1
ATOM 5382 O O . ARG A 1 709 ? 13.187 3.486 -24.546 1.00 96.94 709 ARG A O 1
ATOM 5389 N N . LEU A 1 710 ? 15.229 3.575 -23.594 1.00 98.31 710 LEU A N 1
ATOM 5390 C CA . LEU A 1 710 ? 15.971 3.888 -24.805 1.00 98.31 710 LEU A CA 1
ATOM 5391 C C . LEU A 1 710 ? 16.874 2.701 -25.130 1.00 98.31 710 LEU A C 1
ATOM 5393 O O . LEU A 1 710 ? 17.808 2.398 -24.391 1.00 98.31 710 LEU A O 1
ATOM 5397 N N . PHE A 1 711 ? 16.621 2.057 -26.258 1.00 98.38 711 PHE A N 1
ATOM 5398 C CA . PHE A 1 711 ? 17.500 1.045 -26.817 1.00 98.38 711 PHE A CA 1
ATOM 5399 C C . PHE A 1 711 ? 18.349 1.643 -27.927 1.00 98.38 711 PHE A C 1
ATOM 5401 O O . PHE A 1 711 ? 17.865 2.482 -28.677 1.00 98.38 711 PHE A O 1
ATOM 5408 N N . ILE A 1 712 ? 19.606 1.221 -28.041 1.00 98.38 712 ILE A N 1
ATOM 5409 C CA . ILE A 1 712 ? 20.551 1.762 -29.023 1.00 98.38 712 ILE A CA 1
ATOM 5410 C C . ILE A 1 712 ? 21.237 0.603 -29.743 1.00 98.38 712 ILE A C 1
ATOM 5412 O O . ILE A 1 712 ? 21.775 -0.318 -29.118 1.00 98.38 712 ILE A O 1
ATOM 5416 N N . GLY A 1 713 ? 21.194 0.643 -31.067 1.00 96.81 713 GLY A N 1
ATOM 5417 C CA . GLY A 1 713 ? 21.845 -0.290 -31.966 1.00 96.81 713 GLY A CA 1
ATOM 5418 C C . GLY A 1 713 ? 23.285 0.090 -32.290 1.00 96.81 713 GLY A C 1
ATOM 5419 O O . GLY A 1 713 ? 23.819 1.137 -31.912 1.00 96.81 713 GLY A O 1
ATOM 5420 N N . ILE A 1 714 ? 23.928 -0.812 -33.017 1.00 95.31 714 ILE A N 1
ATOM 5421 C CA . ILE A 1 714 ? 25.249 -0.616 -33.610 1.00 95.31 714 ILE A CA 1
ATOM 5422 C C . ILE A 1 714 ? 25.123 -0.698 -35.127 1.00 95.31 714 ILE A C 1
ATOM 5424 O O . ILE A 1 714 ? 24.085 -1.075 -35.671 1.00 95.31 714 ILE A O 1
ATOM 5428 N N . LYS A 1 715 ? 26.226 -0.452 -35.834 1.00 92.00 715 LYS A N 1
ATOM 5429 C CA . LYS A 1 715 ? 26.321 -0.861 -37.234 1.00 92.00 715 LYS A CA 1
ATOM 5430 C C . LYS A 1 715 ? 26.359 -2.390 -37.309 1.00 92.00 715 LYS A C 1
ATOM 5432 O O . LYS A 1 715 ? 27.427 -2.985 -37.150 1.00 92.00 715 LYS A O 1
ATOM 5437 N N . GLN A 1 716 ? 25.198 -3.003 -37.533 1.00 89.12 716 GLN A N 1
ATOM 5438 C CA . GLN A 1 716 ? 25.060 -4.456 -37.501 1.00 89.12 716 GLN A CA 1
ATOM 5439 C C . GLN A 1 716 ? 25.992 -5.134 -38.527 1.00 89.12 716 GLN A C 1
ATOM 5441 O O . GLN A 1 716 ? 26.046 -4.702 -39.685 1.00 89.12 716 GLN A O 1
ATOM 5446 N N . PRO A 1 717 ? 26.759 -6.166 -38.123 1.00 83.19 717 PRO A N 1
ATOM 5447 C CA . PRO A 1 717 ? 27.517 -7.002 -39.051 1.00 83.19 717 PRO A CA 1
ATOM 5448 C C . PRO A 1 717 ? 26.581 -7.953 -39.823 1.00 83.19 717 PRO A C 1
ATOM 5450 O O . PRO A 1 717 ? 25.365 -7.942 -39.632 1.00 83.19 717 PRO A O 1
ATOM 5453 N N . ASP A 1 718 ? 27.152 -8.820 -40.665 1.00 80.94 718 ASP A N 1
ATOM 5454 C CA . ASP A 1 718 ? 26.397 -9.908 -41.297 1.00 80.94 718 ASP A CA 1
ATOM 5455 C C . ASP A 1 718 ? 25.677 -10.781 -40.245 1.00 80.94 718 ASP A C 1
ATOM 5457 O O . ASP A 1 718 ? 26.147 -10.941 -39.107 1.00 80.94 718 ASP A O 1
ATOM 5461 N N . VAL A 1 719 ? 24.546 -11.362 -40.663 1.00 80.94 719 VAL A N 1
ATOM 5462 C CA . VAL A 1 719 ? 23.660 -12.237 -39.874 1.00 80.94 719 VAL A CA 1
ATOM 5463 C C . VAL A 1 719 ? 24.458 -13.231 -39.015 1.00 80.94 719 VAL A C 1
ATOM 5465 O O . VAL A 1 719 ? 25.359 -13.917 -39.503 1.00 80.94 719 VAL A O 1
ATOM 5468 N N . GLY A 1 720 ? 24.137 -13.345 -37.721 1.00 73.81 720 GLY A N 1
ATOM 5469 C CA . GLY A 1 720 ? 24.877 -14.222 -36.804 1.00 73.81 720 GLY A CA 1
ATOM 5470 C C . GLY A 1 720 ? 24.235 -14.417 -35.428 1.00 73.81 720 GLY A C 1
ATOM 5471 O O . GLY A 1 720 ? 23.161 -13.895 -35.150 1.00 73.81 720 GLY A O 1
ATOM 5472 N N . ILE A 1 721 ? 24.902 -15.193 -34.565 1.00 73.12 721 ILE A N 1
ATOM 5473 C CA . ILE A 1 721 ? 24.482 -15.462 -33.176 1.00 73.12 721 ILE A CA 1
ATOM 5474 C C . ILE A 1 721 ? 25.008 -14.361 -32.244 1.00 73.12 721 ILE A C 1
ATOM 5476 O O . ILE A 1 721 ? 26.156 -13.936 -32.389 1.00 73.12 721 ILE A O 1
ATOM 5480 N N . GLY A 1 722 ? 24.196 -13.938 -31.270 1.00 65.81 722 GLY A N 1
ATOM 5481 C CA . GLY A 1 722 ? 24.606 -13.033 -30.187 1.00 65.81 722 GLY A CA 1
ATOM 5482 C C . GLY A 1 722 ? 24.882 -11.608 -30.666 1.00 65.81 722 GLY A C 1
ATOM 5483 O O . GLY A 1 722 ? 25.783 -10.941 -30.161 1.00 65.81 722 GLY A O 1
ATOM 5484 N N . ARG A 1 723 ? 24.165 -11.161 -31.704 1.00 81.31 723 ARG A N 1
ATOM 5485 C CA . ARG A 1 723 ? 24.387 -9.861 -32.358 1.00 81.31 723 ARG A CA 1
ATOM 5486 C C . ARG A 1 723 ? 23.639 -8.696 -31.716 1.00 81.31 723 ARG A C 1
ATOM 5488 O O . ARG A 1 723 ? 23.956 -7.560 -32.036 1.00 81.31 723 ARG A O 1
ATOM 5495 N N . GLY A 1 724 ? 22.715 -8.962 -30.801 1.00 88.94 724 GLY A N 1
ATOM 5496 C CA . GLY A 1 724 ? 21.906 -7.961 -30.112 1.00 88.94 724 GLY A CA 1
ATOM 5497 C C . GLY A 1 724 ? 20.533 -8.522 -29.755 1.00 88.94 724 GLY A C 1
ATOM 5498 O O . GLY A 1 724 ? 20.212 -9.660 -30.102 1.00 88.94 724 GLY A O 1
ATOM 5499 N N . TRP A 1 725 ? 19.746 -7.714 -29.060 1.00 92.81 725 TRP A N 1
ATOM 5500 C CA . TRP A 1 725 ? 18.359 -7.977 -28.715 1.00 92.81 725 TRP A CA 1
ATOM 5501 C C . TRP A 1 725 ? 17.439 -7.564 -29.878 1.00 92.81 725 TRP A C 1
ATOM 5503 O O . TRP A 1 725 ? 17.549 -6.427 -30.347 1.00 92.81 725 TRP A O 1
ATOM 5513 N N . PRO A 1 726 ? 16.546 -8.440 -30.367 1.00 91.88 726 PRO A N 1
ATOM 5514 C CA . PRO A 1 726 ? 15.565 -8.071 -31.380 1.00 91.88 726 PRO A CA 1
ATOM 5515 C C . PRO A 1 726 ? 14.360 -7.359 -30.763 1.00 91.88 726 PRO A C 1
ATOM 5517 O O . PRO A 1 726 ? 13.729 -7.875 -29.842 1.00 91.88 726 PRO A O 1
ATOM 5520 N N . ILE A 1 727 ? 13.979 -6.215 -31.326 1.00 93.12 727 ILE A N 1
ATOM 5521 C CA . ILE A 1 727 ? 12.683 -5.583 -31.058 1.00 93.12 727 ILE A CA 1
ATOM 5522 C C . ILE A 1 727 ? 11.837 -5.716 -32.316 1.00 93.12 727 ILE A C 1
ATOM 5524 O O . ILE A 1 727 ? 12.148 -5.134 -33.357 1.00 93.12 727 ILE A O 1
ATOM 5528 N N . GLN A 1 728 ? 10.793 -6.536 -32.229 1.00 90.19 728 GLN A N 1
ATOM 5529 C CA . GLN A 1 728 ? 9.916 -6.830 -33.352 1.00 90.19 728 GLN A CA 1
ATOM 5530 C C . GLN A 1 728 ? 8.974 -5.656 -33.639 1.00 90.19 728 GLN A C 1
ATOM 5532 O O . GLN A 1 728 ? 8.351 -5.101 -32.737 1.00 90.19 728 GLN A O 1
ATOM 5537 N N . VAL A 1 729 ? 8.807 -5.336 -34.922 1.00 89.69 729 VAL A N 1
ATOM 5538 C CA . VAL A 1 729 ? 7.756 -4.431 -35.387 1.00 89.69 729 VAL A CA 1
ATOM 5539 C C . VAL A 1 729 ? 6.407 -5.167 -35.288 1.00 89.69 729 VAL A C 1
ATOM 5541 O O . VAL A 1 729 ? 6.298 -6.277 -35.814 1.00 89.69 729 VAL A O 1
ATOM 5544 N N . PRO A 1 730 ? 5.375 -4.594 -34.633 1.00 82.62 730 PRO A N 1
ATOM 5545 C CA . PRO A 1 730 ? 4.115 -5.301 -34.366 1.00 82.62 730 PRO A CA 1
ATOM 5546 C C . PRO A 1 730 ? 3.387 -5.813 -35.615 1.00 82.62 730 PRO A C 1
ATOM 5548 O O . PRO A 1 730 ? 2.677 -6.815 -35.557 1.00 82.62 730 PRO A O 1
ATOM 5551 N N . GLU A 1 731 ? 3.561 -5.129 -36.745 1.00 82.69 731 GLU A N 1
ATOM 5552 C CA . GLU A 1 731 ? 2.918 -5.453 -38.014 1.00 82.69 731 GLU A CA 1
ATOM 5553 C C . GLU A 1 731 ? 3.903 -6.090 -39.000 1.00 82.69 731 GLU A C 1
ATOM 5555 O O . GLU A 1 731 ? 5.109 -5.834 -38.984 1.00 82.69 731 GLU A O 1
ATOM 5560 N N . VAL A 1 732 ? 3.360 -6.914 -39.894 1.00 82.75 732 VAL A N 1
ATOM 5561 C CA . VAL A 1 732 ? 4.076 -7.372 -41.084 1.00 82.75 732 VAL A CA 1
ATOM 5562 C C . VAL A 1 732 ? 3.927 -6.345 -42.200 1.00 82.75 732 VAL A C 1
ATOM 5564 O O . VAL A 1 732 ? 2.928 -5.628 -42.270 1.00 82.75 732 VAL A O 1
ATOM 5567 N N . ASP A 1 733 ? 4.900 -6.282 -43.103 1.00 83.44 733 ASP A N 1
ATOM 5568 C CA . ASP A 1 733 ? 4.767 -5.441 -44.289 1.00 83.44 733 ASP A CA 1
ATOM 5569 C C . ASP A 1 733 ? 3.656 -5.940 -45.235 1.00 83.44 733 ASP A C 1
ATOM 5571 O O . ASP A 1 733 ? 3.028 -6.984 -45.035 1.00 83.44 733 ASP A O 1
ATOM 5575 N N . ALA A 1 734 ? 3.410 -5.195 -46.316 1.00 83.56 734 ALA A N 1
ATOM 5576 C CA . ALA A 1 734 ? 2.389 -5.537 -47.307 1.00 83.56 734 ALA A CA 1
ATOM 5577 C C . ALA A 1 734 ? 2.611 -6.907 -47.990 1.00 83.56 734 ALA A C 1
ATOM 5579 O O . ALA A 1 734 ? 1.721 -7.393 -48.690 1.00 83.56 734 ALA A O 1
ATOM 5580 N N . GLN A 1 735 ? 3.786 -7.519 -47.820 1.00 84.88 735 GLN A N 1
ATOM 5581 C CA . GLN A 1 735 ? 4.153 -8.835 -48.336 1.00 84.88 735 GLN A CA 1
ATOM 5582 C C . GLN A 1 735 ? 4.046 -9.937 -47.267 1.00 84.88 735 GLN A C 1
ATOM 5584 O O . GLN A 1 735 ? 4.295 -11.102 -47.575 1.00 84.88 735 GLN A O 1
ATOM 5589 N N . GLY A 1 736 ? 3.636 -9.600 -46.041 1.00 83.88 736 GLY A N 1
ATOM 5590 C CA . GLY A 1 736 ? 3.518 -10.536 -44.927 1.00 83.88 736 GLY A CA 1
ATOM 5591 C C . GLY A 1 736 ? 4.844 -10.822 -44.219 1.00 83.88 736 GLY A C 1
ATOM 5592 O O . GLY A 1 736 ? 4.925 -11.803 -43.482 1.00 83.88 736 GLY A O 1
ATOM 5593 N N . VAL A 1 737 ? 5.880 -10.002 -44.437 1.00 84.25 737 VAL A N 1
ATOM 5594 C CA . VAL A 1 737 ? 7.195 -10.180 -43.810 1.00 84.25 737 VAL A CA 1
ATOM 5595 C C . VAL A 1 737 ? 7.258 -9.416 -42.492 1.00 84.25 737 VAL A C 1
ATOM 5597 O O . VAL A 1 737 ? 6.961 -8.224 -42.434 1.00 84.25 737 VAL A O 1
ATOM 5600 N N . ALA A 1 738 ? 7.664 -10.110 -41.430 1.00 87.00 738 ALA A N 1
ATOM 5601 C CA . ALA A 1 738 ? 7.923 -9.503 -40.131 1.00 87.00 738 ALA A CA 1
ATOM 5602 C C . ALA A 1 738 ? 9.300 -8.830 -40.115 1.00 87.00 738 ALA A C 1
ATOM 5604 O O . ALA A 1 738 ? 10.293 -9.401 -40.584 1.00 87.00 738 ALA A O 1
ATOM 5605 N N . HIS A 1 739 ? 9.351 -7.636 -39.530 1.00 88.75 739 HIS A N 1
ATOM 5606 C CA . HIS A 1 739 ? 10.570 -6.845 -39.385 1.00 88.75 739 HIS A CA 1
ATOM 5607 C C . HIS A 1 739 ? 10.952 -6.693 -37.916 1.00 88.75 739 HIS A C 1
ATOM 5609 O O . HIS A 1 739 ? 10.101 -6.774 -37.030 1.00 88.75 739 HIS A O 1
ATOM 5615 N N . HIS A 1 740 ? 12.232 -6.457 -37.658 1.00 90.75 740 HIS A N 1
ATOM 5616 C CA . HIS A 1 740 ? 12.755 -6.128 -36.337 1.00 90.75 740 HIS A CA 1
ATOM 5617 C C . HIS A 1 740 ? 13.928 -5.151 -36.441 1.00 90.75 740 HIS A C 1
ATOM 5619 O O . HIS A 1 740 ? 14.614 -5.098 -37.463 1.00 90.75 740 HIS A O 1
ATOM 5625 N N . GLU A 1 741 ? 14.189 -4.410 -35.371 1.00 92.75 741 GLU A N 1
ATOM 5626 C CA . GLU A 1 741 ? 15.448 -3.687 -35.176 1.00 92.75 741 GLU A CA 1
ATOM 5627 C C . GLU A 1 741 ? 16.311 -4.450 -34.165 1.00 92.75 741 GLU A C 1
ATOM 5629 O O . GLU A 1 741 ? 15.794 -4.997 -33.189 1.00 92.75 741 GLU A O 1
ATOM 5634 N N . ILE A 1 742 ? 17.623 -4.524 -34.405 1.00 93.00 742 ILE A N 1
ATOM 5635 C CA . ILE A 1 742 ? 18.563 -5.179 -33.486 1.00 93.00 742 ILE A CA 1
ATOM 5636 C C . ILE A 1 742 ? 19.273 -4.107 -32.673 1.00 93.00 742 ILE A C 1
ATOM 5638 O O . ILE A 1 742 ? 20.031 -3.300 -33.219 1.00 93.00 742 ILE A O 1
ATOM 5642 N N . VAL A 1 743 ? 19.076 -4.157 -31.361 1.00 95.56 743 VAL A N 1
ATOM 5643 C CA . VAL A 1 743 ? 19.655 -3.214 -30.405 1.00 95.56 743 VAL A CA 1
ATOM 5644 C C . VAL A 1 743 ? 20.683 -3.905 -29.513 1.00 95.56 743 VAL A C 1
ATOM 5646 O O . VAL A 1 743 ? 20.598 -5.096 -29.228 1.00 95.56 743 VAL A O 1
ATOM 5649 N N . ASN A 1 744 ? 21.696 -3.172 -29.068 1.00 96.31 744 ASN A N 1
ATOM 5650 C CA . ASN A 1 744 ? 22.844 -3.734 -28.343 1.00 96.31 744 ASN A CA 1
ATOM 5651 C C . ASN A 1 744 ? 23.035 -3.119 -26.967 1.00 96.31 744 ASN A C 1
ATOM 5653 O O . ASN A 1 744 ? 23.739 -3.683 -26.127 1.00 96.31 744 ASN A O 1
ATOM 5657 N N . TYR A 1 745 ? 22.419 -1.967 -26.754 1.00 97.94 745 TYR A N 1
ATOM 5658 C CA . TYR A 1 745 ? 22.511 -1.201 -25.537 1.00 97.94 745 TYR A CA 1
ATOM 5659 C C . TYR A 1 745 ? 21.118 -0.795 -25.075 1.00 97.94 745 TYR A C 1
ATOM 5661 O O . TYR A 1 745 ? 20.227 -0.583 -25.897 1.00 97.94 745 TYR A O 1
ATOM 5669 N N . MET A 1 746 ? 20.949 -0.672 -23.764 1.00 97.94 746 MET A N 1
ATOM 5670 C CA . MET A 1 746 ? 19.708 -0.236 -23.131 1.00 97.94 746 MET A CA 1
ATOM 5671 C C . MET A 1 746 ? 20.032 0.822 -22.082 1.00 97.94 746 MET A C 1
ATOM 5673 O O . MET A 1 746 ? 20.959 0.656 -21.289 1.00 97.94 746 MET A O 1
ATOM 5677 N N . VAL A 1 747 ? 19.257 1.899 -22.075 1.00 97.75 747 VAL A N 1
ATOM 5678 C CA . VAL A 1 747 ? 19.174 2.854 -20.974 1.00 97.75 747 VAL A CA 1
ATOM 5679 C C . VAL A 1 747 ? 17.803 2.699 -20.332 1.00 97.75 747 VAL A C 1
ATOM 5681 O O . VAL A 1 747 ? 16.780 2.783 -21.015 1.00 97.75 747 VAL A O 1
ATOM 5684 N N . GLU A 1 748 ? 17.794 2.466 -19.023 1.00 94.19 748 GLU A N 1
ATOM 5685 C CA . GLU A 1 748 ? 16.579 2.267 -18.233 1.00 94.19 748 GLU A CA 1
ATOM 5686 C C . GLU A 1 748 ? 16.673 3.006 -16.891 1.00 94.19 748 GLU A C 1
ATOM 5688 O O . GLU A 1 748 ? 17.743 3.110 -16.284 1.00 94.19 748 GLU A O 1
ATOM 5693 N N . GLY A 1 749 ? 15.531 3.522 -16.427 1.00 89.19 749 GLY A N 1
ATOM 5694 C CA . GLY A 1 749 ? 15.323 4.005 -15.065 1.00 89.19 749 GLY A CA 1
ATOM 5695 C C . GLY A 1 749 ? 14.607 5.358 -15.013 1.00 89.19 749 GLY A C 1
ATOM 5696 O O . GLY A 1 749 ? 13.711 5.624 -15.807 1.00 89.19 749 GLY A O 1
ATOM 5697 N N . ASN A 1 750 ? 15.022 6.223 -14.088 1.00 85.75 750 ASN A N 1
ATOM 5698 C CA . ASN A 1 750 ? 14.558 7.599 -13.914 1.00 85.75 750 ASN A CA 1
ATOM 5699 C C . ASN A 1 750 ? 15.712 8.574 -13.554 1.00 85.75 750 ASN A C 1
ATOM 5701 O O . ASN A 1 750 ? 16.893 8.257 -13.708 1.00 85.75 750 ASN A O 1
ATOM 5705 N N . GLU A 1 751 ? 15.378 9.776 -13.080 1.00 84.75 751 GLU A N 1
ATOM 5706 C CA . GLU A 1 751 ? 16.339 10.820 -12.677 1.00 84.75 751 GLU A CA 1
ATOM 5707 C C . GLU A 1 751 ? 17.316 10.406 -11.564 1.00 84.75 751 GLU A C 1
ATOM 5709 O O . GLU A 1 751 ? 18.420 10.944 -11.482 1.00 84.75 751 GLU A O 1
ATOM 5714 N N . PHE A 1 752 ? 16.943 9.435 -10.730 1.00 80.25 752 PHE A N 1
ATOM 5715 C CA . PHE A 1 752 ? 17.742 8.963 -9.595 1.00 80.25 752 PHE A CA 1
ATOM 5716 C C . PHE A 1 752 ? 18.556 7.720 -9.940 1.00 80.25 752 PHE A C 1
ATOM 5718 O O . PHE A 1 752 ? 19.704 7.580 -9.518 1.00 80.25 752 PHE A O 1
ATOM 5725 N N . TYR A 1 753 ? 17.965 6.823 -10.726 1.00 83.75 753 TYR A N 1
ATOM 5726 C CA . TYR A 1 753 ? 18.587 5.592 -11.188 1.00 83.75 753 TYR A CA 1
ATOM 5727 C C . TYR A 1 753 ? 18.608 5.575 -12.707 1.00 83.75 753 TYR A C 1
ATOM 5729 O O . TYR A 1 753 ? 17.559 5.549 -13.331 1.00 83.75 753 TYR A O 1
ATOM 5737 N N . SER A 1 754 ? 19.788 5.585 -13.319 1.00 89.69 754 SER A N 1
ATOM 5738 C CA . SER A 1 754 ? 19.913 5.630 -14.778 1.00 89.69 754 SER A CA 1
ATOM 5739 C C . SER A 1 754 ? 20.947 4.632 -15.273 1.00 89.69 754 SER A C 1
ATOM 5741 O O . SER A 1 754 ? 22.087 4.974 -15.588 1.00 89.69 754 SER A O 1
ATOM 5743 N N . GLY A 1 755 ? 20.555 3.361 -15.281 1.00 95.25 755 GLY A N 1
ATOM 5744 C CA . GLY A 1 755 ? 21.427 2.272 -15.687 1.00 95.25 755 GLY A CA 1
ATOM 5745 C C . GLY A 1 755 ? 21.698 2.302 -17.188 1.00 95.25 755 GLY A C 1
ATOM 5746 O O . GLY A 1 755 ? 20.788 2.494 -17.994 1.00 95.25 755 GLY A O 1
ATOM 5747 N N . PHE A 1 756 ? 22.962 2.099 -17.559 1.00 97.31 756 PHE A N 1
ATOM 5748 C CA . PHE A 1 756 ? 23.371 1.870 -18.938 1.00 97.31 756 PHE A CA 1
ATOM 5749 C C . PHE A 1 756 ? 23.895 0.447 -19.078 1.00 97.31 756 PHE A C 1
ATOM 5751 O O . PHE A 1 756 ? 24.816 0.042 -18.361 1.00 97.31 756 PHE A O 1
ATOM 5758 N N . TYR A 1 757 ? 23.310 -0.311 -19.998 1.00 97.06 757 TYR A N 1
ATOM 5759 C CA . TYR A 1 757 ? 23.554 -1.739 -20.140 1.00 97.06 757 TYR A CA 1
ATOM 5760 C C . TYR A 1 757 ? 23.967 -2.104 -21.554 1.00 97.06 757 TYR A C 1
ATOM 5762 O O . TYR A 1 757 ? 23.548 -1.474 -22.524 1.00 97.06 757 TYR A O 1
ATOM 5770 N N . LYS A 1 758 ? 24.746 -3.180 -21.658 1.00 96.88 758 LYS A N 1
ATOM 5771 C CA . LYS A 1 758 ? 25.063 -3.870 -22.905 1.00 96.88 758 LYS A CA 1
ATOM 5772 C C . LYS A 1 758 ? 24.407 -5.244 -22.909 1.00 96.88 758 LYS A C 1
ATOM 5774 O O . LYS A 1 758 ? 24.466 -5.961 -21.913 1.00 96.88 758 LYS A O 1
ATOM 5779 N N . TYR A 1 759 ? 23.816 -5.611 -24.037 1.00 94.94 759 TYR A N 1
ATOM 5780 C CA . TYR A 1 759 ? 23.241 -6.932 -24.239 1.00 94.94 759 TYR A CA 1
ATOM 5781 C C . TYR A 1 759 ? 24.324 -8.015 -24.170 1.00 94.94 759 TYR A C 1
ATOM 5783 O O . TYR A 1 759 ? 25.378 -7.887 -24.800 1.00 94.94 759 TYR A O 1
ATOM 5791 N N . THR A 1 760 ? 24.064 -9.084 -23.419 1.00 92.88 760 THR A N 1
ATOM 5792 C CA . THR A 1 760 ? 24.980 -10.227 -23.255 1.00 92.88 760 THR A CA 1
ATOM 5793 C C . THR A 1 760 ? 24.316 -11.580 -23.501 1.00 92.88 760 THR A C 1
ATOM 5795 O O . THR A 1 760 ? 24.982 -12.606 -23.359 1.00 92.88 760 THR A O 1
ATOM 5798 N N . GLY A 1 761 ? 23.031 -11.595 -23.863 1.00 88.62 761 GLY A N 1
ATOM 5799 C CA . GLY A 1 761 ? 22.290 -12.819 -24.159 1.00 88.62 761 GLY A CA 1
ATOM 5800 C C . GLY A 1 761 ? 22.657 -13.458 -25.503 1.00 88.62 761 GLY A C 1
ATOM 5801 O O . GLY A 1 761 ? 23.388 -12.888 -26.323 1.00 88.62 761 GLY A O 1
ATOM 5802 N N . ALA A 1 762 ? 22.138 -14.666 -25.734 1.00 85.31 762 ALA A N 1
ATOM 5803 C CA . ALA A 1 762 ? 22.274 -15.368 -26.999 1.00 85.31 762 ALA A CA 1
ATOM 5804 C C . ALA A 1 762 ? 20.956 -15.336 -27.781 1.00 85.31 762 ALA A C 1
ATOM 5806 O O . ALA A 1 762 ? 19.882 -15.644 -27.274 1.00 85.31 762 ALA A O 1
ATOM 5807 N N . TRP A 1 763 ? 21.050 -14.993 -29.062 1.00 87.31 763 TRP A N 1
ATOM 5808 C CA . TRP A 1 763 ? 19.933 -15.066 -29.996 1.00 87.31 763 TRP A CA 1
ATOM 5809 C C . TRP A 1 763 ? 20.459 -15.213 -31.423 1.00 87.31 763 TRP A C 1
ATOM 5811 O O . TRP A 1 763 ? 21.502 -14.642 -31.756 1.00 87.31 763 TRP A O 1
ATOM 5821 N N . TYR A 1 764 ? 19.779 -16.005 -32.256 1.00 85.06 764 TYR A N 1
ATOM 5822 C CA . TYR A 1 764 ? 20.119 -16.142 -33.671 1.00 85.06 764 TYR A CA 1
ATOM 5823 C C . TYR A 1 764 ? 19.126 -15.370 -34.528 1.00 85.06 764 TYR A C 1
ATOM 5825 O O . TYR A 1 764 ? 17.917 -15.590 -34.455 1.00 85.06 764 TYR A O 1
ATOM 5833 N N . GLU A 1 765 ? 19.669 -14.488 -35.361 1.00 80.75 765 GLU A N 1
ATOM 5834 C CA . GLU A 1 765 ? 18.911 -13.395 -35.957 1.00 80.75 765 GLU A CA 1
ATOM 5835 C C . GLU A 1 765 ? 17.756 -13.819 -36.873 1.00 80.75 765 GLU A C 1
ATOM 5837 O O . GLU A 1 765 ? 16.719 -13.166 -36.950 1.00 80.75 765 GLU A O 1
ATOM 5842 N N . THR A 1 766 ? 17.900 -14.947 -37.563 1.00 78.69 766 THR A N 1
ATOM 5843 C CA . THR A 1 766 ? 16.877 -15.403 -38.510 1.00 78.69 766 THR A CA 1
ATOM 5844 C C . THR A 1 766 ? 15.750 -16.187 -37.841 1.00 78.69 766 THR A C 1
ATOM 5846 O O . THR A 1 766 ? 14.907 -16.738 -38.548 1.00 78.69 766 THR A O 1
ATOM 5849 N N . THR A 1 767 ? 15.753 -16.324 -36.512 1.00 77.94 767 THR A N 1
ATOM 5850 C CA . THR A 1 767 ? 14.750 -17.111 -35.783 1.00 77.94 767 THR A CA 1
ATOM 5851 C C . THR A 1 767 ? 13.722 -16.209 -35.127 1.00 77.94 767 THR A C 1
ATOM 5853 O O . THR A 1 767 ? 14.046 -15.133 -34.641 1.00 77.94 767 THR A O 1
ATOM 5856 N N . THR A 1 768 ? 12.495 -16.703 -35.023 1.00 75.69 768 THR A N 1
ATOM 5857 C CA . THR A 1 768 ? 11.454 -16.113 -34.174 1.00 75.69 768 THR A CA 1
ATOM 5858 C C . THR A 1 768 ? 11.472 -16.697 -32.758 1.00 75.69 768 THR A C 1
ATOM 5860 O O . THR A 1 768 ? 10.490 -16.570 -32.035 1.00 75.69 768 THR A O 1
ATOM 5863 N N . ALA A 1 769 ? 12.534 -17.420 -32.378 1.00 79.50 769 ALA A N 1
ATOM 5864 C CA . ALA A 1 769 ? 12.678 -17.905 -31.014 1.00 79.50 769 ALA A CA 1
ATOM 5865 C C . ALA A 1 769 ? 12.984 -16.727 -30.083 1.00 79.50 769 ALA A C 1
ATOM 5867 O O . ALA A 1 769 ? 13.611 -15.747 -30.499 1.00 79.50 769 ALA A O 1
ATOM 5868 N N . ASN A 1 770 ? 12.558 -16.850 -28.828 1.00 78.19 770 ASN A N 1
ATOM 5869 C CA . ASN A 1 770 ? 12.796 -15.828 -27.818 1.00 78.19 770 ASN A CA 1
ATOM 5870 C C . ASN A 1 770 ? 14.303 -15.623 -27.629 1.00 78.19 770 ASN A C 1
ATOM 5872 O O . ASN A 1 770 ? 15.059 -16.588 -27.512 1.00 78.19 770 ASN A O 1
ATOM 5876 N N . ALA A 1 771 ? 14.724 -14.363 -27.625 1.00 83.69 771 ALA A N 1
ATOM 5877 C CA . ALA A 1 771 ? 16.067 -13.985 -27.226 1.00 83.69 771 ALA A CA 1
ATOM 5878 C C . ALA A 1 771 ? 16.196 -14.065 -25.699 1.00 83.69 771 ALA A C 1
ATOM 5880 O O . ALA A 1 771 ? 15.233 -13.792 -24.977 1.00 83.69 771 ALA A O 1
ATOM 5881 N N . ASP A 1 772 ? 17.390 -14.391 -25.204 1.00 83.69 772 ASP A N 1
ATOM 5882 C CA . ASP A 1 772 ? 17.662 -14.347 -23.767 1.00 83.69 772 ASP A CA 1
ATOM 5883 C C . ASP A 1 772 ? 17.646 -12.886 -23.303 1.00 83.69 772 ASP A C 1
ATOM 5885 O O . ASP A 1 772 ? 18.436 -12.079 -23.803 1.00 83.69 772 ASP A O 1
ATOM 5889 N N . TRP A 1 773 ? 16.770 -12.516 -22.364 1.00 86.25 773 TRP A N 1
ATOM 5890 C CA . TRP A 1 773 ? 16.773 -11.175 -21.766 1.00 86.25 773 TRP A CA 1
ATOM 5891 C C . TRP A 1 773 ? 17.921 -11.071 -20.759 1.00 86.25 773 TRP A C 1
ATOM 5893 O O . TRP A 1 773 ? 17.758 -11.294 -19.562 1.00 86.25 773 TRP A O 1
ATOM 5903 N N . THR A 1 774 ? 19.126 -10.792 -21.252 1.00 87.75 774 THR A N 1
ATOM 5904 C CA . THR A 1 774 ? 20.327 -10.703 -20.415 1.00 87.75 774 THR A CA 1
ATOM 5905 C C . THR A 1 774 ? 21.129 -9.461 -20.763 1.00 87.75 774 THR A C 1
ATOM 5907 O O . THR A 1 774 ? 21.569 -9.272 -21.901 1.00 87.75 774 THR A O 1
ATOM 5910 N N . TRP A 1 775 ? 21.332 -8.620 -19.753 1.00 92.25 775 TRP A N 1
ATOM 5911 C CA . TRP A 1 775 ? 21.938 -7.303 -19.875 1.00 92.25 775 TRP A CA 1
ATOM 5912 C C . TRP A 1 775 ? 22.991 -7.116 -18.783 1.00 92.25 775 TRP A C 1
ATOM 5914 O O . TRP A 1 775 ? 22.726 -7.353 -17.607 1.00 92.25 775 TRP A O 1
ATOM 5924 N N . ALA A 1 776 ? 24.187 -6.668 -19.159 1.00 93.88 776 ALA A N 1
ATOM 5925 C CA . ALA A 1 776 ? 25.258 -6.347 -18.222 1.00 93.88 776 ALA A CA 1
ATOM 5926 C C . ALA A 1 776 ? 25.394 -4.831 -18.079 1.00 93.88 776 ALA A C 1
ATOM 5928 O O . ALA A 1 776 ? 25.503 -4.121 -19.081 1.00 93.88 776 ALA A O 1
ATOM 5929 N N . SER A 1 777 ? 25.417 -4.329 -16.842 1.00 94.25 777 SER A N 1
ATOM 5930 C CA . SER A 1 777 ? 25.664 -2.906 -16.597 1.00 94.25 777 SER A CA 1
ATOM 5931 C C . SER A 1 777 ? 27.072 -2.523 -17.059 1.00 94.25 777 SER A C 1
ATOM 5933 O O . SER A 1 777 ? 28.050 -3.205 -16.750 1.00 94.25 777 SER A O 1
ATOM 5935 N N . ILE A 1 778 ? 27.169 -1.420 -17.796 1.00 96.19 778 ILE A N 1
ATOM 5936 C CA . ILE A 1 778 ? 28.426 -0.824 -18.272 1.00 96.19 778 ILE A CA 1
ATOM 5937 C C . ILE A 1 778 ? 28.633 0.599 -17.738 1.00 96.19 778 ILE A C 1
ATOM 5939 O O . ILE A 1 778 ? 29.597 1.266 -18.111 1.00 96.19 778 ILE A O 1
ATOM 5943 N N . GLY A 1 779 ? 27.743 1.066 -16.861 1.00 94.75 779 GLY A N 1
ATOM 5944 C CA . GLY A 1 779 ? 27.808 2.383 -16.244 1.00 94.75 779 GLY A CA 1
ATOM 5945 C C . GLY A 1 779 ? 26.433 3.024 -16.107 1.00 94.75 779 GLY A C 1
ATOM 5946 O O . GLY A 1 779 ? 25.420 2.340 -15.963 1.00 94.75 779 GLY A O 1
ATOM 5947 N N . VAL A 1 780 ? 26.421 4.355 -16.155 1.00 95.56 780 VAL A N 1
ATOM 5948 C CA . VAL A 1 780 ? 25.218 5.182 -16.019 1.00 95.56 780 VAL A CA 1
ATOM 5949 C C . VAL A 1 780 ? 25.036 6.089 -17.232 1.00 95.56 780 VAL A C 1
ATOM 5951 O O . VAL A 1 780 ? 26.017 6.568 -17.804 1.00 95.56 780 VAL A O 1
ATOM 5954 N N . ALA A 1 781 ? 23.785 6.351 -17.603 1.00 96.62 781 ALA A N 1
ATOM 5955 C CA . ALA A 1 781 ? 23.412 7.276 -18.672 1.00 96.62 781 ALA A CA 1
ATOM 5956 C C . ALA A 1 781 ? 22.357 8.264 -18.147 1.00 96.62 781 ALA A C 1
ATOM 5958 O O . ALA A 1 781 ? 21.166 7.964 -18.221 1.00 96.62 781 ALA A O 1
ATOM 5959 N N . PRO A 1 782 ? 22.770 9.428 -17.602 1.00 95.69 782 PRO A N 1
ATOM 5960 C CA . PRO A 1 782 ? 21.873 10.347 -16.907 1.00 95.69 782 PRO A CA 1
ATOM 5961 C C . PRO A 1 782 ? 20.635 10.715 -17.721 1.00 95.69 782 PRO A C 1
ATOM 5963 O O . PRO A 1 782 ? 20.744 11.154 -18.871 1.00 95.69 782 PRO A O 1
ATOM 5966 N N . GLN A 1 783 ? 19.468 10.613 -17.095 1.00 94.56 783 GLN A N 1
ATOM 5967 C CA . GLN A 1 783 ? 18.191 10.951 -17.712 1.00 94.56 783 GLN A CA 1
ATOM 5968 C C . GLN A 1 783 ? 17.430 11.987 -16.896 1.00 94.56 783 GLN A C 1
ATOM 5970 O O . GLN A 1 783 ? 17.636 12.099 -15.690 1.00 94.56 783 GLN A O 1
ATOM 5975 N N . SER A 1 784 ? 16.577 12.754 -17.566 1.00 93.00 784 SER A N 1
ATOM 5976 C CA . SER A 1 784 ? 15.684 13.717 -16.930 1.00 93.00 784 SER A CA 1
ATOM 5977 C C . SER A 1 784 ? 14.372 13.874 -17.669 1.00 93.00 784 SER A C 1
ATOM 5979 O O . SER A 1 784 ? 14.271 13.559 -18.858 1.00 93.00 784 SER A O 1
ATOM 5981 N N . GLN A 1 785 ? 13.371 14.387 -16.962 1.00 91.88 785 GLN A N 1
ATOM 5982 C CA . GLN A 1 785 ? 12.046 14.639 -17.495 1.00 91.88 785 GL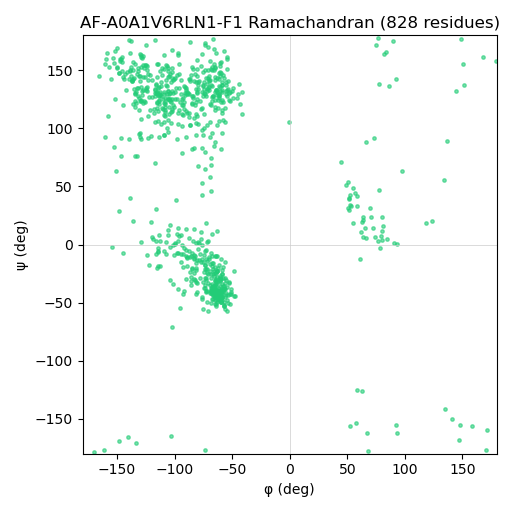N A CA 1
ATOM 5983 C C . GLN A 1 785 ? 11.616 16.079 -17.202 1.00 91.88 785 GLN A C 1
ATOM 5985 O O . GLN A 1 785 ? 11.651 16.559 -16.075 1.00 91.88 785 GLN A O 1
ATOM 5990 N N . SER A 1 786 ? 11.171 16.789 -18.239 1.00 91.88 786 SER A N 1
ATOM 5991 C CA . SER A 1 786 ? 10.567 18.116 -18.098 1.00 91.88 786 SER A CA 1
ATOM 5992 C C . SER A 1 786 ? 9.241 18.155 -18.846 1.00 91.88 786 SER A C 1
ATOM 5994 O O . SER A 1 786 ? 9.209 18.123 -20.078 1.00 91.88 786 SER A O 1
ATOM 5996 N N . GLY A 1 787 ? 8.135 18.178 -18.097 1.00 91.38 787 GLY A N 1
ATOM 5997 C CA . GLY A 1 787 ? 6.808 17.938 -18.667 1.00 91.38 787 GLY A CA 1
ATOM 5998 C C . GLY A 1 787 ? 6.755 16.557 -19.327 1.00 91.38 787 GLY A C 1
ATOM 5999 O O . GLY A 1 787 ? 7.097 15.558 -18.698 1.00 91.38 787 GLY A O 1
ATOM 6000 N N . TYR A 1 788 ? 6.379 16.502 -20.605 1.00 94.56 788 TYR A N 1
ATOM 6001 C CA . TYR A 1 788 ? 6.392 15.253 -21.380 1.00 94.56 788 TYR A CA 1
ATOM 6002 C C . TYR A 1 788 ? 7.768 14.884 -21.931 1.00 94.56 788 TYR A C 1
ATOM 6004 O O . TYR A 1 788 ? 7.949 13.758 -22.380 1.00 94.56 788 TYR A O 1
ATOM 6012 N N . THR A 1 789 ? 8.728 15.812 -21.963 1.00 96.81 789 THR A N 1
ATOM 6013 C CA . THR A 1 789 ? 9.993 15.571 -22.655 1.00 96.81 789 THR A CA 1
ATOM 6014 C C . THR A 1 789 ? 10.954 14.798 -21.765 1.00 96.81 789 THR A C 1
ATOM 6016 O O . THR A 1 789 ? 11.543 15.359 -20.837 1.00 96.81 789 THR A O 1
ATOM 6019 N N . TYR A 1 790 ? 11.178 13.539 -22.118 1.00 97.25 790 TYR A N 1
ATOM 6020 C CA . TYR A 1 790 ? 12.268 12.722 -21.608 1.00 97.25 790 TYR A CA 1
ATOM 6021 C C . TYR A 1 790 ? 13.558 13.086 -22.337 1.00 97.25 790 TYR A C 1
ATOM 6023 O O . TYR A 1 790 ? 13.560 13.344 -23.543 1.00 97.25 790 TYR A O 1
ATOM 6031 N N . THR A 1 791 ? 14.661 13.136 -21.598 1.00 97.81 791 THR A N 1
ATOM 6032 C CA . THR A 1 791 ? 16.003 13.393 -22.119 1.00 97.81 791 THR A CA 1
ATOM 6033 C C . THR A 1 791 ? 16.966 12.349 -21.576 1.00 97.81 791 THR A C 1
ATOM 6035 O O . THR A 1 791 ? 17.098 12.231 -20.365 1.00 97.81 791 THR A O 1
ATOM 6038 N N . TRP A 1 792 ? 17.695 11.660 -22.454 1.00 98.25 792 TRP A N 1
ATOM 6039 C CA . TRP A 1 792 ? 18.769 10.733 -22.078 1.00 98.25 792 TRP A CA 1
ATOM 6040 C C . TRP A 1 792 ? 20.111 11.278 -22.549 1.00 98.25 792 TRP A C 1
ATOM 6042 O O . TRP A 1 792 ? 20.267 11.605 -23.725 1.00 98.25 792 TRP A O 1
ATOM 6052 N N . ASN A 1 793 ? 21.084 11.359 -21.645 1.00 97.19 793 ASN A N 1
ATOM 6053 C CA . ASN A 1 793 ? 22.454 11.775 -21.931 1.00 97.19 793 ASN A CA 1
ATOM 6054 C C . ASN A 1 793 ? 23.347 10.537 -21.903 1.00 97.19 793 ASN A C 1
ATOM 6056 O O . ASN A 1 793 ? 23.768 10.081 -20.841 1.00 97.19 793 ASN A O 1
ATOM 6060 N N . VAL A 1 794 ? 23.618 9.976 -23.077 1.00 98.06 794 VAL A N 1
ATOM 6061 C CA . VAL A 1 794 ? 24.255 8.666 -23.198 1.00 98.06 794 VAL A CA 1
ATOM 6062 C C . VAL A 1 794 ? 25.738 8.826 -23.531 1.00 98.06 794 VAL A C 1
ATOM 6064 O O . VAL A 1 794 ? 26.063 9.411 -24.572 1.00 98.06 794 VAL A O 1
ATOM 6067 N N . PRO A 1 795 ? 26.653 8.320 -22.684 1.00 97.00 795 PRO A N 1
ATOM 6068 C CA . PRO A 1 795 ? 28.076 8.303 -22.989 1.00 97.00 795 PRO A CA 1
ATOM 6069 C C . PRO A 1 795 ? 28.389 7.187 -23.994 1.00 97.00 795 PRO A C 1
ATOM 6071 O O . PRO A 1 795 ? 28.216 6.006 -23.710 1.00 97.00 795 PRO A O 1
ATOM 6074 N N . PHE A 1 796 ? 28.877 7.559 -25.173 1.00 96.50 796 PHE A N 1
ATOM 6075 C CA . PHE A 1 796 ? 29.290 6.629 -26.226 1.00 96.50 796 PHE A CA 1
ATOM 6076 C C . PHE A 1 796 ? 30.762 6.215 -26.112 1.00 96.50 796 PHE A C 1
ATOM 6078 O O . PHE A 1 796 ? 31.179 5.269 -26.784 1.00 96.50 796 PHE A O 1
ATOM 6085 N N . THR A 1 797 ? 31.564 6.878 -25.271 1.00 94.50 797 THR A N 1
ATOM 6086 C CA . THR A 1 797 ? 32.973 6.517 -25.063 1.00 94.50 797 THR A CA 1
ATOM 6087 C C . THR A 1 797 ? 33.105 5.034 -24.700 1.00 94.50 797 THR A C 1
ATOM 6089 O O . THR A 1 797 ? 32.519 4.563 -23.730 1.00 94.50 797 THR A O 1
ATOM 6092 N N . GLY A 1 798 ? 33.904 4.291 -25.472 1.00 92.06 798 GLY A N 1
ATOM 6093 C CA . GLY A 1 798 ? 34.125 2.857 -25.250 1.00 92.06 798 GLY A CA 1
ATOM 6094 C C . GLY A 1 798 ? 33.005 1.939 -25.758 1.00 92.06 798 GLY A C 1
ATOM 6095 O O . GLY A 1 798 ? 33.061 0.734 -25.517 1.00 92.06 798 GLY A O 1
ATOM 6096 N N . THR A 1 799 ? 32.017 2.479 -26.475 1.00 95.62 799 THR A N 1
ATOM 6097 C CA . THR A 1 799 ? 30.945 1.714 -27.131 1.00 95.62 799 THR A CA 1
ATOM 6098 C C . THR A 1 799 ? 31.107 1.721 -28.653 1.00 95.62 799 THR A C 1
ATOM 6100 O O . THR A 1 799 ? 31.829 2.550 -29.208 1.00 95.62 799 THR A O 1
ATOM 6103 N N . ASP A 1 800 ? 30.429 0.800 -29.333 1.00 95.44 800 ASP A N 1
ATOM 6104 C CA . ASP A 1 800 ? 30.249 0.774 -30.792 1.00 95.44 800 ASP A CA 1
ATOM 6105 C C . ASP A 1 800 ? 28.837 1.225 -31.220 1.00 95.44 800 ASP A C 1
ATOM 6107 O O . ASP A 1 800 ? 28.417 0.991 -32.356 1.00 95.44 800 ASP A O 1
ATOM 6111 N N . ALA A 1 801 ? 28.115 1.892 -30.311 1.00 96.50 801 ALA A N 1
ATOM 6112 C CA . ALA A 1 801 ? 26.768 2.406 -30.521 1.00 96.50 801 ALA A CA 1
ATOM 6113 C C . ALA A 1 801 ? 26.706 3.435 -31.661 1.00 96.50 801 ALA A C 1
ATOM 6115 O O . ALA A 1 801 ? 27.617 4.247 -31.855 1.00 96.50 801 ALA A O 1
ATOM 6116 N N . VAL A 1 802 ? 25.596 3.434 -32.402 1.00 96.88 802 VAL A N 1
ATOM 6117 C CA . VAL A 1 802 ? 25.339 4.378 -33.496 1.00 96.88 802 VAL A CA 1
ATOM 6118 C C . VAL A 1 802 ? 24.152 5.260 -33.133 1.00 96.88 802 VAL A C 1
ATOM 6120 O O . VAL A 1 802 ? 23.059 4.774 -32.887 1.00 96.88 802 VAL A O 1
ATOM 6123 N N . ALA A 1 803 ? 24.358 6.579 -33.130 1.00 97.12 803 ALA A N 1
ATOM 6124 C CA . ALA A 1 803 ? 23.367 7.535 -32.631 1.00 97.12 803 ALA A CA 1
ATOM 6125 C C . ALA A 1 803 ? 22.041 7.554 -33.421 1.00 97.12 803 ALA A C 1
ATOM 6127 O O . ALA A 1 803 ? 21.019 7.996 -32.909 1.00 97.12 803 ALA A O 1
ATOM 6128 N N . SER A 1 804 ? 22.073 7.105 -34.678 1.00 96.75 804 SER A N 1
ATOM 6129 C CA . SER A 1 804 ? 20.918 7.015 -35.577 1.00 96.75 804 SER A CA 1
ATOM 6130 C C . SER A 1 804 ? 20.255 5.635 -35.609 1.00 96.75 804 SER A C 1
ATOM 6132 O O . SER A 1 804 ? 19.423 5.422 -36.481 1.00 96.75 804 SER A O 1
ATOM 6134 N N . GLU A 1 805 ? 20.667 4.710 -34.740 1.00 97.00 805 GLU A N 1
ATOM 6135 C CA . GLU A 1 805 ? 20.106 3.360 -34.605 1.00 97.00 805 GLU A CA 1
ATOM 6136 C C . GLU A 1 805 ? 19.594 3.235 -33.167 1.00 97.00 805 GLU A C 1
ATOM 6138 O O . GLU A 1 805 ? 20.374 3.001 -32.243 1.00 97.00 805 GLU A O 1
ATOM 6143 N N . TYR A 1 806 ? 18.317 3.515 -32.934 1.00 97.88 806 TYR A N 1
ATOM 6144 C CA . TYR A 1 806 ? 17.722 3.498 -31.608 1.00 97.88 806 TYR A CA 1
ATOM 6145 C C . TYR A 1 806 ? 16.210 3.293 -31.644 1.00 97.88 806 TYR A C 1
ATOM 6147 O O . TYR A 1 806 ? 15.508 3.713 -32.562 1.00 97.88 806 TYR A O 1
ATOM 6155 N N . VAL A 1 807 ? 15.699 2.723 -30.556 1.00 98.31 807 VAL A N 1
ATOM 6156 C CA . VAL A 1 807 ? 14.270 2.530 -30.319 1.00 98.31 807 VAL A CA 1
ATOM 6157 C C . VAL A 1 807 ? 13.906 3.174 -28.992 1.00 98.31 807 VAL A C 1
ATOM 6159 O O . VAL A 1 807 ? 14.585 2.964 -27.987 1.00 98.31 807 VAL A O 1
ATOM 6162 N N . ILE A 1 808 ? 12.824 3.949 -28.973 1.00 98.06 808 ILE A N 1
ATOM 6163 C CA . ILE A 1 808 ? 12.218 4.421 -27.724 1.00 98.06 808 ILE A CA 1
ATOM 6164 C C . ILE A 1 808 ? 10.975 3.591 -27.459 1.00 98.06 808 ILE A C 1
ATOM 6166 O O . ILE A 1 808 ? 10.070 3.560 -28.291 1.00 98.06 808 ILE A O 1
ATOM 6170 N N . GLN A 1 809 ? 10.943 2.943 -26.301 1.00 97.38 809 GLN A N 1
ATOM 6171 C CA . GLN A 1 809 ? 9.872 2.046 -25.896 1.00 97.38 809 GLN A CA 1
ATOM 6172 C C . GLN A 1 809 ? 9.147 2.592 -24.669 1.00 97.38 809 GLN A C 1
ATOM 6174 O O . GLN A 1 809 ? 9.783 2.899 -23.662 1.00 97.38 809 GLN A O 1
ATOM 6179 N N . GLY A 1 810 ? 7.819 2.645 -24.732 1.00 96.38 810 GLY A N 1
ATOM 6180 C CA . GLY A 1 810 ? 6.938 2.766 -23.573 1.00 96.38 810 GLY A CA 1
ATOM 6181 C C . GLY A 1 810 ? 6.257 1.430 -23.291 1.00 96.38 810 GLY A C 1
ATOM 6182 O O . GLY A 1 810 ? 5.623 0.870 -24.187 1.00 96.38 810 GLY A O 1
ATOM 6183 N N . GLN A 1 811 ? 6.381 0.920 -22.063 1.00 94.38 811 GLN A N 1
ATOM 6184 C CA . GLN A 1 811 ? 5.776 -0.344 -21.631 1.00 94.38 811 GLN A CA 1
ATOM 6185 C C . GLN A 1 811 ? 5.146 -0.214 -20.234 1.00 94.38 811 GLN A C 1
ATOM 6187 O O . GLN A 1 811 ? 5.724 0.416 -19.347 1.00 94.38 811 GLN A O 1
ATOM 6192 N N . GLY A 1 812 ? 3.983 -0.838 -20.026 1.00 93.31 812 GLY A N 1
ATOM 6193 C CA . GLY A 1 812 ? 3.254 -0.818 -18.754 1.00 93.31 812 GLY A CA 1
ATOM 6194 C C . GLY A 1 812 ? 2.220 0.308 -18.684 1.00 93.31 812 GLY A C 1
ATOM 6195 O O . GLY A 1 812 ? 2.499 1.398 -19.166 1.00 93.31 812 GLY A O 1
ATOM 6196 N N . TYR A 1 813 ? 1.050 0.076 -18.079 1.00 92.69 813 TYR A N 1
ATOM 6197 C CA . TYR A 1 813 ? -0.059 1.048 -17.885 1.00 92.69 813 TYR A CA 1
ATOM 6198 C C . TYR A 1 813 ? -0.706 1.643 -19.152 1.00 92.69 813 TYR A C 1
ATOM 6200 O O . TYR A 1 813 ? -1.801 2.199 -19.077 1.00 92.69 813 TYR A O 1
ATOM 6208 N N . ALA A 1 814 ? -0.089 1.470 -20.317 1.00 93.56 814 ALA A N 1
ATOM 6209 C CA . ALA A 1 814 ? -0.635 1.778 -21.628 1.00 93.56 814 ALA A CA 1
ATOM 6210 C C . ALA A 1 814 ? -0.114 0.760 -22.661 1.00 93.56 814 ALA A C 1
ATOM 6212 O O . ALA A 1 814 ? 0.907 0.108 -22.410 1.00 93.56 814 ALA A O 1
ATOM 6213 N N . PRO A 1 815 ? -0.773 0.632 -23.832 1.00 92.62 815 PRO A N 1
ATOM 6214 C CA . PRO A 1 815 ? -0.313 -0.247 -24.899 1.00 92.62 815 PRO A CA 1
ATOM 6215 C C . PRO A 1 815 ? 1.164 -0.056 -25.229 1.00 92.62 815 PRO A C 1
ATOM 6217 O O . PRO A 1 815 ? 1.623 1.085 -25.371 1.00 92.62 815 PRO A O 1
ATOM 6220 N N . LEU A 1 816 ? 1.878 -1.181 -25.371 1.00 93.00 816 LEU A N 1
ATOM 6221 C CA . LEU A 1 816 ? 3.287 -1.205 -25.762 1.00 93.00 816 LEU A CA 1
ATOM 6222 C C . LEU A 1 816 ? 3.477 -0.329 -27.001 1.00 93.00 816 LEU A C 1
ATOM 6224 O O . LEU A 1 816 ? 2.801 -0.512 -28.019 1.00 93.00 816 LEU A O 1
ATOM 6228 N N . ARG A 1 817 ? 4.404 0.622 -26.910 1.00 94.56 817 ARG A N 1
ATOM 6229 C CA . ARG A 1 817 ? 4.725 1.514 -28.017 1.00 94.56 817 ARG A CA 1
ATOM 6230 C C . ARG A 1 817 ? 6.221 1.576 -28.226 1.00 94.56 817 ARG A C 1
ATOM 6232 O O . ARG A 1 817 ? 6.926 2.135 -27.396 1.00 94.56 817 ARG A O 1
ATOM 6239 N N . ASP A 1 818 ? 6.650 1.108 -29.389 1.00 95.88 818 ASP A N 1
ATOM 6240 C CA . ASP A 1 818 ? 8.013 1.255 -29.881 1.00 95.88 818 ASP A CA 1
ATOM 6241 C C . ASP A 1 818 ? 8.059 2.310 -30.995 1.00 95.88 818 ASP A C 1
ATOM 6243 O O . ASP A 1 818 ? 7.246 2.295 -31.927 1.00 95.88 818 ASP A O 1
ATOM 6247 N N . VAL A 1 819 ? 9.010 3.240 -30.900 1.00 96.62 819 VAL A N 1
ATOM 6248 C CA . VAL A 1 819 ? 9.349 4.191 -31.964 1.00 96.62 819 VAL A CA 1
ATOM 6249 C C . VAL A 1 819 ? 10.736 3.849 -32.488 1.00 96.62 819 VAL A C 1
ATOM 6251 O O . VAL A 1 819 ? 11.735 4.141 -31.833 1.00 96.62 819 VAL A O 1
ATOM 6254 N N . PHE A 1 820 ? 10.769 3.220 -33.662 1.00 95.81 820 PHE A N 1
ATOM 6255 C CA . PHE A 1 820 ? 11.979 2.748 -34.334 1.00 95.81 820 PHE A CA 1
ATOM 6256 C C . PHE A 1 820 ? 12.641 3.870 -35.134 1.00 95.81 820 PHE A C 1
ATOM 6258 O O . PHE A 1 820 ? 11.996 4.494 -35.983 1.00 95.81 820 PHE A O 1
ATOM 6265 N N . ILE A 1 821 ? 13.925 4.112 -34.887 1.00 95.12 821 ILE A N 1
ATOM 6266 C CA . ILE A 1 821 ? 14.758 5.054 -35.630 1.00 95.12 821 ILE A CA 1
ATOM 6267 C C . ILE A 1 821 ? 16.046 4.330 -36.003 1.00 95.12 821 ILE A C 1
ATOM 6269 O O . ILE A 1 821 ? 16.991 4.300 -35.227 1.00 95.12 821 ILE A O 1
ATOM 6273 N N . GLY A 1 822 ? 16.098 3.776 -37.210 1.00 91.75 822 GLY A N 1
ATOM 6274 C CA . GLY A 1 822 ? 17.251 2.995 -37.631 1.00 91.75 822 GLY A CA 1
ATOM 6275 C C . GLY A 1 822 ? 16.928 2.043 -38.767 1.00 91.75 822 GLY A C 1
ATOM 6276 O O . GLY A 1 822 ? 15.999 2.253 -39.556 1.00 91.75 822 GLY A O 1
ATOM 6277 N N . THR A 1 823 ? 17.733 0.997 -38.858 1.00 92.31 823 THR A N 1
ATOM 6278 C CA . THR A 1 823 ? 17.676 -0.003 -39.915 1.00 92.31 823 THR A CA 1
ATOM 6279 C C . THR A 1 823 ? 16.862 -1.218 -39.470 1.00 92.31 823 THR A C 1
ATOM 6281 O O . THR A 1 823 ? 17.277 -1.978 -38.597 1.00 92.31 823 THR A O 1
ATOM 6284 N N . LEU A 1 824 ? 15.732 -1.458 -40.140 1.00 91.19 824 LEU A N 1
ATOM 6285 C CA . LEU A 1 824 ? 14.936 -2.672 -39.955 1.00 91.19 824 LEU A CA 1
ATOM 6286 C C . LEU A 1 824 ? 15.517 -3.858 -40.739 1.00 91.19 824 LEU A C 1
ATOM 6288 O O . LEU A 1 824 ? 16.032 -3.704 -41.850 1.00 91.19 824 LEU A O 1
ATOM 6292 N N . ARG A 1 825 ? 15.398 -5.056 -40.164 1.00 87.81 825 ARG A N 1
ATOM 6293 C CA . ARG A 1 825 ? 15.838 -6.336 -40.736 1.00 87.81 825 ARG A CA 1
ATOM 6294 C C . ARG A 1 825 ? 14.676 -7.328 -40.771 1.00 87.81 825 ARG A C 1
ATOM 6296 O O . ARG A 1 825 ? 13.737 -7.225 -39.988 1.00 87.81 825 ARG A O 1
ATOM 6303 N N . GLN A 1 826 ? 14.738 -8.292 -41.688 1.00 85.44 826 GLN A N 1
ATOM 6304 C CA . GLN A 1 826 ? 13.682 -9.285 -41.908 1.00 85.44 826 GLN A CA 1
ATOM 6305 C C . GLN A 1 826 ? 14.022 -10.620 -41.248 1.00 85.44 826 GLN A C 1
ATOM 6307 O O . GLN A 1 826 ? 15.159 -11.086 -41.320 1.00 85.44 826 GLN A O 1
ATOM 6312 N N . TYR A 1 827 ? 13.017 -11.288 -40.685 1.00 76.94 827 TYR A N 1
ATOM 6313 C CA . TYR A 1 827 ? 13.163 -12.685 -40.281 1.00 76.94 827 TYR A CA 1
ATOM 6314 C C . TYR A 1 827 ? 13.218 -13.598 -41.520 1.00 76.94 827 TYR A C 1
ATOM 6316 O O . TYR A 1 827 ? 12.377 -13.502 -42.411 1.00 76.94 827 TYR A O 1
ATOM 6324 N N . GLY A 1 828 ? 14.187 -14.517 -41.570 1.00 65.19 828 GLY A N 1
ATOM 6325 C CA . GLY A 1 828 ? 14.230 -15.591 -42.573 1.00 65.19 828 GLY A CA 1
ATOM 6326 C C . GLY A 1 828 ? 14.862 -15.261 -43.933 1.00 65.19 828 GLY A C 1
ATOM 6327 O O . GLY A 1 828 ? 14.862 -16.132 -44.804 1.00 65.19 828 GLY A O 1
ATOM 6328 N N . ALA A 1 829 ? 15.435 -14.071 -44.130 1.00 54.91 829 ALA A N 1
ATOM 6329 C CA . ALA A 1 829 ? 16.279 -13.785 -45.291 1.00 54.91 829 ALA A CA 1
ATOM 6330 C C . ALA A 1 829 ? 17.755 -14.069 -44.954 1.00 54.91 829 ALA A C 1
ATOM 6332 O O . ALA A 1 829 ? 18.283 -13.517 -43.989 1.00 54.91 829 ALA A O 1
ATOM 6333 N N . ILE A 1 830 ? 18.398 -14.947 -45.734 1.00 44.12 830 ILE A N 1
ATOM 6334 C CA . ILE A 1 830 ? 19.868 -15.049 -45.815 1.00 44.12 830 ILE A CA 1
ATOM 6335 C C . ILE A 1 830 ? 20.344 -14.083 -46.891 1.00 44.12 830 ILE A C 1
ATOM 6337 O O . ILE A 1 830 ? 19.768 -14.148 -48.005 1.00 44.12 830 ILE A O 1
#